Protein AF-0000000075202501 (afdb_homodimer)

Organism: Armillaria gallica (NCBI:txid47427)

Solvent-accessible surface area (backbone atoms only — not comparable to full-atom values): 80703 Å² total; per-residue (Å²): 135,88,76,78,75,76,76,74,78,79,81,46,55,28,55,56,32,59,73,64,72,44,88,54,74,66,40,81,49,20,62,62,33,42,73,71,70,43,30,88,68,33,40,71,48,66,76,80,70,58,78,56,78,73,47,84,62,52,65,51,44,50,59,48,47,54,54,47,49,54,49,49,51,59,52,49,64,23,31,63,62,58,28,84,81,88,90,77,94,75,71,93,78,77,83,69,52,58,50,65,65,33,54,53,60,74,51,50,72,50,56,54,48,53,50,48,52,51,31,51,23,51,23,31,55,67,60,40,51,50,52,39,51,68,70,40,72,78,67,66,65,64,62,88,41,66,57,58,66,61,55,93,73,33,40,57,53,80,56,32,63,86,84,61,60,61,64,59,54,55,60,65,68,54,71,56,70,69,50,44,54,52,40,52,50,47,25,67,74,71,49,38,67,77,69,52,50,70,51,63,67,62,49,54,53,52,47,53,52,50,54,50,29,58,74,66,67,43,61,84,64,52,45,43,50,57,50,17,34,51,27,38,49,50,14,52,28,34,60,67,54,51,70,69,57,29,61,73,63,71,50,53,70,70,57,28,46,53,50,16,53,50,24,44,27,48,20,48,42,26,42,60,50,46,36,48,49,61,50,70,52,71,46,50,46,47,27,52,54,52,46,35,59,56,27,44,25,30,72,31,35,40,30,38,49,15,50,47,25,21,44,51,40,39,39,34,60,72,44,49,37,55,61,36,57,99,49,92,81,64,56,56,53,80,90,47,58,46,55,48,58,39,48,38,43,31,29,39,46,50,47,50,48,46,57,38,43,69,46,10,66,84,32,72,45,40,58,44,83,48,61,82,60,40,50,40,31,79,59,64,43,43,41,63,88,73,56,57,78,76,83,60,78,88,73,59,48,57,75,57,52,57,41,73,28,43,55,54,54,51,52,49,56,51,40,58,54,49,36,51,54,35,50,34,44,67,58,68,88,57,72,66,54,51,57,55,50,45,52,53,49,52,54,51,50,69,49,50,65,55,29,67,47,69,65,90,79,70,80,82,65,59,64,66,55,52,51,51,44,53,52,49,50,52,36,50,46,28,45,51,48,22,61,64,21,46,74,34,33,70,49,19,77,77,35,78,90,28,34,66,33,27,53,48,22,52,49,23,26,50,48,37,49,47,63,43,59,73,38,64,71,56,27,54,58,47,42,62,36,44,67,50,42,47,51,48,47,54,23,45,50,53,51,48,52,49,39,50,53,32,41,46,66,66,43,64,72,63,39,56,56,44,51,50,52,50,51,51,50,48,55,57,40,57,71,22,39,89,73,20,55,32,32,43,37,40,43,52,51,51,50,49,50,62,66,50,51,78,73,49,77,56,63,81,72,83,72,87,79,73,83,65,72,73,62,76,74,59,65,57,73,60,42,51,52,50,52,50,47,50,51,51,50,52,59,60,66,63,56,76,76,73,79,73,82,72,82,77,76,76,84,72,82,71,80,77,77,75,73,77,81,80,75,74,77,77,76,77,75,78,78,74,82,78,81,71,78,76,74,82,80,80,76,81,72,89,68,44,64,47,62,50,59,67,62,67,75,64,69,88,72,82,79,82,82,50,76,24,72,27,84,121,127,88,72,73,75,72,77,74,76,77,76,50,55,30,56,58,31,60,73,64,71,44,88,51,74,63,40,83,48,21,61,62,35,43,72,71,69,43,30,89,69,33,41,73,59,68,78,79,73,60,77,57,79,72,49,81,64,53,65,52,44,52,60,48,48,53,53,48,50,56,51,49,52,61,53,49,65,25,34,65,50,68,36,85,83,92,87,77,92,85,75,94,80,77,84,60,52,56,52,62,63,38,52,45,63,37,70,48,71,50,60,54,47,52,50,47,52,51,29,50,24,50,23,31,53,66,61,40,51,52,52,39,52,70,70,41,71,77,65,66,64,65,60,87,42,65,56,57,66,60,54,93,74,35,39,57,53,81,56,32,61,84,83,60,62,62,64,58,55,56,60,65,68,54,71,57,69,69,49,43,53,52,41,52,50,48,26,68,73,72,49,38,69,78,70,54,49,71,50,62,68,61,49,55,53,52,48,52,51,49,54,50,30,61,73,66,67,42,62,84,64,52,46,42,48,56,51,17,34,50,26,37,50,51,15,52,30,33,59,68,54,49,71,69,55,29,61,73,64,72,51,54,69,68,58,28,46,53,50,16,53,50,25,44,26,50,19,48,40,28,41,59,49,45,36,48,48,60,50,69,52,72,46,49,47,45,29,51,55,52,47,35,60,55,27,44,26,32,69,32,34,42,29,39,48,15,50,47,24,21,44,51,41,38,39,32,59,72,42,48,38,54,62,37,57,99,47,92,80,64,57,54,48,79,89,46,59,47,57,47,59,39,48,37,44,31,31,40,46,50,49,50,48,46,57,38,43,69,45,10,66,84,32,70,45,42,57,43,83,50,62,83,61,40,50,41,32,79,60,64,42,43,42,62,89,74,55,58,79,75,84,60,78,86,74,60,48,58,75,56,50,57,40,73,28,44,54,54,53,52,54,50,57,52,40,58,54,48,36,52,54,35,51,34,47,68,56,67,88,56,71,66,56,49,57,55,49,47,51,54,50,50,55,51,51,69,49,50,65,54,30,66,47,69,65,88,80,70,78,82,68,60,64,66,53,53,52,50,45,52,52,49,51,53,36,49,45,29,46,52,47,23,60,64,21,44,82,34,33,70,49,20,78,76,36,77,91,30,34,64,34,25,52,48,23,52,51,24,25,51,46,38,50,47,62,44,59,72,39,63,70,58,27,55,58,46,41,60,35,44,69,50,43,48,51,47,47,53,21,45,49,52,49,47,53,49,38,51,52,33,42,45,66,66,44,66,72,63,39,55,54,44,52,50,52,48,52,49,51,48,55,58,40,58,72,23,37,89,73,20,55,34,32,44,37,41,45,54,51,51,51,48,50,62,66,50,50,78,73,50,77,56,62,82,75,85,73,86,80,71,84,68,73,71,62,75,73,59,67,58,72,58,40,52,52,50,52,50,47,50,51,52,51,52,59,59,67,64,55,77,75,73,79,71,78,70,82,76,75,76,86,72,83,72,81,78,80,75,75,77,79,78,77,75,78,77,77,77,74,79,78,75,81,78,79,70,79,78,74,82,80,79,75,80,71,89,70,45,66,50,63,50,58,67,60,68,74,65,68,89,72,80,77,79,79,34,73,13,74,35,84,121

pLDDT: mean 71.82, std 26.97, range [17.5, 98.56]

Radius of gyration: 37.01 Å; Cα contacts (8 Å, |Δi|>4): 1658; chains: 2; bounding box: 96×127×132 Å

Structure (mmCIF, N/CA/C/O backbone):
data_AF-0000000075202501-model_v1
#
loop_
_entity.id
_entity.type
_entity.pdbx_description
1 polymer 'Zn(2)-C6 fungal-type domain-containing protein'
#
loop_
_atom_site.group_PDB
_atom_site.id
_atom_site.type_symbol
_atom_site.label_atom_id
_atom_site.label_alt_id
_atom_site.label_comp_id
_atom_site.label_asym_id
_atom_site.label_entity_id
_atom_site.label_seq_id
_atom_site.pdbx_PDB_ins_code
_atom_site.Cartn_x
_atom_site.Cartn_y
_atom_site.Cartn_z
_atom_site.occupancy
_atom_site.B_iso_or_equiv
_atom_site.auth_seq_id
_atom_site.auth_comp_id
_atom_site.auth_asym_id
_atom_site.auth_atom_id
_atom_site.pdbx_PDB_model_num
ATOM 1 N N . MET A 1 1 ? 28.781 -72.812 29.734 1 20.53 1 MET A N 1
ATOM 2 C CA . MET A 1 1 ? 27.578 -73.312 30.359 1 20.53 1 MET A CA 1
ATOM 3 C C . MET A 1 1 ? 26.797 -72.188 31.062 1 20.53 1 MET A C 1
ATOM 5 O O . MET A 1 1 ? 25.594 -72.312 31.281 1 20.53 1 MET A O 1
ATOM 9 N N . ALA A 1 2 ? 27.5 -71.438 32 1 24.52 2 ALA A N 1
ATOM 10 C CA . ALA A 1 2 ? 26.984 -70.875 33.25 1 24.52 2 ALA A CA 1
ATOM 11 C C . ALA A 1 2 ? 25.938 -69.812 32.969 1 24.52 2 ALA A C 1
ATOM 13 O O . ALA A 1 2 ? 26.156 -68.875 32.156 1 24.52 2 ALA A O 1
ATOM 14 N N . GLU A 1 3 ? 24.594 -70.125 33.344 1 24.44 3 GLU A N 1
ATOM 15 C CA . GLU A 1 3 ? 23.234 -69.625 33.188 1 24.44 3 GLU A CA 1
ATOM 16 C C . GLU A 1 3 ? 23.047 -68.312 33.969 1 24.44 3 GLU A C 1
ATOM 18 O O . GLU A 1 3 ? 22.953 -68.375 35.188 1 24.44 3 GLU A O 1
ATOM 23 N N . LEU A 1 4 ? 23.953 -67.375 33.812 1 28.53 4 LEU A N 1
ATOM 24 C CA . LEU A 1 4 ? 24.031 -66.25 34.688 1 28.53 4 LEU A CA 1
ATOM 25 C C . LEU A 1 4 ? 22.641 -65.688 34.969 1 28.53 4 LEU A C 1
ATOM 27 O O . LEU A 1 4 ? 21.906 -65.312 34.031 1 28.53 4 LEU A O 1
ATOM 31 N N . ARG A 1 5 ? 22.062 -66.188 36.125 1 25.56 5 ARG A N 1
ATOM 32 C CA . ARG A 1 5 ? 20.797 -65.938 36.812 1 25.56 5 ARG A CA 1
ATOM 33 C C . ARG A 1 5 ? 20.469 -64.438 36.875 1 25.56 5 ARG A C 1
ATOM 35 O O . ARG A 1 5 ? 21.219 -63.688 37.469 1 25.56 5 ARG A O 1
ATOM 42 N N . THR A 1 6 ? 19.953 -63.875 35.844 1 28.94 6 THR A N 1
ATOM 43 C CA . THR A 1 6 ? 19.609 -62.469 35.656 1 28.94 6 THR A CA 1
ATOM 44 C C . THR A 1 6 ? 18.609 -62.031 36.719 1 28.94 6 THR A C 1
ATOM 46 O O . THR A 1 6 ? 17.5 -62.562 36.812 1 28.94 6 THR A O 1
ATOM 49 N N . SER A 1 7 ? 19.094 -61.875 38.062 1 26.89 7 SER A N 1
ATOM 50 C CA . SER A 1 7 ? 18.391 -61.531 39.281 1 26.89 7 SER A CA 1
ATOM 51 C C . SER A 1 7 ? 17.219 -60.594 39 1 26.89 7 SER A C 1
ATOM 53 O O . SER A 1 7 ? 17.375 -59.625 38.25 1 26.89 7 SER A O 1
ATOM 55 N N . SER A 1 8 ? 16.062 -61.094 39.25 1 30.48 8 SER A N 1
ATOM 56 C CA . SER A 1 8 ? 14.711 -60.594 39.094 1 30.48 8 SER A CA 1
ATOM 57 C C . SER A 1 8 ? 14.453 -59.344 39.938 1 30.48 8 SER A C 1
ATOM 59 O O . SER A 1 8 ? 14.703 -59.375 41.156 1 30.48 8 SER A O 1
ATOM 61 N N . ARG A 1 9 ? 14.695 -58.25 39.531 1 37.44 9 ARG A N 1
ATOM 62 C CA . ARG A 1 9 ? 14.562 -56.969 40.219 1 37.44 9 ARG A CA 1
ATOM 63 C C . ARG A 1 9 ? 13.289 -56.906 41.062 1 37.44 9 ARG A C 1
ATOM 65 O O . ARG A 1 9 ? 12.219 -57.312 40.594 1 37.44 9 ARG A O 1
ATOM 72 N N . PRO A 1 10 ? 13.297 -56.938 42.406 1 39.53 10 PRO A N 1
ATOM 73 C CA . PRO A 1 10 ? 12.297 -57 43.469 1 39.53 10 PRO A CA 1
ATOM 74 C C . PRO A 1 10 ? 11.055 -56.156 43.188 1 39.53 10 PRO A C 1
ATOM 76 O O . PRO A 1 10 ? 11.133 -55.156 42.469 1 39.53 10 PRO A O 1
ATOM 79 N N . ILE A 1 11 ? 9.93 -56.719 43.469 1 46.66 11 ILE A N 1
ATOM 80 C CA . ILE A 1 11 ? 8.539 -56.344 43.219 1 46.66 11 ILE A CA 1
ATOM 81 C C . ILE A 1 11 ? 8.18 -55.156 44.125 1 46.66 11 ILE A C 1
ATOM 83 O O . ILE A 1 11 ? 8.328 -55.219 45.344 1 46.66 11 ILE A O 1
ATOM 87 N N . GLN A 1 12 ? 8.148 -54.031 43.75 1 54.16 12 GLN A N 1
ATOM 88 C CA . GLN A 1 12 ? 7.953 -52.781 44.469 1 54.16 12 GLN A CA 1
ATOM 89 C C . GLN A 1 12 ? 6.512 -52.625 44.969 1 54.16 12 GLN A C 1
ATOM 91 O O . GLN A 1 12 ? 5.621 -53.344 44.5 1 54.16 12 GLN A O 1
ATOM 96 N N . SER A 1 13 ? 6.18 -51.906 45.906 1 66.31 13 SER A N 1
ATOM 97 C CA . SER A 1 13 ? 4.949 -51.594 46.625 1 66.31 13 SER A CA 1
ATOM 98 C C . SER A 1 13 ? 3.846 -51.188 45.656 1 66.31 13 SER A C 1
ATOM 100 O O . SER A 1 13 ? 4.121 -50.656 44.562 1 66.31 13 SER A O 1
ATOM 102 N N . CYS A 1 14 ? 2.572 -51.531 45.812 1 66.62 14 CYS A N 1
ATOM 103 C CA . CYS A 1 14 ? 1.496 -51.312 44.844 1 66.62 14 CYS A CA 1
ATOM 104 C C . CYS A 1 14 ? 1.162 -49.812 44.75 1 66.62 14 CYS A C 1
ATOM 106 O O . CYS A 1 14 ? 1.536 -49.031 45.656 1 66.62 14 CYS A O 1
ATOM 108 N N . PHE A 1 15 ? 0.563 -49.312 43.875 1 68.88 15 PHE A N 1
ATOM 109 C CA . PHE A 1 15 ? 0.346 -47.906 43.531 1 68.88 15 PHE A CA 1
ATOM 110 C C . PHE A 1 15 ? -0.532 -47.219 44.562 1 68.88 15 PHE A C 1
ATOM 112 O O . PHE A 1 15 ? -0.248 -46.094 45 1 68.88 15 PHE A O 1
ATOM 119 N N . GLN A 1 16 ? -1.484 -47.844 45.188 1 75.44 16 GLN A N 1
ATOM 120 C CA . GLN A 1 16 ? -2.443 -47.25 46.094 1 75.44 16 GLN A CA 1
ATOM 121 C C . GLN A 1 16 ? -1.852 -47.094 47.5 1 75.44 16 GLN A C 1
ATOM 123 O O . GLN A 1 16 ? -2.09 -46.094 48.156 1 75.44 16 GLN A O 1
ATOM 128 N N . CYS A 1 17 ? -1.145 -48.062 47.812 1 74.31 17 CYS A N 1
ATOM 129 C CA . CYS A 1 17 ? -0.508 -48.031 49.125 1 74.31 17 CYS A CA 1
ATOM 130 C C . CYS A 1 17 ? 0.592 -46.969 49.156 1 74.31 17 CYS A C 1
ATOM 132 O O . CYS A 1 17 ? 0.793 -46.312 50.188 1 74.31 17 CYS A O 1
ATOM 134 N N . ARG A 1 18 ? 1.206 -46.781 48 1 71.94 18 ARG A N 1
ATOM 135 C CA . ARG A 1 18 ? 2.223 -45.719 47.906 1 71.94 18 ARG A CA 1
ATOM 136 C C . ARG A 1 18 ? 1.604 -44.344 48 1 71.94 18 ARG A C 1
ATOM 138 O O . ARG A 1 18 ? 2.156 -43.469 48.688 1 71.94 18 ARG A O 1
ATOM 145 N N . LYS A 1 19 ? 0.498 -44.25 47.469 1 70.5 19 LYS A N 1
ATOM 146 C CA . LYS A 1 19 ? -0.207 -43 47.438 1 70.5 19 LYS A CA 1
ATOM 147 C C . LYS A 1 19 ? -0.673 -42.594 48.812 1 70.5 19 LYS A C 1
ATOM 149 O O . LYS A 1 19 ? -0.653 -41.406 49.188 1 70.5 19 LYS A O 1
ATOM 154 N N . ARG A 1 20 ? -0.87 -43.594 49.5 1 72.38 20 ARG A N 1
ATOM 155 C CA . ARG A 1 20 ? -1.439 -43.312 50.812 1 72.38 20 ARG A CA 1
ATOM 156 C C . ARG A 1 20 ? -0.398 -43.5 51.906 1 72.38 20 ARG A C 1
ATOM 158 O O . ARG A 1 20 ? -0.704 -43.375 53.094 1 72.38 20 ARG A O 1
ATOM 165 N N . LYS A 1 21 ? 0.76 -43.781 51.531 1 69.38 21 LYS A N 1
ATOM 166 C CA . LYS A 1 21 ? 1.938 -43.969 52.375 1 69.38 21 LYS A CA 1
ATOM 167 C C . LYS A 1 21 ? 1.665 -44.969 53.5 1 69.38 21 LYS A C 1
ATOM 169 O O . LYS A 1 21 ? 2.053 -44.75 54.656 1 69.38 21 LYS A O 1
ATOM 174 N N . ILE A 1 22 ? 0.876 -45.906 53.094 1 76.81 22 ILE A N 1
ATOM 175 C CA . ILE A 1 22 ? 0.626 -46.938 54.094 1 76.81 22 ILE A CA 1
ATOM 176 C C . ILE A 1 22 ? 1.432 -48.188 53.781 1 76.81 22 ILE A C 1
ATOM 178 O O . ILE A 1 22 ? 1.841 -48.406 52.625 1 76.81 22 ILE A O 1
ATOM 182 N N . LYS A 1 23 ? 1.67 -49.031 54.688 1 73.19 23 LYS A N 1
ATOM 183 C CA . LYS A 1 23 ? 2.498 -50.25 54.562 1 73.19 23 LYS A CA 1
ATOM 184 C C . LYS A 1 23 ? 1.788 -51.312 53.75 1 73.19 23 LYS A C 1
ATOM 186 O O . LYS A 1 23 ? 0.687 -51.75 54.094 1 73.19 23 LYS A O 1
ATOM 191 N N . CYS A 1 24 ? 2.34 -51.531 52.438 1 70.81 24 CYS A N 1
ATOM 192 C CA . CYS A 1 24 ? 1.767 -52.5 51.5 1 70.81 24 CYS A CA 1
ATOM 193 C C . CYS A 1 24 ? 2.311 -53.906 51.75 1 70.81 24 CYS A C 1
ATOM 195 O O . CYS A 1 24 ? 3.486 -54.062 52.094 1 70.81 24 CYS A O 1
ATOM 197 N N . ASN A 1 25 ? 1.59 -54.844 51.812 1 72.88 25 ASN A N 1
ATOM 198 C CA . ASN A 1 25 ? 2.1 -56.188 52.094 1 72.88 25 ASN A CA 1
ATOM 199 C C . ASN A 1 25 ? 2.666 -56.844 50.844 1 72.88 25 ASN A C 1
ATOM 201 O O . ASN A 1 25 ? 2.928 -58.062 50.844 1 72.88 25 ASN A O 1
ATOM 205 N N . ARG A 1 26 ? 2.988 -56.094 49.562 1 69.25 26 ARG A N 1
ATOM 206 C CA . ARG A 1 26 ? 3.688 -56.375 48.312 1 69.25 26 ARG A CA 1
ATOM 207 C C . ARG A 1 26 ? 3.078 -57.594 47.594 1 69.25 26 ARG A C 1
ATOM 209 O O . ARG A 1 26 ? 3.775 -58.312 46.875 1 69.25 26 ARG A O 1
ATOM 216 N N . ALA A 1 27 ? 1.729 -57.875 47.906 1 72.38 27 ALA A N 1
ATOM 217 C CA . ALA A 1 27 ? 0.961 -58.875 47.188 1 72.38 27 ALA A CA 1
ATOM 218 C C . ALA A 1 27 ? -0.196 -58.25 46.406 1 72.38 27 ALA A C 1
ATOM 220 O O . ALA A 1 27 ? -0.853 -57.344 46.906 1 72.38 27 ALA A O 1
ATOM 221 N N . TYR A 1 28 ? -0.207 -58.375 44.969 1 68.75 28 TYR A N 1
ATOM 222 C CA . TYR A 1 28 ? -1.261 -57.719 44.219 1 68.75 28 TYR A CA 1
ATOM 223 C C . TYR A 1 28 ? -2.449 -58.625 44 1 68.75 28 TYR A C 1
ATOM 225 O O . TYR A 1 28 ? -2.291 -59.75 43.469 1 68.75 28 TYR A O 1
ATOM 233 N N . PRO A 1 29 ? -3.576 -58.219 44.594 1 73.38 29 PRO A N 1
ATOM 234 C CA . PRO A 1 29 ? -3.955 -57 45.312 1 73.38 29 PRO A CA 1
ATOM 235 C C . PRO A 1 29 ? -3.521 -57.031 46.781 1 73.38 29 PRO A C 1
ATOM 237 O O . PRO A 1 29 ? -3.572 -58.094 47.438 1 73.38 29 PRO A O 1
ATOM 240 N N . CYS A 1 30 ? -3.102 -55.875 47.219 1 76 30 CYS A N 1
ATOM 241 C CA . CYS A 1 30 ? -2.461 -55.906 48.531 1 76 30 CYS A CA 1
ATOM 242 C C . CYS A 1 30 ? -3.5 -55.875 49.625 1 76 30 CYS A C 1
ATOM 244 O O . CYS A 1 30 ? -4.641 -55.469 49.406 1 76 30 CYS A O 1
ATOM 246 N N . ALA A 1 31 ? -3.236 -56.594 50.844 1 78.38 31 ALA A N 1
ATOM 247 C CA . ALA A 1 31 ? -4.148 -56.812 51.969 1 78.38 31 ALA A CA 1
ATOM 248 C C . ALA A 1 31 ? -4.801 -55.5 52.406 1 78.38 31 ALA A C 1
ATOM 250 O O . ALA A 1 31 ? -6.012 -55.438 52.594 1 78.38 31 ALA A O 1
ATOM 251 N N . PRO A 1 32 ? -3.99 -54.406 52.406 1 77.75 32 PRO A N 1
ATOM 252 C CA . PRO A 1 32 ? -4.637 -53.188 52.844 1 77.75 32 PRO A CA 1
ATOM 253 C C . PRO A 1 32 ? -5.668 -52.656 51.844 1 77.75 32 PRO A C 1
ATOM 255 O O . PRO A 1 32 ? -6.703 -52.125 52.219 1 77.75 32 PRO A O 1
ATOM 258 N N . CYS A 1 33 ? -5.422 -52.844 50.594 1 76.06 33 CYS A N 1
ATOM 259 C CA . CYS A 1 33 ? -6.363 -52.438 49.562 1 76.06 33 CYS A CA 1
ATOM 260 C C . CYS A 1 33 ? -7.621 -53.281 49.594 1 76.06 33 CYS A C 1
ATOM 262 O O . CYS A 1 33 ? -8.727 -52.781 49.375 1 76.06 33 CYS A O 1
ATOM 264 N N . MET A 1 34 ? -7.465 -54.531 49.875 1 77.94 34 MET A N 1
ATOM 265 C CA . MET A 1 34 ? -8.602 -55.438 50 1 77.94 34 MET A CA 1
ATOM 266 C C . MET A 1 34 ? -9.5 -55.031 51.156 1 77.94 34 MET A C 1
ATOM 268 O O . MET A 1 34 ? -10.727 -55.062 51.062 1 77.94 34 MET A O 1
ATOM 272 N N . LEU A 1 35 ? -8.789 -54.844 52.219 1 77.88 35 LEU A N 1
ATOM 273 C CA . LEU A 1 35 ? -9.547 -54.531 53.406 1 77.88 35 LEU A CA 1
ATOM 274 C C . LEU A 1 35 ? -10.383 -53.281 53.219 1 77.88 35 LEU A C 1
ATOM 276 O O . LEU A 1 35 ? -11.438 -53.125 53.844 1 77.88 35 LEU A O 1
ATOM 280 N N . ARG A 1 36 ? -9.812 -52.438 52.531 1 72.88 36 ARG A N 1
ATOM 281 C CA . ARG A 1 36 ? -10.492 -51.188 52.344 1 72.88 36 ARG A CA 1
ATOM 282 C C . ARG A 1 36 ? -11.461 -51.25 51.156 1 72.88 36 ARG A C 1
ATOM 284 O O . ARG A 1 36 ? -12.055 -50.25 50.781 1 72.88 36 ARG A O 1
ATOM 291 N N . GLY A 1 37 ? -11.625 -52.562 50.594 1 75.62 37 GLY A N 1
ATOM 292 C CA . GLY A 1 37 ? -12.523 -52.844 49.5 1 75.62 37 GLY A CA 1
ATOM 293 C C . GLY A 1 37 ? -11.992 -52.344 48.156 1 75.62 37 GLY A C 1
ATOM 294 O O . GLY A 1 37 ? -12.75 -52.219 47.188 1 75.62 37 GLY A O 1
ATOM 295 N N . GLU A 1 38 ? -10.844 -51.844 48.031 1 68.44 38 GLU A N 1
ATOM 296 C CA . GLU A 1 38 ? -10.227 -51.281 46.844 1 68.44 38 GLU A CA 1
ATOM 297 C C . GLU A 1 38 ? -9.328 -52.312 46.156 1 68.44 38 GLU A C 1
ATOM 299 O O . GLU A 1 38 ? -8.352 -51.938 45.5 1 68.44 38 GLU A O 1
ATOM 304 N N . GLY A 1 39 ? -9.391 -53.438 46.312 1 69.94 39 GLY A N 1
ATOM 305 C CA . GLY A 1 39 ? -8.594 -54.5 45.75 1 69.94 39 GLY A CA 1
ATOM 306 C C . GLY A 1 39 ? -8.422 -54.438 44.25 1 69.94 39 GLY A C 1
ATOM 307 O O . GLY A 1 39 ? -7.375 -54.812 43.719 1 69.94 39 GLY A O 1
ATOM 308 N N . GLY A 1 40 ? -9.352 -54.125 43.562 1 72.25 40 GLY A N 1
ATOM 309 C CA . GLY A 1 40 ? -9.336 -54.031 42.125 1 72.25 40 GLY A CA 1
ATOM 310 C C . GLY A 1 40 ? -8.391 -52.969 41.594 1 72.25 40 GLY A C 1
ATOM 311 O O . GLY A 1 40 ? -7.965 -53 40.438 1 72.25 40 GLY A O 1
ATOM 312 N N . GLN A 1 41 ? -8.164 -52.094 42.312 1 70.44 41 GLN A N 1
ATOM 313 C CA . GLN A 1 41 ? -7.305 -50.969 41.938 1 70.44 41 GLN A CA 1
ATOM 314 C C . GLN A 1 41 ? -5.883 -51.188 42.438 1 70.44 41 GLN A C 1
ATOM 316 O O . GLN A 1 41 ? -5.004 -50.344 42.219 1 70.44 41 GLN A O 1
ATOM 321 N N . CYS A 1 42 ? -5.625 -52.281 42.969 1 65.5 42 CYS A N 1
ATOM 322 C CA . CYS A 1 42 ? -4.316 -52.594 43.531 1 65.5 42 CYS A CA 1
ATOM 323 C C . CYS A 1 42 ? -3.387 -53.156 42.469 1 65.5 42 CYS A C 1
ATOM 325 O O . CYS A 1 42 ? -3.594 -54.25 41.969 1 65.5 42 CYS A O 1
ATOM 327 N N . LYS A 1 43 ? -2.533 -52.438 41.844 1 66.62 43 LYS A N 1
ATOM 328 C CA . LYS A 1 43 ? -1.664 -52.875 40.75 1 66.62 43 LYS A CA 1
ATOM 329 C C . LYS A 1 43 ? -0.193 -52.75 41.125 1 66.62 43 LYS A C 1
ATOM 331 O O . LYS A 1 43 ? 0.17 -51.906 41.938 1 66.62 43 LYS A O 1
ATOM 336 N N . GLU A 1 44 ? 0.615 -53.688 40.594 1 59.31 44 GLU A N 1
ATOM 337 C CA . GLU A 1 44 ? 2.062 -53.75 40.781 1 59.31 44 GLU A CA 1
ATOM 338 C C . GLU A 1 44 ? 2.732 -52.5 40.156 1 59.31 44 GLU A C 1
ATOM 340 O O . GLU A 1 44 ? 2.324 -52.062 39.094 1 59.31 44 GLU A O 1
ATOM 345 N N . VAL A 1 45 ? 3.793 -51.844 40.844 1 49.16 45 VAL A N 1
ATOM 346 C CA . VAL A 1 45 ? 4.59 -50.781 40.219 1 49.16 45 VAL A CA 1
ATOM 347 C C . VAL A 1 45 ? 5.688 -51.375 39.344 1 49.16 45 VAL A C 1
ATOM 349 O O . VAL A 1 45 ? 6.625 -52 39.875 1 49.16 45 VAL A O 1
ATOM 352 N N . ASP A 1 46 ? 5.672 -52.156 38.219 1 38.22 46 ASP A N 1
ATOM 353 C CA . ASP A 1 46 ? 6.746 -52.719 37.406 1 38.22 46 ASP A CA 1
ATOM 354 C C . ASP A 1 46 ? 7.785 -51.625 37.062 1 38.22 46 ASP A C 1
ATOM 356 O O . ASP A 1 46 ? 7.43 -50.531 36.656 1 38.22 46 ASP A O 1
ATOM 360 N N . ARG A 1 47 ? 9.102 -51.719 37.469 1 34.78 47 ARG A N 1
ATOM 361 C CA . ARG A 1 47 ? 10.133 -50.75 37.156 1 34.78 47 ARG A CA 1
ATOM 362 C C . ARG A 1 47 ? 10.242 -50.531 35.656 1 34.78 47 ARG A C 1
ATOM 364 O O . ARG A 1 47 ? 10.547 -49.438 35.188 1 34.78 47 ARG A O 1
ATOM 371 N N . ASN A 1 48 ? 10.82 -51.531 34.812 1 30.39 48 ASN A N 1
ATOM 372 C CA . ASN A 1 48 ? 11.266 -51.469 33.438 1 30.39 48 ASN A CA 1
ATOM 373 C C . ASN A 1 48 ? 10.18 -50.875 32.531 1 30.39 48 ASN A C 1
ATOM 375 O O . ASN A 1 48 ? 10.445 -50.531 31.391 1 30.39 48 ASN A O 1
ATOM 379 N N . ALA A 1 49 ? 9.117 -51.375 32.5 1 29.19 49 ALA A N 1
ATOM 380 C CA . ALA A 1 49 ? 7.938 -51.031 31.719 1 29.19 49 ALA A CA 1
ATOM 381 C C . ALA A 1 49 ? 7.578 -49.562 31.891 1 29.19 49 ALA A C 1
ATOM 383 O O . ALA A 1 49 ? 6.535 -49.094 31.422 1 29.19 49 ALA A O 1
ATOM 384 N N . VAL A 1 50 ? 8.047 -48.875 32.75 1 27.59 50 VAL A N 1
ATOM 385 C CA . VAL A 1 50 ? 7.699 -47.5 33.031 1 27.59 50 VAL A CA 1
ATOM 386 C C . VAL A 1 50 ? 8.133 -46.594 31.875 1 27.59 50 VAL A C 1
ATOM 388 O O . VAL A 1 50 ? 7.863 -45.406 31.859 1 27.59 50 VAL A O 1
ATOM 391 N N . ALA A 1 51 ? 9.273 -46.844 31.328 1 26.53 51 ALA A N 1
ATOM 392 C CA . ALA A 1 51 ? 9.922 -46.062 30.281 1 26.53 51 ALA A CA 1
ATOM 393 C C . ALA A 1 51 ? 9.062 -46 29.031 1 26.53 51 ALA A C 1
ATOM 395 O O . ALA A 1 51 ? 9.531 -45.594 27.969 1 26.53 51 ALA A O 1
ATOM 396 N N . SER A 1 52 ? 8.172 -46.75 28.844 1 26.42 52 SER A N 1
ATOM 397 C CA . SER A 1 52 ? 7.082 -46.938 27.906 1 26.42 52 SER A CA 1
ATOM 398 C C . SER A 1 52 ? 6.332 -45.625 27.672 1 26.42 52 SER A C 1
ATOM 400 O O . SER A 1 52 ? 6.102 -44.844 28.609 1 26.42 52 SER A O 1
ATOM 402 N N . GLY A 1 53 ? 5.965 -45.406 26.328 1 24.98 53 GLY A N 1
ATOM 403 C CA . GLY A 1 53 ? 5.945 -44.219 25.5 1 24.98 53 GLY A CA 1
ATOM 404 C C . GLY A 1 53 ? 4.871 -43.219 25.922 1 24.98 53 GLY A C 1
ATOM 405 O O . GLY A 1 53 ? 3.699 -43.375 25.562 1 24.98 53 GLY A O 1
ATOM 406 N N . LYS A 1 54 ? 4.773 -42.875 27.078 1 31.77 54 LYS A N 1
ATOM 407 C CA . LYS A 1 54 ? 3.727 -41.906 27.406 1 31.77 54 LYS A CA 1
ATOM 408 C C . LYS A 1 54 ? 3.523 -40.906 26.266 1 31.77 54 LYS A C 1
ATOM 410 O O . LYS A 1 54 ? 4.449 -40.188 25.891 1 31.77 54 LYS A O 1
ATOM 415 N N . THR A 1 55 ? 2.73 -41.219 25.406 1 28.11 55 THR A N 1
ATOM 416 C CA . THR A 1 55 ? 2.633 -40.531 24.125 1 28.11 55 THR A CA 1
ATOM 417 C C . THR A 1 55 ? 2.473 -39.031 24.312 1 28.11 55 THR A C 1
ATOM 419 O O . THR A 1 55 ? 1.912 -38.594 25.328 1 28.11 55 THR A O 1
ATOM 422 N N . ALA A 1 56 ? 3.27 -38.156 23.641 1 28.89 56 ALA A N 1
ATOM 423 C CA . ALA A 1 56 ? 3.213 -36.719 23.781 1 28.89 56 ALA A CA 1
ATOM 424 C C . ALA A 1 56 ? 1.781 -36.25 24.031 1 28.89 56 ALA A C 1
ATOM 426 O O . ALA A 1 56 ? 1.557 -35.094 24.406 1 28.89 56 ALA A O 1
ATOM 427 N N . ALA A 1 57 ? 0.819 -37.094 23.891 1 30.86 57 ALA A N 1
ATOM 428 C CA . ALA A 1 57 ? -0.595 -36.781 24.094 1 30.86 57 ALA A CA 1
ATOM 429 C C . ALA A 1 57 ? -0.934 -36.688 25.578 1 30.86 57 ALA A C 1
ATOM 431 O O . ALA A 1 57 ? -1.67 -35.781 26 1 30.86 57 ALA A O 1
ATOM 432 N N . GLU A 1 58 ? -0.512 -37.688 26.328 1 33.44 58 GLU A N 1
ATOM 433 C CA . GLU A 1 58 ? -1.075 -37.844 27.672 1 33.44 58 GLU A CA 1
ATOM 434 C C . GLU A 1 58 ? -0.438 -36.844 28.656 1 33.44 58 GLU A C 1
ATOM 436 O O . GLU A 1 58 ? -1.116 -36.312 29.531 1 33.44 58 GLU A O 1
ATOM 441 N N . THR A 1 59 ? 0.789 -36.781 28.531 1 32.34 59 THR A N 1
ATOM 442 C CA . THR A 1 59 ? 1.412 -35.812 29.438 1 32.34 59 THR A CA 1
ATOM 443 C C . THR A 1 59 ? 0.888 -34.406 29.172 1 32.34 59 THR A C 1
ATOM 445 O O . THR A 1 59 ? 0.877 -33.562 30.078 1 32.34 59 THR A O 1
ATOM 448 N N . LEU A 1 60 ? 0.56 -34.188 27.922 1 31.45 60 LEU A N 1
ATOM 449 C CA . LEU A 1 60 ? -0.076 -32.938 27.562 1 31.45 60 LEU A CA 1
ATOM 450 C C . LEU A 1 60 ? -1.467 -32.844 28.188 1 31.45 60 LEU A C 1
ATOM 452 O O . LEU A 1 60 ? -1.87 -31.766 28.641 1 31.45 60 LEU A O 1
ATOM 456 N N . ASP A 1 61 ? -2.029 -33.938 28.438 1 34.88 61 ASP A N 1
ATOM 457 C CA . ASP A 1 61 ? -3.344 -34 29.062 1 34.88 61 ASP A CA 1
ATOM 458 C C . ASP A 1 61 ? -3.268 -33.594 30.531 1 34.88 61 ASP A C 1
ATOM 460 O O . ASP A 1 61 ? -4.148 -32.906 31.031 1 34.88 61 ASP A O 1
ATOM 464 N N . ASP A 1 62 ? -2.32 -34.094 31.219 1 37.25 62 ASP A N 1
ATOM 465 C CA . ASP A 1 62 ? -2.219 -33.844 32.656 1 37.25 62 ASP A CA 1
ATOM 466 C C . ASP A 1 62 ? -1.931 -32.375 32.938 1 37.25 62 ASP A C 1
ATOM 468 O O . ASP A 1 62 ? -2.514 -31.766 33.844 1 37.25 62 ASP A O 1
ATOM 472 N N . VAL A 1 63 ? -0.991 -31.859 32.219 1 35.88 63 VAL A N 1
ATOM 473 C CA . VAL A 1 63 ? -0.738 -30.422 32.312 1 35.88 63 VAL A CA 1
ATOM 474 C C . VAL A 1 63 ? -1.987 -29.656 31.922 1 35.88 63 VAL A C 1
ATOM 476 O O . VAL A 1 63 ? -2.32 -28.641 32.531 1 35.88 63 VAL A O 1
ATOM 479 N N . LEU A 1 64 ? -2.879 -30.297 31.125 1 37.09 64 LEU A N 1
ATOM 480 C CA . LEU A 1 64 ? -4.191 -29.781 30.75 1 37.09 64 LEU A CA 1
ATOM 481 C C . LEU A 1 64 ? -5.156 -29.859 31.938 1 37.09 64 LEU A C 1
ATOM 483 O O . LEU A 1 64 ? -5.965 -28.938 32.125 1 37.09 64 LEU A O 1
ATOM 487 N N . GLY A 1 65 ? -4.977 -30.828 32.594 1 38.69 65 GLY A N 1
ATOM 488 C CA . GLY A 1 65 ? -5.863 -31.016 33.719 1 38.69 65 GLY A CA 1
ATOM 489 C C . GLY A 1 65 ? -5.602 -30.031 34.844 1 38.69 65 GLY A C 1
ATOM 490 O O . GLY A 1 65 ? -6.535 -29.438 35.406 1 38.69 65 GLY A O 1
ATOM 491 N N . ARG A 1 66 ? -4.273 -29.938 35.156 1 39.22 66 ARG A N 1
ATOM 492 C CA . ARG A 1 66 ? -3.908 -29.031 36.25 1 39.22 66 ARG A CA 1
ATOM 493 C C . ARG A 1 66 ? -4.207 -27.594 35.875 1 39.22 66 ARG A C 1
ATOM 495 O O . ARG A 1 66 ? -4.645 -26.812 36.719 1 39.22 66 ARG A O 1
ATOM 502 N N . LEU A 1 67 ? -4.031 -27.328 34.625 1 34.81 67 LEU A N 1
ATOM 503 C CA . LEU A 1 67 ? -4.352 -25.984 34.156 1 34.81 67 LEU A CA 1
ATOM 504 C C . LEU A 1 67 ? -5.852 -25.719 34.25 1 34.81 67 LEU A C 1
ATOM 506 O O . LEU A 1 67 ? -6.266 -24.609 34.625 1 34.81 67 LEU A O 1
ATOM 510 N N . ALA A 1 68 ? -6.617 -26.703 34.188 1 38.69 68 ALA A N 1
ATOM 511 C CA . ALA A 1 68 ? -8.062 -26.672 34.406 1 38.69 68 ALA A CA 1
ATOM 512 C C . ALA A 1 68 ? -8.414 -26.328 35.844 1 38.69 68 ALA A C 1
ATOM 514 O O . ALA A 1 68 ? -9.32 -25.531 36.094 1 38.69 68 ALA A O 1
ATOM 515 N N . ILE A 1 69 ? -7.707 -26.984 36.75 1 40 69 ILE A N 1
ATOM 516 C CA . ILE A 1 69 ? -7.996 -26.766 38.156 1 40 69 ILE A CA 1
ATOM 517 C C . ILE A 1 69 ? -7.613 -25.344 38.562 1 40 69 ILE A C 1
ATOM 519 O O . ILE A 1 69 ? -8.359 -24.672 39.281 1 40 69 ILE A O 1
ATOM 523 N N . LEU A 1 70 ? -6.48 -25 38.094 1 35.81 70 LEU A N 1
ATOM 524 C CA . LEU A 1 70 ? -6.043 -23.641 38.438 1 35.81 70 LEU A CA 1
ATOM 525 C C . LEU A 1 70 ? -6.988 -22.609 37.844 1 35.81 70 LEU A C 1
ATOM 527 O O . LEU A 1 70 ? -7.305 -21.594 38.469 1 35.81 70 LEU A O 1
ATOM 531 N N . GLU A 1 71 ? -7.582 -22.953 36.75 1 37.16 71 GLU A N 1
ATOM 532 C CA . GLU A 1 71 ? -8.617 -22.141 36.125 1 37.16 71 GLU A CA 1
ATOM 533 C C . GLU A 1 71 ? -9.883 -22.109 36.969 1 37.16 71 GLU A C 1
ATOM 535 O O . GLU A 1 71 ? -10.516 -21.047 37.125 1 37.16 71 GLU A O 1
ATOM 540 N N . GLN A 1 72 ? -10.07 -23.125 37.438 1 38.78 72 GLN A N 1
ATOM 541 C CA . GLN A 1 72 ? -11.258 -23.281 38.281 1 38.78 72 GLN A CA 1
ATOM 542 C C . GLN A 1 72 ? -11.117 -22.469 39.562 1 38.78 72 GLN A C 1
ATOM 544 O O . GLN A 1 72 ? -12.078 -21.844 40 1 38.78 72 GLN A O 1
ATOM 549 N N . THR A 1 73 ? -9.922 -22.594 40.156 1 34.38 73 THR A N 1
ATOM 550 C CA . THR A 1 73 ? -9.734 -21.906 41.438 1 34.38 73 THR A CA 1
ATOM 551 C C . THR A 1 73 ? -9.719 -20.391 41.25 1 34.38 73 THR A C 1
ATOM 553 O O . THR A 1 73 ? -10.312 -19.656 42.031 1 34.38 73 THR A O 1
ATOM 556 N N . VAL A 1 74 ? -9.109 -19.922 40.188 1 33.78 74 VAL A N 1
ATOM 557 C CA . VAL A 1 74 ? -9.102 -18.484 39.938 1 33.78 74 VAL A CA 1
ATOM 558 C C . VAL A 1 74 ? -10.516 -18 39.625 1 33.78 74 VAL A C 1
ATOM 560 O O . VAL A 1 74 ? -10.922 -16.906 40 1 33.78 74 VAL A O 1
ATOM 563 N N . SER A 1 75 ? -11.438 -18.797 39.094 1 33.75 75 SER A N 1
ATOM 564 C CA . SER A 1 75 ? -12.867 -18.562 38.938 1 33.75 75 SER A CA 1
ATOM 565 C C . SER A 1 75 ? -13.539 -18.312 40.281 1 33.75 75 SER A C 1
ATOM 567 O O . SER A 1 75 ? -14.43 -17.469 40.375 1 33.75 75 SER A O 1
ATOM 569 N N . LYS A 1 76 ? -13.234 -19.172 41.125 1 31.56 76 LYS A N 1
ATOM 570 C CA . LYS A 1 76 ? -13.953 -19.109 42.406 1 31.56 76 LYS A CA 1
ATOM 571 C C . LYS A 1 76 ? -13.609 -17.828 43.156 1 31.56 76 LYS A C 1
ATOM 573 O O . LYS A 1 76 ? -14.477 -17.25 43.812 1 31.56 76 LYS A O 1
ATOM 578 N N . LEU A 1 77 ? -12.375 -17.469 43.156 1 28.7 77 LEU A N 1
ATOM 579 C CA . LEU A 1 77 ? -12.023 -16.344 44.031 1 28.7 77 LEU A CA 1
ATOM 580 C C . LEU A 1 77 ? -12.594 -15.039 43.469 1 28.7 77 LEU A C 1
ATOM 582 O O . LEU A 1 77 ? -12.883 -14.125 44.25 1 28.7 77 LEU A O 1
ATOM 586 N N . VAL A 1 78 ? -12.805 -14.797 42.188 1 28.5 78 VAL A N 1
ATOM 587 C CA . VAL A 1 78 ? -13.477 -13.562 41.781 1 28.5 78 VAL A CA 1
ATOM 588 C C . VAL A 1 78 ? -14.938 -13.609 42.219 1 28.5 78 VAL A C 1
ATOM 590 O O . VAL A 1 78 ? -15.555 -12.562 42.469 1 28.5 78 VAL A O 1
ATOM 593 N N . SER A 1 79 ? -15.555 -14.773 42.312 1 26.5 79 SER A N 1
ATOM 594 C CA . SER A 1 79 ? -16.969 -14.898 42.656 1 26.5 79 SER A CA 1
ATOM 595 C C . SER A 1 79 ? -17.266 -14.328 44.031 1 26.5 79 SER A C 1
ATOM 597 O O . SER A 1 79 ? -18.375 -13.844 44.281 1 26.5 79 SER A O 1
ATOM 599 N N . SER A 1 80 ? -16.562 -14.703 45.062 1 26.05 80 SER A N 1
ATOM 600 C CA . SER A 1 80 ? -17.188 -14.633 46.375 1 26.05 80 SER A CA 1
ATOM 601 C C . SER A 1 80 ? -17.344 -13.188 46.844 1 26.05 80 SER A C 1
ATOM 603 O O . SER A 1 80 ? -17.828 -12.93 47.938 1 26.05 80 SER A O 1
ATOM 605 N N . GLY A 1 81 ? -16.594 -12.203 46.531 1 23.58 81 GLY A N 1
ATOM 606 C CA . GLY A 1 81 ? -16.875 -11.156 47.5 1 23.58 81 GLY A CA 1
ATOM 607 C C . GLY A 1 81 ? -18.266 -10.586 47.375 1 23.58 81 GLY A C 1
ATOM 608 O O . GLY A 1 81 ? -19 -10.484 48.375 1 23.58 81 GLY A O 1
ATOM 609 N N . ASN A 1 82 ? -18.734 -9.391 46.75 1 23.17 82 ASN A N 1
ATOM 610 C CA . ASN A 1 82 ? -19.922 -8.727 47.25 1 23.17 82 ASN A CA 1
ATOM 611 C C . ASN A 1 82 ? -21.203 -9.422 46.781 1 23.17 82 ASN A C 1
ATOM 613 O O . ASN A 1 82 ? -21.359 -9.727 45.594 1 23.17 82 ASN A O 1
ATOM 617 N N . GLN A 1 83 ? -21.984 -10.188 47.5 1 23.86 83 GLN A N 1
ATOM 618 C CA . GLN A 1 83 ? -23.312 -10.781 47.406 1 23.86 83 GLN A CA 1
ATOM 619 C C . GLN A 1 83 ? -24.328 -9.781 46.875 1 23.86 83 GLN A C 1
ATOM 621 O O . GLN A 1 83 ? -25.453 -10.156 46.531 1 23.86 83 GLN A O 1
ATOM 626 N N . GLY A 1 84 ? -24.531 -8.492 47.281 1 23.14 84 GLY A N 1
ATOM 627 C CA . GLY A 1 84 ? -25.891 -7.996 47.375 1 23.14 84 GLY A CA 1
ATOM 628 C C . GLY A 1 84 ? -26.625 -7.992 46.031 1 23.14 84 GLY A C 1
ATOM 629 O O . GLY A 1 84 ? -25.984 -8.094 45 1 23.14 84 GLY A O 1
ATOM 630 N N . LYS A 1 85 ? -28.156 -7.832 45.844 1 22.94 85 LYS A N 1
ATOM 631 C CA . LYS A 1 85 ? -29.438 -7.996 45.188 1 22.94 85 LYS A CA 1
ATOM 632 C C . LYS A 1 85 ? -29.562 -7.047 44 1 22.94 85 LYS A C 1
ATOM 634 O O . LYS A 1 85 ? -30.547 -7.109 43.25 1 22.94 85 LYS A O 1
ATOM 639 N N . GLU A 1 86 ? -29.281 -5.73 43.969 1 20.45 86 GLU A N 1
ATOM 640 C CA . GLU A 1 86 ? -30.172 -4.828 43.25 1 20.45 86 GLU A CA 1
ATOM 641 C C . GLU A 1 86 ? -30.219 -5.164 41.781 1 20.45 86 GLU A C 1
ATOM 643 O O . GLU A 1 86 ? -29.219 -5.633 41.219 1 20.45 86 GLU A O 1
ATOM 648 N N . LYS A 1 87 ? -31.406 -4.723 40.781 1 23.12 87 LYS A N 1
ATOM 649 C CA . LYS A 1 87 ? -32.344 -4.777 39.656 1 23.12 87 LYS A CA 1
ATOM 650 C C . LYS A 1 87 ? -31.641 -4.508 38.344 1 23.12 87 LYS A C 1
ATOM 652 O O . LYS A 1 87 ? -30.547 -3.928 38.312 1 23.12 87 LYS A O 1
ATOM 657 N N . GLU A 1 88 ? -32.562 -4.379 37.031 1 22.83 88 GLU A N 1
ATOM 658 C CA . GLU A 1 88 ? -32.844 -4.707 35.625 1 22.83 88 GLU A CA 1
ATOM 659 C C . GLU A 1 88 ? -32.125 -3.742 34.688 1 22.83 88 GLU A C 1
ATOM 661 O O . GLU A 1 88 ? -32.188 -3.906 33.469 1 22.83 88 GLU A O 1
ATOM 666 N N . LYS A 1 89 ? -31.797 -2.504 34.938 1 25.11 89 LYS A N 1
ATOM 667 C CA . LYS A 1 89 ? -31.766 -1.453 33.906 1 25.11 89 LYS A CA 1
ATOM 668 C C . LYS A 1 89 ? -30.75 -1.771 32.844 1 25.11 89 LYS A C 1
ATOM 670 O O . LYS A 1 89 ? -29.562 -1.455 32.969 1 25.11 89 LYS A O 1
ATOM 675 N N . VAL A 1 90 ? -30.734 -3.033 32.188 1 25.27 90 VAL A N 1
ATOM 676 C CA . VAL A 1 90 ? -29.891 -3.625 31.156 1 25.27 90 VAL A CA 1
ATOM 677 C C . VAL A 1 90 ? -29.859 -2.732 29.922 1 25.27 90 VAL A C 1
ATOM 679 O O . VAL A 1 90 ? -28.797 -2.461 29.375 1 25.27 90 VAL A O 1
ATOM 682 N N . LYS A 1 91 ? -31.031 -2.52 28.969 1 25 91 LYS A N 1
ATOM 683 C CA . LYS A 1 91 ? -31.281 -2.84 27.562 1 25 91 LYS A CA 1
ATOM 684 C C . LYS A 1 91 ? -30.781 -1.723 26.656 1 25 91 LYS A C 1
ATOM 686 O O . LYS A 1 91 ? -30.953 -1.785 25.438 1 25 91 LYS A O 1
ATOM 691 N N . ASP A 1 92 ? -30.75 -0.494 26.844 1 26.5 92 ASP A N 1
ATOM 692 C CA . ASP A 1 92 ? -31.047 0.37 25.703 1 26.5 92 ASP A CA 1
ATOM 693 C C . ASP A 1 92 ? -30.078 0.111 24.562 1 26.5 92 ASP A C 1
ATOM 695 O O . ASP A 1 92 ? -28.875 0.34 24.688 1 26.5 92 ASP A O 1
ATOM 699 N N . LYS A 1 93 ? -30.297 -0.789 23.453 1 29.7 93 LYS A N 1
ATOM 700 C CA . LYS A 1 93 ? -29.938 -1.333 22.141 1 29.7 93 LYS A CA 1
ATOM 701 C C . LYS A 1 93 ? -29.609 -0.219 21.156 1 29.7 93 LYS A C 1
ATOM 703 O O . LYS A 1 93 ? -30.484 0.26 20.438 1 29.7 93 LYS A O 1
ATOM 708 N N . GLU A 1 94 ? -29 0.846 21.312 1 28.78 94 GLU A N 1
ATOM 709 C CA . GLU A 1 94 ? -29 1.951 20.359 1 28.78 94 GLU A CA 1
ATOM 710 C C . GLU A 1 94 ? -28.438 1.522 19.016 1 28.78 94 GLU A C 1
ATOM 712 O O . GLU A 1 94 ? -27.578 0.637 18.953 1 28.78 94 GLU A O 1
ATOM 717 N N . LYS A 1 95 ? -28.875 2.145 17.703 1 30.48 95 LYS A N 1
ATOM 718 C CA . LYS A 1 95 ? -28.812 2.102 16.25 1 30.48 95 LYS A CA 1
ATOM 719 C C . LYS A 1 95 ? -27.375 1.958 15.758 1 30.48 95 LYS A C 1
ATOM 721 O O . LYS A 1 95 ? -26.422 2.17 16.531 1 30.48 95 LYS A O 1
ATOM 726 N N . GLY A 1 96 ? -27.219 2.086 14.219 1 31.78 96 GLY A N 1
ATOM 727 C CA . GLY A 1 96 ? -26.438 1.746 13.039 1 31.78 96 GLY A CA 1
ATOM 728 C C . GLY A 1 96 ? -25.062 2.363 13.039 1 31.78 96 GLY A C 1
ATOM 729 O O . GLY A 1 96 ? -24.766 3.236 12.227 1 31.78 96 GLY A O 1
ATOM 730 N N . ARG A 1 97 ? -24.375 2.4 14.094 1 33.72 97 ARG A N 1
ATOM 731 C CA . ARG A 1 97 ? -23.156 3.178 14.336 1 33.72 97 ARG A CA 1
ATOM 732 C C . ARG A 1 97 ? -21.984 2.637 13.523 1 33.72 97 ARG A C 1
ATOM 734 O O . ARG A 1 97 ? -21.938 1.442 13.219 1 33.72 97 ARG A O 1
ATOM 741 N N . SER A 1 98 ? -21.328 3.275 12.68 1 38.16 98 SER A N 1
ATOM 742 C CA . SER A 1 98 ? -20.141 2.871 11.938 1 38.16 98 SER A CA 1
ATOM 743 C C . SER A 1 98 ? -19.203 2.053 12.812 1 38.16 98 SER A C 1
ATOM 745 O O . SER A 1 98 ? -18.938 2.416 13.961 1 38.16 98 SER A O 1
ATOM 747 N N . ALA A 1 99 ? -19.031 0.84 12.641 1 37.91 99 ALA A N 1
ATOM 748 C CA . ALA A 1 99 ? -18.281 -0.173 13.375 1 37.91 99 ALA A CA 1
ATOM 749 C C . ALA A 1 99 ? -16.969 0.396 13.914 1 37.91 99 ALA A C 1
ATOM 751 O O . ALA A 1 99 ? -16.578 0.087 15.039 1 37.91 99 ALA A O 1
ATOM 752 N N . ILE A 1 100 ? -16.109 0.795 13.109 1 38.59 100 ILE A N 1
ATOM 753 C CA . ILE A 1 100 ? -14.781 1.21 13.562 1 38.59 100 ILE A CA 1
ATOM 754 C C . ILE A 1 100 ? -14.922 2.324 14.602 1 38.59 100 ILE A C 1
ATOM 756 O O . ILE A 1 100 ? -14.297 2.279 15.656 1 38.59 100 ILE A O 1
ATOM 760 N N . ARG A 1 101 ? -15.688 3.346 14.18 1 43.22 101 ARG A N 1
ATOM 761 C CA . ARG A 1 101 ? -16 4.5 15.023 1 43.22 101 ARG A CA 1
ATOM 762 C C . ARG A 1 101 ? -16.828 4.082 16.234 1 43.22 101 ARG A C 1
ATOM 764 O O . ARG A 1 101 ? -16.703 4.68 17.312 1 43.22 101 ARG A O 1
ATOM 771 N N . SER A 1 102 ? -17.609 3.043 16 1 40 102 SER A N 1
ATOM 772 C CA . SER A 1 102 ? -18.312 2.361 17.078 1 40 102 SER A CA 1
ATOM 773 C C . SER A 1 102 ? -17.375 1.453 17.875 1 40 102 SER A C 1
ATOM 775 O O . SER A 1 102 ? -17.625 1.172 19.047 1 40 102 SER A O 1
ATOM 777 N N . SER A 1 103 ? -16.609 0.854 17.156 1 33.69 103 SER A N 1
ATOM 778 C CA . SER A 1 103 ? -15.734 -0.103 17.828 1 33.69 103 SER A CA 1
ATOM 779 C C . SER A 1 103 ? -14.836 0.591 18.859 1 33.69 103 SER A C 1
ATOM 781 O O . SER A 1 103 ? -14.031 -0.059 19.516 1 33.69 103 SER A O 1
ATOM 783 N N . PHE A 1 104 ? -14.438 1.808 18.438 1 36.38 104 PHE A N 1
ATOM 784 C CA . PHE A 1 104 ? -13.625 2.4 19.484 1 36.38 104 PHE A CA 1
ATOM 785 C C . PHE A 1 104 ? -14.359 2.383 20.828 1 36.38 104 PHE A C 1
ATOM 787 O O . PHE A 1 104 ? -14.039 3.164 21.719 1 36.38 104 PHE A O 1
ATOM 794 N N . GLY A 1 105 ? -15.219 1.484 21 1 35.25 105 GLY A N 1
ATOM 795 C CA . GLY A 1 105 ? -15.984 1.307 22.234 1 35.25 105 GLY A CA 1
ATOM 796 C C . GLY A 1 105 ? -17.172 2.234 22.328 1 35.25 105 GLY A C 1
ATOM 797 O O . GLY A 1 105 ? -18.25 1.939 21.797 1 35.25 105 GLY A O 1
ATOM 798 N N . VAL A 1 106 ? -17.078 3.408 23.25 1 38.12 106 VAL A N 1
ATOM 799 C CA . VAL A 1 106 ? -18.094 4.285 23.797 1 38.12 106 VAL A CA 1
ATOM 800 C C . VAL A 1 106 ? -18.531 5.301 22.75 1 38.12 106 VAL A C 1
ATOM 802 O O . VAL A 1 106 ? -18.312 6.504 22.906 1 38.12 106 VAL A O 1
ATOM 805 N N . THR A 1 107 ? -18.297 5.211 21.562 1 47.28 107 THR A N 1
ATOM 806 C CA . THR A 1 107 ? -18.297 6.516 20.906 1 47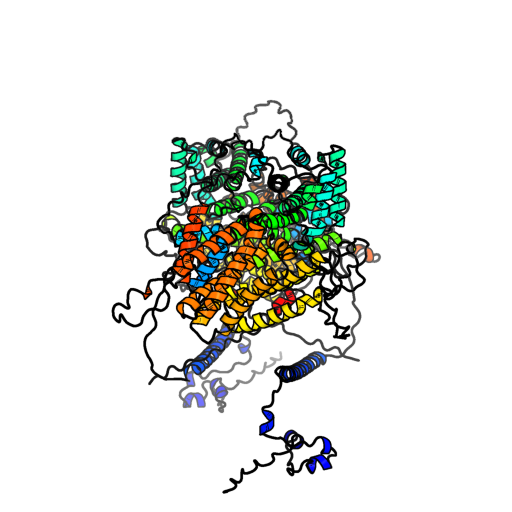.28 107 THR A CA 1
ATOM 807 C C . THR A 1 107 ? -19.719 7.09 20.875 1 47.28 107 THR A C 1
ATOM 809 O O . THR A 1 107 ? -20.656 6.402 20.469 1 47.28 107 THR A O 1
ATOM 812 N N . SER A 1 108 ? -19.922 8.062 21.531 1 59.94 108 SER A N 1
ATOM 813 C CA . SER A 1 108 ? -21.094 8.93 21.469 1 59.94 108 SER A CA 1
ATOM 814 C C . SER A 1 108 ? -21.328 9.414 20.031 1 59.94 108 SER A C 1
ATOM 816 O O . SER A 1 108 ? -20.391 9.539 19.25 1 59.94 108 SER A O 1
ATOM 818 N N . THR A 1 109 ? -22.375 9.18 19.469 1 68.12 109 THR A N 1
ATOM 819 C CA . THR A 1 109 ? -22.875 9.734 18.219 1 68.12 109 THR A CA 1
ATOM 820 C C . THR A 1 109 ? -22.297 11.117 17.969 1 68.12 109 THR A C 1
ATOM 822 O O . THR A 1 109 ? -22 11.477 16.828 1 68.12 109 THR A O 1
ATOM 825 N N . ASP A 1 110 ? -21.828 11.711 19.094 1 75.19 110 ASP A N 1
ATOM 826 C CA . ASP A 1 110 ? -21.297 13.062 18.984 1 75.19 110 ASP A CA 1
ATOM 827 C C . ASP A 1 110 ? -19.859 13.047 18.469 1 75.19 110 ASP A C 1
ATOM 829 O O . ASP A 1 110 ? -19.469 13.875 17.641 1 75.19 110 ASP A O 1
ATOM 833 N N . GLU A 1 111 ? -19.109 12.117 18.922 1 78.31 111 GLU A N 1
ATOM 834 C CA . GLU A 1 111 ? -17.734 12.016 18.469 1 78.31 111 GLU A CA 1
ATOM 835 C C . GLU A 1 111 ? -17.656 11.648 17 1 78.31 111 GLU A C 1
ATOM 837 O O . GLU A 1 111 ? -16.828 12.164 16.25 1 78.31 111 GLU A O 1
ATOM 842 N N . ASP A 1 112 ? -18.531 10.828 16.562 1 75.31 112 ASP A N 1
ATOM 843 C CA . ASP A 1 112 ? -18.578 10.422 15.156 1 75.31 112 ASP A CA 1
ATOM 844 C C . ASP A 1 112 ? -18.875 11.617 14.25 1 75.31 112 ASP A C 1
ATOM 846 O O . ASP A 1 112 ? -18.25 11.773 13.195 1 75.31 112 ASP A O 1
ATOM 850 N N . VAL A 1 113 ? -19.766 12.359 14.727 1 79.31 113 VAL A N 1
ATOM 851 C CA . VAL A 1 113 ? -20.188 13.508 13.93 1 79.31 113 VAL A CA 1
ATOM 852 C C . VAL A 1 113 ? -19.047 14.539 13.883 1 79.31 113 VAL A C 1
ATOM 854 O O . VAL A 1 113 ? -18.844 15.188 12.859 1 79.31 113 VAL A O 1
ATOM 857 N N . ALA A 1 114 ? -18.344 14.727 14.992 1 82.25 114 ALA A N 1
ATOM 858 C CA . ALA A 1 114 ? -17.188 15.617 15.016 1 82.25 114 ALA A CA 1
ATOM 859 C C . ALA A 1 114 ? -16.125 15.164 14.016 1 82.25 114 ALA A C 1
ATOM 861 O O . ALA A 1 114 ? -15.562 15.984 13.289 1 82.25 114 ALA A O 1
ATOM 862 N N . MET A 1 115 ? -15.93 13.93 13.953 1 79.94 115 MET A N 1
ATOM 863 C CA . MET A 1 115 ? -14.953 13.375 13.023 1 79.94 115 MET A CA 1
ATOM 864 C C . MET A 1 115 ? -15.406 13.555 11.578 1 79.94 115 MET A C 1
ATOM 866 O O . MET A 1 115 ? -14.586 13.789 10.688 1 79.94 115 MET A O 1
ATOM 870 N N . MET A 1 116 ? -16.688 13.484 11.438 1 80.56 116 MET A N 1
ATOM 871 C CA . MET A 1 116 ? -17.234 13.68 10.102 1 80.56 116 MET A CA 1
ATOM 872 C C . MET A 1 116 ? -17.016 15.117 9.625 1 80.56 116 MET A C 1
ATOM 874 O O . MET A 1 116 ? -16.703 15.344 8.453 1 80.56 116 MET A O 1
ATOM 878 N N . LEU A 1 117 ? -17.156 16.031 10.539 1 82.88 117 LEU A N 1
ATOM 879 C CA . LEU A 1 117 ? -16.906 17.422 10.203 1 82.88 117 LEU A CA 1
ATOM 880 C C . LEU A 1 117 ? -15.453 17.625 9.781 1 82.88 117 LEU A C 1
ATOM 882 O O . LEU A 1 117 ? -15.172 18.344 8.82 1 82.88 117 LEU A O 1
ATOM 886 N N . GLU A 1 118 ? -14.617 17.016 10.516 1 83.12 118 GLU A N 1
ATOM 887 C CA . GLU A 1 118 ? -13.195 17.109 10.195 1 83.12 118 GLU A CA 1
ATOM 888 C C . GLU A 1 118 ? -12.891 16.469 8.844 1 83.12 118 GLU A C 1
ATOM 890 O O . GLU A 1 118 ? -12.078 17 8.07 1 83.12 118 GLU A O 1
ATOM 895 N N . ASP A 1 119 ? -13.531 15.398 8.562 1 81 119 ASP A N 1
ATOM 896 C CA . ASP A 1 119 ? -13.359 14.727 7.273 1 81 119 ASP A CA 1
ATOM 897 C C . ASP A 1 119 ? -13.789 15.633 6.125 1 81 119 ASP A C 1
ATOM 899 O O . ASP A 1 119 ? -13.141 15.672 5.078 1 81 119 ASP A O 1
ATOM 903 N N . PHE A 1 120 ? -14.914 16.25 6.344 1 77.81 120 PHE A N 1
ATOM 904 C CA . PHE A 1 120 ? -15.414 17.172 5.324 1 77.81 120 PHE A CA 1
ATOM 905 C C . PHE A 1 120 ? -14.422 18.297 5.086 1 77.81 120 PHE A C 1
ATOM 907 O O . PHE A 1 120 ? -14.156 18.672 3.941 1 77.81 120 PHE A O 1
ATOM 914 N N . ALA A 1 121 ? -13.867 18.719 6.125 1 77.25 121 ALA A N 1
ATOM 915 C CA . ALA A 1 121 ? -12.906 19.828 6.02 1 77.25 121 ALA A CA 1
ATOM 916 C C . ALA A 1 121 ? -11.648 19.391 5.285 1 77.25 121 ALA A C 1
ATOM 918 O O . ALA A 1 121 ? -11.062 20.156 4.52 1 77.25 121 ALA A O 1
ATOM 919 N N . MET A 1 122 ? -11.242 18.125 5.504 1 80 122 MET A N 1
ATOM 920 C CA . MET A 1 122 ? -9.961 17.656 4.992 1 80 122 MET A CA 1
ATOM 921 C C . MET A 1 122 ? -10.117 17.062 3.594 1 80 122 MET A C 1
ATOM 923 O O . MET A 1 122 ? -9.133 16.656 2.973 1 80 122 MET A O 1
ATOM 927 N N . GLY A 1 123 ? -11.289 17 3.139 1 73.62 123 GLY A N 1
ATOM 928 C CA . GLY A 1 123 ? -11.492 16.516 1.778 1 73.62 123 GLY A CA 1
ATOM 929 C C . GLY A 1 123 ? -11.469 15.008 1.66 1 73.62 123 GLY A C 1
ATOM 930 O O . GLY A 1 123 ? -11.094 14.469 0.619 1 73.62 123 GLY A O 1
ATOM 931 N N . HIS A 1 124 ? -11.789 14.32 2.703 1 76.56 124 HIS A N 1
ATOM 932 C CA . HIS A 1 124 ? -11.938 12.867 2.635 1 76.56 124 HIS A CA 1
ATOM 933 C C . HIS A 1 124 ? -13.242 12.484 1.954 1 76.56 124 HIS A C 1
ATOM 935 O O . HIS A 1 124 ? -14.242 12.219 2.625 1 76.56 124 HIS A O 1
ATOM 941 N N . ARG A 1 125 ? -13.18 12.32 0.687 1 77.88 125 ARG A N 1
ATOM 942 C CA . ARG A 1 125 ? -14.375 12.164 -0.133 1 77.88 125 ARG A CA 1
ATOM 943 C C . ARG A 1 125 ? -15.117 10.883 0.225 1 77.88 125 ARG A C 1
ATOM 945 O O . ARG A 1 125 ? -16.344 10.867 0.291 1 77.88 125 ARG A O 1
ATOM 952 N N . VAL A 1 126 ? -14.43 9.898 0.429 1 79.5 126 VAL A N 1
ATOM 953 C CA . VAL A 1 126 ? -15.055 8.617 0.747 1 79.5 126 VAL A CA 1
ATOM 954 C C . VAL A 1 126 ? -15.828 8.734 2.061 1 79.5 126 VAL A C 1
ATOM 956 O O . VAL A 1 126 ? -16.984 8.297 2.152 1 79.5 126 VAL A O 1
ATOM 959 N N . ASN A 1 127 ? -15.219 9.344 3.014 1 75.69 127 ASN A N 1
ATOM 960 C CA . ASN A 1 127 ? -15.867 9.531 4.305 1 75.69 127 ASN A CA 1
ATOM 961 C C . ASN A 1 127 ? -17.047 10.492 4.203 1 75.69 127 ASN A C 1
ATOM 963 O O . ASN A 1 127 ? -18.078 10.297 4.855 1 75.69 127 ASN A O 1
ATOM 967 N N . ARG A 1 128 ? -16.875 11.5 3.367 1 78.38 128 ARG A N 1
ATOM 968 C CA . ARG A 1 128 ? -17.953 12.461 3.145 1 78.38 128 ARG A CA 1
ATOM 969 C C . ARG A 1 128 ? -19.172 11.781 2.529 1 78.38 128 ARG A C 1
ATOM 971 O O . ARG A 1 128 ? -20.297 12 2.973 1 78.38 128 ARG A O 1
ATOM 978 N N . ASN A 1 129 ? -18.875 11.016 1.553 1 76.56 129 ASN A N 1
ATOM 979 C CA . ASN A 1 129 ? -19.969 10.312 0.881 1 76.56 129 ASN A CA 1
ATOM 980 C C . ASN A 1 129 ? -20.672 9.352 1.828 1 76.56 129 ASN A C 1
ATOM 982 O O . ASN A 1 129 ? -21.906 9.258 1.812 1 76.56 129 ASN A O 1
ATOM 986 N N . ARG A 1 130 ? -19.984 8.711 2.566 1 77.81 130 ARG A N 1
ATOM 987 C CA . ARG A 1 130 ? -20.562 7.793 3.545 1 77.81 130 ARG A CA 1
ATOM 988 C C . ARG A 1 130 ? -21.453 8.539 4.527 1 77.81 130 ARG A C 1
ATOM 990 O O . ARG A 1 130 ? -22.562 8.086 4.828 1 77.81 130 ARG A O 1
ATOM 997 N N . ALA A 1 131 ? -20.969 9.641 5.035 1 76.56 131 ALA A N 1
ATOM 998 C CA . ALA A 1 131 ? -21.734 10.438 5.996 1 76.56 131 ALA A CA 1
ATOM 999 C C . ALA A 1 131 ? -23.016 10.977 5.367 1 76.56 131 ALA A C 1
ATOM 1001 O O . ALA A 1 131 ? -24.078 10.961 5.992 1 76.56 131 ALA A O 1
ATOM 1002 N N . THR A 1 132 ? -22.891 11.367 4.168 1 76.31 132 THR A N 1
ATOM 1003 C CA . THR A 1 132 ? -24.031 11.914 3.463 1 76.31 132 THR A CA 1
ATOM 1004 C C . THR A 1 132 ? -25.078 10.836 3.215 1 76.31 132 THR A C 1
ATOM 1006 O O . THR A 1 132 ? -26.281 11.086 3.346 1 76.31 132 THR A O 1
ATOM 1009 N N . GLN A 1 133 ? -24.625 9.719 2.896 1 74.75 133 GLN A N 1
ATOM 1010 C CA . GLN A 1 133 ? -25.547 8.609 2.656 1 74.75 133 GLN A CA 1
ATOM 1011 C C . GLN A 1 133 ? -26.234 8.164 3.951 1 74.75 133 GLN A C 1
ATOM 1013 O O . GLN A 1 133 ? -27.406 7.789 3.945 1 74.75 133 GLN A O 1
ATOM 1018 N N . ASP A 1 134 ? -25.531 8.25 4.988 1 72 134 ASP A N 1
ATOM 1019 C CA . ASP A 1 134 ? -26.078 7.832 6.277 1 72 134 ASP A CA 1
ATOM 1020 C C . ASP A 1 134 ? -27.109 8.828 6.793 1 72 134 ASP A C 1
ATOM 1022 O O . ASP A 1 134 ? -28.062 8.438 7.48 1 72 134 ASP A O 1
ATOM 1026 N N . PHE A 1 135 ? -26.922 10.109 6.492 1 72.25 135 PHE A N 1
ATOM 1027 C CA . PHE A 1 135 ? -27.781 11.133 7.055 1 72.25 135 PHE A CA 1
ATOM 1028 C C . PHE A 1 135 ? -28.938 11.453 6.102 1 72.25 135 PHE A C 1
ATOM 1030 O O . PHE A 1 135 ? -30.031 11.789 6.535 1 72.25 135 PHE A O 1
ATOM 1037 N N . ASP A 1 136 ? -28.594 11.586 4.844 1 64.5 136 ASP A N 1
ATOM 1038 C CA . ASP A 1 136 ? -29.625 11.922 3.871 1 64.5 136 ASP A CA 1
ATOM 1039 C C . ASP A 1 136 ? -30.094 10.68 3.123 1 64.5 136 ASP A C 1
ATOM 1041 O O . ASP A 1 136 ? -29.516 10.289 2.113 1 64.5 136 ASP A O 1
ATOM 1045 N N . THR A 1 137 ? -31 9.961 3.814 1 56.12 137 THR A N 1
ATOM 1046 C CA . THR A 1 137 ? -31.562 8.734 3.24 1 56.12 137 THR A CA 1
ATOM 1047 C C . THR A 1 137 ? -32.312 9.039 1.945 1 56.12 137 THR A C 1
ATOM 1049 O O . THR A 1 137 ? -32.656 8.133 1.189 1 56.12 137 THR A O 1
ATOM 1052 N N . THR A 1 138 ? -32.688 10.289 1.703 1 50.19 138 THR A N 1
ATOM 1053 C CA . THR A 1 138 ? -33.531 10.609 0.548 1 50.19 138 THR A CA 1
ATOM 1054 C C . THR A 1 138 ? -32.688 10.672 -0.724 1 50.19 138 THR A C 1
ATOM 1056 O O . THR A 1 138 ? -33.188 10.453 -1.823 1 50.19 138 THR A O 1
ATOM 1059 N N . ASN A 1 139 ? -31.625 11.258 -0.672 1 46.12 139 ASN A N 1
ATOM 1060 C CA . ASN A 1 139 ? -30.891 11.539 -1.894 1 46.12 139 ASN A CA 1
ATOM 1061 C C . ASN A 1 139 ? -30.047 10.344 -2.332 1 46.12 139 ASN A C 1
ATOM 1063 O O . ASN A 1 139 ? -28.828 10.375 -2.268 1 46.12 139 ASN A O 1
ATOM 1067 N N . ASN A 1 140 ? -30.578 9.367 -2.107 1 44.81 140 ASN A N 1
ATOM 1068 C CA . ASN A 1 140 ? -29.969 8.133 -2.594 1 44.81 140 ASN A CA 1
ATOM 1069 C C . ASN A 1 140 ? -29.562 8.25 -4.062 1 44.81 140 ASN A C 1
ATOM 1071 O O . ASN A 1 140 ? -29.281 7.238 -4.715 1 44.81 140 ASN A O 1
ATOM 1075 N N . ASN A 1 141 ? -29.953 9.383 -4.672 1 39.47 141 ASN A N 1
ATOM 1076 C CA . ASN A 1 141 ? -29.844 9.359 -6.129 1 39.47 141 ASN A CA 1
ATOM 1077 C C . ASN A 1 141 ? -28.406 9.562 -6.594 1 39.47 141 ASN A C 1
ATOM 1079 O O . ASN A 1 141 ? -28.156 10.328 -7.527 1 39.47 141 ASN A O 1
ATOM 1083 N N . GLU A 1 142 ? -27.562 9.648 -5.773 1 43.19 142 GLU A N 1
ATOM 1084 C CA . GLU A 1 142 ? -26.375 9.789 -6.594 1 43.19 142 GLU A CA 1
ATOM 1085 C C . GLU A 1 142 ? -26.281 8.688 -7.648 1 43.19 142 GLU A C 1
ATOM 1087 O O . GLU A 1 142 ? -26.375 7.5 -7.32 1 43.19 142 GLU A O 1
ATOM 1092 N N . ASP A 1 143 ? -26.609 9.023 -8.789 1 37.97 143 ASP A N 1
ATOM 1093 C CA . ASP A 1 143 ? -26.453 8.188 -9.977 1 37.97 143 ASP A CA 1
ATOM 1094 C C . ASP A 1 143 ? -25.156 7.387 -9.922 1 37.97 143 ASP A C 1
ATOM 1096 O O . ASP A 1 143 ? -24.062 7.961 -9.938 1 37.97 143 ASP A O 1
ATOM 1100 N N . PRO A 1 144 ? -25.297 6.293 -9.312 1 41.31 144 PRO A N 1
ATOM 1101 C CA . PRO A 1 144 ? -24.156 5.387 -9.188 1 41.31 144 PRO A CA 1
ATOM 1102 C C . PRO A 1 144 ? -23.219 5.449 -10.391 1 41.31 144 PRO A C 1
ATOM 1104 O O . PRO A 1 144 ? -22.109 4.898 -10.344 1 41.31 144 PRO A O 1
ATOM 1107 N N . TYR A 1 145 ? -23.906 5.938 -11.484 1 38.53 145 TYR A N 1
ATOM 1108 C CA . TYR A 1 145 ? -23.266 5.781 -12.781 1 38.53 145 TYR A CA 1
ATOM 1109 C C . TYR A 1 145 ? -22.406 6.996 -13.117 1 38.53 145 TYR A C 1
ATOM 1111 O O . TYR A 1 145 ? -21.922 7.125 -14.234 1 38.53 145 TYR A O 1
ATOM 1119 N N . THR A 1 146 ? -22.469 8.016 -12.367 1 38.94 146 THR A N 1
ATOM 1120 C CA . THR A 1 146 ? -21.719 9.125 -12.945 1 38.94 146 THR A CA 1
ATOM 1121 C C . THR A 1 146 ? -20.219 8.875 -12.844 1 38.94 146 THR A C 1
ATOM 1123 O O . THR A 1 146 ? -19.672 8.758 -11.734 1 38.94 146 THR A O 1
ATOM 1126 N N . SER A 1 147 ? -19.828 8.148 -13.812 1 44.44 147 SER A N 1
ATOM 1127 C CA . SER A 1 147 ? -18.391 8.07 -14.039 1 44.44 147 SER A CA 1
ATOM 1128 C C . SER A 1 147 ? -17.75 9.445 -13.898 1 44.44 147 SER A C 1
ATOM 1130 O O . SER A 1 147 ? -18.203 10.422 -14.5 1 44.44 147 SER A O 1
ATOM 1132 N N . ALA A 1 148 ? -17.188 9.781 -12.852 1 45.78 148 ALA A N 1
ATOM 1133 C CA . ALA A 1 148 ? -16.469 11.055 -12.695 1 45.78 148 ALA A CA 1
ATOM 1134 C C . ALA A 1 148 ? -15.57 11.328 -13.891 1 45.78 148 ALA A C 1
ATOM 1136 O O . ALA A 1 148 ? -14.719 10.508 -14.242 1 45.78 148 ALA A O 1
ATOM 1137 N N . SER A 1 149 ? -16.125 11.992 -14.945 1 48.34 149 SER A N 1
ATOM 1138 C CA . SER A 1 149 ? -15.203 12.516 -15.961 1 48.34 149 SER A CA 1
ATOM 1139 C C . SER A 1 149 ? -13.914 13.016 -15.32 1 48.34 149 SER A C 1
ATOM 1141 O O . SER A 1 149 ? -13.922 13.508 -14.195 1 48.34 149 SER A O 1
ATOM 1143 N N . PRO A 1 150 ? -12.844 12.477 -15.836 1 50.47 150 PRO A N 1
ATOM 1144 C CA . PRO A 1 150 ? -11.609 13.031 -15.281 1 50.47 150 PRO A CA 1
ATOM 1145 C C . PRO A 1 150 ? -11.664 14.547 -15.109 1 50.47 150 PRO A C 1
ATOM 1147 O O . PRO A 1 150 ? -12.156 15.25 -15.992 1 50.47 150 PRO A O 1
ATOM 1150 N N . SER A 1 151 ? -11.789 14.891 -14.055 1 48.53 151 SER A N 1
ATOM 1151 C CA . SER A 1 151 ? -11.758 16.328 -13.789 1 48.53 151 SER A CA 1
ATOM 1152 C C . SER A 1 151 ? -10.664 17.016 -14.594 1 48.53 151 SER A C 1
ATOM 1154 O O . SER A 1 151 ? -9.75 16.359 -15.102 1 48.53 151 SER A O 1
ATOM 1156 N N . GLY A 1 152 ? -10.875 18.109 -15.234 1 45.72 152 GLY A N 1
ATOM 1157 C CA . GLY A 1 152 ? -9.953 18.938 -15.992 1 45.72 152 GLY A CA 1
ATOM 1158 C C . GLY A 1 152 ? -8.5 18.75 -15.586 1 45.72 152 GLY A C 1
ATOM 1159 O O . GLY A 1 152 ? -7.594 18.953 -16.391 1 45.72 152 GLY A O 1
ATOM 1160 N N . GLY A 1 153 ? -8.227 18.297 -14.43 1 47.44 153 GLY A N 1
ATOM 1161 C CA . GLY A 1 153 ? -6.848 18.203 -13.977 1 47.44 153 GLY A CA 1
ATOM 1162 C C . GLY A 1 153 ? -6.289 16.797 -14.023 1 47.44 153 GLY A C 1
ATOM 1163 O O . GLY A 1 153 ? -5.234 16.531 -13.453 1 47.44 153 GLY A O 1
ATOM 1164 N N . HIS A 1 154 ? -6.977 16 -14.844 1 54.28 154 HIS A N 1
ATOM 1165 C CA . HIS A 1 154 ? -6.492 14.625 -14.875 1 54.28 154 HIS A CA 1
ATOM 1166 C C . HIS A 1 154 ? -5.238 14.5 -15.742 1 54.28 154 HIS A C 1
ATOM 1168 O O . HIS A 1 154 ? -5.195 15.023 -16.859 1 54.28 154 HIS A O 1
ATOM 1174 N N . PRO A 1 155 ? -4.164 13.961 -15.172 1 55.5 155 PRO A N 1
ATOM 1175 C CA . PRO A 1 155 ? -2.881 13.898 -15.875 1 55.5 155 PRO A CA 1
ATOM 1176 C C . PRO A 1 155 ? -3.012 13.328 -17.281 1 55.5 155 PRO A C 1
ATOM 1178 O O . PRO A 1 155 ? -2.256 13.711 -18.188 1 55.5 155 PRO A O 1
ATOM 1181 N N . LEU A 1 156 ? -4.004 12.539 -17.469 1 60.16 156 LEU A N 1
ATOM 1182 C CA . LEU A 1 156 ? -4.172 11.906 -18.781 1 60.16 156 LEU A CA 1
ATOM 1183 C C . LEU A 1 156 ? -4.605 12.93 -19.828 1 60.16 156 LEU A C 1
ATOM 1185 O O . LEU A 1 156 ? -4.367 12.742 -21.016 1 60.16 156 LEU A O 1
ATOM 1189 N N . LEU A 1 157 ? -5.18 13.898 -19.234 1 58.12 157 LEU A N 1
ATOM 1190 C CA . LEU A 1 157 ? -5.684 14.891 -20.172 1 58.12 157 LEU A CA 1
ATOM 1191 C C . LEU A 1 157 ? -4.531 15.617 -20.859 1 58.12 157 LEU A C 1
ATOM 1193 O O . LEU A 1 157 ? -4.707 16.156 -21.953 1 58.12 157 LEU A O 1
ATOM 1197 N N . LEU A 1 158 ? -3.488 15.703 -20.141 1 55.06 158 LEU A N 1
ATOM 1198 C CA . LEU A 1 158 ? -2.312 16.281 -20.766 1 55.06 158 LEU A CA 1
ATOM 1199 C C . LEU A 1 158 ? -1.812 15.406 -21.906 1 55.06 158 LEU A C 1
ATOM 1201 O O . LEU A 1 158 ? -1.143 15.883 -22.828 1 55.06 158 LEU A O 1
ATOM 1205 N N . LEU A 1 159 ? -2.289 14.195 -21.766 1 61.72 159 LEU A N 1
ATOM 1206 C CA . LEU A 1 159 ? -1.765 13.227 -22.719 1 61.72 159 LEU A CA 1
ATOM 1207 C C . LEU A 1 159 ? -2.809 12.883 -23.781 1 61.72 159 LEU A C 1
ATOM 1209 O O . LEU A 1 159 ? -2.463 12.438 -24.875 1 61.72 159 LEU A O 1
ATOM 1213 N N . LEU A 1 160 ? -4.07 13.203 -23.328 1 62.03 160 LEU A N 1
ATOM 1214 C CA . LEU A 1 160 ? -5.16 12.781 -24.203 1 62.03 160 LEU A CA 1
ATOM 1215 C C . LEU A 1 160 ? -5.66 13.938 -25.047 1 62.03 160 LEU A C 1
ATOM 1217 O O . LEU A 1 160 ? -5.633 15.094 -24.609 1 62.03 160 LEU A O 1
ATOM 1221 N N . ASP A 1 161 ? -5.938 13.547 -26.234 1 60.53 161 ASP A N 1
ATOM 1222 C CA . ASP A 1 161 ? -6.605 14.523 -27.094 1 60.53 161 ASP A CA 1
ATOM 1223 C C . ASP A 1 161 ? -8.008 14.836 -26.578 1 60.53 161 ASP A C 1
ATOM 1225 O O . ASP A 1 161 ? -8.812 13.922 -26.359 1 60.53 161 ASP A O 1
ATOM 1229 N N . PRO A 1 162 ? -8.273 16.016 -26.219 1 60.12 162 PRO A N 1
ATOM 1230 C CA . PRO A 1 162 ? -9.562 16.391 -25.641 1 60.12 162 PRO A CA 1
ATOM 1231 C C . PRO A 1 162 ? -10.742 15.984 -26.531 1 60.12 162 PRO A C 1
ATOM 1233 O O . PRO A 1 162 ? -11.859 15.797 -26.016 1 60.12 162 PRO A O 1
ATOM 1236 N N . GLY A 1 163 ? -10.633 15.758 -27.719 1 61.72 163 GLY A N 1
ATOM 1237 C CA . GLY A 1 163 ? -11.742 15.438 -28.594 1 61.72 163 GLY A CA 1
ATOM 1238 C C . GLY A 1 163 ? -12.086 13.961 -28.609 1 61.72 163 GLY A C 1
ATOM 1239 O O . GLY A 1 163 ? -13.125 13.562 -29.125 1 61.72 163 GLY A O 1
ATOM 1240 N N . VAL A 1 164 ? -11.398 13.211 -28 1 65.81 164 VAL A N 1
ATOM 1241 C CA . VAL A 1 164 ? -11.602 11.773 -28.094 1 65.81 164 VAL A CA 1
ATOM 1242 C C . VAL A 1 164 ? -12.516 11.297 -26.969 1 65.81 164 VAL A C 1
ATOM 1244 O O . VAL A 1 164 ? -12.312 11.648 -25.812 1 65.81 164 VAL A O 1
ATOM 1247 N N . ASN A 1 165 ? -13.68 10.664 -27.406 1 75.38 165 ASN A N 1
ATOM 1248 C CA . ASN A 1 165 ? -14.539 9.984 -26.438 1 75.38 165 ASN A CA 1
ATOM 1249 C C . ASN A 1 165 ? -13.969 8.633 -26.031 1 75.38 165 ASN A C 1
ATOM 1251 O O . ASN A 1 165 ? -14.172 7.633 -26.734 1 75.38 165 ASN A O 1
ATOM 1255 N N . ILE A 1 166 ? -13.383 8.578 -24.969 1 75.38 166 ILE A N 1
ATOM 1256 C CA . ILE A 1 166 ? -12.633 7.414 -24.516 1 75.38 166 ILE A CA 1
ATOM 1257 C C . ILE A 1 166 ? -13.586 6.262 -24.219 1 75.38 166 ILE A C 1
ATOM 1259 O O . ILE A 1 166 ? -13.281 5.102 -24.5 1 75.38 166 ILE A O 1
ATOM 1263 N N . ILE A 1 167 ? -14.75 6.516 -23.703 1 81.5 167 ILE A N 1
ATOM 1264 C CA . ILE A 1 167 ? -15.695 5.461 -23.344 1 81.5 167 ILE A CA 1
ATOM 1265 C C . ILE A 1 167 ? -16.219 4.781 -24.609 1 81.5 167 ILE A C 1
ATOM 1267 O O . ILE A 1 167 ? -16.328 3.557 -24.672 1 81.5 167 ILE A O 1
ATOM 1271 N N . ALA A 1 168 ? -16.531 5.598 -25.547 1 81.31 168 ALA A N 1
ATOM 1272 C CA . ALA A 1 168 ? -16.984 5.047 -26.812 1 81.31 168 ALA A CA 1
ATOM 1273 C C . ALA A 1 168 ? -15.93 4.16 -27.453 1 81.31 168 ALA A C 1
ATOM 1275 O O . ALA A 1 168 ? -16.25 3.113 -28.016 1 81.31 168 ALA A O 1
ATOM 1276 N N . ARG A 1 169 ? -14.719 4.574 -27.328 1 81.94 169 ARG A N 1
ATOM 1277 C CA . ARG A 1 169 ? -13.609 3.799 -27.875 1 81.94 169 ARG A CA 1
ATOM 1278 C C . ARG A 1 169 ? -13.461 2.471 -27.141 1 81.94 169 ARG A C 1
ATOM 1280 O O . ARG A 1 169 ? -13.188 1.441 -27.766 1 81.94 169 ARG A O 1
ATOM 1287 N N . LEU A 1 170 ? -13.633 2.488 -25.875 1 86.62 170 LEU A N 1
ATOM 1288 C CA . LEU A 1 170 ? -13.492 1.275 -25.062 1 86.62 170 LEU A CA 1
ATOM 1289 C C . LEU A 1 170 ? -14.633 0.301 -25.359 1 86.62 170 LEU A C 1
ATOM 1291 O O . LEU A 1 170 ? -14.398 -0.902 -25.5 1 86.62 170 LEU A O 1
ATOM 1295 N N . VAL A 1 171 ? -15.781 0.826 -25.484 1 88.38 171 VAL A N 1
ATOM 1296 C CA . VAL A 1 171 ? -16.938 -0.018 -25.734 1 88.38 171 VAL A CA 1
ATOM 1297 C C . VAL A 1 171 ? -16.844 -0.632 -27.141 1 88.38 171 VAL A C 1
ATOM 1299 O O . VAL A 1 171 ? -17.266 -1.771 -27.344 1 88.38 171 VAL A O 1
ATOM 1302 N N . ALA A 1 172 ? -16.219 0.063 -28.016 1 85.06 172 ALA A N 1
ATOM 1303 C CA . ALA A 1 172 ? -16.078 -0.421 -29.375 1 85.06 172 ALA A CA 1
ATOM 1304 C C . ALA A 1 172 ? -15.109 -1.602 -29.438 1 85.06 172 ALA A C 1
ATOM 1306 O O . ALA A 1 172 ? -15.156 -2.4 -30.375 1 85.06 172 ALA A O 1
ATOM 1307 N N . MET A 1 173 ? -14.289 -1.775 -28.484 1 87.25 173 MET A N 1
ATOM 1308 C CA . MET A 1 173 ? -13.297 -2.848 -28.453 1 87.25 173 MET A CA 1
ATOM 1309 C C . MET A 1 173 ? -13.922 -4.156 -27.969 1 87.25 173 MET A C 1
ATOM 1311 O O . MET A 1 173 ? -13.336 -5.227 -28.141 1 87.25 173 MET A O 1
ATOM 1315 N N . LEU A 1 174 ? -15.117 -4.078 -27.484 1 91.5 174 LEU A N 1
ATOM 1316 C CA . LEU A 1 174 ? -15.758 -5.27 -26.938 1 91.5 174 LEU A CA 1
ATOM 1317 C C . LEU A 1 174 ? -16.141 -6.238 -28.062 1 91.5 174 LEU A C 1
ATOM 1319 O O . LEU A 1 174 ? -16.547 -5.812 -29.141 1 91.5 174 LEU A O 1
ATOM 1323 N N . PRO A 1 175 ? -15.938 -7.473 -27.812 1 92.19 175 PRO A N 1
ATOM 1324 C CA . PRO A 1 175 ? -16.375 -8.453 -28.812 1 92.19 175 PRO A CA 1
ATOM 1325 C C . PRO A 1 175 ? -17.891 -8.5 -28.984 1 92.19 175 PRO A C 1
ATOM 1327 O O . PRO A 1 175 ? -18.609 -7.855 -28.219 1 92.19 175 PRO A O 1
ATOM 1330 N N . ASP A 1 176 ? -18.297 -9.227 -30.016 1 90.38 176 ASP A N 1
ATOM 1331 C CA . ASP A 1 176 ? -19.734 -9.398 -30.234 1 90.38 176 ASP A CA 1
ATOM 1332 C C . ASP A 1 176 ? -20.359 -10.242 -29.125 1 90.38 176 ASP A C 1
ATOM 1334 O O . ASP A 1 176 ? -19.641 -10.836 -28.312 1 90.38 176 ASP A O 1
ATOM 1338 N N . GLU A 1 177 ? -21.656 -10.289 -29.078 1 91.12 177 GLU A N 1
ATOM 1339 C CA . GLU A 1 177 ? -22.391 -10.906 -27.969 1 91.12 177 GLU A CA 1
ATOM 1340 C C . GLU A 1 177 ? -22.094 -12.398 -27.891 1 91.12 177 GLU A C 1
ATOM 1342 O O . GLU A 1 177 ? -21.969 -12.953 -26.797 1 91.12 177 GLU A O 1
ATOM 1347 N N . MET A 1 178 ? -22.047 -13.062 -29.031 1 91.56 178 MET A N 1
ATOM 1348 C CA . MET A 1 178 ? -21.797 -14.508 -29.047 1 91.56 178 MET A CA 1
ATOM 1349 C C . MET A 1 178 ? -20.438 -14.828 -28.438 1 91.56 178 MET A C 1
ATOM 1351 O O . MET A 1 178 ? -20.312 -15.734 -27.609 1 91.56 178 MET A O 1
ATOM 1355 N N . ARG A 1 179 ? -19.438 -14.164 -28.906 1 94.5 179 ARG A N 1
ATOM 1356 C CA . ARG A 1 179 ? -18.094 -14.359 -28.375 1 94.5 179 ARG A CA 1
ATOM 1357 C C . ARG A 1 179 ? -18.031 -14 -26.891 1 94.5 179 ARG A C 1
ATOM 1359 O O . ARG A 1 179 ? -17.375 -14.68 -26.109 1 94.5 179 ARG A O 1
ATOM 1366 N N . THR A 1 180 ? -18.734 -12.953 -26.531 1 94.38 180 THR A N 1
ATOM 1367 C CA . THR A 1 180 ? -18.812 -12.523 -25.141 1 94.38 180 THR A CA 1
ATOM 1368 C C . THR A 1 180 ? -19.359 -13.641 -24.25 1 94.38 180 THR A C 1
ATOM 1370 O O . THR A 1 180 ? -18.766 -13.984 -23.234 1 94.38 180 THR A O 1
ATOM 1373 N N . ARG A 1 181 ? -20.422 -14.156 -24.594 1 94.62 181 ARG A N 1
ATOM 1374 C CA . ARG A 1 181 ? -21.078 -15.188 -23.797 1 94.62 181 ARG A CA 1
ATOM 1375 C C . ARG A 1 181 ? -20.219 -16.438 -23.703 1 94.62 181 ARG A C 1
ATOM 1377 O O . ARG A 1 181 ? -20.156 -17.094 -22.656 1 94.62 181 ARG A O 1
ATOM 1384 N N . ALA A 1 182 ? -19.547 -16.734 -24.812 1 96.44 182 ALA A N 1
ATOM 1385 C CA . ALA A 1 182 ? -18.672 -17.906 -24.812 1 96.44 182 ALA A CA 1
ATOM 1386 C C . ALA A 1 182 ? -17.5 -17.719 -23.859 1 96.44 182 ALA A C 1
ATOM 1388 O O . ALA A 1 182 ? -17.156 -18.625 -23.109 1 96.44 182 ALA A O 1
ATOM 1389 N N . LEU A 1 183 ? -16.875 -16.594 -23.922 1 97.62 183 LEU A N 1
ATOM 1390 C CA . LEU A 1 183 ? -15.703 -16.328 -23.094 1 97.62 183 LEU A CA 1
ATOM 1391 C C . LEU A 1 183 ? -16.094 -16.188 -21.625 1 97.62 183 LEU A C 1
ATOM 1393 O O . LEU A 1 183 ? -15.367 -16.672 -20.75 1 97.62 183 LEU A O 1
ATOM 1397 N N . VAL A 1 184 ? -17.203 -15.562 -21.359 1 97.44 184 VAL A N 1
ATOM 1398 C CA . VAL A 1 184 ? -17.656 -15.383 -19.984 1 97.44 184 VAL A CA 1
ATOM 1399 C C . VAL A 1 184 ? -18.047 -16.734 -19.391 1 97.44 184 VAL A C 1
ATOM 1401 O O . VAL A 1 184 ? -17.734 -17.016 -18.234 1 97.44 184 VAL A O 1
ATOM 1404 N N . GLN A 1 185 ? -18.688 -17.5 -20.172 1 95.69 185 GLN A N 1
ATOM 1405 C CA . GLN A 1 185 ? -19.031 -18.859 -19.719 1 95.69 185 GLN A CA 1
ATOM 1406 C C . GLN A 1 185 ? -17.766 -19.656 -19.406 1 95.69 185 GLN A C 1
ATOM 1408 O O . GLN A 1 185 ? -17.703 -20.328 -18.375 1 95.69 185 GLN A O 1
ATOM 1413 N N . PHE A 1 186 ? -16.828 -19.594 -20.297 1 95.81 186 PHE A N 1
ATOM 1414 C CA . PHE A 1 186 ? -15.555 -20.281 -20.078 1 95.81 186 PHE A CA 1
ATOM 1415 C C . PHE A 1 186 ? -14.898 -19.812 -18.781 1 95.81 186 PHE A C 1
ATOM 1417 O O . PHE A 1 186 ? -14.398 -20.641 -18 1 95.81 186 PHE A O 1
ATOM 1424 N N . TYR A 1 187 ? -14.914 -18.531 -18.516 1 96.62 187 TYR A N 1
ATOM 1425 C CA . TYR A 1 187 ? -14.289 -17.984 -17.328 1 96.62 187 TYR A CA 1
ATOM 1426 C C . TYR A 1 187 ? -14.914 -18.562 -16.062 1 96.62 187 TYR A C 1
ATOM 1428 O O . TYR A 1 187 ? -14.203 -19.047 -15.18 1 96.62 187 TYR A O 1
ATOM 1436 N N . PHE A 1 188 ? -16.203 -18.531 -15.945 1 95.31 188 PHE A N 1
ATOM 1437 C CA . PHE A 1 188 ? -16.891 -18.906 -14.711 1 95.31 188 PHE A CA 1
ATOM 1438 C C . PHE A 1 188 ? -16.891 -20.406 -14.531 1 95.31 188 PHE A C 1
ATOM 1440 O O . PHE A 1 188 ? -16.953 -20.906 -13.406 1 95.31 188 PHE A O 1
ATOM 1447 N N . GLU A 1 189 ? -16.672 -21.094 -15.594 1 91.69 189 GLU A N 1
ATOM 1448 C CA . GLU A 1 189 ? -16.719 -22.547 -15.492 1 91.69 189 GLU A CA 1
ATOM 1449 C C . GLU A 1 189 ? -15.32 -23.125 -15.242 1 91.69 189 GLU A C 1
ATOM 1451 O O . GLU A 1 189 ? -15.172 -24.141 -14.57 1 91.69 189 GLU A O 1
ATOM 1456 N N . ARG A 1 190 ? -14.359 -22.391 -15.789 1 90.81 190 ARG A N 1
ATOM 1457 C CA . ARG A 1 190 ? -13.062 -23.047 -15.836 1 90.81 190 ARG A CA 1
ATOM 1458 C C . ARG A 1 190 ? -12 -22.25 -15.094 1 90.81 190 ARG A C 1
ATOM 1460 O O . ARG A 1 190 ? -10.969 -22.781 -14.695 1 90.81 190 ARG A O 1
ATOM 1467 N N . LEU A 1 191 ? -12.234 -20.969 -14.898 1 93.12 191 LEU A N 1
ATOM 1468 C CA . LEU A 1 191 ? -11.133 -20.141 -14.414 1 93.12 191 LEU A CA 1
ATOM 1469 C C . LEU A 1 191 ? -11.484 -19.484 -13.086 1 93.12 191 LEU A C 1
ATOM 1471 O O . LEU A 1 191 ? -10.609 -19.25 -12.25 1 93.12 191 LEU A O 1
ATOM 1475 N N . GLU A 1 192 ? -12.695 -19.203 -12.828 1 94.12 192 GLU A N 1
ATOM 1476 C CA . GLU A 1 192 ? -13.141 -18.344 -11.734 1 94.12 192 GLU A CA 1
ATOM 1477 C C . GLU A 1 192 ? -12.75 -18.922 -10.383 1 94.12 192 GLU A C 1
ATOM 1479 O O . GLU A 1 192 ? -12.516 -18.172 -9.422 1 94.12 192 GLU A O 1
ATOM 1484 N N . TRP A 1 193 ? -12.594 -20.203 -10.32 1 91.75 193 TRP A N 1
ATOM 1485 C CA . TRP A 1 193 ? -12.32 -20.891 -9.055 1 91.75 193 TRP A CA 1
ATOM 1486 C C . TRP A 1 193 ? -11.008 -20.406 -8.445 1 91.75 193 TRP A C 1
ATOM 1488 O O . TRP A 1 193 ? -10.836 -20.438 -7.223 1 91.75 193 TRP A O 1
ATOM 1498 N N . TYR A 1 194 ? -10.164 -19.875 -9.195 1 92.44 194 TYR A N 1
ATOM 1499 C CA . TYR A 1 194 ? -8.836 -19.484 -8.719 1 92.44 194 TYR A CA 1
ATOM 1500 C C . TYR A 1 194 ? -8.898 -18.203 -7.918 1 92.44 194 TYR A C 1
ATOM 1502 O O . TYR A 1 194 ? -8.211 -18.062 -6.902 1 92.44 194 TYR A O 1
ATOM 1510 N N . SER A 1 195 ? -9.68 -17.234 -8.289 1 91.12 195 SER A N 1
ATOM 1511 C CA . SER A 1 195 ? -9.68 -15.938 -7.613 1 91.12 195 SER A CA 1
ATOM 1512 C C . SER A 1 195 ? -10.93 -15.758 -6.758 1 91.12 195 SER A C 1
ATOM 1514 O O . SER A 1 195 ? -10.852 -15.25 -5.641 1 91.12 195 SER A O 1
ATOM 1516 N N . LYS A 1 196 ? -12.047 -16.156 -7.125 1 94.88 196 LYS A N 1
ATOM 1517 C CA . LYS A 1 196 ? -13.352 -16.078 -6.477 1 94.88 196 LYS A CA 1
ATOM 1518 C C . LYS A 1 196 ? -13.594 -14.695 -5.879 1 94.88 196 LYS A C 1
ATOM 1520 O O . LYS A 1 196 ? -13.961 -14.578 -4.707 1 94.88 196 LYS A O 1
ATOM 1525 N N . VAL A 1 197 ? -13.383 -13.648 -6.676 1 97.94 197 VAL A N 1
ATOM 1526 C CA . VAL A 1 197 ? -13.57 -12.281 -6.215 1 97.94 197 VAL A CA 1
ATOM 1527 C C . VAL A 1 197 ? -14.875 -11.719 -6.777 1 97.94 197 VAL A C 1
ATOM 1529 O O . VAL A 1 197 ? -15.25 -10.586 -6.469 1 97.94 197 VAL A O 1
ATOM 1532 N N . LEU A 1 198 ? -15.539 -12.484 -7.605 1 98.06 198 LEU A N 1
ATOM 1533 C CA . LEU A 1 198 ? -16.797 -12.062 -8.227 1 98.06 198 LEU A CA 1
ATOM 1534 C C . LEU A 1 198 ? -17.953 -12.922 -7.746 1 98.06 198 LEU A C 1
ATOM 1536 O O . LEU A 1 198 ? -17.75 -14.055 -7.293 1 98.06 198 LEU A O 1
ATOM 1540 N N . HIS A 1 199 ? -19.078 -12.359 -7.691 1 97.5 199 HIS A N 1
ATOM 1541 C CA . HIS A 1 199 ? -20.344 -13.07 -7.594 1 97.5 199 HIS A CA 1
ATOM 1542 C C . HIS A 1 199 ? -20.969 -13.281 -8.969 1 97.5 199 HIS A C 1
ATOM 1544 O O . HIS A 1 199 ? -21.453 -12.336 -9.586 1 97.5 199 HIS A O 1
ATOM 1550 N N . ALA A 1 200 ? -21.047 -14.523 -9.375 1 96.75 200 ALA A N 1
ATOM 1551 C CA . ALA A 1 200 ? -21.359 -14.859 -10.758 1 96.75 200 ALA A CA 1
ATOM 1552 C C . ALA A 1 200 ? -22.734 -14.328 -11.156 1 96.75 200 ALA A C 1
ATOM 1554 O O . ALA A 1 200 ? -22.875 -13.672 -12.188 1 96.75 200 ALA A O 1
ATOM 1555 N N . PRO A 1 201 ? -23.75 -14.516 -10.352 1 96.19 201 PRO A N 1
ATOM 1556 C CA . PRO A 1 201 ? -25.078 -14.016 -10.766 1 96.19 201 PRO A CA 1
ATOM 1557 C C . PRO A 1 201 ? -25.109 -12.5 -10.914 1 96.19 201 PRO A C 1
ATOM 1559 O O . PRO A 1 201 ? -25.719 -11.977 -11.852 1 96.19 201 PRO A O 1
ATOM 1562 N N . THR A 1 202 ? -24.469 -11.773 -9.992 1 95.69 202 THR A N 1
ATOM 1563 C CA . THR A 1 202 ? -24.453 -10.32 -10.07 1 95.69 202 THR A CA 1
ATOM 1564 C C . THR A 1 202 ? -23.703 -9.852 -11.32 1 95.69 202 THR A C 1
ATOM 1566 O O . THR A 1 202 ? -24.125 -8.914 -11.992 1 95.69 202 THR A O 1
ATOM 1569 N N . PHE A 1 203 ? -22.625 -10.477 -11.641 1 97.12 203 PHE A N 1
ATOM 1570 C CA . PHE A 1 203 ? -21.844 -10.125 -12.812 1 97.12 203 PHE A CA 1
ATOM 1571 C C . PHE A 1 203 ? -22.641 -10.312 -14.094 1 97.12 203 PHE A C 1
ATOM 1573 O O . PHE A 1 203 ? -22.641 -9.445 -14.969 1 97.12 203 PHE A O 1
ATOM 1580 N N . ILE A 1 204 ? -23.281 -11.492 -14.172 1 96.5 204 ILE A N 1
ATOM 1581 C CA . ILE A 1 204 ? -24.031 -11.82 -15.367 1 96.5 204 ILE A CA 1
ATOM 1582 C C . ILE A 1 204 ? -25.172 -10.82 -15.539 1 96.5 204 ILE A C 1
ATOM 1584 O O . ILE A 1 204 ? -25.469 -10.391 -16.656 1 96.5 204 ILE A O 1
ATOM 1588 N N . SER A 1 205 ? -25.781 -10.43 -14.422 1 95.5 205 SER A N 1
ATOM 1589 C CA . SER A 1 205 ? -26.844 -9.43 -14.477 1 95.5 205 SER A CA 1
ATOM 1590 C C . SER A 1 205 ? -26.312 -8.094 -14.992 1 95.5 205 SER A C 1
ATOM 1592 O O . SER A 1 205 ? -26.938 -7.469 -15.859 1 95.5 205 SER A O 1
ATOM 1594 N N . GLU A 1 206 ? -25.172 -7.676 -14.484 1 94.94 206 GLU A N 1
ATOM 1595 C CA . GLU A 1 206 ? -24.562 -6.414 -14.906 1 94.94 206 GLU A CA 1
ATOM 1596 C C . GLU A 1 206 ? -24.109 -6.48 -16.359 1 94.94 206 GLU A C 1
ATOM 1598 O O . GLU A 1 206 ? -24.156 -5.48 -17.078 1 94.94 206 GLU A O 1
ATOM 1603 N N . LEU A 1 207 ? -23.609 -7.617 -16.75 1 96.19 207 LEU A N 1
ATOM 1604 C CA . LEU A 1 207 ? -23.188 -7.809 -18.141 1 96.19 207 LEU A CA 1
ATOM 1605 C C . LEU A 1 207 ? -24.375 -7.641 -19.094 1 96.19 207 LEU A C 1
ATOM 1607 O O . LEU A 1 207 ? -24.25 -7.023 -20.141 1 96.19 207 LEU A O 1
ATOM 1611 N N . ASN A 1 208 ? -25.531 -8.188 -18.719 1 95 208 ASN A N 1
ATOM 1612 C CA . ASN A 1 208 ? -26.719 -8.047 -19.547 1 95 208 ASN A CA 1
ATOM 1613 C C . ASN A 1 208 ? -27.125 -6.59 -19.703 1 95 208 ASN A C 1
ATOM 1615 O O . ASN A 1 208 ? -27.547 -6.168 -20.781 1 95 208 ASN A O 1
ATOM 1619 N N . VAL A 1 209 ? -26.969 -5.852 -18.672 1 92.88 209 VAL A N 1
ATOM 1620 C CA . VAL A 1 209 ? -27.266 -4.426 -18.719 1 92.88 209 VAL A CA 1
ATOM 1621 C C . VAL A 1 209 ? -26.312 -3.729 -19.688 1 92.88 209 VAL A C 1
ATOM 1623 O O . VAL A 1 209 ? -26.719 -2.896 -20.5 1 92.88 209 VAL A O 1
ATOM 1626 N N . LEU A 1 210 ? -25.062 -4.059 -19.594 1 92.56 210 LEU A N 1
ATOM 1627 C CA . LEU A 1 210 ? -24.031 -3.465 -20.453 1 92.56 210 LEU A CA 1
ATOM 1628 C C . LEU A 1 210 ? -24.312 -3.789 -21.922 1 92.56 210 LEU A C 1
ATOM 1630 O O . LEU A 1 210 ? -24.172 -2.924 -22.781 1 92.56 210 LEU A O 1
ATOM 1634 N N . LEU A 1 211 ? -24.672 -5.035 -22.203 1 91.5 211 LEU A N 1
ATOM 1635 C CA . LEU A 1 211 ? -24.938 -5.457 -23.578 1 91.5 211 LEU A CA 1
ATOM 1636 C C . LEU A 1 211 ? -26.156 -4.738 -24.141 1 91.5 211 LEU A C 1
ATOM 1638 O O . LEU A 1 211 ? -26.188 -4.387 -25.312 1 91.5 211 LEU A O 1
ATOM 1642 N N . MET A 1 212 ? -27.094 -4.484 -23.266 1 90.5 212 MET A N 1
ATOM 1643 C CA . MET A 1 212 ? -28.266 -3.729 -23.672 1 90.5 212 MET A CA 1
ATOM 1644 C C . MET A 1 212 ? -27.906 -2.279 -23.984 1 90.5 212 MET A C 1
ATOM 1646 O O . MET A 1 212 ? -28.391 -1.701 -24.953 1 90.5 212 MET A O 1
ATOM 1650 N N . GLN A 1 213 ? -27.047 -1.76 -23.172 1 87.06 213 GLN A N 1
ATOM 1651 C CA . GLN A 1 213 ? -26.594 -0.382 -23.359 1 87.06 213 GLN A CA 1
ATOM 1652 C C . GLN A 1 213 ? -25.781 -0.24 -24.641 1 87.06 213 GLN A C 1
ATOM 1654 O O . GLN A 1 213 ? -25.891 0.771 -25.344 1 87.06 213 GLN A O 1
ATOM 1659 N N . LYS A 1 214 ? -24.969 -1.138 -24.859 1 85.81 214 LYS A N 1
ATOM 1660 C CA . LYS A 1 214 ? -24.172 -1.143 -26.078 1 85.81 214 LYS A CA 1
ATOM 1661 C C . LYS A 1 214 ? -25.062 -1.221 -27.328 1 85.81 214 LYS A C 1
ATOM 1663 O O . LYS A 1 214 ? -24.844 -0.508 -28.297 1 85.81 214 LYS A O 1
ATOM 1668 N N . SER A 1 215 ? -26.031 -2.012 -27.266 1 84.94 215 SER A N 1
ATOM 1669 C CA . SER A 1 215 ? -26.938 -2.203 -28.391 1 84.94 215 SER A CA 1
ATOM 1670 C C . SER A 1 215 ? -27.781 -0.962 -28.641 1 84.94 215 SER A C 1
ATOM 1672 O O . SER A 1 215 ? -28.109 -0.637 -29.781 1 84.94 215 SER A O 1
ATOM 1674 N N . SER A 1 216 ? -28.078 -0.276 -27.516 1 83 216 SER A N 1
ATOM 1675 C CA . SER A 1 216 ? -28.922 0.911 -27.641 1 83 216 SER A CA 1
ATOM 1676 C C . SER A 1 216 ? -28.078 2.162 -27.875 1 83 216 SER A C 1
ATOM 1678 O O . SER A 1 216 ? -28.609 3.275 -27.906 1 83 216 SER A O 1
ATOM 1680 N N . GLU A 1 217 ? -26.828 2.029 -27.984 1 77.44 217 GLU A N 1
ATOM 1681 C CA . GLU A 1 217 ? -25.875 3.117 -28.219 1 77.44 217 GLU A CA 1
ATOM 1682 C C . GLU A 1 217 ? -25.969 4.156 -27.094 1 77.44 217 GLU A C 1
ATOM 1684 O O . GLU A 1 217 ? -25.781 5.352 -27.344 1 77.44 217 GLU A O 1
ATOM 1689 N N . SER A 1 218 ? -26.328 3.729 -25.953 1 79.19 218 SER A N 1
ATOM 1690 C CA . SER A 1 218 ? -26.344 4.574 -24.766 1 79.19 218 SER A CA 1
ATOM 1691 C C . SER A 1 218 ? -25.016 4.48 -24.016 1 79.19 218 SER A C 1
ATOM 1693 O O . SER A 1 218 ? -25 4.145 -22.828 1 79.19 218 SER A O 1
ATOM 1695 N N . VAL A 1 219 ? -24.016 4.902 -24.656 1 76.44 219 VAL A N 1
ATOM 1696 C CA . VAL A 1 219 ? -22.641 4.734 -24.172 1 76.44 219 VAL A CA 1
ATOM 1697 C C . VAL A 1 219 ? -22.422 5.609 -22.938 1 76.44 219 VAL A C 1
ATOM 1699 O O . VAL A 1 219 ? -21.625 5.262 -22.062 1 76.44 219 VAL A O 1
ATOM 1702 N N . GLY A 1 220 ? -23.125 6.57 -22.828 1 75 220 GLY A N 1
ATOM 1703 C CA . GLY A 1 220 ? -22.969 7.5 -21.719 1 75 220 GLY A CA 1
ATOM 1704 C C . GLY A 1 220 ? -23.422 6.926 -20.391 1 75 220 GLY A C 1
ATOM 1705 O O . GLY A 1 220 ? -23.047 7.434 -19.328 1 75 220 GLY A O 1
ATOM 1706 N N . MET A 1 221 ? -24.031 5.836 -20.391 1 77.56 221 MET A N 1
ATOM 1707 C CA . MET A 1 221 ? -24.594 5.27 -19.156 1 77.56 221 MET A CA 1
ATOM 1708 C C . MET A 1 221 ? -23.75 4.09 -18.688 1 77.56 221 MET A C 1
ATOM 1710 O O . MET A 1 221 ? -24.047 3.504 -17.641 1 77.56 221 MET A O 1
ATOM 1714 N N . VAL A 1 222 ? -22.734 3.895 -19.344 1 86.12 222 VAL A N 1
ATOM 1715 C CA . VAL A 1 222 ? -21.922 2.727 -19.016 1 86.12 222 VAL A CA 1
ATOM 1716 C C . VAL A 1 222 ? -21.125 2.996 -17.75 1 86.12 222 VAL A C 1
ATOM 1718 O O . VAL A 1 222 ? -20.516 4.062 -17.594 1 86.12 222 VAL A O 1
ATOM 1721 N N . ARG A 1 223 ? -21.188 2.111 -16.828 1 90.88 223 ARG A N 1
ATOM 1722 C CA . ARG A 1 223 ? -20.344 2.174 -15.648 1 90.88 223 ARG A CA 1
ATOM 1723 C C . ARG A 1 223 ? -18.922 1.71 -15.961 1 90.88 223 ARG A C 1
ATOM 1725 O O . ARG A 1 223 ? -18.688 0.515 -16.141 1 90.88 223 ARG A O 1
ATOM 1732 N N . VAL A 1 224 ? -18.016 2.576 -15.938 1 90.81 224 VAL A N 1
ATOM 1733 C CA . VAL A 1 224 ? -16.656 2.334 -16.391 1 90.81 224 VAL A CA 1
ATOM 1734 C C . VAL A 1 224 ? -15.945 1.374 -15.438 1 90.81 224 VAL A C 1
ATOM 1736 O O . VAL A 1 224 ? -15.109 0.574 -15.859 1 90.81 224 VAL A O 1
ATOM 1739 N N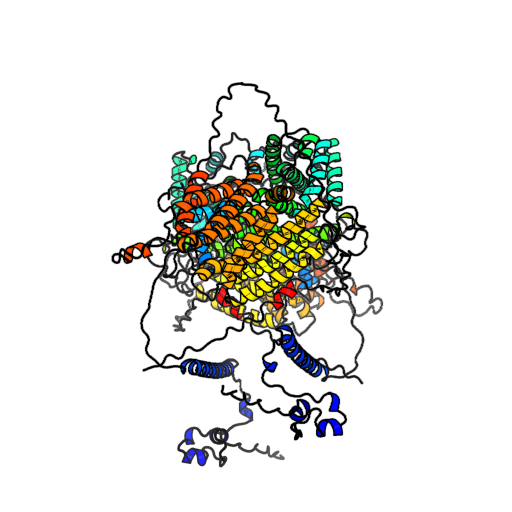 . SER A 1 225 ? -16.297 1.474 -14.125 1 93.69 225 SER A N 1
ATOM 1740 C CA . SER A 1 225 ? -15.695 0.562 -13.156 1 93.69 225 SER A CA 1
ATOM 1741 C C . SER A 1 225 ? -16.016 -0.891 -13.492 1 93.69 225 SER A C 1
ATOM 1743 O O . SER A 1 225 ? -15.133 -1.75 -13.461 1 93.69 225 SER A O 1
ATOM 1745 N N . PHE A 1 226 ? -17.281 -1.138 -13.875 1 95.62 226 PHE A N 1
ATOM 1746 C CA . PHE A 1 226 ? -17.672 -2.488 -14.258 1 95.62 226 PHE A CA 1
ATOM 1747 C C . PHE A 1 226 ? -17.031 -2.883 -15.578 1 95.62 226 PHE A C 1
ATOM 1749 O O . PHE A 1 226 ? -16.625 -4.031 -15.766 1 95.62 226 PHE A O 1
ATOM 1756 N N . LEU A 1 227 ? -16.969 -1.95 -16.5 1 95.38 227 LEU A N 1
ATOM 1757 C CA . LEU A 1 227 ? -16.328 -2.201 -17.781 1 95.38 227 LEU A CA 1
ATOM 1758 C C . LEU A 1 227 ? -14.906 -2.699 -17.609 1 95.38 227 LEU A C 1
ATOM 1760 O O . LEU A 1 227 ? -14.453 -3.586 -18.328 1 95.38 227 LEU A O 1
ATOM 1764 N N . GLY A 1 228 ? -14.141 -2.117 -16.656 1 95.69 228 GLY A N 1
ATOM 1765 C CA . GLY A 1 228 ? -12.797 -2.582 -16.359 1 95.69 228 GLY A CA 1
ATOM 1766 C C . GLY A 1 228 ? -12.75 -4.031 -15.906 1 95.69 228 GLY A C 1
ATOM 1767 O O . GLY A 1 228 ? -11.898 -4.797 -16.359 1 95.69 228 GLY A O 1
ATOM 1768 N N . VAL A 1 229 ? -13.672 -4.422 -15.047 1 98.06 229 VAL A N 1
ATOM 1769 C CA . VAL A 1 229 ? -13.758 -5.801 -14.578 1 98.06 229 VAL A CA 1
ATOM 1770 C C . VAL A 1 229 ? -14.062 -6.73 -15.75 1 98.06 229 VAL A C 1
ATOM 1772 O O . VAL A 1 229 ? -13.453 -7.797 -15.875 1 98.06 229 VAL A O 1
ATOM 1775 N N . TYR A 1 230 ? -15.016 -6.32 -16.562 1 97.81 230 TYR A N 1
ATOM 1776 C CA . TYR A 1 230 ? -15.398 -7.117 -17.719 1 97.81 230 TYR A CA 1
ATOM 1777 C C . TYR A 1 230 ? -14.219 -7.316 -18.672 1 97.81 230 TYR A C 1
ATOM 1779 O O . TYR A 1 230 ? -13.984 -8.43 -19.141 1 97.81 230 TYR A O 1
ATOM 1787 N N . PHE A 1 231 ? -13.469 -6.301 -18.953 1 96.38 231 PHE A N 1
ATOM 1788 C CA . PHE A 1 231 ? -12.289 -6.414 -19.797 1 96.38 231 PHE A CA 1
ATOM 1789 C C . PHE A 1 231 ? -11.297 -7.418 -19.203 1 96.38 231 PHE A C 1
ATOM 1791 O O . PHE A 1 231 ? -10.648 -8.156 -19.953 1 96.38 231 PHE A O 1
ATOM 1798 N N . MET A 1 232 ? -11.172 -7.469 -17.922 1 97.56 232 MET A N 1
ATOM 1799 C CA . MET A 1 232 ? -10.219 -8.398 -17.312 1 97.56 232 MET A CA 1
ATOM 1800 C C . MET A 1 232 ? -10.711 -9.836 -17.438 1 97.56 232 MET A C 1
ATOM 1802 O O . MET A 1 232 ? -9.906 -10.758 -17.594 1 97.56 232 MET A O 1
ATOM 1806 N N . ILE A 1 233 ? -12.031 -10.016 -17.328 1 98.19 233 ILE A N 1
ATOM 1807 C CA . ILE A 1 233 ? -12.586 -11.344 -17.547 1 98.19 233 ILE A CA 1
ATOM 1808 C C . ILE A 1 233 ? -12.273 -11.812 -18.969 1 98.19 233 ILE A C 1
ATOM 1810 O O . ILE A 1 233 ? -11.867 -12.953 -19.172 1 98.19 233 ILE A O 1
ATOM 1814 N N . LEU A 1 234 ? -12.453 -10.922 -19.891 1 97.75 234 LEU A N 1
ATOM 1815 C CA . LEU A 1 234 ? -12.109 -11.234 -21.266 1 97.75 234 LEU A CA 1
ATOM 1816 C C . LEU A 1 234 ? -10.617 -11.516 -21.406 1 97.75 234 LEU A C 1
ATOM 1818 O O . LEU A 1 234 ? -10.219 -12.477 -22.078 1 97.75 234 LEU A O 1
ATOM 1822 N N . CYS A 1 235 ? -9.812 -10.719 -20.75 1 96.31 235 CYS A N 1
ATOM 1823 C CA . CYS A 1 235 ? -8.359 -10.852 -20.812 1 96.31 235 CYS A CA 1
ATOM 1824 C C . CYS A 1 235 ? -7.914 -12.219 -20.297 1 96.31 235 CYS A C 1
ATOM 1826 O O . CYS A 1 235 ? -7.18 -12.93 -20.984 1 96.31 235 CYS A O 1
ATOM 1828 N N . LEU A 1 236 ? -8.383 -12.586 -19.172 1 96.88 236 LEU A N 1
ATOM 1829 C CA . LEU A 1 236 ? -7.965 -13.844 -18.562 1 96.88 236 LEU A CA 1
ATOM 1830 C C . LEU A 1 236 ? -8.5 -15.031 -19.359 1 96.88 236 LEU A C 1
ATOM 1832 O O . LEU A 1 236 ? -7.809 -16.047 -19.5 1 96.88 236 LEU A O 1
ATOM 1836 N N . SER A 1 237 ? -9.727 -14.922 -19.859 1 97.25 237 SER A N 1
ATOM 1837 C CA . SER A 1 237 ? -10.305 -16 -20.656 1 97.25 237 SER A CA 1
ATOM 1838 C C . SER A 1 237 ? -9.492 -16.219 -21.938 1 97.25 237 SER A C 1
ATOM 1840 O O . SER A 1 237 ? -9.258 -17.359 -22.328 1 97.25 237 SER A O 1
ATOM 1842 N N . LEU A 1 238 ? -9.07 -15.164 -22.516 1 95.69 238 LEU A N 1
ATOM 1843 C CA . LEU A 1 238 ? -8.297 -15.25 -23.75 1 95.69 238 LEU A CA 1
ATOM 1844 C C . LEU A 1 238 ? -6.883 -15.758 -23.469 1 95.69 238 LEU A C 1
ATOM 1846 O O . LEU A 1 238 ? -6.332 -16.547 -24.234 1 95.69 238 LEU A O 1
ATOM 1850 N N . HIS A 1 239 ? -6.336 -15.312 -22.375 1 93.69 239 HIS A N 1
ATOM 1851 C CA . HIS A 1 239 ? -4.973 -15.68 -22.016 1 93.69 239 HIS A CA 1
ATOM 1852 C C . HIS A 1 239 ? -4.867 -17.172 -21.703 1 93.69 239 HIS A C 1
ATOM 1854 O O . HIS A 1 239 ? -3.883 -17.812 -22.062 1 93.69 239 HIS A O 1
ATOM 1860 N N . LEU A 1 240 ? -5.891 -17.656 -21.031 1 92.12 240 LEU A N 1
ATOM 1861 C CA . LEU A 1 240 ? -5.859 -19.047 -20.594 1 92.12 240 LEU A CA 1
ATOM 1862 C C . LEU A 1 240 ? -6.809 -19.906 -21.438 1 92.12 240 LEU A C 1
ATOM 1864 O O . LEU A 1 240 ? -7.277 -20.953 -20.984 1 92.12 240 LEU A O 1
ATOM 1868 N N . ILE A 1 241 ? -7.047 -19.469 -22.625 1 92.5 241 ILE A N 1
ATOM 1869 C CA . ILE A 1 241 ? -8.07 -20.062 -23.469 1 92.5 241 ILE A CA 1
ATOM 1870 C C . ILE A 1 241 ? -7.688 -21.5 -23.812 1 92.5 241 ILE A C 1
ATOM 1872 O O . ILE A 1 241 ? -6.5 -21.844 -23.859 1 92.5 241 ILE A O 1
ATOM 1876 N N . GLU A 1 242 ? -8.664 -22.328 -23.969 1 88.94 242 GLU A N 1
ATOM 1877 C CA . GLU A 1 242 ? -8.484 -23.719 -24.359 1 88.94 242 GLU A CA 1
ATOM 1878 C C . GLU A 1 242 ? -8.867 -23.938 -25.828 1 88.94 242 GLU A C 1
ATOM 1880 O O . GLU A 1 242 ? -9.602 -23.125 -26.406 1 88.94 242 GLU A O 1
ATOM 1885 N N . PRO A 1 243 ? -8.391 -24.969 -26.422 1 89.31 243 PRO A N 1
ATOM 1886 C CA . PRO A 1 243 ? -8.594 -25.188 -27.844 1 89.31 243 PRO A CA 1
ATOM 1887 C C . PRO A 1 243 ? -10.07 -25.234 -28.234 1 89.31 243 PRO A C 1
ATOM 1889 O O . PRO A 1 243 ? -10.453 -24.703 -29.281 1 89.31 243 PRO A O 1
ATOM 1892 N N . TYR A 1 244 ? -10.906 -25.844 -27.438 1 91.25 244 TYR A N 1
ATOM 1893 C CA . TYR A 1 244 ? -12.305 -25.969 -27.828 1 91.25 244 TYR A CA 1
ATOM 1894 C C . TYR A 1 244 ? -12.992 -24.609 -27.859 1 91.25 244 TYR A C 1
ATOM 1896 O O . TYR A 1 244 ? -13.898 -24.375 -28.672 1 91.25 244 TYR A O 1
ATOM 1904 N N . VAL A 1 245 ? -12.594 -23.703 -26.984 1 93.62 245 VAL A N 1
ATOM 1905 C CA . VAL A 1 245 ? -13.172 -22.359 -26.969 1 93.62 245 VAL A CA 1
ATOM 1906 C C . VAL A 1 245 ? -12.695 -21.578 -28.188 1 93.62 245 VAL A C 1
ATOM 1908 O O . VAL A 1 245 ? -13.461 -20.812 -28.781 1 93.62 245 VAL A O 1
ATOM 1911 N N . CYS A 1 246 ? -11.469 -21.75 -28.562 1 93.5 246 CYS A N 1
ATOM 1912 C CA . CYS A 1 246 ? -10.938 -21.141 -29.781 1 93.5 246 CYS A CA 1
ATOM 1913 C C . CYS A 1 246 ? -11.773 -21.516 -31 1 93.5 246 CYS A C 1
ATOM 1915 O O . CYS A 1 246 ? -12.102 -20.656 -31.812 1 93.5 246 CYS A O 1
ATOM 1917 N N . GLU A 1 247 ? -12.094 -22.766 -31.047 1 94.19 247 GLU A N 1
ATOM 1918 C CA . GLU A 1 247 ? -12.906 -23.25 -32.156 1 94.19 247 GLU A CA 1
ATOM 1919 C C . GLU A 1 247 ? -14.297 -22.641 -32.125 1 94.19 247 GLU A C 1
ATOM 1921 O O . GLU A 1 247 ? -14.836 -22.266 -33.188 1 94.19 247 GLU A O 1
ATOM 1926 N N . ARG A 1 248 ? -14.781 -22.562 -31.016 1 94 248 ARG A N 1
ATOM 1927 C CA . ARG A 1 248 ? -16.141 -22.047 -30.844 1 94 248 ARG A CA 1
ATOM 1928 C C . ARG A 1 248 ? -16.219 -20.594 -31.266 1 94 248 ARG A C 1
ATOM 1930 O O . ARG A 1 248 ? -17.219 -20.172 -31.859 1 94 248 ARG A O 1
ATOM 1937 N N . ILE A 1 249 ? -15.195 -19.812 -30.953 1 95.12 249 ILE A N 1
ATOM 1938 C CA . ILE A 1 249 ? -15.281 -18.375 -31.219 1 95.12 249 ILE A CA 1
ATOM 1939 C C . ILE A 1 249 ? -14.539 -18.047 -32.5 1 95.12 249 ILE A C 1
ATOM 1941 O O . ILE A 1 249 ? -14.508 -16.891 -32.938 1 95.12 249 ILE A O 1
ATOM 1945 N N . GLY A 1 250 ? -13.875 -18.984 -33.156 1 93.19 250 GLY A N 1
ATOM 1946 C CA . GLY A 1 250 ? -13.289 -18.859 -34.5 1 93.19 250 GLY A CA 1
ATOM 1947 C C . GLY A 1 250 ? -11.984 -18.078 -34.5 1 93.19 250 GLY A C 1
ATOM 1948 O O . GLY A 1 250 ? -11.742 -17.25 -35.375 1 93.19 250 GLY A O 1
ATOM 1949 N N . ILE A 1 251 ? -11.156 -18.266 -33.438 1 93.56 251 ILE A N 1
ATOM 1950 C CA . ILE A 1 251 ? -9.867 -17.594 -33.406 1 93.56 251 ILE A CA 1
ATOM 1951 C C . ILE A 1 251 ? -8.766 -18.594 -33.062 1 93.56 251 ILE A C 1
ATOM 1953 O O . ILE A 1 251 ? -9.039 -19.672 -32.562 1 93.56 251 ILE A O 1
ATOM 1957 N N . ASP A 1 252 ? -7.531 -18.203 -33.375 1 91.31 252 ASP A N 1
ATOM 1958 C CA . ASP A 1 252 ? -6.379 -19.031 -33.031 1 91.31 252 ASP A CA 1
ATOM 1959 C C . ASP A 1 252 ? -5.695 -18.516 -31.766 1 91.31 252 ASP A C 1
ATOM 1961 O O . ASP A 1 252 ? -6.078 -17.484 -31.234 1 91.31 252 ASP A O 1
ATOM 1965 N N . PHE A 1 253 ? -4.754 -19.219 -31.312 1 88.88 253 PHE A N 1
ATOM 1966 C CA . PHE A 1 253 ? -4.082 -18.922 -30.047 1 88.88 253 PHE A CA 1
ATOM 1967 C C . PHE A 1 253 ? -3.303 -17.609 -30.156 1 88.88 253 PHE A C 1
ATOM 1969 O O . PHE A 1 253 ? -3.229 -16.844 -29.188 1 88.88 253 PHE A O 1
ATOM 1976 N N . SER A 1 254 ? -2.68 -17.391 -31.281 1 87.19 254 SER A N 1
ATOM 1977 C CA . SER A 1 254 ? -1.911 -16.156 -31.469 1 87.19 254 SER A CA 1
ATOM 1978 C C . SER A 1 254 ? -2.809 -14.93 -31.391 1 87.19 254 SER A C 1
ATOM 1980 O O . SER A 1 254 ? -2.467 -13.945 -30.734 1 87.19 254 SER A O 1
ATOM 1982 N N . THR A 1 255 ? -3.896 -15.094 -32.094 1 91 255 THR A N 1
ATOM 1983 C CA . THR A 1 255 ? -4.867 -14 -32.031 1 91 255 THR A CA 1
ATOM 1984 C C . THR A 1 255 ? -5.414 -13.812 -30.625 1 91 255 THR A C 1
ATOM 1986 O O . THR A 1 255 ? -5.613 -12.688 -30.188 1 91 255 THR A O 1
ATOM 1989 N N . ALA A 1 256 ? -5.641 -14.883 -29.969 1 93.25 256 ALA A N 1
ATOM 1990 C CA . ALA A 1 256 ? -6.137 -14.828 -28.594 1 93.25 256 ALA A CA 1
ATOM 1991 C C . ALA A 1 256 ? -5.152 -14.102 -27.688 1 93.25 256 ALA A C 1
ATOM 1993 O O . ALA A 1 256 ? -5.559 -13.305 -26.828 1 93.25 256 ALA A O 1
ATOM 1994 N N . SER A 1 257 ? -3.945 -14.359 -27.859 1 88.25 257 SER A N 1
ATOM 1995 C CA . SER A 1 257 ? -2.906 -13.719 -27.062 1 88.25 257 SER A CA 1
ATOM 1996 C C . SER A 1 257 ? -2.865 -12.211 -27.312 1 88.25 257 SER A C 1
ATOM 1998 O O . SER A 1 257 ? -2.717 -11.43 -26.375 1 88.25 257 SER A O 1
ATOM 2000 N N . GLU A 1 258 ? -3.006 -11.844 -28.531 1 85.62 258 GLU A N 1
ATOM 2001 C CA . GLU A 1 258 ? -3.002 -10.43 -28.875 1 85.62 258 GLU A CA 1
ATOM 2002 C C . GLU A 1 258 ? -4.234 -9.719 -28.312 1 85.62 258 GLU A C 1
ATOM 2004 O O . GLU A 1 258 ? -4.137 -8.594 -27.812 1 85.62 258 GLU A O 1
ATOM 2009 N N . LEU A 1 259 ? -5.305 -10.414 -28.484 1 89.94 259 LEU A N 1
ATOM 2010 C CA . LEU A 1 259 ? -6.539 -9.836 -27.953 1 89.94 259 LEU A CA 1
ATOM 2011 C C . LEU A 1 259 ? -6.477 -9.711 -26.438 1 89.94 259 LEU A C 1
ATOM 2013 O O . LEU A 1 259 ? -7.008 -8.758 -25.859 1 89.94 259 LEU A O 1
ATOM 2017 N N . SER A 1 260 ? -5.875 -10.672 -25.812 1 92.5 260 SER A N 1
ATOM 2018 C CA . SER A 1 260 ? -5.719 -10.625 -24.359 1 92.5 260 SER A CA 1
ATOM 2019 C C . SER A 1 260 ? -4.941 -9.391 -23.922 1 92.5 260 SER A C 1
ATOM 2021 O O . SER A 1 260 ? -5.332 -8.711 -22.969 1 92.5 260 SER A O 1
ATOM 2023 N N . LYS A 1 261 ? -3.895 -9.055 -24.641 1 87.25 261 LYS A N 1
ATOM 2024 C CA . LYS A 1 261 ? -3.096 -7.871 -24.344 1 87.25 261 LYS A CA 1
ATOM 2025 C C . LYS A 1 261 ? -3.918 -6.598 -24.516 1 87.25 261 LYS A C 1
ATOM 2027 O O . LYS A 1 261 ? -3.799 -5.664 -23.734 1 87.25 261 LYS A O 1
ATOM 2032 N N . ARG A 1 262 ? -4.711 -6.621 -25.484 1 86.06 262 ARG A N 1
ATOM 2033 C CA . ARG A 1 262 ? -5.555 -5.461 -25.766 1 86.06 262 ARG A CA 1
ATOM 2034 C C . ARG A 1 262 ? -6.602 -5.277 -24.656 1 86.06 262 ARG A C 1
ATOM 2036 O O . ARG A 1 262 ? -6.891 -4.152 -24.25 1 86.06 262 ARG A O 1
ATOM 2043 N N . MET A 1 263 ? -7.168 -6.375 -24.281 1 91.88 263 MET A N 1
ATOM 2044 C CA . MET A 1 263 ? -8.148 -6.309 -23.219 1 91.88 263 MET A CA 1
ATOM 2045 C C . MET A 1 263 ? -7.508 -5.832 -21.906 1 91.88 263 MET A C 1
ATOM 2047 O O . MET A 1 263 ? -8.125 -5.09 -21.141 1 91.88 263 MET A O 1
ATOM 2051 N N . TYR A 1 264 ? -6.27 -6.234 -21.719 1 91.38 264 TYR A N 1
ATOM 2052 C CA . TYR A 1 264 ? -5.531 -5.801 -20.531 1 91.38 264 TYR A CA 1
ATOM 2053 C C . TYR A 1 264 ? -5.301 -4.293 -20.547 1 91.38 264 TYR A C 1
ATOM 2055 O O . TYR A 1 264 ? -5.535 -3.609 -19.547 1 91.38 264 TYR A O 1
ATOM 2063 N N . SER A 1 265 ? -4.91 -3.803 -21.641 1 85.81 265 SER A N 1
ATOM 2064 C CA . SER A 1 265 ? -4.68 -2.373 -21.812 1 85.81 265 SER A CA 1
ATOM 2065 C C . SER A 1 265 ? -5.969 -1.58 -21.625 1 85.81 265 SER A C 1
ATOM 2067 O O . SER A 1 265 ? -5.961 -0.486 -21.062 1 85.81 265 SER A O 1
ATOM 2069 N N . ALA A 1 266 ? -7.02 -2.158 -22.109 1 87.25 266 ALA A N 1
ATOM 2070 C CA . ALA A 1 266 ? -8.32 -1.505 -21.969 1 87.25 266 ALA A CA 1
ATOM 2071 C C . ALA A 1 266 ? -8.75 -1.439 -20.516 1 87.25 266 ALA A C 1
ATOM 2073 O O . ALA A 1 266 ? -9.32 -0.442 -20.078 1 87.25 266 ALA A O 1
ATOM 2074 N N . ALA A 1 267 ? -8.516 -2.492 -19.812 1 92 267 ALA A N 1
ATOM 2075 C CA . ALA A 1 267 ? -8.836 -2.51 -18.391 1 92 267 ALA A CA 1
ATOM 2076 C C . ALA A 1 267 ? -8.055 -1.44 -17.641 1 92 267 ALA A C 1
ATOM 2078 O O . ALA A 1 267 ? -8.602 -0.76 -16.766 1 92 267 ALA A O 1
ATOM 2079 N N . GLN A 1 268 ? -6.809 -1.29 -17.969 1 88.06 268 GLN A N 1
ATOM 2080 C CA . GLN A 1 268 ? -5.984 -0.252 -17.359 1 88.06 268 GLN A CA 1
ATOM 2081 C C . GLN A 1 268 ? -6.527 1.139 -17.672 1 88.06 268 GLN A C 1
ATOM 2083 O O . GLN A 1 268 ? -6.551 2.014 -16.812 1 88.06 268 GLN A O 1
ATOM 2088 N N . ALA A 1 269 ? -6.902 1.291 -18.891 1 83.75 269 ALA A N 1
ATOM 2089 C CA . ALA A 1 269 ? -7.477 2.568 -19.297 1 83.75 269 ALA A CA 1
ATOM 2090 C C . ALA A 1 269 ? -8.734 2.885 -18.5 1 83.75 269 ALA A C 1
ATOM 2092 O O . ALA A 1 269 ? -8.961 4.035 -18.109 1 83.75 269 ALA A O 1
ATOM 2093 N N . CYS A 1 270 ? -9.547 1.895 -18.234 1 87.62 270 CYS A N 1
ATOM 2094 C CA . CYS A 1 270 ? -10.758 2.084 -17.453 1 87.62 270 CYS A CA 1
ATOM 2095 C C . CYS A 1 270 ? -10.43 2.525 -16.031 1 87.62 270 CYS A C 1
ATOM 2097 O O . CYS A 1 270 ? -11.078 3.426 -15.492 1 87.62 270 CYS A O 1
ATOM 2099 N N . LEU A 1 271 ? -9.43 1.926 -15.453 1 89 271 LEU A N 1
ATOM 2100 C CA . LEU A 1 271 ? -9.031 2.258 -14.094 1 89 271 LEU A CA 1
ATOM 2101 C C . LEU A 1 271 ? -8.594 3.715 -13.992 1 89 271 LEU A C 1
ATOM 2103 O O . LEU A 1 271 ? -9 4.43 -13.078 1 89 271 LEU A O 1
ATOM 2107 N N . HIS A 1 272 ? -7.828 4.109 -14.922 1 81.69 272 HIS A N 1
ATOM 2108 C CA . HIS A 1 272 ? -7.297 5.469 -14.891 1 81.69 272 HIS A CA 1
ATOM 2109 C C . HIS A 1 272 ? -8.375 6.492 -15.227 1 81.69 272 HIS A C 1
ATOM 2111 O O . HIS A 1 272 ? -8.445 7.555 -14.609 1 81.69 272 HIS A O 1
ATOM 2117 N N . TYR A 1 273 ? -9.164 6.117 -16.188 1 80.38 273 TYR A N 1
ATOM 2118 C CA . TYR A 1 273 ? -10.242 7.02 -16.578 1 80.38 273 TYR A CA 1
ATOM 2119 C C . TYR A 1 273 ? -11.227 7.23 -15.438 1 80.38 273 TYR A C 1
ATOM 2121 O O . TYR A 1 273 ? -11.734 8.336 -15.25 1 80.38 273 TYR A O 1
ATOM 2129 N N . ASP A 1 274 ? -11.445 6.164 -14.734 1 84.81 274 ASP A N 1
ATOM 2130 C CA . ASP A 1 274 ? -12.414 6.211 -13.641 1 84.81 274 ASP A CA 1
ATOM 2131 C C . ASP A 1 274 ? -11.781 6.738 -12.359 1 84.81 274 ASP A C 1
ATOM 2133 O O . ASP A 1 274 ? -12.391 6.688 -11.289 1 84.81 274 ASP A O 1
ATOM 2137 N N . ASP A 1 275 ? -10.539 7.203 -12.359 1 83.94 275 ASP A N 1
ATOM 2138 C CA . ASP A 1 275 ? -9.828 7.785 -11.227 1 83.94 275 ASP A CA 1
ATOM 2139 C C . ASP A 1 275 ? -9.883 6.859 -10.008 1 83.94 275 ASP A C 1
ATOM 2141 O O . ASP A 1 275 ? -10.312 7.266 -8.93 1 83.94 275 ASP A O 1
ATOM 2145 N N . PHE A 1 276 ? -9.398 5.648 -10.195 1 90.12 276 PHE A N 1
ATOM 2146 C CA . PHE A 1 276 ? -9.508 4.629 -9.156 1 90.12 276 PHE A CA 1
ATOM 2147 C C . PHE A 1 276 ? -8.766 5.062 -7.895 1 90.12 276 PHE A C 1
ATOM 2149 O O . PHE A 1 276 ? -9.055 4.578 -6.801 1 90.12 276 PHE A O 1
ATOM 2156 N N . LEU A 1 277 ? -7.895 6.004 -7.984 1 89.38 277 LEU A N 1
ATOM 2157 C CA . LEU A 1 277 ? -7.129 6.465 -6.832 1 89.38 277 LEU A CA 1
ATOM 2158 C C . LEU A 1 277 ? -7.961 7.414 -5.973 1 89.38 277 LEU A C 1
ATOM 2160 O O . LEU A 1 277 ? -7.816 7.434 -4.746 1 89.38 277 LEU A O 1
ATOM 2164 N N . GLY A 1 278 ? -8.781 8.211 -6.637 1 85.19 278 GLY A N 1
ATOM 2165 C CA . GLY A 1 278 ? -9.562 9.195 -5.898 1 85.19 278 GLY A CA 1
ATOM 2166 C C . GLY A 1 278 ? -10.984 8.75 -5.621 1 85.19 278 GLY A C 1
ATOM 2167 O O . GLY A 1 278 ? -11.602 9.203 -4.66 1 85.19 278 GLY A O 1
ATOM 2168 N N . ALA A 1 279 ? -11.461 7.926 -6.496 1 87.69 279 ALA A N 1
ATOM 2169 C CA . ALA A 1 279 ? -12.812 7.395 -6.355 1 87.69 279 ALA A CA 1
ATOM 2170 C C . ALA A 1 279 ? -12.789 5.898 -6.051 1 87.69 279 ALA A C 1
ATOM 2172 O O . ALA A 1 279 ? -12.859 5.07 -6.961 1 87.69 279 ALA A O 1
ATOM 2173 N N . HIS A 1 280 ? -12.805 5.59 -4.816 1 91.75 280 HIS A N 1
ATOM 2174 C CA . HIS A 1 280 ? -12.617 4.215 -4.355 1 91.75 280 HIS A CA 1
ATOM 2175 C C . HIS A 1 280 ? -13.891 3.396 -4.539 1 91.75 280 HIS A C 1
ATOM 2177 O O . HIS A 1 280 ? -14.984 3.859 -4.215 1 91.75 280 HIS A O 1
ATOM 2183 N N . SER A 1 281 ? -13.789 2.205 -5.109 1 93.12 281 SER A N 1
ATOM 2184 C CA . SER A 1 281 ? -14.938 1.331 -5.281 1 93.12 281 SER A CA 1
ATOM 2185 C C . SER A 1 281 ? -14.539 -0.138 -5.203 1 93.12 281 SER A C 1
ATOM 2187 O O . SER A 1 281 ? -13.367 -0.479 -5.406 1 93.12 281 SER A O 1
ATOM 2189 N N . LEU A 1 282 ? -15.484 -0.97 -4.918 1 96.25 282 LEU A N 1
ATOM 2190 C CA . LEU A 1 282 ? -15.289 -2.414 -4.867 1 96.25 282 LEU A CA 1
ATOM 2191 C C . LEU A 1 282 ? -14.883 -2.955 -6.234 1 96.25 282 LEU A C 1
ATOM 2193 O O . LEU A 1 282 ? -14.031 -3.838 -6.332 1 96.25 282 LEU A O 1
ATOM 2197 N N . GLU A 1 283 ? -15.398 -2.465 -7.301 1 96.62 283 GLU A N 1
ATOM 2198 C CA . GLU A 1 283 ? -15.117 -2.928 -8.656 1 96.62 283 GLU A CA 1
ATOM 2199 C C . GLU A 1 283 ? -13.672 -2.641 -9.055 1 96.62 283 GLU A C 1
ATOM 2201 O O . GLU A 1 283 ? -13.047 -3.441 -9.75 1 96.62 283 GLU A O 1
ATOM 2206 N N . HIS A 1 284 ? -13.172 -1.489 -8.625 1 96.69 284 HIS A N 1
ATOM 2207 C CA . HIS A 1 284 ? -11.766 -1.204 -8.875 1 96.69 284 HIS A CA 1
ATOM 2208 C C . HIS A 1 284 ? -10.867 -2.27 -8.258 1 96.69 284 HIS A C 1
ATOM 2210 O O . HIS A 1 284 ? -9.891 -2.701 -8.875 1 96.69 284 HIS A O 1
ATOM 2216 N N . LEU A 1 285 ? -11.211 -2.654 -7.07 1 98.5 285 LEU A N 1
ATOM 2217 C CA . LEU A 1 285 ? -10.422 -3.658 -6.367 1 98.5 285 LEU A CA 1
ATOM 2218 C C . LEU A 1 285 ? -10.508 -5.008 -7.074 1 98.5 285 LEU A C 1
ATOM 2220 O O . LEU A 1 285 ? -9.5 -5.707 -7.211 1 98.5 285 LEU A O 1
ATOM 2224 N N . GLN A 1 286 ? -11.695 -5.367 -7.504 1 98.5 286 GLN A N 1
ATOM 2225 C CA . GLN A 1 286 ? -11.859 -6.598 -8.273 1 98.5 286 GLN A CA 1
ATOM 2226 C C . GLN A 1 286 ? -11.023 -6.566 -9.547 1 98.5 286 GLN A C 1
ATOM 2228 O O . GLN A 1 286 ? -10.367 -7.551 -9.891 1 98.5 286 GLN A O 1
ATOM 2233 N N . CYS A 1 287 ? -11.055 -5.465 -10.172 1 97.94 287 CYS A N 1
ATOM 2234 C CA . CYS A 1 287 ? -10.289 -5.297 -11.398 1 97.94 287 CYS A CA 1
ATOM 2235 C C . CYS A 1 287 ? -8.797 -5.461 -11.133 1 97.94 287 CYS A C 1
ATOM 2237 O O . CYS A 1 287 ? -8.109 -6.18 -11.859 1 97.94 287 CYS A O 1
ATOM 2239 N N . ILE A 1 288 ? -8.289 -4.867 -10.109 1 97.94 288 ILE A N 1
ATOM 2240 C CA . ILE A 1 288 ? -6.867 -4.898 -9.773 1 97.94 288 ILE A CA 1
ATOM 2241 C C . ILE A 1 288 ? -6.453 -6.328 -9.43 1 97.94 288 ILE A C 1
ATOM 2243 O O . ILE A 1 288 ? -5.383 -6.785 -9.828 1 97.94 288 ILE A O 1
ATOM 2247 N N . LEU A 1 289 ? -7.262 -7.02 -8.711 1 98 289 LEU A N 1
ATOM 2248 C CA . LEU A 1 289 ? -6.949 -8.391 -8.328 1 98 289 LEU A CA 1
ATOM 2249 C C . LEU A 1 289 ? -6.898 -9.297 -9.555 1 98 289 LEU A C 1
ATOM 2251 O O . LEU A 1 289 ? -6.016 -10.156 -9.664 1 98 289 LEU A O 1
ATOM 2255 N N . LEU A 1 290 ? -7.832 -9.102 -10.414 1 97.81 290 LEU A N 1
ATOM 2256 C CA . LEU A 1 290 ? -7.82 -9.883 -11.648 1 97.81 290 LEU A CA 1
ATOM 2257 C C . LEU A 1 290 ? -6.613 -9.531 -12.508 1 97.81 290 LEU A C 1
ATOM 2259 O O . LEU A 1 290 ? -6.02 -10.398 -13.141 1 97.81 290 LEU A O 1
ATOM 2263 N N . MET A 1 291 ? -6.27 -8.273 -12.539 1 95.88 291 MET A N 1
ATOM 2264 C CA . MET A 1 291 ? -5.051 -7.852 -13.234 1 95.88 291 MET A CA 1
ATOM 2265 C C . MET A 1 291 ? -3.826 -8.547 -12.648 1 95.88 291 MET A C 1
ATOM 2267 O O . MET A 1 291 ? -2.9 -8.898 -13.383 1 95.88 291 MET A O 1
ATOM 2271 N N . GLY A 1 292 ? -3.871 -8.719 -11.352 1 94.44 292 GLY A N 1
ATOM 2272 C CA . GLY A 1 292 ? -2.764 -9.398 -10.695 1 94.44 292 GLY A CA 1
ATOM 2273 C C . GLY A 1 292 ? -2.537 -10.805 -11.203 1 94.44 292 GLY A C 1
ATOM 2274 O O . GLY A 1 292 ? -1.395 -11.234 -11.375 1 94.44 292 GLY A O 1
ATOM 2275 N N . VAL A 1 293 ? -3.57 -11.492 -11.484 1 92.81 293 VAL A N 1
ATOM 2276 C CA . VAL A 1 293 ? -3.469 -12.852 -12.008 1 92.81 293 VAL A CA 1
ATOM 2277 C C . VAL A 1 293 ? -2.76 -12.836 -13.359 1 92.81 293 VAL A C 1
ATOM 2279 O O . VAL A 1 293 ? -1.888 -13.664 -13.625 1 92.81 293 VAL A O 1
ATOM 2282 N N . TYR A 1 294 ? -3.145 -11.914 -14.195 1 92.69 294 TYR A N 1
ATOM 2283 C CA . TYR A 1 294 ? -2.547 -11.781 -15.516 1 92.69 294 TYR A CA 1
ATOM 2284 C C . TYR A 1 294 ? -1.098 -11.32 -15.414 1 92.69 294 TYR A C 1
ATOM 2286 O O . TYR A 1 294 ? -0.219 -11.867 -16.094 1 92.69 294 TYR A O 1
ATOM 2294 N N . GLN A 1 295 ? -0.799 -10.336 -14.578 1 89.75 295 GLN A N 1
ATOM 2295 C CA . GLN A 1 295 ? 0.525 -9.742 -14.414 1 89.75 295 GLN A CA 1
ATOM 2296 C C . GLN A 1 295 ? 1.533 -10.773 -13.914 1 89.75 295 GLN A C 1
ATOM 2298 O O . GLN A 1 295 ? 2.684 -10.789 -14.359 1 89.75 295 GLN A O 1
ATOM 2303 N N . GLN A 1 296 ? 1.11 -11.57 -13.031 1 87.44 296 GLN A N 1
ATOM 2304 C CA . GLN A 1 296 ? 2.002 -12.586 -12.477 1 87.44 296 GLN A CA 1
ATOM 2305 C C . GLN A 1 296 ? 2.385 -13.617 -13.523 1 87.44 296 GLN A C 1
ATOM 2307 O O . GLN A 1 296 ? 3.455 -14.227 -13.445 1 87.44 296 GLN A O 1
ATOM 2312 N N . ASN A 1 297 ? 1.495 -13.75 -14.43 1 86.19 297 ASN A N 1
ATOM 2313 C CA . ASN A 1 297 ? 1.809 -14.664 -15.523 1 86.19 297 ASN A CA 1
ATOM 2314 C C . ASN A 1 297 ? 2.773 -14.031 -16.516 1 86.19 297 ASN A C 1
ATOM 2316 O O . ASN A 1 297 ? 3.371 -14.734 -17.344 1 86.19 297 ASN A O 1
ATOM 2320 N N . LEU A 1 298 ? 2.777 -12.773 -16.297 1 82.38 298 LEU A N 1
ATOM 2321 C CA . LEU A 1 298 ? 3.713 -12.039 -17.141 1 82.38 298 LEU A CA 1
ATOM 2322 C C . LEU A 1 298 ? 4.945 -11.617 -16.344 1 82.38 298 LEU A C 1
ATOM 2324 O O . LEU A 1 298 ? 5.051 -11.906 -15.156 1 82.38 298 LEU A O 1
ATOM 2328 N N . ASP A 1 299 ? 5.949 -11.141 -16.781 1 76.44 299 ASP A N 1
ATOM 2329 C CA . ASP A 1 299 ? 7.141 -10.648 -16.094 1 76.44 299 ASP A CA 1
ATOM 2330 C C . ASP A 1 299 ? 6.875 -9.305 -15.422 1 76.44 299 ASP A C 1
ATOM 2332 O O . ASP A 1 299 ? 7.688 -8.383 -15.516 1 76.44 299 ASP A O 1
ATOM 2336 N N . GLU A 1 300 ? 5.594 -9.227 -14.742 1 85.69 300 GLU A N 1
ATOM 2337 C CA . GLU A 1 300 ? 5.223 -7.938 -14.172 1 85.69 300 GLU A CA 1
ATOM 2338 C C . GLU A 1 300 ? 4.883 -8.07 -12.688 1 85.69 300 GLU A C 1
ATOM 2340 O O . GLU A 1 300 ? 3.916 -7.473 -12.211 1 85.69 300 GLU A O 1
ATOM 2345 N N . ALA A 1 301 ? 5.66 -8.82 -12.023 1 86.56 301 ALA A N 1
ATOM 2346 C CA . ALA A 1 301 ? 5.41 -9.086 -10.609 1 86.56 301 ALA A CA 1
ATOM 2347 C C . ALA A 1 301 ? 5.574 -7.816 -9.773 1 86.56 301 ALA A C 1
ATOM 2349 O O . ALA A 1 301 ? 4.832 -7.598 -8.812 1 86.56 301 ALA A O 1
ATOM 2350 N N . ASP A 1 302 ? 6.5 -6.957 -10.141 1 90 302 ASP A N 1
ATOM 2351 C CA . ASP A 1 302 ? 6.734 -5.73 -9.391 1 90 302 ASP A CA 1
ATOM 2352 C C . ASP A 1 302 ? 5.566 -4.758 -9.539 1 90 302 ASP A C 1
ATOM 2354 O O . ASP A 1 302 ? 5.199 -4.07 -8.586 1 90 302 ASP A O 1
ATOM 2358 N N . THR A 1 303 ? 5.047 -4.719 -10.719 1 90.06 303 THR A N 1
ATOM 2359 C CA . THR A 1 303 ? 3.877 -3.883 -10.961 1 90.06 303 THR A CA 1
ATOM 2360 C C . THR A 1 303 ? 2.703 -4.328 -10.094 1 90.06 303 THR A C 1
ATOM 2362 O O . THR A 1 303 ? 2.006 -3.498 -9.508 1 90.06 303 THR A O 1
ATOM 2365 N N . HIS A 1 304 ? 2.557 -5.602 -10.094 1 92.44 304 HIS A N 1
ATOM 2366 C CA . HIS A 1 304 ? 1.493 -6.16 -9.266 1 92.44 304 HIS A CA 1
ATOM 2367 C C . HIS A 1 304 ? 1.68 -5.781 -7.805 1 92.44 304 HIS A C 1
ATOM 2369 O O . HIS A 1 304 ? 0.725 -5.375 -7.137 1 92.44 304 HIS A O 1
ATOM 2375 N N . TRP A 1 305 ? 2.867 -5.898 -7.324 1 94.88 305 TRP A N 1
ATOM 2376 C CA . TRP A 1 305 ? 3.188 -5.605 -5.93 1 94.88 305 TRP A CA 1
ATOM 2377 C C . TRP A 1 305 ? 2.875 -4.152 -5.594 1 94.88 305 TRP A C 1
ATOM 2379 O O . TRP A 1 305 ? 2.252 -3.863 -4.57 1 94.88 305 TRP A O 1
ATOM 2389 N N . ALA A 1 306 ? 3.264 -3.254 -6.449 1 95.62 306 ALA A N 1
ATOM 2390 C CA . ALA A 1 306 ? 3.027 -1.829 -6.23 1 95.62 306 ALA A CA 1
ATOM 2391 C C . ALA A 1 306 ? 1.534 -1.511 -6.25 1 95.62 306 ALA A C 1
ATOM 2393 O O . ALA A 1 306 ? 1.034 -0.787 -5.387 1 95.62 306 ALA A O 1
ATOM 2394 N N . LEU A 1 307 ? 0.863 -2.061 -7.168 1 95.88 307 LEU A N 1
ATOM 2395 C CA . LEU A 1 307 ? -0.569 -1.819 -7.301 1 95.88 307 LEU A CA 1
ATOM 2396 C C . LEU A 1 307 ? -1.333 -2.404 -6.121 1 95.88 307 LEU A C 1
ATOM 2398 O O . LEU A 1 307 ? -2.346 -1.846 -5.691 1 95.88 307 LEU A O 1
ATOM 2402 N N . LEU A 1 308 ? -0.867 -3.473 -5.641 1 97.69 308 LEU A N 1
ATOM 2403 C CA . LEU A 1 308 ? -1.476 -4.102 -4.473 1 97.69 308 LEU A CA 1
ATOM 2404 C C . LEU A 1 308 ? -1.489 -3.143 -3.287 1 97.69 308 LEU A C 1
ATOM 2406 O O . LEU A 1 308 ? -2.445 -3.125 -2.508 1 97.69 308 LEU A O 1
ATOM 2410 N N . GLY A 1 309 ? -0.459 -2.383 -3.162 1 98.12 309 GLY A N 1
ATOM 2411 C CA . GLY A 1 309 ? -0.421 -1.394 -2.098 1 98.12 309 GLY A CA 1
ATOM 2412 C C . GLY A 1 309 ? -1.57 -0.405 -2.16 1 98.12 309 GLY A C 1
ATOM 2413 O O . GLY A 1 309 ? -2.234 -0.151 -1.153 1 98.12 309 GLY A O 1
ATOM 2414 N N . SER A 1 310 ? -1.806 0.119 -3.299 1 97.75 310 SER A N 1
ATOM 2415 C CA . SER A 1 310 ? -2.926 1.036 -3.486 1 97.75 310 SER A CA 1
ATOM 2416 C C . SER A 1 310 ? -4.258 0.35 -3.195 1 97.75 310 SER A C 1
ATOM 2418 O O . SER A 1 310 ? -5.133 0.932 -2.553 1 97.75 310 SER A O 1
ATOM 2420 N N . ALA A 1 311 ? -4.355 -0.84 -3.68 1 98.5 311 ALA A N 1
ATOM 2421 C CA . ALA A 1 311 ? -5.605 -1.577 -3.512 1 98.5 311 ALA A CA 1
ATOM 2422 C C . ALA A 1 311 ? -5.918 -1.793 -2.035 1 98.5 311 ALA A C 1
ATOM 2424 O O . ALA A 1 311 ? -7.07 -1.66 -1.613 1 98.5 311 ALA A O 1
ATOM 2425 N N . ILE A 1 312 ? -4.938 -2.107 -1.302 1 98.56 312 ILE A N 1
ATOM 2426 C CA . ILE A 1 312 ? -5.133 -2.354 0.123 1 98.56 312 ILE A CA 1
ATOM 2427 C C . ILE A 1 312 ? -5.602 -1.073 0.809 1 98.56 312 ILE A C 1
ATOM 2429 O O . ILE A 1 312 ? -6.555 -1.094 1.593 1 98.56 312 ILE A O 1
ATOM 2433 N N . LYS A 1 313 ? -5.004 0.044 0.522 1 98.12 313 LYS A N 1
ATOM 2434 C CA . LYS A 1 313 ? -5.391 1.31 1.14 1 98.12 313 LYS A CA 1
ATOM 2435 C C . LYS A 1 313 ? -6.801 1.718 0.725 1 98.12 313 LYS A C 1
ATOM 2437 O O . LYS A 1 313 ? -7.566 2.238 1.539 1 98.12 313 LYS A O 1
ATOM 2442 N N . ILE A 1 314 ? -7.125 1.485 -0.485 1 97.25 314 ILE A N 1
ATOM 2443 C CA . ILE A 1 314 ? -8.469 1.77 -0.977 1 97.25 314 ILE A CA 1
ATOM 2444 C C . ILE A 1 314 ? -9.484 0.92 -0.219 1 97.25 314 ILE A C 1
ATOM 2446 O O . ILE A 1 314 ? -10.516 1.429 0.234 1 97.25 314 ILE A O 1
ATOM 2450 N N . ALA A 1 315 ? -9.188 -0.357 -0.103 1 98.06 315 ALA A N 1
ATOM 2451 C CA . ALA A 1 315 ? -10.094 -1.266 0.594 1 98.06 315 ALA A CA 1
ATOM 2452 C C . ALA A 1 315 ? -10.289 -0.838 2.045 1 98.06 315 ALA A C 1
ATOM 2454 O O . ALA A 1 315 ? -11.406 -0.873 2.564 1 98.06 315 ALA A O 1
ATOM 2455 N N . GLN A 1 316 ? -9.289 -0.449 2.668 1 95.44 316 GLN A N 1
ATOM 2456 C CA . GLN A 1 316 ? -9.367 0.017 4.047 1 95.44 316 GLN A CA 1
ATOM 2457 C C . GLN A 1 316 ? -10.211 1.286 4.148 1 95.44 316 GLN A C 1
ATOM 2459 O O . GLN A 1 316 ? -11 1.441 5.086 1 95.44 316 GLN A O 1
ATOM 2464 N N . ASN A 1 317 ? -9.938 2.133 3.242 1 93.12 317 ASN A N 1
ATOM 2465 C CA . ASN A 1 317 ? -10.711 3.375 3.232 1 93.12 317 ASN A CA 1
ATOM 2466 C C . ASN A 1 317 ? -12.195 3.109 3.039 1 93.12 317 ASN A C 1
ATOM 2468 O O . ASN A 1 317 ? -13.039 3.857 3.543 1 93.12 317 ASN A O 1
ATOM 2472 N N . LEU A 1 318 ? -12.531 2.061 2.324 1 93.12 318 LEU A N 1
ATOM 2473 C CA . LEU A 1 318 ? -13.922 1.682 2.088 1 93.12 318 LEU A CA 1
ATOM 2474 C C . LEU A 1 318 ? -14.508 0.963 3.301 1 93.12 318 LEU A C 1
ATOM 2476 O O . LEU A 1 318 ? -15.695 0.641 3.322 1 93.12 318 LEU A O 1
ATOM 2480 N N . GLY A 1 319 ? -13.695 0.665 4.273 1 91.75 319 GLY A N 1
ATOM 2481 C CA . GLY A 1 319 ? -14.148 0.013 5.492 1 91.75 319 GLY A CA 1
ATOM 2482 C C . GLY A 1 319 ? -14.148 -1.501 5.391 1 91.75 319 GLY A C 1
ATOM 2483 O O . GLY A 1 319 ? -14.758 -2.182 6.223 1 91.75 319 GLY A O 1
ATOM 2484 N N . MET A 1 320 ? -13.461 -2.066 4.438 1 95.25 320 MET A N 1
ATOM 2485 C CA . MET A 1 320 ? -13.516 -3.502 4.18 1 95.25 320 MET A CA 1
ATOM 2486 C C . MET A 1 320 ? -12.695 -4.273 5.207 1 95.25 320 MET A C 1
ATOM 2488 O O . MET A 1 320 ? -12.844 -5.492 5.336 1 95.25 320 MET A O 1
ATOM 2492 N N . SER A 1 321 ? -11.891 -3.637 5.914 1 94.06 321 SER A N 1
ATOM 2493 C CA . SER A 1 321 ? -11.102 -4.285 6.957 1 94.06 321 SER A CA 1
ATOM 2494 C C . SER A 1 321 ? -11.906 -4.422 8.25 1 94.06 321 SER A C 1
ATOM 2496 O O . SER A 1 321 ? -11.422 -4.988 9.227 1 94.06 321 SER A O 1
ATOM 2498 N N . ARG A 1 322 ? -13.18 -3.912 8.172 1 91.31 322 ARG A N 1
ATOM 2499 C CA . ARG A 1 322 ? -13.969 -3.893 9.406 1 91.31 322 ARG A CA 1
ATOM 2500 C C . ARG A 1 322 ? -15.375 -4.434 9.164 1 91.31 322 ARG A C 1
ATOM 2502 O O . ARG A 1 322 ? -16.328 -3.988 9.797 1 91.31 322 ARG A O 1
ATOM 2509 N N . LEU A 1 323 ? -15.539 -5.316 8.352 1 90.44 323 LEU A N 1
ATOM 2510 C CA . LEU A 1 323 ? -16.859 -5.836 8.008 1 90.44 323 LEU A CA 1
ATOM 2511 C C . LEU A 1 323 ? -17.328 -6.859 9.039 1 90.44 323 LEU A C 1
ATOM 2513 O O . LEU A 1 323 ? -18.516 -7.176 9.117 1 90.44 323 LEU A O 1
ATOM 2517 N N . GLY A 1 324 ? -16.438 -7.34 9.852 1 87.62 324 GLY A N 1
ATOM 2518 C CA . GLY A 1 324 ? -16.812 -8.344 10.828 1 87.62 324 GLY A CA 1
ATOM 2519 C C . GLY A 1 324 ? -17.359 -9.617 10.203 1 87.62 324 GLY A C 1
ATOM 2520 O O . GLY A 1 324 ? -17.141 -9.875 9.023 1 87.62 324 GLY A O 1
ATOM 2521 N N . SER A 1 325 ? -17.906 -10.516 11.078 1 83.25 325 SER A N 1
ATOM 2522 C CA . SER A 1 325 ? -18.609 -11.711 10.617 1 83.25 325 SER A CA 1
ATOM 2523 C C . SER A 1 325 ? -20.094 -11.453 10.461 1 83.25 325 SER A C 1
ATOM 2525 O O . SER A 1 325 ? -20.641 -10.508 11.047 1 83.25 325 SER A O 1
ATOM 2527 N N . GLU A 1 326 ? -20.656 -12.25 9.57 1 77.88 326 GLU A N 1
ATOM 2528 C CA . GLU A 1 326 ? -22.109 -12.078 9.398 1 77.88 326 GLU A CA 1
ATOM 2529 C C . GLU A 1 326 ? -22.859 -12.484 10.656 1 77.88 326 GLU A C 1
ATOM 2531 O O . GLU A 1 326 ? -22.688 -13.602 11.164 1 77.88 326 GLU A O 1
ATOM 2536 N N . SER A 1 327 ? -23.031 -11.5 11.594 1 64.19 327 SER A N 1
ATOM 2537 C CA . SER A 1 327 ? -23.859 -11.789 12.773 1 64.19 327 SER A CA 1
ATOM 2538 C C . SER A 1 327 ? -25.109 -10.938 12.797 1 64.19 327 SER A C 1
ATOM 2540 O O . SER A 1 327 ? -25.156 -9.852 12.211 1 64.19 327 SER A O 1
ATOM 2542 N N . ASP A 1 328 ? -26.078 -11.5 13.25 1 54.53 328 ASP A N 1
ATOM 2543 C CA . ASP A 1 328 ? -27.406 -10.906 13.297 1 54.53 328 ASP A CA 1
ATOM 2544 C C . ASP A 1 328 ? -27.406 -9.594 14.078 1 54.53 328 ASP A C 1
ATOM 2546 O O . ASP A 1 328 ? -28.266 -8.742 13.875 1 54.53 328 ASP A O 1
ATOM 2550 N N . GLU A 1 329 ? -26.359 -9.367 14.695 1 60 329 GLU A N 1
ATOM 2551 C CA . GLU A 1 329 ? -26.469 -8.219 15.602 1 60 329 GLU A CA 1
ATOM 2552 C C . GLU A 1 329 ? -25.703 -7.016 15.062 1 60 329 GLU A C 1
ATOM 2554 O O . GLU A 1 329 ? -25.844 -5.906 15.57 1 60 329 GLU A O 1
ATOM 2559 N N . ARG A 1 330 ? -25.234 -7.148 13.859 1 68.88 330 ARG A N 1
ATOM 2560 C CA . ARG A 1 330 ? -24.422 -6.027 13.422 1 68.88 330 ARG A CA 1
ATOM 2561 C C . ARG A 1 330 ? -25.188 -5.125 12.461 1 68.88 330 ARG A C 1
ATOM 2563 O O . ARG A 1 330 ? -25.938 -5.613 11.617 1 68.88 330 ARG A O 1
ATOM 2570 N N . THR A 1 331 ? -25 -3.838 12.766 1 74.38 331 THR A N 1
ATOM 2571 C CA . THR A 1 331 ? -25.562 -2.854 11.836 1 74.38 331 THR A CA 1
ATOM 2572 C C . THR A 1 331 ? -24.5 -2.4 10.836 1 74.38 331 THR A C 1
ATOM 2574 O O . THR A 1 331 ? -23.344 -2.197 11.195 1 74.38 331 THR A O 1
ATOM 2577 N N . TYR A 1 332 ? -24.953 -2.498 9.562 1 78.12 332 TYR A N 1
ATOM 2578 C CA . TYR A 1 332 ? -24.031 -2.119 8.492 1 78.12 332 TYR A CA 1
ATOM 2579 C C . TYR A 1 332 ? -24.422 -0.775 7.891 1 78.12 332 TYR A C 1
ATOM 2581 O O . TYR A 1 332 ? -25.594 -0.397 7.906 1 78.12 332 TYR A O 1
ATOM 2589 N N . SER A 1 333 ? -23.438 -0.046 7.484 1 75.62 333 SER A N 1
ATOM 2590 C CA . SER A 1 333 ? -23.688 1.209 6.781 1 75.62 333 SER A CA 1
ATOM 2591 C C . SER A 1 333 ? -24.5 0.981 5.508 1 75.62 333 SER A C 1
ATOM 2593 O O . SER A 1 333 ? -24.641 -0.157 5.059 1 75.62 333 SER A O 1
ATOM 2595 N N . VAL A 1 334 ? -24.953 2.02 4.91 1 76.5 334 VAL A N 1
ATOM 2596 C CA . VAL A 1 334 ? -25.781 1.959 3.705 1 76.5 334 VAL A CA 1
ATOM 2597 C C . VAL A 1 334 ? -24.984 1.321 2.568 1 76.5 334 VAL A C 1
ATOM 2599 O O . VAL A 1 334 ? -25.547 0.58 1.755 1 76.5 334 VAL A O 1
ATOM 2602 N N . THR A 1 335 ? -23.734 1.514 2.566 1 79.19 335 THR A N 1
ATOM 2603 C CA . THR A 1 335 ? -22.875 0.984 1.514 1 79.19 335 THR A CA 1
ATOM 2604 C C . THR A 1 335 ? -22.828 -0.54 1.58 1 79.19 335 THR A C 1
ATOM 2606 O O . THR A 1 335 ? -22.719 -1.207 0.549 1 79.19 335 THR A O 1
ATOM 2609 N N . TRP A 1 336 ? -22.922 -1.091 2.801 1 86.44 336 TRP A N 1
ATOM 2610 C CA . TRP A 1 336 ? -22.734 -2.527 2.977 1 86.44 336 TRP A CA 1
ATOM 2611 C C . TRP A 1 336 ? -24.016 -3.189 3.465 1 86.44 336 TRP A C 1
ATOM 2613 O O . TRP A 1 336 ? -23.969 -4.207 4.16 1 86.44 336 TRP A O 1
ATOM 2623 N N . LYS A 1 337 ? -25.125 -2.594 3.08 1 84.75 337 LYS A N 1
ATOM 2624 C CA . LYS A 1 337 ? -26.422 -3.121 3.5 1 84.75 337 LYS A CA 1
ATOM 2625 C C . LYS A 1 337 ? -26.734 -4.441 2.801 1 84.75 337 LYS A C 1
ATOM 2627 O O . LYS A 1 337 ? -27.312 -5.352 3.402 1 84.75 337 LYS A O 1
ATOM 2632 N N . SER A 1 338 ? -26.312 -4.551 1.546 1 90.62 338 SER A N 1
ATOM 2633 C CA . SER A 1 338 ? -26.547 -5.762 0.767 1 90.62 338 SER A CA 1
ATOM 2634 C C . SER A 1 338 ? -25.672 -6.91 1.251 1 90.62 338 SER A C 1
ATOM 2636 O O . SER A 1 338 ? -24.453 -6.762 1.371 1 90.62 338 SER A O 1
ATOM 2638 N N . LEU A 1 339 ? -26.328 -8.031 1.443 1 92.19 339 LEU A N 1
ATOM 2639 C CA . LEU A 1 339 ? -25.594 -9.211 1.887 1 92.19 339 LEU A CA 1
ATOM 2640 C C . LEU A 1 339 ? -24.641 -9.695 0.807 1 92.19 339 LEU A C 1
ATOM 2642 O O . LEU A 1 339 ? -23.5 -10.07 1.104 1 92.19 339 LEU A O 1
ATOM 2646 N N . VAL A 1 340 ? -25.031 -9.75 -0.405 1 94.81 340 VAL A N 1
ATOM 2647 C CA . VAL A 1 340 ? -24.219 -10.203 -1.53 1 94.81 340 VAL A CA 1
ATOM 2648 C C . VAL A 1 340 ? -23 -9.312 -1.679 1 94.81 340 VAL A C 1
ATOM 2650 O O . VAL A 1 340 ? -21.875 -9.805 -1.854 1 94.81 340 VAL A O 1
ATOM 2653 N N . LYS A 1 341 ? -23.25 -8.031 -1.572 1 94.38 341 LYS A N 1
ATOM 2654 C CA . LYS A 1 341 ? -22.156 -7.082 -1.705 1 94.38 341 LYS A CA 1
ATOM 2655 C C . LYS A 1 341 ? -21.156 -7.227 -0.554 1 94.38 341 LYS A C 1
ATOM 2657 O O . LYS A 1 341 ? -19.938 -7.164 -0.761 1 94.38 341 LYS A O 1
ATOM 2662 N N . ARG A 1 342 ? -21.625 -7.438 0.633 1 93.94 342 ARG A N 1
ATOM 2663 C CA . ARG A 1 342 ? -20.781 -7.586 1.807 1 93.94 342 ARG A CA 1
ATOM 2664 C C . ARG A 1 342 ? -19.938 -8.852 1.714 1 93.94 342 ARG A C 1
ATOM 2666 O O . ARG A 1 342 ? -18.734 -8.828 1.996 1 93.94 342 ARG A O 1
ATOM 2673 N N . GLU A 1 343 ? -20.578 -9.898 1.308 1 95.62 343 GLU A N 1
ATOM 2674 C CA . GLU A 1 343 ? -19.828 -11.148 1.174 1 95.62 343 GLU A CA 1
ATOM 2675 C C . GLU A 1 343 ? -18.797 -11.062 0.058 1 95.62 343 GLU A C 1
ATOM 2677 O O . GLU A 1 343 ? -17.672 -11.562 0.199 1 95.62 343 GLU A O 1
ATOM 2682 N N . THR A 1 344 ? -19.188 -10.477 -1.012 1 97.12 344 THR A N 1
ATOM 2683 C CA . THR A 1 344 ? -18.234 -10.273 -2.092 1 97.12 344 THR A CA 1
ATOM 2684 C C . THR A 1 344 ? -17.062 -9.414 -1.622 1 97.12 344 THR A C 1
ATOM 2686 O O . THR A 1 344 ? -15.906 -9.672 -1.984 1 97.12 344 THR A O 1
ATOM 2689 N N . ALA A 1 345 ? -17.422 -8.398 -0.802 1 97.12 345 ALA A N 1
ATOM 2690 C CA . ALA A 1 345 ? -16.375 -7.535 -0.245 1 97.12 345 ALA A CA 1
ATOM 2691 C C . ALA A 1 345 ? -15.445 -8.32 0.667 1 97.12 345 ALA A C 1
ATOM 2693 O O . ALA A 1 345 ? -14.234 -8.086 0.683 1 97.12 345 ALA A O 1
ATOM 2694 N N . ARG A 1 346 ? -15.953 -9.234 1.427 1 96.88 346 ARG A N 1
ATOM 2695 C CA . ARG A 1 346 ? -15.117 -10.086 2.275 1 96.88 346 ARG A CA 1
ATOM 2696 C C . ARG A 1 346 ? -14.18 -10.938 1.438 1 96.88 346 ARG A C 1
ATOM 2698 O O . ARG A 1 346 ? -13 -11.086 1.774 1 96.88 346 ARG A O 1
ATOM 2705 N N . ARG A 1 347 ? -14.664 -11.5 0.363 1 98.06 347 ARG A N 1
ATOM 2706 C CA . ARG A 1 347 ? -13.844 -12.305 -0.537 1 98.06 347 ARG A CA 1
ATOM 2707 C C . ARG A 1 347 ? -12.703 -11.484 -1.127 1 98.06 347 ARG A C 1
ATOM 2709 O O . ARG A 1 347 ? -11.562 -11.938 -1.171 1 98.06 347 ARG A O 1
ATOM 2716 N N . VAL A 1 348 ? -13.062 -10.297 -1.544 1 98.56 348 VAL A N 1
ATOM 2717 C CA . VAL A 1 348 ? -12.078 -9.406 -2.146 1 98.56 348 VAL A CA 1
ATOM 2718 C C . VAL A 1 348 ? -11.016 -9.031 -1.112 1 98.56 348 VAL A C 1
ATOM 2720 O O . VAL A 1 348 ? -9.82 -9.07 -1.397 1 98.56 348 VAL A O 1
ATOM 2723 N N . TRP A 1 349 ? -11.43 -8.664 0.073 1 98.25 349 TRP A N 1
ATOM 2724 C CA . TRP A 1 349 ? -10.516 -8.273 1.138 1 98.25 349 TRP A CA 1
ATOM 2725 C C . TRP A 1 349 ? -9.539 -9.406 1.452 1 98.25 349 TRP A C 1
ATOM 2727 O O . TRP A 1 349 ? -8.328 -9.188 1.52 1 98.25 349 TRP A O 1
ATOM 2737 N N . TRP A 1 350 ? -10.047 -10.57 1.525 1 98.25 350 TRP A N 1
ATOM 2738 C CA . TRP A 1 350 ? -9.195 -11.703 1.878 1 98.25 350 TRP A CA 1
ATOM 2739 C C . TRP A 1 350 ? -8.312 -12.109 0.704 1 98.25 350 TRP A C 1
ATOM 2741 O O . TRP A 1 350 ? -7.238 -12.68 0.896 1 98.25 350 TRP A O 1
ATOM 2751 N N . SER A 1 351 ? -8.766 -11.852 -0.472 1 98.38 351 SER A N 1
ATOM 2752 C CA . SER A 1 351 ? -7.879 -12.039 -1.617 1 98.38 351 SER A CA 1
ATOM 2753 C C . SER A 1 351 ? -6.703 -11.062 -1.572 1 98.38 351 SER A C 1
ATOM 2755 O O . SER A 1 351 ? -5.59 -11.414 -1.961 1 98.38 351 SER A O 1
ATOM 2757 N N . LEU A 1 352 ? -6.984 -9.875 -1.117 1 98.44 352 LEU A N 1
ATOM 2758 C CA . LEU A 1 352 ? -5.906 -8.914 -0.926 1 98.44 352 LEU A CA 1
ATOM 2759 C C . LEU A 1 352 ? -4.926 -9.398 0.133 1 98.44 352 LEU A C 1
ATOM 2761 O O . LEU A 1 352 ? -3.709 -9.312 -0.054 1 98.44 352 LEU A O 1
ATOM 2765 N N . ILE A 1 353 ? -5.445 -9.914 1.162 1 98.25 353 ILE A N 1
ATOM 2766 C CA . ILE A 1 353 ? -4.613 -10.453 2.232 1 98.25 353 ILE A CA 1
ATOM 2767 C C . ILE A 1 353 ? -3.756 -11.594 1.693 1 98.25 353 ILE A C 1
ATOM 2769 O O . ILE A 1 353 ? -2.547 -11.641 1.939 1 98.25 353 ILE A O 1
ATOM 2773 N N . PHE A 1 354 ? -4.387 -12.445 0.931 1 97.31 354 PHE A N 1
ATOM 2774 C CA . PHE A 1 354 ? -3.662 -13.57 0.36 1 97.31 354 PHE A CA 1
ATOM 2775 C C . PHE A 1 354 ? -2.475 -13.094 -0.467 1 97.31 354 PHE A C 1
ATOM 2777 O O . PHE A 1 354 ? -1.359 -13.594 -0.312 1 97.31 354 PHE A O 1
ATOM 2784 N N . ASN A 1 355 ? -2.701 -12.203 -1.35 1 97.06 355 ASN A N 1
ATOM 2785 C CA . ASN A 1 355 ? -1.64 -11.703 -2.215 1 97.06 355 ASN A CA 1
ATOM 2786 C C . ASN A 1 355 ? -0.569 -10.961 -1.417 1 97.06 355 ASN A C 1
ATOM 2788 O O . ASN A 1 355 ? 0.618 -11.047 -1.735 1 97.06 355 ASN A O 1
ATOM 2792 N N . ASP A 1 356 ? -0.977 -10.266 -0.42 1 97.44 356 ASP A N 1
ATOM 2793 C CA . ASP A 1 356 ? -0.053 -9.5 0.411 1 97.44 356 ASP A CA 1
ATOM 2794 C C . ASP A 1 356 ? 0.87 -10.43 1.202 1 97.44 356 ASP A C 1
ATOM 2796 O O . ASP A 1 356 ? 2.092 -10.273 1.167 1 97.44 356 ASP A O 1
ATOM 2800 N N . TRP A 1 357 ? 0.309 -11.375 1.808 1 97 357 TRP A N 1
ATOM 2801 C CA . TRP A 1 357 ? 1.054 -12.273 2.686 1 97 357 TRP A CA 1
ATOM 2802 C C . TRP A 1 357 ? 1.86 -13.281 1.877 1 97 357 TRP A C 1
ATOM 2804 O O . TRP A 1 357 ? 2.994 -13.609 2.234 1 97 357 TRP A O 1
ATOM 2814 N N . SER A 1 358 ? 1.323 -13.758 0.795 1 94.12 358 SER A N 1
ATOM 2815 C CA . SER A 1 358 ? 1.971 -14.812 0.021 1 94.12 358 SER A CA 1
ATOM 2816 C C . SER A 1 358 ? 3.24 -14.305 -0.652 1 94.12 358 SER A C 1
ATOM 2818 O O . SER A 1 358 ? 4.184 -15.07 -0.873 1 94.12 358 SER A O 1
ATOM 2820 N N . HIS A 1 359 ? 3.277 -13.055 -0.908 1 92.5 359 HIS A N 1
ATOM 2821 C CA . HIS A 1 359 ? 4.414 -12.523 -1.653 1 92.5 359 HIS A CA 1
ATOM 2822 C C . HIS A 1 359 ? 5.391 -11.805 -0.728 1 92.5 359 HIS A C 1
ATOM 2824 O O . HIS A 1 359 ? 6.414 -11.289 -1.181 1 92.5 359 HIS A O 1
ATOM 2830 N N . ALA A 1 360 ? 5.121 -11.797 0.498 1 92.38 360 ALA A N 1
ATOM 2831 C CA . ALA A 1 360 ? 5.887 -11.008 1.46 1 92.38 360 ALA A CA 1
ATOM 2832 C C . ALA A 1 360 ? 7.352 -11.438 1.484 1 92.38 360 ALA A C 1
ATOM 2834 O O . ALA A 1 360 ? 8.25 -10.602 1.52 1 92.38 360 ALA A O 1
ATOM 2835 N N . ALA A 1 361 ? 7.605 -12.695 1.36 1 86.88 361 ALA A N 1
ATOM 2836 C CA . ALA A 1 361 ? 8.969 -13.203 1.464 1 86.88 361 ALA A CA 1
ATOM 2837 C C . ALA A 1 361 ? 9.836 -12.688 0.319 1 86.88 361 ALA A C 1
ATOM 2839 O O . ALA A 1 361 ? 11.031 -12.445 0.5 1 86.88 361 ALA A O 1
ATOM 2840 N N . ALA A 1 362 ? 9.203 -12.586 -0.796 1 85.38 362 ALA A N 1
ATOM 2841 C CA . ALA A 1 362 ? 9.945 -12.148 -1.978 1 85.38 362 ALA A CA 1
ATOM 2842 C C . ALA A 1 362 ? 10.211 -10.648 -1.927 1 85.38 362 ALA A C 1
ATOM 2844 O O . ALA A 1 362 ? 11.047 -10.133 -2.676 1 85.38 362 ALA A O 1
ATOM 2845 N N . HIS A 1 363 ? 9.516 -10.016 -1.039 1 89.12 363 HIS A N 1
ATOM 2846 C CA . HIS A 1 363 ? 9.648 -8.562 -0.943 1 89.12 363 HIS A CA 1
ATOM 2847 C C . HIS A 1 363 ? 10.156 -8.148 0.434 1 89.12 363 HIS A C 1
ATOM 2849 O O . HIS A 1 363 ? 9.562 -7.281 1.08 1 89.12 363 HIS A O 1
ATOM 2855 N N . ASN A 1 364 ? 11.188 -8.758 0.805 1 86 364 ASN A N 1
ATOM 2856 C CA . ASN A 1 364 ? 11.953 -8.438 2.006 1 86 364 ASN A CA 1
ATOM 2857 C C . ASN A 1 364 ? 11.172 -8.766 3.273 1 86 364 ASN A C 1
ATOM 2859 O O . ASN A 1 364 ? 11.312 -8.086 4.293 1 86 364 ASN A O 1
ATOM 2863 N N . GLY A 1 365 ? 10.25 -9.688 3.152 1 88.94 365 GLY A N 1
ATOM 2864 C CA . GLY A 1 365 ? 9.531 -10.18 4.316 1 88.94 365 GLY A CA 1
ATOM 2865 C C . GLY A 1 365 ? 8.531 -9.18 4.867 1 88.94 365 GLY A C 1
ATOM 2866 O O . GLY A 1 365 ? 8.211 -9.203 6.059 1 88.94 365 GLY A O 1
ATOM 2867 N N . THR A 1 366 ? 8.102 -8.297 4.055 1 93.31 366 THR A N 1
ATOM 2868 C CA . THR A 1 366 ? 7.191 -7.262 4.527 1 93.31 366 THR A CA 1
ATOM 2869 C C . THR A 1 366 ? 5.805 -7.441 3.916 1 93.31 366 THR A C 1
ATOM 2871 O O . THR A 1 366 ? 5.676 -7.902 2.779 1 93.31 366 THR A O 1
ATOM 2874 N N . TYR A 1 367 ? 4.793 -7.215 4.711 1 95.94 367 TYR A N 1
ATOM 2875 C CA . TYR A 1 367 ? 3.41 -7.18 4.25 1 95.94 367 TYR A CA 1
ATOM 2876 C C . TYR A 1 367 ? 2.664 -5.996 4.859 1 95.94 367 TYR A C 1
ATOM 2878 O O . TYR A 1 367 ? 3.102 -5.426 5.863 1 95.94 367 TYR A O 1
ATOM 2886 N N . ALA A 1 368 ? 1.599 -5.582 4.27 1 97.38 368 ALA A N 1
ATOM 2887 C CA . ALA A 1 368 ? 0.94 -4.328 4.625 1 97.38 368 ALA A CA 1
ATOM 2888 C C . ALA A 1 368 ? -0.204 -4.566 5.605 1 97.38 368 ALA A C 1
ATOM 2890 O O . ALA A 1 368 ? -0.471 -3.732 6.477 1 97.38 368 ALA A O 1
ATOM 2891 N N . ILE A 1 369 ? -0.909 -5.641 5.457 1 97.56 369 ILE A N 1
ATOM 2892 C CA . ILE A 1 369 ? -2.09 -5.871 6.281 1 97.56 369 ILE A CA 1
ATOM 2893 C C . ILE A 1 369 ? -1.708 -6.676 7.52 1 97.56 369 ILE A C 1
ATOM 2895 O O . ILE A 1 369 ? -1.652 -7.91 7.473 1 97.56 369 ILE A O 1
ATOM 2899 N N . HIS A 1 370 ? -1.558 -5.988 8.539 1 94.81 370 HIS A N 1
ATOM 2900 C CA . HIS A 1 370 ? -1.228 -6.684 9.773 1 94.81 370 HIS A CA 1
ATOM 2901 C C . HIS A 1 370 ? -2.469 -7.305 10.406 1 94.81 370 HIS A C 1
ATOM 2903 O O . HIS A 1 370 ? -3.545 -6.703 10.391 1 94.81 370 HIS A O 1
ATOM 2909 N N . PRO A 1 371 ? -2.305 -8.461 10.969 1 93.12 371 PRO A N 1
ATOM 2910 C CA . PRO A 1 371 ? -3.467 -9.148 11.531 1 93.12 371 PRO A CA 1
ATOM 2911 C C . PRO A 1 371 ? -4.164 -8.336 12.617 1 93.12 371 PRO A C 1
ATOM 2913 O O . PRO A 1 371 ? -5.383 -8.414 12.773 1 93.12 371 PRO A O 1
ATOM 2916 N N . SER A 1 372 ? -3.502 -7.465 13.359 1 89.25 372 SER A N 1
ATOM 2917 C CA . SER A 1 372 ? -4.082 -6.664 14.43 1 89.25 372 SER A CA 1
ATOM 2918 C C . SER A 1 372 ? -5.031 -5.605 13.883 1 89.25 372 SER A C 1
ATOM 2920 O O . SER A 1 372 ? -5.84 -5.047 14.617 1 89.25 372 SER A O 1
ATOM 2922 N N . GLN A 1 373 ? -4.938 -5.387 12.648 1 92.56 373 GLN A N 1
ATOM 2923 C CA . GLN A 1 373 ? -5.762 -4.344 12.047 1 92.56 373 GLN A CA 1
ATOM 2924 C C . GLN A 1 373 ? -6.836 -4.945 11.148 1 92.56 373 GLN A C 1
ATOM 2926 O O . GLN A 1 373 ? -7.48 -4.23 10.375 1 92.56 373 GLN A O 1
ATOM 2931 N N . ASN A 1 374 ? -6.922 -6.27 11.109 1 93.62 374 ASN A N 1
ATOM 2932 C CA . ASN A 1 374 ? -7.934 -6.961 10.328 1 93.62 374 ASN A CA 1
ATOM 2933 C C . ASN A 1 374 ? -9.102 -7.422 11.195 1 93.62 374 ASN A C 1
ATOM 2935 O O . ASN A 1 374 ? -8.977 -8.391 11.945 1 93.62 374 ASN A O 1
ATOM 2939 N N . HIS A 1 375 ? -10.266 -6.797 11.039 1 91.88 375 HIS A N 1
ATOM 2940 C CA . HIS A 1 375 ? -11.453 -7.117 11.828 1 91.88 375 HIS A CA 1
ATOM 2941 C C . HIS A 1 375 ? -12.562 -7.676 10.953 1 91.88 375 HIS A C 1
ATOM 2943 O O . HIS A 1 375 ? -13.727 -7.707 11.367 1 91.88 375 HIS A O 1
ATOM 2949 N N . THR A 1 376 ? -12.211 -8.047 9.82 1 94.25 376 THR A N 1
ATOM 2950 C CA . THR A 1 376 ? -13.172 -8.641 8.898 1 94.25 376 THR A CA 1
ATOM 2951 C C . THR A 1 376 ? -13.164 -10.164 9.016 1 94.25 376 THR A C 1
ATOM 2953 O O . THR A 1 376 ? -12.102 -10.781 9.055 1 94.25 376 THR A O 1
ATOM 2956 N N . GLY A 1 377 ? -14.344 -10.75 9.109 1 92.94 377 GLY A N 1
ATOM 2957 C CA . GLY A 1 377 ? -14.469 -12.195 9.219 1 92.94 377 GLY A CA 1
ATOM 2958 C C . GLY A 1 377 ? -14.109 -12.922 7.934 1 92.94 377 GLY A C 1
ATOM 2959 O O . GLY A 1 377 ? -13.969 -12.297 6.879 1 92.94 377 GLY A O 1
ATOM 2960 N N . TRP A 1 378 ? -14.031 -14.266 8 1 94.5 378 TRP A N 1
ATOM 2961 C CA . TRP A 1 378 ? -13.758 -15.109 6.844 1 94.5 378 TRP A CA 1
ATOM 2962 C C . TRP A 1 378 ? -14.93 -15.086 5.867 1 94.5 378 TRP A C 1
ATOM 2964 O O . TRP A 1 378 ? -16.078 -14.906 6.277 1 94.5 378 TRP A O 1
ATOM 2974 N N . PRO A 1 379 ? -14.562 -15.227 4.57 1 95.62 379 PRO A N 1
ATOM 2975 C CA . PRO A 1 379 ? -15.688 -15.453 3.654 1 95.62 379 PRO A CA 1
ATOM 2976 C C . PRO A 1 379 ? -16.469 -16.719 3.99 1 95.62 379 PRO A C 1
ATOM 2978 O O 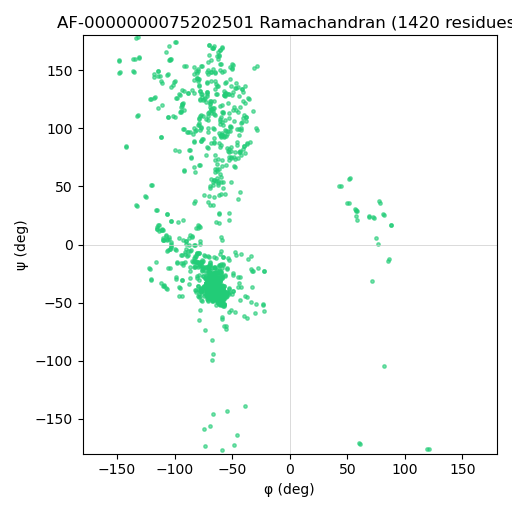. PRO A 1 379 ? -15.922 -17.656 4.555 1 95.62 379 PRO A O 1
ATOM 2981 N N . ALA A 1 380 ? -17.656 -16.734 3.613 1 94.88 380 ALA A N 1
ATOM 2982 C CA . ALA A 1 380 ? -18.547 -17.859 3.9 1 94.88 380 ALA A CA 1
ATOM 2983 C C . ALA A 1 380 ? -18.312 -19 2.918 1 94.88 380 ALA A C 1
ATOM 2985 O O . ALA A 1 380 ? -17.984 -18.766 1.75 1 94.88 380 ALA A O 1
ATOM 2986 N N . ASN A 1 381 ? -18.406 -20.25 3.434 1 94.62 381 ASN A N 1
ATOM 2987 C CA . ASN A 1 381 ? -18.422 -21.422 2.559 1 94.62 381 ASN A CA 1
ATOM 2988 C C . ASN A 1 381 ? -19.797 -21.594 1.892 1 94.62 381 ASN A C 1
ATOM 2990 O O . ASN A 1 381 ? -20.625 -22.359 2.381 1 94.62 381 ASN A O 1
ATOM 2994 N N . VAL A 1 382 ? -19.953 -20.969 0.736 1 94.62 382 VAL A N 1
ATOM 2995 C CA . VAL A 1 382 ? -21.266 -20.922 0.094 1 94.62 382 VAL A CA 1
ATOM 2996 C C . VAL A 1 382 ? -21.094 -20.891 -1.424 1 94.62 382 VAL A C 1
ATOM 2998 O O . VAL A 1 382 ? -20.047 -20.453 -1.93 1 94.62 382 VAL A O 1
ATOM 3001 N N . ASN A 1 383 ? -22.047 -21.484 -2.057 1 93.06 383 ASN A N 1
ATOM 3002 C CA . ASN A 1 383 ? -22.094 -21.344 -3.51 1 93.06 383 ASN A CA 1
ATOM 3003 C C . ASN A 1 383 ? -22.703 -20.016 -3.924 1 93.06 383 ASN A C 1
ATOM 3005 O O . ASN A 1 383 ? -23.594 -19.5 -3.242 1 93.06 383 ASN A O 1
ATOM 3009 N N . ASP A 1 384 ? -22.344 -19.5 -4.996 1 94.19 384 ASP A N 1
ATOM 3010 C CA . ASP A 1 384 ? -22.812 -18.188 -5.457 1 94.19 384 ASP A CA 1
ATOM 3011 C C . ASP A 1 384 ? -24.328 -18.203 -5.648 1 94.19 384 ASP A C 1
ATOM 3013 O O . ASP A 1 384 ? -25 -17.188 -5.422 1 94.19 384 ASP A O 1
ATOM 3017 N N . ARG A 1 385 ? -24.859 -19.281 -6.066 1 91.06 385 ARG A N 1
ATOM 3018 C CA . ARG A 1 385 ? -26.297 -19.391 -6.324 1 91.06 385 ARG A CA 1
ATOM 3019 C C . ARG A 1 385 ? -27.094 -19.25 -5.035 1 91.06 385 ARG A C 1
ATOM 3021 O O . ARG A 1 385 ? -28.234 -18.797 -5.055 1 91.06 385 ARG A O 1
ATOM 3028 N N . ASP A 1 386 ? -26.453 -19.547 -3.957 1 92.12 386 ASP A N 1
ATOM 3029 C CA . ASP A 1 386 ? -27.141 -19.516 -2.67 1 92.12 386 ASP A CA 1
ATOM 3030 C C . ASP A 1 386 ? -26.938 -18.172 -1.98 1 92.12 386 ASP A C 1
ATOM 3032 O O . ASP A 1 386 ? -27.594 -17.891 -0.969 1 92.12 386 ASP A O 1
ATOM 3036 N N . LEU A 1 387 ? -26.125 -17.391 -2.473 1 93.38 387 LEU A N 1
ATOM 3037 C CA . LEU A 1 387 ? -25.891 -16.062 -1.939 1 93.38 387 LEU A CA 1
ATOM 3038 C C . LEU A 1 387 ? -26.828 -15.047 -2.578 1 93.38 387 LEU A C 1
ATOM 3040 O O . LEU A 1 387 ? -26.531 -14.5 -3.643 1 93.38 387 LEU A O 1
ATOM 3044 N N . VAL A 1 388 ? -27.953 -14.75 -1.865 1 91.56 388 VAL A N 1
ATOM 3045 C CA . VAL A 1 388 ? -29 -13.883 -2.4 1 91.56 388 VAL A CA 1
ATOM 3046 C C . VAL A 1 388 ? -29.453 -12.891 -1.329 1 91.56 388 VAL A C 1
ATOM 3048 O O . VAL A 1 388 ? -29.375 -13.18 -0.133 1 91.56 388 VAL A O 1
ATOM 3051 N N . ASP A 1 389 ? -29.859 -11.75 -1.81 1 90.12 389 ASP A N 1
ATOM 3052 C CA . ASP A 1 389 ? -30.406 -10.742 -0.903 1 90.12 389 ASP A CA 1
ATOM 3053 C C . ASP A 1 389 ? -31.891 -10.961 -0.666 1 90.12 389 ASP A C 1
ATOM 3055 O O . ASP A 1 389 ? -32.719 -10.211 -1.177 1 90.12 389 ASP A O 1
ATOM 3059 N N . ASP A 1 390 ? -32.25 -11.883 0.064 1 84.12 390 ASP A N 1
ATOM 3060 C CA . ASP A 1 390 ? -33.656 -12.18 0.285 1 84.12 390 ASP A CA 1
ATOM 3061 C C . ASP A 1 390 ? -34.062 -11.914 1.734 1 84.12 390 ASP A C 1
ATOM 3063 O O . ASP A 1 390 ? -35.156 -12.328 2.176 1 84.12 390 ASP A O 1
ATOM 3067 N N . GLY A 1 391 ? -33.156 -11.227 2.473 1 79.12 391 GLY A N 1
ATOM 3068 C CA . GLY A 1 391 ? -33.469 -10.883 3.85 1 79.12 391 GLY A CA 1
ATOM 3069 C C . GLY A 1 391 ? -33.125 -11.977 4.836 1 79.12 391 GLY A C 1
ATOM 3070 O O . GLY A 1 391 ? -33.094 -11.75 6.047 1 79.12 391 GLY A O 1
ATOM 3071 N N . ARG A 1 392 ? -32.844 -13.125 4.32 1 81.19 392 ARG A N 1
ATOM 3072 C CA . ARG A 1 392 ? -32.469 -14.219 5.203 1 81.19 392 ARG A CA 1
ATOM 3073 C C . ARG A 1 392 ? -30.984 -14.125 5.555 1 81.19 392 ARG A C 1
ATOM 3075 O O . ARG A 1 392 ? -30.172 -13.633 4.758 1 81.19 392 ARG A O 1
ATOM 3082 N N . PRO A 1 393 ? -30.719 -14.664 6.719 1 82.25 393 PRO A N 1
ATOM 3083 C CA . PRO A 1 393 ? -29.297 -14.641 7.098 1 82.25 393 PRO A CA 1
ATOM 3084 C C . PRO A 1 393 ? -28.453 -15.602 6.273 1 82.25 393 PRO A C 1
ATOM 3086 O O . PRO A 1 393 ? -28.953 -16.625 5.801 1 82.25 393 PRO A O 1
ATOM 3089 N N . LEU A 1 394 ? -27.281 -15.258 6.113 1 86.94 394 LEU A N 1
ATOM 3090 C CA . LEU A 1 394 ? -26.344 -16.094 5.371 1 86.94 394 LEU A CA 1
ATOM 3091 C C . LEU A 1 394 ? -26.031 -17.359 6.145 1 86.94 394 LEU A C 1
ATOM 3093 O O . LEU A 1 394 ? -25.688 -17.312 7.328 1 86.94 394 LEU A O 1
ATOM 3097 N N . ARG A 1 395 ? -26.281 -18.453 5.504 1 83.62 395 ARG A N 1
ATOM 3098 C CA . ARG A 1 395 ? -25.938 -19.734 6.117 1 83.62 395 ARG A CA 1
ATOM 3099 C C . ARG A 1 395 ? -24.703 -20.328 5.453 1 83.62 395 ARG A C 1
ATOM 3101 O O . ARG A 1 395 ? -24.766 -20.781 4.309 1 83.62 395 ARG A O 1
ATOM 3108 N N . SER A 1 396 ? -23.641 -20.344 6.137 1 89.94 396 SER A N 1
ATOM 3109 C CA . SER A 1 396 ? -22.406 -20.969 5.66 1 89.94 396 SER A CA 1
ATOM 3110 C C . SER A 1 396 ? -22.453 -22.484 5.82 1 89.94 396 SER A C 1
ATOM 3112 O O . SER A 1 396 ? -22.891 -22.984 6.852 1 89.94 396 SER A O 1
ATOM 3114 N N . ARG A 1 397 ? -22 -23.172 4.816 1 89.81 397 ARG A N 1
ATOM 3115 C CA . ARG A 1 397 ? -21.922 -24.625 4.91 1 89.81 397 ARG A CA 1
ATOM 3116 C C . ARG A 1 397 ? -20.719 -25.047 5.746 1 89.81 397 ARG A C 1
ATOM 3118 O O . ARG A 1 397 ? -19.734 -24.312 5.863 1 89.81 397 ARG A O 1
ATOM 3125 N N . PRO A 1 398 ? -20.875 -26.172 6.289 1 87 398 PRO A N 1
ATOM 3126 C CA . PRO A 1 398 ? -19.719 -26.672 7.047 1 87 398 PRO A CA 1
ATOM 3127 C C . PRO A 1 398 ? -18.484 -26.859 6.176 1 87 398 PRO A C 1
ATOM 3129 O O . PRO A 1 398 ? -18.594 -26.984 4.953 1 87 398 PRO A O 1
ATOM 3132 N N . THR A 1 399 ? -17.375 -26.953 6.773 1 84.31 399 THR A N 1
ATOM 3133 C CA . THR A 1 399 ? -16.094 -27.016 6.074 1 84.31 399 THR A CA 1
ATOM 3134 C C . THR A 1 399 ? -15.953 -28.344 5.328 1 84.31 399 THR A C 1
ATOM 3136 O O . THR A 1 399 ? -15.219 -28.422 4.34 1 84.31 399 THR A O 1
ATOM 3139 N N . GLU A 1 400 ? -16.688 -29.328 5.75 1 83.12 400 GLU A N 1
ATOM 3140 C CA . GLU A 1 400 ? -16.594 -30.656 5.168 1 83.12 400 GLU A CA 1
ATOM 3141 C C . GLU A 1 400 ? -17.422 -30.766 3.895 1 83.12 400 GLU A C 1
ATOM 3143 O O . GLU A 1 400 ? -17.281 -31.734 3.139 1 83.12 400 GLU A O 1
ATOM 3148 N N . GLU A 1 401 ? -18.203 -29.766 3.729 1 88.19 401 GLU A N 1
ATOM 3149 C CA . GLU A 1 401 ? -19 -29.75 2.51 1 88.19 401 GLU A CA 1
ATOM 3150 C C . GLU A 1 401 ? -18.359 -28.875 1.435 1 88.19 401 GLU A C 1
ATOM 3152 O O . GLU A 1 401 ? -18.094 -27.703 1.664 1 88.19 401 GLU A O 1
ATOM 3157 N N . TYR A 1 402 ? -18.203 -29.516 0.325 1 91.38 402 TYR A N 1
ATOM 3158 C CA . TYR A 1 402 ? -17.547 -28.828 -0.778 1 91.38 402 TYR A CA 1
ATOM 3159 C C . TYR A 1 402 ? -18.453 -27.766 -1.375 1 91.38 402 TYR A C 1
ATOM 3161 O O . TYR A 1 402 ? -19.641 -28 -1.588 1 91.38 402 TYR A O 1
ATOM 3169 N N . THR A 1 403 ? -17.984 -26.547 -1.537 1 92.25 403 THR A N 1
ATOM 3170 C CA . THR A 1 403 ? -18.609 -25.469 -2.285 1 92.25 403 THR A CA 1
ATOM 3171 C C . THR A 1 403 ? -17.594 -24.781 -3.205 1 92.25 403 THR A C 1
ATOM 3173 O O . THR A 1 403 ? -16.422 -25.141 -3.209 1 92.25 403 THR A O 1
ATOM 3176 N N . GLU A 1 404 ? -18.047 -23.875 -3.92 1 91.94 404 GLU A N 1
ATOM 3177 C CA . GLU A 1 404 ? -17.188 -23.109 -4.824 1 91.94 404 GLU A CA 1
ATOM 3178 C C . GLU A 1 404 ? -16.141 -22.312 -4.047 1 91.94 404 GLU A C 1
ATOM 3180 O O . GLU A 1 404 ? -15.148 -21.859 -4.621 1 91.94 404 GLU A O 1
ATOM 3185 N N . MET A 1 405 ? -16.312 -22.234 -2.719 1 94.81 405 MET A N 1
ATOM 3186 C CA . MET A 1 405 ? -15.422 -21.438 -1.888 1 94.81 405 MET A CA 1
ATOM 3187 C C . MET A 1 405 ? -14.422 -22.328 -1.147 1 94.81 405 MET A C 1
ATOM 3189 O O . MET A 1 405 ? -13.516 -21.828 -0.485 1 94.81 405 MET A O 1
ATOM 3193 N N . THR A 1 406 ? -14.484 -23.562 -1.302 1 93.31 406 THR A N 1
ATOM 3194 C CA . THR A 1 406 ? -13.672 -24.5 -0.522 1 93.31 406 THR A CA 1
ATOM 3195 C C . THR A 1 406 ? -12.188 -24.281 -0.795 1 93.31 406 THR A C 1
ATOM 3197 O O . THR A 1 406 ? -11.383 -24.203 0.137 1 93.31 406 THR A O 1
ATOM 3200 N N . PHE A 1 407 ? -11.852 -24.156 -2.043 1 94.94 407 PHE A N 1
ATOM 3201 C CA . PHE A 1 407 ? -10.461 -23.938 -2.398 1 94.94 407 PHE A CA 1
ATOM 3202 C C . PHE A 1 407 ? -9.953 -22.625 -1.806 1 94.94 407 PHE A C 1
ATOM 3204 O O . PHE A 1 407 ? -8.875 -22.578 -1.202 1 94.94 407 PHE A O 1
ATOM 3211 N N . SER A 1 408 ? -10.734 -21.594 -2.016 1 96 408 SER A N 1
ATOM 3212 C CA . SER A 1 408 ? -10.344 -20.281 -1.524 1 96 408 SER A CA 1
ATOM 3213 C C . SER A 1 408 ? -10.133 -20.297 -0.014 1 96 408 SER A C 1
ATOM 3215 O O . SER A 1 408 ? -9.172 -19.719 0.49 1 96 408 SER A O 1
ATOM 3217 N N . LEU A 1 409 ? -10.969 -20.906 0.642 1 96.12 409 LEU A N 1
ATOM 3218 C CA . LEU A 1 409 ? -10.875 -20.953 2.098 1 96.12 409 LEU A CA 1
ATOM 3219 C C . LEU A 1 409 ? -9.664 -21.766 2.539 1 96.12 409 LEU A C 1
ATOM 3221 O O . LEU A 1 409 ? -8.984 -21.406 3.502 1 96.12 409 LEU A O 1
ATOM 3225 N N . THR A 1 410 ? -9.391 -22.844 1.865 1 95.19 410 THR A N 1
ATOM 3226 C CA . THR A 1 410 ? -8.227 -23.672 2.191 1 95.19 410 THR A CA 1
ATOM 3227 C C . THR A 1 410 ? -6.938 -22.891 1.945 1 95.19 410 THR A C 1
ATOM 3229 O O . THR A 1 410 ? -6.016 -22.938 2.762 1 95.19 410 THR A O 1
ATOM 3232 N N . ARG A 1 411 ? -6.938 -22.281 0.831 1 95.38 411 ARG A N 1
ATOM 3233 C CA . ARG A 1 411 ? -5.77 -21.484 0.487 1 95.38 411 ARG A CA 1
ATOM 3234 C C . ARG A 1 411 ? -5.52 -20.406 1.535 1 95.38 411 ARG A C 1
ATOM 3236 O O . ARG A 1 411 ? -4.371 -20.109 1.87 1 95.38 411 ARG A O 1
ATOM 3243 N N . LEU A 1 412 ? -6.559 -19.844 2.018 1 95.88 412 LEU A N 1
ATOM 3244 C CA . LEU A 1 412 ? -6.445 -18.797 3.039 1 95.88 412 LEU A CA 1
ATOM 3245 C C . LEU A 1 412 ? -5.895 -19.375 4.34 1 95.88 412 LEU A C 1
ATOM 3247 O O . LEU A 1 412 ? -5.102 -18.719 5.027 1 95.88 412 LEU A O 1
ATOM 3251 N N . ARG A 1 413 ? -6.234 -20.531 4.648 1 94.38 413 ARG A N 1
ATOM 3252 C CA . ARG A 1 413 ? -5.707 -21.172 5.848 1 94.38 413 ARG A CA 1
ATOM 3253 C C . ARG A 1 413 ? -4.203 -21.391 5.734 1 94.38 413 ARG A C 1
ATOM 3255 O O . ARG A 1 413 ? -3.465 -21.203 6.703 1 94.38 413 ARG A O 1
ATOM 3262 N N . PHE A 1 414 ? -3.787 -21.766 4.602 1 95.44 414 PHE A N 1
ATOM 3263 C CA . PHE A 1 414 ? -2.363 -21.984 4.379 1 95.44 414 PHE A CA 1
ATOM 3264 C C . PHE A 1 414 ? -1.593 -20.672 4.48 1 95.44 414 PHE A C 1
ATOM 3266 O O . PHE A 1 414 ? -0.485 -20.625 5.02 1 95.44 414 PHE A O 1
ATOM 3273 N N . VAL A 1 415 ? -2.184 -19.625 3.988 1 96 415 VAL A N 1
ATOM 3274 C CA . VAL A 1 415 ? -1.436 -18.359 3.918 1 96 415 VAL A CA 1
ATOM 3275 C C . VAL A 1 415 ? -1.306 -17.766 5.312 1 96 415 VAL A C 1
ATOM 3277 O O . VAL A 1 415 ? -0.326 -17.078 5.613 1 96 415 VAL A O 1
ATOM 3280 N N . VAL A 1 416 ? -2.229 -18.031 6.152 1 95.62 416 VAL A N 1
ATOM 3281 C CA . VAL A 1 416 ? -2.137 -17.562 7.535 1 95.62 416 VAL A CA 1
ATOM 3282 C C . VAL A 1 416 ? -0.898 -18.172 8.195 1 95.62 416 VAL A C 1
ATOM 3284 O O . VAL A 1 416 ? -0.148 -17.469 8.875 1 95.62 416 VAL A O 1
ATOM 3287 N N . LEU A 1 417 ? -0.667 -19.406 7.926 1 95.06 417 LEU A N 1
ATOM 3288 C CA . LEU A 1 417 ? 0.52 -20.062 8.469 1 95.06 417 LEU A CA 1
ATOM 3289 C C . LEU A 1 417 ? 1.785 -19.516 7.812 1 95.06 417 LEU A C 1
ATOM 3291 O O . LEU A 1 417 ? 2.803 -19.328 8.484 1 95.06 417 LEU A O 1
ATOM 3295 N N . TYR A 1 418 ? 1.685 -19.312 6.602 1 94.75 418 TYR A N 1
ATOM 3296 C CA . TYR A 1 418 ? 2.84 -18.797 5.879 1 94.75 418 TYR A CA 1
ATOM 3297 C C . TYR A 1 418 ? 3.24 -17.422 6.406 1 94.75 418 TYR A C 1
ATOM 3299 O O . TYR A 1 418 ? 4.43 -17.109 6.477 1 94.75 418 TYR A O 1
ATOM 3307 N N . ARG A 1 419 ? 2.299 -16.641 6.672 1 95.56 419 ARG A N 1
ATOM 3308 C CA . ARG A 1 419 ? 2.578 -15.328 7.238 1 95.56 419 ARG A CA 1
ATOM 3309 C C . ARG A 1 419 ? 3.379 -15.453 8.531 1 95.56 419 ARG A C 1
ATOM 3311 O O . ARG A 1 419 ? 4.309 -14.672 8.766 1 95.56 419 ARG A O 1
ATOM 3318 N N . GLU A 1 420 ? 3.086 -16.359 9.312 1 94.25 420 GLU A N 1
ATOM 3319 C CA . GLU A 1 420 ? 3.832 -16.578 10.547 1 94.25 420 GLU A CA 1
ATOM 3320 C C . GLU A 1 420 ? 5.285 -16.953 10.25 1 94.25 420 GLU A C 1
ATOM 3322 O O . GLU A 1 420 ? 6.188 -16.578 11 1 94.25 420 GLU A O 1
ATOM 3327 N N . ILE A 1 421 ? 5.402 -17.703 9.227 1 92.75 421 ILE A N 1
ATOM 3328 C CA . ILE A 1 421 ? 6.754 -18.047 8.805 1 92.75 421 ILE A CA 1
ATOM 3329 C C . ILE A 1 421 ? 7.504 -16.766 8.414 1 92.75 421 ILE A C 1
ATOM 3331 O O . ILE A 1 421 ? 8.68 -16.594 8.758 1 92.75 421 ILE A O 1
ATOM 3335 N N . VAL A 1 422 ? 6.828 -15.898 7.781 1 92.44 422 VAL A N 1
ATOM 3336 C CA . VAL A 1 422 ? 7.43 -14.633 7.383 1 92.44 422 VAL A CA 1
ATOM 3337 C C . VAL A 1 422 ? 7.777 -13.812 8.625 1 92.44 422 VAL A C 1
ATOM 3339 O O . VAL A 1 422 ? 8.828 -13.164 8.672 1 92.44 422 VAL A O 1
ATOM 3342 N N . ASP A 1 423 ? 6.891 -13.828 9.555 1 91.19 423 ASP A N 1
ATOM 3343 C CA . ASP A 1 423 ? 7.152 -13.117 10.805 1 91.19 423 ASP A CA 1
ATOM 3344 C C . ASP A 1 423 ? 8.406 -13.648 11.484 1 91.19 423 ASP A C 1
ATOM 3346 O O . ASP A 1 423 ? 9.156 -12.891 12.102 1 91.19 423 ASP A O 1
ATOM 3350 N N . GLU A 1 424 ? 8.57 -14.906 11.336 1 87.44 424 GLU A N 1
ATOM 3351 C CA . GLU A 1 424 ? 9.742 -15.539 11.922 1 87.44 424 GLU A CA 1
ATOM 3352 C C . GLU A 1 424 ? 11.023 -15.07 11.242 1 87.44 424 GLU A C 1
ATOM 3354 O O . GLU A 1 424 ? 12.094 -15.047 11.852 1 87.44 424 GLU A O 1
ATOM 3359 N N . MET A 1 425 ? 10.898 -14.688 10.031 1 82.25 425 MET A N 1
ATOM 3360 C CA . MET A 1 425 ? 12.047 -14.164 9.289 1 82.25 425 MET A CA 1
ATOM 3361 C C . MET A 1 425 ? 12.469 -12.797 9.836 1 82.25 425 MET A C 1
ATOM 3363 O O . MET A 1 425 ? 13.641 -12.43 9.75 1 82.25 425 MET A O 1
ATOM 3367 N N . GLN A 1 426 ? 11.492 -12.117 10.383 1 81.69 426 GLN A N 1
ATOM 3368 C CA . GLN A 1 426 ? 11.766 -10.781 10.898 1 81.69 426 GLN A CA 1
ATOM 3369 C C . GLN A 1 426 ? 12.477 -10.852 12.25 1 81.69 426 GLN A C 1
ATOM 3371 O O . GLN A 1 426 ? 13.367 -10.039 12.523 1 81.69 426 GLN A O 1
ATOM 3376 N N . ALA A 1 427 ? 12.047 -11.734 12.992 1 81.06 427 ALA A N 1
ATOM 3377 C CA . ALA A 1 427 ? 12.617 -11.961 14.32 1 81.06 427 ALA A CA 1
ATOM 3378 C C . ALA A 1 427 ? 12.672 -13.453 14.633 1 81.06 427 ALA A C 1
ATOM 3380 O O . ALA A 1 427 ? 11.789 -13.984 15.312 1 81.06 427 ALA A O 1
ATOM 3381 N N . PRO A 1 428 ? 13.742 -14.086 14.164 1 82.06 428 PRO A N 1
ATOM 3382 C CA . PRO A 1 428 ? 13.812 -15.539 14.312 1 82.06 428 PRO A CA 1
ATOM 3383 C C . PRO A 1 428 ? 13.844 -15.984 15.773 1 82.06 428 PRO A C 1
ATOM 3385 O O . PRO A 1 428 ? 14.523 -15.367 16.594 1 82.06 428 PRO A O 1
ATOM 3388 N N . THR A 1 429 ? 13.164 -16.938 16.188 1 81.62 429 THR A N 1
ATOM 3389 C CA . THR A 1 429 ? 13.055 -17.453 17.547 1 81.62 429 THR A CA 1
ATOM 3390 C C . THR A 1 429 ? 13.805 -18.766 17.688 1 81.62 429 THR A C 1
ATOM 3392 O O . THR A 1 429 ? 13.891 -19.328 18.781 1 81.62 429 THR A O 1
ATOM 3395 N N . GLY A 1 430 ? 14.336 -19.297 16.609 1 82.06 430 GLY A N 1
ATOM 3396 C CA . GLY A 1 430 ? 15.156 -20.5 16.688 1 82.06 430 GLY A CA 1
ATOM 3397 C C . GLY A 1 430 ? 14.586 -21.672 15.891 1 82.06 430 GLY A C 1
ATOM 3398 O O . GLY A 1 430 ? 13.516 -21.547 15.281 1 82.06 430 GLY A O 1
ATOM 3399 N N . TYR A 1 431 ? 15.211 -22.859 15.961 1 89.44 431 TYR A N 1
ATOM 3400 C CA . TYR A 1 431 ? 14.883 -24.016 15.148 1 89.44 431 TYR A CA 1
ATOM 3401 C C . TYR A 1 431 ? 13.648 -24.719 15.688 1 89.44 431 TYR A C 1
ATOM 3403 O O . TYR A 1 431 ? 12.992 -25.484 14.969 1 89.44 431 TYR A O 1
ATOM 3411 N N . SER A 1 432 ? 13.25 -24.438 16.938 1 89.75 432 SER A N 1
ATOM 3412 C CA . SER A 1 432 ? 12.055 -25.047 17.516 1 89.75 432 SER A CA 1
ATOM 3413 C C . SER A 1 432 ? 10.797 -24.609 16.781 1 89.75 432 SER A C 1
ATOM 3415 O O . SER A 1 432 ? 9.828 -25.359 16.688 1 89.75 432 SER A O 1
ATOM 3417 N N . PHE A 1 433 ? 10.844 -23.453 16.281 1 92.31 433 PHE A N 1
ATOM 3418 C CA . PHE A 1 433 ? 9.719 -22.938 15.5 1 92.31 433 PHE A CA 1
ATOM 3419 C C . PHE A 1 433 ? 9.453 -23.812 14.281 1 92.31 433 PHE A C 1
ATOM 3421 O O . PHE A 1 433 ? 8.305 -24.062 13.938 1 92.31 433 PHE A O 1
ATOM 3428 N N . VAL A 1 434 ? 10.5 -24.328 13.672 1 94.56 434 VAL A N 1
ATOM 3429 C CA . VAL A 1 434 ? 10.398 -25.109 12.453 1 94.56 434 VAL A CA 1
ATOM 3430 C C . VAL A 1 434 ? 9.664 -26.422 12.734 1 94.56 434 VAL A C 1
ATOM 3432 O O . VAL A 1 434 ? 8.797 -26.828 11.961 1 94.56 434 VAL A O 1
ATOM 3435 N N . GLY A 1 435 ? 10.016 -27.016 13.805 1 93.75 435 GLY A N 1
ATOM 3436 C CA . GLY A 1 435 ? 9.359 -28.266 14.164 1 93.75 435 GLY A CA 1
ATOM 3437 C C . GLY A 1 435 ? 7.879 -28.109 14.445 1 93.75 435 GLY A C 1
ATOM 3438 O O . GLY A 1 435 ? 7.059 -28.906 13.984 1 93.75 435 GLY A O 1
ATOM 3439 N N . GLU A 1 436 ? 7.57 -27.062 15.188 1 95 436 GLU A N 1
ATOM 3440 C CA . GLU A 1 436 ? 6.176 -26.812 15.531 1 95 436 GLU A CA 1
ATOM 3441 C C . GLU A 1 436 ? 5.355 -26.469 14.297 1 95 436 GLU A C 1
ATOM 3443 O O . GLU A 1 436 ? 4.25 -26.984 14.117 1 95 436 GLU A O 1
ATOM 3448 N N . MET A 1 437 ? 5.91 -25.625 13.508 1 96.19 437 MET A N 1
ATOM 3449 C CA . MET A 1 437 ? 5.215 -25.188 12.297 1 96.19 437 MET A CA 1
ATOM 3450 C C . MET A 1 437 ? 5.047 -26.359 11.328 1 96.19 437 MET A C 1
ATOM 3452 O O . MET A 1 437 ? 4.016 -26.469 10.656 1 96.19 437 MET A O 1
ATOM 3456 N N . ASP A 1 438 ? 6.004 -27.188 11.195 1 96.94 438 ASP A N 1
ATOM 3457 C CA . ASP A 1 438 ? 5.914 -28.344 10.312 1 96.94 438 ASP A CA 1
ATOM 3458 C C . ASP A 1 438 ? 4.777 -29.266 10.734 1 96.94 438 ASP A C 1
ATOM 3460 O O . ASP A 1 438 ? 4.059 -29.797 9.883 1 96.94 438 ASP A O 1
ATOM 3464 N N . LYS A 1 439 ? 4.656 -29.453 12.016 1 96.06 439 LYS A N 1
ATOM 3465 C CA . LYS A 1 439 ? 3.576 -30.297 12.516 1 96.06 439 LYS A CA 1
ATOM 3466 C C . LYS A 1 439 ? 2.211 -29.719 12.164 1 96.06 439 LYS A C 1
ATOM 3468 O O . LYS A 1 439 ? 1.309 -30.438 11.75 1 96.06 439 LYS A O 1
ATOM 3473 N N . ARG A 1 440 ? 2.107 -28.453 12.312 1 96.25 440 ARG A N 1
ATOM 3474 C CA . ARG A 1 440 ? 0.849 -27.797 12 1 96.25 440 ARG A CA 1
ATOM 3475 C C . ARG A 1 440 ? 0.531 -27.891 10.508 1 96.25 440 ARG A C 1
ATOM 3477 O O . ARG A 1 440 ? -0.615 -28.141 10.133 1 96.25 440 ARG A O 1
ATOM 3484 N N . LEU A 1 441 ? 1.509 -27.719 9.688 1 97.25 441 LEU A N 1
ATOM 3485 C CA . LEU A 1 441 ? 1.328 -27.812 8.242 1 97.25 441 LEU A CA 1
ATOM 3486 C C . LEU A 1 441 ? 0.978 -29.234 7.828 1 97.25 441 LEU A C 1
ATOM 3488 O O . LEU A 1 441 ? 0.14 -29.438 6.945 1 97.25 441 LEU A O 1
ATOM 3492 N N . GLU A 1 442 ? 1.631 -30.172 8.453 1 96.25 442 GLU A N 1
ATOM 3493 C CA . GLU A 1 442 ? 1.351 -31.578 8.156 1 96.25 442 GLU A CA 1
ATOM 3494 C C . GLU A 1 442 ? -0.092 -31.938 8.5 1 96.25 442 GLU A C 1
ATOM 3496 O O . GLU A 1 442 ? -0.77 -32.625 7.73 1 96.25 442 GLU A O 1
ATOM 3501 N N . GLU A 1 443 ? -0.48 -31.453 9.617 1 94.56 443 GLU A N 1
ATOM 3502 C CA . GLU A 1 443 ? -1.852 -31.719 10.047 1 94.56 443 GLU A CA 1
ATOM 3503 C C . GLU A 1 443 ? -2.857 -31.078 9.086 1 94.56 443 GLU A C 1
ATOM 3505 O O . GLU A 1 443 ? -3.873 -31.703 8.75 1 94.56 443 GLU A O 1
ATOM 3510 N N . MET A 1 444 ? -2.568 -29.953 8.703 1 94.31 444 MET A N 1
ATOM 3511 C CA . MET A 1 444 ? -3.453 -29.266 7.766 1 94.31 444 MET A CA 1
ATOM 3512 C C . MET A 1 444 ? -3.494 -29.984 6.426 1 94.31 444 MET A C 1
ATOM 3514 O O . MET A 1 444 ? -4.559 -30.125 5.824 1 94.31 444 MET A O 1
ATOM 3518 N N . LEU A 1 445 ? -2.381 -30.391 5.98 1 94.88 445 LEU A N 1
ATOM 3519 C CA . LEU A 1 445 ? -2.266 -31.078 4.699 1 94.88 445 LEU A CA 1
ATOM 3520 C C . LEU A 1 445 ? -3.025 -32.406 4.723 1 94.88 445 LEU A C 1
ATOM 3522 O O . LEU A 1 445 ? -3.678 -32.781 3.742 1 94.88 445 LEU A O 1
ATOM 3526 N N . LYS A 1 446 ? -2.986 -33.062 5.785 1 91.44 446 LYS A N 1
ATOM 3527 C CA . LYS A 1 446 ? -3.674 -34.344 5.926 1 91.44 446 LYS A CA 1
ATOM 3528 C C . LYS A 1 446 ? -5.188 -34.156 5.887 1 91.44 446 LYS A C 1
ATOM 3530 O O . LYS A 1 446 ? -5.914 -35.031 5.426 1 91.44 446 LYS A O 1
ATOM 3535 N N . GLY A 1 447 ? -5.602 -33.031 6.27 1 89.62 447 GLY A N 1
ATOM 3536 C CA . GLY A 1 447 ? -7.031 -32.75 6.34 1 89.62 447 GLY A CA 1
ATOM 3537 C C . GLY A 1 447 ? -7.602 -32.219 5.047 1 89.62 447 GLY A C 1
ATOM 3538 O O . GLY A 1 447 ? -8.82 -32.219 4.855 1 89.62 447 GLY A O 1
ATOM 3539 N N . VAL A 1 448 ? -6.836 -31.875 4.055 1 91.19 448 VAL A N 1
ATOM 3540 C CA . VAL A 1 448 ? -7.262 -31.156 2.859 1 91.19 448 VAL A CA 1
ATOM 3541 C C . VAL A 1 448 ? -8.211 -32.031 2.041 1 91.19 448 VAL A C 1
ATOM 3543 O O . VAL A 1 448 ? -9.289 -31.578 1.637 1 91.19 448 VAL A O 1
ATOM 3546 N N . PRO A 1 449 ? -7.918 -33.281 1.812 1 85.31 449 PRO A N 1
ATOM 3547 C CA . PRO A 1 449 ? -8.781 -34.094 0.948 1 85.31 449 PRO A CA 1
ATOM 3548 C C . PRO A 1 449 ? -10.195 -34.25 1.508 1 85.31 449 PRO A C 1
ATOM 3550 O O . PRO A 1 449 ? -11.148 -34.406 0.745 1 85.31 449 PRO A O 1
ATOM 3553 N N . GLU A 1 450 ? -10.312 -34.094 2.77 1 83.25 450 GLU A N 1
ATOM 3554 C CA . GLU A 1 450 ? -11.617 -34.25 3.408 1 83.25 450 GLU A CA 1
ATOM 3555 C C . GLU A 1 450 ? -12.555 -33.125 3.002 1 83.25 450 GLU A C 1
ATOM 3557 O O . GLU A 1 450 ? -13.773 -33.281 2.992 1 83.25 450 GLU A O 1
ATOM 3562 N N . HIS A 1 451 ? -11.992 -32.094 2.658 1 83.38 451 HIS A N 1
ATOM 3563 C CA . HIS A 1 451 ? -12.812 -30.938 2.291 1 83.38 451 HIS A CA 1
ATOM 3564 C C . HIS A 1 451 ? -13.344 -31.062 0.87 1 83.38 451 HIS A C 1
ATOM 3566 O O . HIS A 1 451 ? -14.25 -30.328 0.472 1 83.38 451 HIS A O 1
ATOM 3572 N N . PHE A 1 452 ? -12.773 -31.984 0.092 1 83.75 452 PHE A N 1
ATOM 3573 C CA . PHE A 1 452 ? -13.117 -32.062 -1.323 1 83.75 452 PHE A CA 1
ATOM 3574 C C . PHE A 1 452 ? -13.898 -33.344 -1.616 1 83.75 452 PHE A C 1
ATOM 3576 O O . PHE A 1 452 ? -14 -33.75 -2.771 1 83.75 452 PHE A O 1
ATOM 3583 N N . ILE A 1 453 ? -14.352 -34.031 -0.534 1 69.88 453 ILE A N 1
ATOM 3584 C CA . ILE A 1 453 ? -15.188 -35.219 -0.699 1 69.88 453 ILE A CA 1
ATOM 3585 C C . ILE A 1 453 ? -16.625 -34.781 -1.001 1 69.88 453 ILE A C 1
ATOM 3587 O O . ILE A 1 453 ? -17.203 -33.969 -0.281 1 69.88 453 ILE A O 1
ATOM 3591 N N . THR A 1 454 ? -17.062 -34.875 -2.371 1 61.47 454 THR A N 1
ATOM 3592 C CA . THR A 1 454 ? -18.438 -34.531 -2.742 1 61.47 454 THR A CA 1
ATOM 3593 C C . THR A 1 454 ? -19.406 -35.625 -2.332 1 61.47 454 THR A C 1
ATOM 3595 O O . THR A 1 454 ? -19.078 -36.812 -2.418 1 61.47 454 THR A O 1
ATOM 3598 N N . ASP A 1 455 ? -20.406 -35.375 -1.586 1 52.66 455 ASP A N 1
ATOM 3599 C CA . ASP A 1 455 ? -21.531 -36.312 -1.48 1 52.66 455 ASP A CA 1
ATOM 3600 C C . ASP A 1 455 ? -22.125 -36.625 -2.854 1 52.66 455 ASP A C 1
ATOM 3602 O O . ASP A 1 455 ? -22.047 -35.781 -3.764 1 52.66 455 ASP A O 1
ATOM 3606 N N . ASP A 1 456 ? -22.344 -37.906 -3.262 1 46.22 456 ASP A N 1
ATOM 3607 C CA . ASP A 1 456 ? -22.984 -38.469 -4.453 1 46.22 456 ASP A CA 1
ATOM 3608 C C . ASP A 1 456 ? -23.953 -37.469 -5.066 1 46.22 456 ASP A C 1
ATOM 3610 O O . ASP A 1 456 ? -24.281 -37.562 -6.25 1 46.22 456 ASP A O 1
ATOM 3614 N N . ASN A 1 457 ? -24.875 -36.875 -4.363 1 40.41 457 ASN A N 1
ATOM 3615 C CA . ASN A 1 457 ? -26.062 -36.219 -4.922 1 40.41 457 ASN A CA 1
ATOM 3616 C C . ASN A 1 457 ? -25.734 -34.875 -5.527 1 40.41 457 ASN A C 1
ATOM 3618 O O . ASN A 1 457 ? -26.609 -34.188 -6.066 1 40.41 457 ASN A O 1
ATOM 3622 N N . SER A 1 458 ? -24.672 -34.188 -5.184 1 44.5 458 SER A N 1
ATOM 3623 C CA . SER A 1 458 ? -24.609 -32.812 -5.613 1 44.5 458 SER A CA 1
ATOM 3624 C C . SER A 1 458 ? -24 -32.688 -7 1 44.5 458 SER A C 1
ATOM 3626 O O . SER A 1 458 ? -22.828 -33 -7.191 1 44.5 458 SER A O 1
ATOM 3628 N N . LEU A 1 459 ? -24.656 -32.875 -8.039 1 42.91 459 LEU A N 1
ATOM 3629 C CA . LEU A 1 459 ? -24.594 -32.906 -9.5 1 42.91 459 LEU A CA 1
ATOM 3630 C C . LEU A 1 459 ? -23.594 -31.875 -10.016 1 42.91 459 LEU A C 1
ATOM 3632 O O . LEU A 1 459 ? -23.094 -31.984 -11.133 1 42.91 459 LEU A O 1
ATOM 3636 N N . ALA A 1 460 ? -23.516 -30.469 -9.641 1 47.53 460 ALA A N 1
ATOM 3637 C CA . ALA A 1 460 ? -23.281 -29.312 -10.508 1 47.53 460 ALA A CA 1
ATOM 3638 C C . ALA A 1 460 ? -21.797 -28.984 -10.57 1 47.53 460 ALA A C 1
ATOM 3640 O O . ALA A 1 460 ? -21.359 -28.172 -11.398 1 47.53 460 ALA A O 1
ATOM 3641 N N . VAL A 1 461 ? -20.938 -29.5 -9.641 1 53.84 461 VAL A N 1
ATOM 3642 C CA . VAL A 1 461 ? -19.625 -28.891 -9.75 1 53.84 461 VAL A CA 1
ATOM 3643 C C . VAL A 1 461 ? -18.734 -29.734 -10.672 1 53.84 461 VAL A C 1
ATOM 3645 O O . VAL A 1 461 ? -18.734 -30.969 -10.578 1 53.84 461 VAL A O 1
ATOM 3648 N N . ASP A 1 462 ? -18.203 -29.203 -11.75 1 63.41 462 ASP A N 1
ATOM 3649 C CA . ASP A 1 462 ? -17.266 -29.828 -12.688 1 63.41 462 ASP A CA 1
ATOM 3650 C C . ASP A 1 462 ? -16.141 -30.547 -11.945 1 63.41 462 ASP A C 1
ATOM 3652 O O . ASP A 1 462 ? -15.305 -29.906 -11.312 1 63.41 462 ASP A O 1
ATOM 3656 N N . GLU A 1 463 ? -16.344 -31.859 -11.852 1 70.38 463 GLU A N 1
ATOM 3657 C CA . GLU A 1 463 ? -15.391 -32.75 -11.195 1 70.38 463 GLU A CA 1
ATOM 3658 C C . GLU A 1 463 ? -13.961 -32.406 -11.602 1 70.38 463 GLU A C 1
ATOM 3660 O O . GLU A 1 463 ? -13.023 -32.594 -10.82 1 70.38 463 GLU A O 1
ATOM 3665 N N . ARG A 1 464 ? -13.906 -31.891 -12.734 1 77.56 464 ARG A N 1
ATOM 3666 C CA . ARG A 1 464 ? -12.57 -31.531 -13.211 1 77.56 464 ARG A CA 1
ATOM 3667 C C . ARG A 1 464 ? -11.984 -30.391 -12.406 1 77.56 464 ARG A C 1
ATOM 3669 O O . ARG A 1 464 ? -10.805 -30.422 -12.039 1 77.56 464 ARG A O 1
ATOM 3676 N N . VAL A 1 465 ? -12.75 -29.547 -12.047 1 86.5 465 VAL A N 1
ATOM 3677 C CA . VAL A 1 465 ? -12.289 -28.375 -11.305 1 86.5 465 VAL A CA 1
ATOM 3678 C C . VAL A 1 465 ? -11.953 -28.766 -9.867 1 86.5 465 VAL A C 1
ATOM 3680 O O . VAL A 1 465 ? -10.953 -28.312 -9.305 1 86.5 465 VAL A O 1
ATOM 3683 N N . LYS A 1 466 ? -12.68 -29.609 -9.375 1 87.94 466 LYS A N 1
ATOM 3684 C CA . LYS A 1 466 ? -12.438 -30.094 -8.023 1 87.94 466 LYS A CA 1
ATOM 3685 C C . LYS A 1 466 ? -11.078 -30.781 -7.918 1 87.94 466 LYS A C 1
ATOM 3687 O O . LYS A 1 466 ? -10.367 -30.609 -6.926 1 87.94 466 LYS A O 1
ATOM 3692 N N . GLY A 1 467 ? -10.789 -31.562 -8.898 1 88.25 467 GLY A N 1
ATOM 3693 C CA . GLY A 1 467 ? -9.484 -32.219 -8.938 1 88.25 467 GLY A CA 1
ATOM 3694 C C . GLY A 1 467 ? -8.328 -31.234 -9 1 88.25 467 GLY A C 1
ATOM 3695 O O . GLY A 1 467 ? -7.309 -31.422 -8.336 1 88.25 467 GLY A O 1
ATOM 3696 N N . LEU A 1 468 ? -8.508 -30.219 -9.82 1 91.44 468 LEU A N 1
ATOM 3697 C CA . LEU A 1 468 ? -7.492 -29.172 -9.93 1 91.44 468 LEU A CA 1
ATOM 3698 C C . LEU A 1 468 ? -7.293 -28.484 -8.586 1 91.44 468 LEU A C 1
ATOM 3700 O O . LEU A 1 468 ? -6.156 -28.234 -8.18 1 91.44 468 LEU A O 1
ATOM 3704 N N . GLU A 1 469 ? -8.383 -28.172 -7.926 1 92.88 469 GLU A N 1
ATOM 3705 C CA . GLU A 1 469 ? -8.352 -27.5 -6.637 1 92.88 469 GLU A CA 1
ATOM 3706 C C . GLU A 1 469 ? -7.609 -28.328 -5.594 1 92.88 469 GLU A C 1
ATOM 3708 O O . GLU A 1 469 ? -6.758 -27.797 -4.871 1 92.88 469 GLU A O 1
ATOM 3713 N N . LEU A 1 470 ? -7.973 -29.562 -5.555 1 92.12 470 LEU A N 1
ATOM 3714 C CA . LEU A 1 470 ? -7.348 -30.453 -4.582 1 92.12 470 LEU A CA 1
ATOM 3715 C C . LEU A 1 470 ? -5.844 -30.547 -4.812 1 92.12 470 LEU A C 1
ATOM 3717 O O . LEU A 1 470 ? -5.059 -30.406 -3.871 1 92.12 470 LEU A O 1
ATOM 3721 N N . THR A 1 471 ? -5.48 -30.797 -6.039 1 93.19 471 THR A N 1
ATOM 3722 C CA . THR A 1 471 ? -4.066 -30.922 -6.367 1 93.19 471 THR A CA 1
ATOM 3723 C C . THR A 1 471 ? -3.311 -29.641 -6.012 1 93.19 471 THR A C 1
ATOM 3725 O O . THR A 1 471 ? -2.211 -29.703 -5.453 1 93.19 471 THR A O 1
ATOM 3728 N N . LEU A 1 472 ? -3.887 -28.562 -6.32 1 94.69 472 LEU A N 1
ATOM 3729 C CA . LEU A 1 472 ? -3.227 -27.297 -6.031 1 94.69 472 LEU A CA 1
ATOM 3730 C C . LEU A 1 472 ? -3.088 -27.078 -4.527 1 94.69 472 LEU A C 1
ATOM 3732 O O . LEU A 1 472 ? -2.078 -26.547 -4.062 1 94.69 472 LEU A O 1
ATOM 3736 N N . CYS A 1 473 ? -4.047 -27.469 -3.768 1 95.06 473 CYS A N 1
ATOM 3737 C CA . CYS A 1 473 ? -3.965 -27.359 -2.314 1 95.06 473 CYS A CA 1
ATOM 3738 C C . CYS A 1 473 ? -2.824 -28.203 -1.763 1 95.06 473 CYS A C 1
ATOM 3740 O O . CYS A 1 473 ? -2.082 -27.75 -0.887 1 95.06 473 CYS A O 1
ATOM 3742 N N . LEU A 1 474 ? -2.738 -29.344 -2.318 1 94.81 474 LEU A N 1
ATOM 3743 C CA . LEU A 1 474 ? -1.681 -30.25 -1.859 1 94.81 474 LEU A CA 1
ATOM 3744 C C . LEU A 1 474 ? -0.306 -29.672 -2.195 1 94.81 474 LEU A C 1
ATOM 3746 O O . LEU A 1 474 ? 0.6 -29.688 -1.36 1 94.81 474 LEU A O 1
ATOM 3750 N N . ILE A 1 475 ? -0.231 -29.172 -3.357 1 95.75 475 ILE A N 1
ATOM 3751 C CA . ILE A 1 475 ? 1.021 -28.562 -3.787 1 95.75 475 ILE A CA 1
ATOM 3752 C C . ILE A 1 475 ? 1.334 -27.359 -2.906 1 95.75 475 ILE A C 1
ATOM 3754 O O . ILE A 1 475 ? 2.48 -27.156 -2.498 1 95.75 475 ILE A O 1
ATOM 3758 N N . MET A 1 476 ? 0.383 -26.641 -2.594 1 95.69 476 MET A N 1
ATOM 3759 C CA . MET A 1 476 ? 0.56 -25.453 -1.761 1 95.69 476 MET A CA 1
ATOM 3760 C C . MET A 1 476 ? 1.047 -25.828 -0.367 1 95.69 476 MET A C 1
ATOM 3762 O O . MET A 1 476 ? 1.954 -25.188 0.174 1 95.69 476 MET A O 1
ATOM 3766 N N . GLY A 1 477 ? 0.434 -26.828 0.182 1 95.69 477 GLY A N 1
ATOM 3767 C CA . GLY A 1 477 ? 0.865 -27.297 1.488 1 95.69 477 GLY A CA 1
ATOM 3768 C C . GLY A 1 477 ? 2.311 -27.766 1.509 1 95.69 477 GLY A C 1
ATOM 3769 O O . GLY A 1 477 ? 3.078 -27.375 2.393 1 95.69 477 GLY A O 1
ATOM 3770 N N . GLU A 1 478 ? 2.662 -28.469 0.495 1 96.94 478 GLU A N 1
ATOM 3771 C CA . GLU A 1 478 ? 4.027 -28.984 0.412 1 96.94 478 GLU A CA 1
ATOM 3772 C C . GLU A 1 478 ? 5.023 -27.859 0.181 1 96.94 478 GLU A C 1
ATOM 3774 O O . GLU A 1 478 ? 6.16 -27.922 0.659 1 96.94 478 GLU A O 1
ATOM 3779 N N . THR A 1 479 ? 4.598 -26.938 -0.542 1 96 479 THR A N 1
ATOM 3780 C CA . THR A 1 479 ? 5.48 -25.812 -0.804 1 96 479 THR A CA 1
ATOM 3781 C C . THR A 1 479 ? 5.758 -25.031 0.479 1 96 479 THR A C 1
ATOM 3783 O O . THR A 1 479 ? 6.867 -24.531 0.683 1 96 479 THR A O 1
ATOM 3786 N N . ARG A 1 480 ? 4.793 -24.891 1.275 1 95.88 480 ARG A N 1
ATOM 3787 C CA . ARG A 1 480 ? 4.996 -24.188 2.541 1 95.88 480 ARG A CA 1
ATOM 3788 C C . ARG A 1 480 ? 5.961 -24.953 3.441 1 95.88 480 ARG A C 1
ATOM 3790 O O . ARG A 1 480 ? 6.781 -24.359 4.137 1 95.88 480 ARG A O 1
ATOM 3797 N N . ARG A 1 481 ? 5.824 -26.219 3.363 1 96.44 481 ARG A N 1
ATOM 3798 C CA . ARG A 1 481 ? 6.762 -27.047 4.117 1 96.44 481 ARG A CA 1
ATOM 3799 C C . ARG A 1 481 ? 8.172 -26.922 3.561 1 96.44 481 ARG A C 1
ATOM 3801 O O . ARG A 1 481 ? 9.141 -26.828 4.32 1 96.44 481 ARG A O 1
ATOM 3808 N N . LEU A 1 482 ? 8.242 -26.922 2.311 1 96.25 482 LEU A N 1
ATOM 3809 C CA . LEU A 1 482 ? 9.531 -26.75 1.646 1 96.25 482 LEU A CA 1
ATOM 3810 C C . LEU A 1 482 ? 10.18 -25.438 2.068 1 96.25 482 LEU A C 1
ATOM 3812 O O . LEU A 1 482 ? 11.359 -25.406 2.443 1 96.25 482 LEU A O 1
ATOM 3816 N N . ARG A 1 483 ? 9.414 -24.406 2.086 1 92.06 483 ARG A N 1
ATOM 3817 C CA . ARG A 1 483 ? 9.922 -23.078 2.418 1 92.06 483 ARG A CA 1
ATOM 3818 C C . ARG A 1 483 ? 10.312 -22.984 3.889 1 92.06 483 ARG A C 1
ATOM 3820 O O . ARG A 1 483 ? 11.258 -22.281 4.246 1 92.06 483 ARG A O 1
ATOM 3827 N N . LEU A 1 484 ? 9.602 -23.641 4.68 1 94.31 484 LEU A N 1
ATOM 3828 C CA . LEU A 1 484 ? 9.875 -23.672 6.113 1 94.31 484 LEU A CA 1
ATOM 3829 C C . LEU A 1 484 ? 11.242 -24.281 6.391 1 94.31 484 LEU A C 1
ATOM 3831 O O . LEU A 1 484 ? 11.992 -23.781 7.234 1 94.31 484 LEU A O 1
ATOM 3835 N N . HIS A 1 485 ? 11.617 -25.297 5.656 1 94.31 485 HIS A N 1
ATOM 3836 C CA . HIS A 1 485 ? 12.812 -26.078 5.949 1 94.31 485 HIS A CA 1
ATOM 3837 C C . HIS A 1 485 ? 13.992 -25.625 5.098 1 94.31 485 HIS A C 1
ATOM 3839 O O . HIS A 1 485 ? 15.148 -25.938 5.406 1 94.31 485 HIS A O 1
ATOM 3845 N N . ARG A 1 486 ? 13.758 -24.922 4.141 1 90.94 486 ARG A N 1
ATOM 3846 C CA . ARG A 1 486 ? 14.766 -24.578 3.146 1 90.94 486 ARG A CA 1
ATOM 3847 C C . ARG A 1 486 ? 15.93 -23.828 3.789 1 90.94 486 ARG A C 1
ATOM 3849 O O . ARG A 1 486 ? 17.094 -24.094 3.473 1 90.94 486 ARG A O 1
ATOM 3856 N N . PRO A 1 487 ? 15.672 -22.922 4.676 1 85.94 487 PRO A N 1
ATOM 3857 C CA . PRO A 1 487 ? 16.797 -22.203 5.285 1 85.94 487 PRO A CA 1
ATOM 3858 C C . PRO A 1 487 ? 17.781 -23.141 5.977 1 85.94 487 PRO A C 1
ATOM 3860 O O . PRO A 1 487 ? 18.953 -22.781 6.164 1 85.94 487 PRO A O 1
ATOM 3863 N N . TYR A 1 488 ? 17.422 -24.344 6.262 1 89.88 488 TYR A N 1
ATOM 3864 C CA . TYR A 1 488 ? 18.266 -25.266 6.988 1 89.88 488 TYR A CA 1
ATOM 3865 C C . TYR A 1 488 ? 18.75 -26.391 6.078 1 89.88 488 TYR A C 1
ATOM 3867 O O . TYR A 1 488 ? 19.375 -27.359 6.539 1 89.88 488 TYR A O 1
ATOM 3875 N N . LEU A 1 489 ? 18.422 -26.312 4.836 1 91.31 489 LEU A N 1
ATOM 3876 C CA . LEU A 1 489 ? 18.797 -27.344 3.875 1 91.31 489 LEU A CA 1
ATOM 3877 C C . LEU A 1 489 ? 20.312 -27.5 3.791 1 91.31 489 LEU A C 1
ATOM 3879 O O . LEU A 1 489 ? 20.828 -28.609 3.941 1 91.31 489 LEU A O 1
ATOM 3883 N N . PHE A 1 490 ? 21 -26.406 3.637 1 85.25 490 PHE A N 1
ATOM 3884 C CA . PHE A 1 490 ? 22.438 -26.438 3.473 1 85.25 490 PHE A CA 1
ATOM 3885 C C . PHE A 1 490 ? 23.125 -26.859 4.77 1 85.25 490 PHE A C 1
ATOM 3887 O O . PHE A 1 490 ? 24.109 -27.594 4.75 1 85.25 490 PHE A O 1
ATOM 3894 N N . ARG A 1 491 ? 22.594 -26.359 5.824 1 86.25 491 ARG A N 1
ATOM 3895 C CA . ARG A 1 491 ? 23.141 -26.734 7.129 1 86.25 491 ARG A CA 1
ATOM 3896 C C . ARG A 1 491 ? 22.953 -28.219 7.387 1 86.25 491 ARG A C 1
ATOM 3898 O O . ARG A 1 491 ? 23.766 -28.844 8.07 1 86.25 491 ARG A O 1
ATOM 3905 N N . GLY A 1 492 ? 21.953 -28.703 6.82 1 90.94 492 GLY A N 1
ATOM 3906 C CA . GLY A 1 492 ? 21.641 -30.109 7.016 1 90.94 492 GLY A CA 1
ATOM 3907 C C . GLY A 1 492 ? 22.641 -31.047 6.363 1 90.94 492 GLY A C 1
ATOM 3908 O O . GLY A 1 492 ? 22.734 -32.219 6.73 1 90.94 492 GLY A O 1
ATOM 3909 N N . TYR A 1 493 ? 23.422 -30.578 5.461 1 87.19 493 TYR A N 1
ATOM 3910 C CA . TYR A 1 493 ? 24.438 -31.391 4.832 1 87.19 493 TYR A CA 1
ATOM 3911 C C . TYR A 1 493 ? 25.703 -31.453 5.691 1 87.19 493 TYR A C 1
ATOM 3913 O O . TYR A 1 493 ? 26.516 -32.375 5.547 1 87.19 493 TYR A O 1
ATOM 3921 N N . LYS A 1 494 ? 25.812 -30.453 6.629 1 84.94 494 LYS A N 1
ATOM 3922 C CA . LYS A 1 494 ? 27.031 -30.344 7.418 1 84.94 494 LYS A CA 1
ATOM 3923 C C . LYS A 1 494 ? 26.781 -30.688 8.883 1 84.94 494 LYS A C 1
ATOM 3925 O O . LYS A 1 494 ? 27.656 -31.219 9.562 1 84.94 494 LYS A O 1
ATOM 3930 N N . ASP A 1 495 ? 25.625 -30.359 9.328 1 90.12 495 ASP A N 1
ATOM 3931 C CA . ASP A 1 495 ? 25.281 -30.516 10.742 1 90.12 495 ASP A CA 1
ATOM 3932 C C . ASP A 1 495 ? 24.125 -31.5 10.914 1 90.12 495 ASP A C 1
ATOM 3934 O O . ASP A 1 495 ? 23.047 -31.312 10.352 1 90.12 495 ASP A O 1
ATOM 3938 N N . ARG A 1 496 ? 24.312 -32.5 11.734 1 91.25 496 ARG A N 1
ATOM 3939 C CA . ARG A 1 496 ? 23.344 -33.562 11.969 1 91.25 496 ARG A CA 1
ATOM 3940 C C . ARG A 1 496 ? 22.078 -33 12.625 1 91.25 496 ARG A C 1
ATOM 3942 O O . ARG A 1 496 ? 21 -33.562 12.484 1 91.25 496 ARG A O 1
ATOM 3949 N N . LYS A 1 497 ? 22.188 -31.891 13.312 1 91.38 497 LYS A N 1
ATOM 3950 C CA . LYS A 1 497 ? 21.062 -31.25 13.977 1 91.38 497 LYS A CA 1
ATOM 3951 C C . LYS A 1 497 ? 19.953 -30.891 12.977 1 91.38 497 LYS A C 1
ATOM 3953 O O . LYS A 1 497 ? 18.766 -30.906 13.32 1 91.38 497 LYS A O 1
ATOM 3958 N N . TYR A 1 498 ? 20.359 -30.688 11.742 1 93.75 498 TYR A N 1
ATOM 3959 C CA . TYR A 1 498 ? 19.406 -30.141 10.773 1 93.75 498 TYR A CA 1
ATOM 3960 C C . TYR A 1 498 ? 19.109 -31.156 9.68 1 93.75 498 TYR A C 1
ATOM 3962 O O . TYR A 1 498 ? 18.562 -30.797 8.633 1 93.75 498 TYR A O 1
ATOM 3970 N N . VAL A 1 499 ? 19.422 -32.438 9.906 1 94.56 499 VAL A N 1
ATOM 3971 C CA . VAL A 1 499 ? 19.234 -33.469 8.898 1 94.56 499 VAL A CA 1
ATOM 3972 C C . VAL A 1 499 ? 17.734 -33.656 8.625 1 94.56 499 VAL A C 1
ATOM 3974 O O . VAL A 1 499 ? 17.344 -33.875 7.48 1 94.56 499 VAL A O 1
ATOM 3977 N N . LYS A 1 500 ? 16.938 -33.562 9.641 1 94.69 500 LYS A N 1
ATOM 3978 C CA . LYS A 1 500 ? 15.5 -33.719 9.469 1 94.69 500 LYS A CA 1
ATOM 3979 C C . LYS A 1 500 ? 14.938 -32.656 8.531 1 94.69 500 LYS A C 1
ATOM 3981 O O . LYS A 1 500 ? 14.055 -32.938 7.715 1 94.69 500 LYS A O 1
ATOM 3986 N N . SER A 1 501 ? 15.414 -31.469 8.688 1 95.31 501 SER A N 1
ATOM 3987 C CA . SER A 1 501 ? 14.969 -30.375 7.82 1 95.31 501 SER A CA 1
ATOM 3988 C C . SER A 1 501 ? 15.406 -30.609 6.379 1 95.31 501 SER A C 1
ATOM 3990 O O . SER A 1 501 ? 14.672 -30.297 5.441 1 95.31 501 SER A O 1
ATOM 3992 N N . ARG A 1 502 ? 16.625 -31.078 6.215 1 95.38 502 ARG A N 1
ATOM 3993 C CA . ARG A 1 502 ? 17.109 -31.375 4.871 1 95.38 502 ARG A CA 1
ATOM 3994 C C . ARG A 1 502 ? 16.234 -32.438 4.207 1 95.38 502 ARG A C 1
ATOM 3996 O O . ARG A 1 502 ? 15.773 -32.25 3.08 1 95.38 502 ARG A O 1
ATOM 4003 N N . GLU A 1 503 ? 15.961 -33.469 4.934 1 96.38 503 GLU A N 1
ATOM 4004 C CA . GLU A 1 503 ? 15.188 -34.594 4.395 1 96.38 503 GLU A CA 1
ATOM 4005 C C . GLU A 1 503 ? 13.766 -34.156 4.062 1 96.38 503 GLU A C 1
ATOM 4007 O O . GLU A 1 503 ? 13.219 -34.531 3.025 1 96.38 503 GLU A O 1
ATOM 4012 N N . GLN A 1 504 ? 13.219 -33.375 4.977 1 97.06 504 GLN A N 1
ATOM 4013 C CA . GLN A 1 504 ? 11.852 -32.938 4.754 1 97.06 504 GLN A CA 1
ATOM 4014 C C . GLN A 1 504 ? 11.781 -31.969 3.561 1 97.06 504 GLN A C 1
ATOM 4016 O O . GLN A 1 504 ? 10.812 -32 2.795 1 97.06 504 GLN A O 1
ATOM 4021 N N . CYS A 1 505 ? 12.719 -31.094 3.473 1 96.69 505 CYS A N 1
ATOM 4022 C CA . CYS A 1 505 ? 12.766 -30.156 2.357 1 96.69 505 CYS A CA 1
ATOM 4023 C C . CYS A 1 505 ? 12.812 -30.891 1.025 1 96.69 505 CYS A C 1
ATOM 4025 O O . CYS A 1 505 ? 12.07 -30.562 0.098 1 96.69 505 CYS A O 1
ATOM 4027 N N . ILE A 1 506 ? 13.625 -31.922 0.917 1 96.56 506 ILE A N 1
ATOM 4028 C CA . ILE A 1 506 ? 13.773 -32.719 -0.297 1 96.56 506 ILE A CA 1
ATOM 4029 C C . ILE A 1 506 ? 12.5 -33.531 -0.547 1 96.56 506 ILE A C 1
ATOM 4031 O O . ILE A 1 506 ? 12.023 -33.594 -1.68 1 96.56 506 ILE A O 1
ATOM 4035 N N . ALA A 1 507 ? 11.977 -34.062 0.482 1 97.44 507 ALA A N 1
ATOM 4036 C CA . ALA A 1 507 ? 10.75 -34.844 0.353 1 97.44 507 ALA A CA 1
ATOM 4037 C C . ALA A 1 507 ? 9.602 -33.969 -0.163 1 97.44 507 ALA A C 1
ATOM 4039 O O . ALA A 1 507 ? 8.797 -34.438 -0.977 1 97.44 507 ALA A O 1
ATOM 4040 N N . SER A 1 508 ? 9.523 -32.781 0.371 1 97.81 508 SER A N 1
ATOM 4041 C CA . SER A 1 508 ? 8.477 -31.875 -0.077 1 97.81 508 SER A CA 1
ATOM 4042 C C . SER A 1 508 ? 8.664 -31.5 -1.544 1 97.81 508 SER A C 1
ATOM 4044 O O . SER A 1 508 ? 7.688 -31.406 -2.291 1 97.81 508 SER A O 1
ATOM 4046 N N . ALA A 1 509 ? 9.898 -31.25 -1.934 1 97.56 509 ALA A N 1
ATOM 4047 C CA . ALA A 1 509 ? 10.188 -30.938 -3.33 1 97.56 509 ALA A CA 1
ATOM 4048 C C . ALA A 1 509 ? 9.742 -32.062 -4.25 1 97.56 509 ALA A C 1
ATOM 4050 O O . ALA A 1 509 ? 9.109 -31.844 -5.281 1 97.56 509 ALA A O 1
ATOM 4051 N N . GLN A 1 510 ? 10.016 -33.25 -3.844 1 97 510 GLN A N 1
ATOM 4052 C CA . GLN A 1 510 ? 9.625 -34.438 -4.621 1 97 510 GLN A CA 1
ATOM 4053 C C . GLN A 1 510 ? 8.109 -34.594 -4.668 1 97 510 GLN A C 1
ATOM 4055 O O . GLN A 1 510 ? 7.543 -34.906 -5.711 1 97 510 GLN A O 1
ATOM 4060 N N . ALA A 1 511 ? 7.508 -34.344 -3.537 1 96.5 511 ALA A N 1
ATOM 4061 C CA . ALA A 1 511 ? 6.051 -34.438 -3.465 1 96.5 511 ALA A CA 1
ATOM 4062 C C . ALA A 1 511 ? 5.375 -33.469 -4.41 1 96.5 511 ALA A C 1
ATOM 4064 O O . ALA A 1 511 ? 4.379 -33.812 -5.059 1 96.5 511 ALA A O 1
ATOM 4065 N N . ILE A 1 512 ? 5.836 -32.25 -4.484 1 96.56 512 ILE A N 1
ATOM 4066 C CA . ILE A 1 512 ? 5.293 -31.219 -5.359 1 96.56 512 ILE A CA 1
ATOM 4067 C C . ILE A 1 512 ? 5.344 -31.688 -6.809 1 96.56 512 ILE A C 1
ATOM 4069 O O . ILE A 1 512 ? 4.34 -31.641 -7.523 1 96.56 512 ILE A O 1
ATOM 4073 N N . LEU A 1 513 ? 6.48 -32.219 -7.195 1 95.56 513 LEU A N 1
ATOM 4074 C CA . LEU A 1 513 ? 6.652 -32.656 -8.578 1 95.56 513 LEU A CA 1
ATOM 4075 C C . LEU A 1 513 ? 5.84 -33.938 -8.844 1 95.56 513 LEU A C 1
ATOM 4077 O O . LEU A 1 513 ? 5.324 -34.125 -9.945 1 95.56 513 LEU A O 1
ATOM 4081 N N . ASP A 1 514 ? 5.73 -34.75 -7.852 1 94.88 514 ASP A N 1
ATOM 4082 C CA . ASP A 1 514 ? 4.934 -35.938 -7.996 1 94.88 514 ASP A CA 1
ATOM 4083 C C . ASP A 1 514 ? 3.459 -35.625 -8.203 1 94.88 514 ASP A C 1
ATOM 4085 O O . ASP A 1 514 ? 2.779 -36.25 -9.008 1 94.88 514 ASP A O 1
ATOM 4089 N N . HIS A 1 515 ? 2.979 -34.656 -7.453 1 93.62 515 HIS A N 1
ATOM 4090 C CA . HIS A 1 515 ? 1.598 -34.219 -7.637 1 93.62 515 HIS A CA 1
ATOM 4091 C C . HIS A 1 515 ? 1.379 -33.656 -9.039 1 93.62 515 HIS A C 1
ATOM 4093 O O . HIS A 1 515 ? 0.314 -33.844 -9.633 1 93.62 515 HIS A O 1
ATOM 4099 N N . LEU A 1 516 ? 2.311 -33 -9.555 1 92.38 516 LEU A N 1
ATOM 4100 C CA . LEU A 1 516 ? 2.195 -32.406 -10.883 1 92.38 516 LEU A CA 1
ATOM 4101 C C . LEU A 1 516 ? 2.266 -33.5 -11.969 1 92.38 516 LEU A C 1
ATOM 4103 O O . LEU A 1 516 ? 1.643 -33.375 -13.023 1 92.38 516 LEU A O 1
ATOM 4107 N N . LYS A 1 517 ? 2.93 -34.562 -11.703 1 88.75 517 LYS A N 1
ATOM 4108 C CA . LYS A 1 517 ? 3.117 -35.625 -12.672 1 88.75 517 LYS A CA 1
ATOM 4109 C C . LYS A 1 517 ? 1.939 -36.625 -12.648 1 88.75 517 LYS A C 1
ATOM 4111 O O . LYS A 1 517 ? 1.716 -37.344 -13.609 1 88.75 517 LYS A O 1
ATOM 4116 N N . SER A 1 518 ? 1.234 -36.625 -11.617 1 85.25 518 SER A N 1
ATOM 4117 C CA . SER A 1 518 ? 0.229 -37.688 -11.391 1 85.25 518 SER A CA 1
ATOM 4118 C C . SER A 1 518 ? -0.829 -37.656 -12.492 1 85.25 518 SER A C 1
ATOM 4120 O O . SER A 1 518 ? -1.343 -38.719 -12.875 1 85.25 518 SER A O 1
ATOM 4122 N N . ASP A 1 519 ? -1.23 -36.5 -12.914 1 83.5 519 ASP A N 1
ATOM 4123 C CA . ASP A 1 519 ? -2.221 -36.344 -13.977 1 83.5 519 ASP A CA 1
ATOM 4124 C C . ASP A 1 519 ? -1.754 -35.312 -15.023 1 83.5 519 ASP A C 1
ATOM 4126 O O . ASP A 1 519 ? -1.853 -34.125 -14.805 1 83.5 519 ASP A O 1
ATOM 4130 N N . ASP A 1 520 ? -1.465 -35.844 -16.172 1 79.38 520 ASP A N 1
ATOM 4131 C CA . ASP A 1 520 ? -0.861 -35.031 -17.219 1 79.38 520 ASP A CA 1
ATOM 4132 C C . ASP A 1 520 ? -1.823 -33.938 -17.672 1 79.38 520 ASP A C 1
ATOM 4134 O O . ASP A 1 520 ? -1.407 -32.812 -17.938 1 79.38 520 ASP A O 1
ATOM 4138 N N . GLU A 1 521 ? -3.002 -34.375 -17.781 1 79.88 521 GLU A N 1
ATOM 4139 C CA . GLU A 1 521 ? -3.98 -33.375 -18.25 1 79.88 521 GLU A CA 1
ATOM 4140 C C . GLU A 1 521 ? -4.172 -32.25 -17.234 1 79.88 521 GLU A C 1
ATOM 4142 O O . GLU A 1 521 ? -4.18 -31.078 -17.609 1 79.88 521 GLU A O 1
ATOM 4147 N N . GLN A 1 522 ? -4.27 -32.656 -16.016 1 83.75 522 GLN A N 1
ATOM 4148 C CA . GLN A 1 522 ? -4.449 -31.656 -14.953 1 83.75 522 GLN A CA 1
ATOM 4149 C C . GLN A 1 522 ? -3.197 -30.797 -14.789 1 83.75 522 GLN A C 1
ATOM 4151 O O . GLN A 1 522 ? -3.293 -29.594 -14.547 1 83.75 522 GLN A O 1
ATOM 4156 N N . SER A 1 523 ? -2.176 -31.438 -14.984 1 86.81 523 SER A N 1
ATOM 4157 C CA . SER A 1 523 ? -0.904 -30.734 -14.82 1 86.81 523 SER A CA 1
ATOM 4158 C C . SER A 1 523 ? -0.735 -29.641 -15.875 1 86.81 523 SER A C 1
ATOM 4160 O O . SER A 1 523 ? -0.258 -28.547 -15.578 1 86.81 523 SER A O 1
ATOM 4162 N N . ALA A 1 524 ? -1.115 -30.031 -17.031 1 82.88 524 ALA A N 1
ATOM 4163 C CA . ALA A 1 524 ? -0.986 -29.062 -18.125 1 82.88 524 ALA A CA 1
ATOM 4164 C C . ALA A 1 524 ? -1.839 -27.828 -17.875 1 82.88 524 ALA A C 1
ATOM 4166 O O . ALA A 1 524 ? -1.441 -26.719 -18.219 1 82.88 524 ALA A O 1
ATOM 4167 N N . ILE A 1 525 ? -2.916 -28.047 -17.281 1 85.75 525 ILE A N 1
ATOM 4168 C CA . ILE A 1 525 ? -3.82 -26.938 -16.969 1 85.75 525 ILE A CA 1
ATOM 4169 C C . ILE A 1 525 ? -3.264 -26.125 -15.812 1 85.75 525 ILE A C 1
ATOM 4171 O O . ILE A 1 525 ? -3.238 -24.891 -15.875 1 85.75 525 ILE A O 1
ATOM 4175 N N . LEU A 1 526 ? -2.787 -26.781 -14.805 1 90.12 526 LEU A N 1
ATOM 4176 C CA . LEU A 1 526 ? -2.305 -26.125 -13.602 1 90.12 526 LEU A CA 1
ATOM 4177 C C . LEU A 1 526 ? -1.041 -25.312 -13.898 1 90.12 526 LEU A C 1
ATOM 4179 O O . LEU A 1 526 ? -0.84 -24.234 -13.328 1 90.12 526 LEU A O 1
ATOM 4183 N N . LEU A 1 527 ? -0.257 -25.797 -14.781 1 90.06 527 LEU A N 1
ATOM 4184 C CA . LEU A 1 527 ? 1.03 -25.172 -15.062 1 90.06 527 LEU A CA 1
ATOM 4185 C C . LEU A 1 527 ? 0.844 -23.875 -15.844 1 90.06 527 LEU A C 1
ATOM 4187 O O . LEU A 1 527 ? 1.774 -23.078 -15.953 1 90.06 527 LEU A O 1
ATOM 4191 N N . LYS A 1 528 ? -0.359 -23.672 -16.281 1 86.56 528 LYS A N 1
ATOM 4192 C CA . LYS A 1 528 ? -0.647 -22.391 -16.922 1 86.56 528 LYS A CA 1
ATOM 4193 C C . LYS A 1 528 ? -0.697 -21.266 -15.898 1 86.56 528 LYS A C 1
ATOM 4195 O O . LYS A 1 528 ? -0.532 -20.094 -16.25 1 86.56 528 LYS A O 1
ATOM 4200 N N . TRP A 1 529 ? -0.869 -21.703 -14.727 1 87.81 529 TRP A N 1
ATOM 4201 C CA . TRP A 1 529 ? -0.907 -20.734 -13.633 1 87.81 529 TRP A CA 1
ATOM 4202 C C . TRP A 1 529 ? 0.494 -20.469 -13.094 1 87.81 529 TRP A C 1
ATOM 4204 O O . TRP A 1 529 ? 1.213 -21.406 -12.727 1 87.81 529 TRP A O 1
ATOM 4214 N N . TRP A 1 530 ? 0.813 -19.25 -12.984 1 85.62 530 TRP A N 1
ATOM 4215 C CA . TRP A 1 530 ? 2.156 -18.828 -12.602 1 85.62 530 TRP A CA 1
ATOM 4216 C C . TRP A 1 530 ? 2.566 -19.453 -11.273 1 85.62 530 TRP A C 1
ATOM 4218 O O . TRP A 1 530 ? 3.721 -19.859 -11.102 1 85.62 530 TRP A O 1
ATOM 4228 N N . ILE A 1 531 ? 1.703 -19.5 -10.375 1 87.5 531 ILE A N 1
ATOM 4229 C CA . ILE A 1 531 ? 2.018 -19.891 -9.008 1 87.5 531 ILE A CA 1
ATOM 4230 C C . ILE A 1 531 ? 2.439 -21.359 -8.977 1 87.5 531 ILE A C 1
ATOM 4232 O O . ILE A 1 531 ? 3.301 -21.75 -8.18 1 87.5 531 ILE A O 1
ATOM 4236 N N . VAL A 1 532 ? 1.816 -22.141 -9.797 1 91.31 532 VAL A N 1
ATOM 4237 C CA . VAL A 1 532 ? 2.154 -23.562 -9.852 1 91.31 532 VAL A CA 1
ATOM 4238 C C . VAL A 1 532 ? 3.539 -23.734 -10.469 1 91.31 532 VAL A C 1
ATOM 4240 O O . VAL A 1 532 ? 4.328 -24.578 -10.023 1 91.31 532 VAL A O 1
ATOM 4243 N N . LEU A 1 533 ? 3.727 -23 -11.461 1 88.88 533 LEU A N 1
ATOM 4244 C CA . LEU A 1 533 ? 5.047 -23.016 -12.078 1 88.88 533 LEU A CA 1
ATOM 4245 C C . LEU A 1 533 ? 6.121 -22.609 -11.078 1 88.88 533 LEU A C 1
ATOM 4247 O O . LEU A 1 533 ? 7.203 -23.203 -11.047 1 88.88 533 LEU A O 1
ATOM 4251 N N . PHE A 1 534 ? 5.82 -21.719 -10.305 1 88.12 534 PHE A N 1
ATOM 4252 C CA . PHE A 1 534 ? 6.738 -21.25 -9.266 1 88.12 534 PHE A CA 1
ATOM 4253 C C . PHE A 1 534 ? 7.02 -22.359 -8.258 1 88.12 534 PHE A C 1
ATOM 4255 O O . PHE A 1 534 ? 8.172 -22.594 -7.883 1 88.12 534 PHE A O 1
ATOM 4262 N N . TYR A 1 535 ? 6.008 -22.953 -7.867 1 92.62 535 TYR A N 1
ATOM 4263 C CA . TYR A 1 535 ? 6.172 -24.047 -6.91 1 92.62 535 TYR A CA 1
ATOM 4264 C C . TYR A 1 535 ? 7.023 -25.172 -7.496 1 92.62 535 TYR A C 1
ATOM 4266 O O . TYR A 1 535 ? 7.918 -25.688 -6.828 1 92.62 535 TYR A O 1
ATOM 4274 N N . GLY A 1 536 ? 6.707 -25.516 -8.719 1 93.88 536 GLY A N 1
ATOM 4275 C CA . GLY A 1 536 ? 7.492 -26.531 -9.391 1 93.88 536 GLY A CA 1
ATOM 4276 C C . GLY A 1 536 ? 8.953 -26.156 -9.547 1 93.88 536 GLY A C 1
ATOM 4277 O O . GLY A 1 536 ? 9.844 -26.984 -9.328 1 93.88 536 GLY A O 1
ATOM 4278 N N . PHE A 1 537 ? 9.172 -24.984 -9.875 1 93.12 537 PHE A N 1
ATOM 4279 C CA . PHE A 1 537 ? 10.547 -24.531 -10.07 1 93.12 537 PHE A CA 1
ATOM 4280 C C . PHE A 1 537 ? 11.305 -24.516 -8.75 1 93.12 537 PHE A C 1
ATOM 4282 O O . PHE A 1 537 ? 12.469 -24.906 -8.695 1 93.12 537 PHE A O 1
ATOM 4289 N N . ALA A 1 538 ? 10.664 -23.938 -7.766 1 92.5 538 ALA A N 1
ATOM 4290 C CA . ALA A 1 538 ? 11.289 -23.953 -6.445 1 92.5 538 ALA A CA 1
ATOM 4291 C C . ALA A 1 538 ? 11.68 -25.375 -6.039 1 92.5 538 ALA A C 1
ATOM 4293 O O . ALA A 1 538 ? 12.75 -25.578 -5.465 1 92.5 538 ALA A O 1
ATOM 4294 N N . ALA A 1 539 ? 10.812 -26.266 -6.309 1 96.12 539 ALA A N 1
ATOM 4295 C CA . ALA A 1 539 ? 11.094 -27.672 -6.023 1 96.12 539 ALA A CA 1
ATOM 4296 C C . ALA A 1 539 ? 12.289 -28.172 -6.836 1 96.12 539 ALA A C 1
ATOM 4298 O O . ALA A 1 539 ? 13.156 -28.875 -6.309 1 96.12 539 ALA A O 1
ATOM 4299 N N . ALA A 1 540 ? 12.32 -27.797 -8.062 1 95 540 ALA A N 1
ATOM 4300 C CA . ALA A 1 540 ? 13.414 -28.203 -8.93 1 95 540 ALA A CA 1
ATOM 4301 C C . ALA A 1 540 ? 14.75 -27.656 -8.43 1 95 540 ALA A C 1
ATOM 4303 O O . ALA A 1 540 ? 15.773 -28.328 -8.508 1 95 540 ALA A O 1
ATOM 4304 N N . VAL A 1 541 ? 14.719 -26.469 -7.973 1 92.62 541 VAL A N 1
ATOM 4305 C CA . VAL A 1 541 ? 15.93 -25.844 -7.457 1 92.62 541 VAL A CA 1
ATOM 4306 C C . VAL A 1 541 ? 16.453 -26.625 -6.254 1 92.62 541 VAL A C 1
ATOM 4308 O O . VAL A 1 541 ? 17.656 -26.875 -6.137 1 92.62 541 VAL A O 1
ATOM 4311 N N . VAL A 1 542 ? 15.57 -26.969 -5.387 1 94.25 542 VAL A N 1
ATOM 4312 C CA . VAL A 1 542 ? 15.945 -27.75 -4.211 1 94.25 542 VAL A CA 1
ATOM 4313 C C . VAL A 1 542 ? 16.578 -29.078 -4.641 1 94.25 542 VAL A C 1
ATOM 4315 O O . VAL A 1 542 ? 17.594 -29.484 -4.098 1 94.25 542 VAL A O 1
ATOM 4318 N N . LEU A 1 543 ? 15.992 -29.766 -5.582 1 95.12 543 LEU A N 1
ATOM 4319 C CA . LEU A 1 543 ? 16.5 -31.047 -6.062 1 95.12 543 LEU A CA 1
ATOM 4320 C C . LEU A 1 543 ? 17.859 -30.859 -6.742 1 95.12 543 LEU A C 1
ATOM 4322 O O . LEU A 1 543 ? 18.719 -31.734 -6.664 1 95.12 543 LEU A O 1
ATOM 4326 N N . PHE A 1 544 ? 18 -29.781 -7.41 1 93.38 544 PHE A N 1
ATOM 4327 C CA . PHE A 1 544 ? 19.281 -29.516 -8.039 1 93.38 544 PHE A CA 1
ATOM 4328 C C . PHE A 1 544 ? 20.359 -29.281 -6.988 1 93.38 544 PHE A C 1
ATOM 4330 O O . PHE A 1 544 ? 21.5 -29.703 -7.16 1 93.38 544 PHE A O 1
ATOM 4337 N N . ILE A 1 545 ? 20.031 -28.516 -5.93 1 90.12 545 ILE A N 1
ATOM 4338 C CA . ILE A 1 545 ? 20.969 -28.312 -4.816 1 90.12 545 ILE A CA 1
ATOM 4339 C C . ILE A 1 545 ? 21.391 -29.672 -4.262 1 90.12 545 ILE A C 1
ATOM 4341 O O . ILE A 1 545 ? 22.578 -29.906 -4.008 1 90.12 545 ILE A O 1
ATOM 4345 N N . ASP A 1 546 ? 20.438 -30.531 -4.09 1 91.31 546 ASP A N 1
ATOM 4346 C CA . ASP A 1 546 ? 20.719 -31.859 -3.586 1 91.31 546 ASP A CA 1
ATOM 4347 C C . ASP A 1 546 ? 21.609 -32.625 -4.562 1 91.31 546 ASP A C 1
ATOM 4349 O O . ASP A 1 546 ? 22.469 -33.406 -4.145 1 91.31 546 ASP A O 1
ATOM 4353 N N . LEU A 1 547 ? 21.328 -32.469 -5.832 1 91.25 547 LEU A N 1
ATOM 4354 C CA . LEU A 1 547 ? 22.141 -33.125 -6.867 1 91.25 547 LEU A CA 1
ATOM 4355 C C . LEU A 1 547 ? 23.594 -32.688 -6.758 1 91.25 547 LEU A C 1
ATOM 4357 O O . LEU A 1 547 ? 24.516 -33.5 -6.859 1 91.25 547 LEU A O 1
ATOM 4361 N N . CYS A 1 548 ? 23.844 -31.391 -6.543 1 86.44 548 CYS A N 1
ATOM 4362 C CA . CYS A 1 548 ? 25.188 -30.859 -6.402 1 86.44 548 CYS A CA 1
ATOM 4363 C C . CYS A 1 548 ? 25.891 -31.469 -5.203 1 86.44 548 CYS A C 1
ATOM 4365 O O . CYS A 1 548 ? 27.094 -31.781 -5.273 1 86.44 548 CYS A O 1
ATOM 4367 N N . HIS A 1 549 ? 25.203 -31.672 -4.16 1 85.5 549 HIS A N 1
ATOM 4368 C CA . HIS A 1 549 ? 25.797 -32.25 -2.955 1 85.5 549 HIS A CA 1
ATOM 4369 C C . HIS A 1 549 ? 26.047 -33.75 -3.111 1 85.5 549 HIS A C 1
ATOM 4371 O O . HIS A 1 549 ? 27.031 -34.25 -2.588 1 85.5 549 HIS A O 1
ATOM 4377 N N . GLN A 1 550 ? 25.172 -34.406 -3.797 1 84.38 550 GLN A N 1
ATOM 4378 C CA . GLN A 1 550 ? 25.359 -35.812 -4.055 1 84.38 550 GLN A CA 1
ATOM 4379 C C . GLN A 1 550 ? 26.547 -36.062 -4.988 1 84.38 550 GLN A C 1
ATOM 4381 O O . GLN A 1 550 ? 27.25 -37.062 -4.844 1 84.38 550 GLN A O 1
ATOM 4386 N N . LYS A 1 551 ? 26.625 -35.219 -5.863 1 83.31 551 LYS A N 1
ATOM 4387 C CA . LYS A 1 551 ? 27.766 -35.344 -6.777 1 83.31 551 LYS A CA 1
ATOM 4388 C C . LYS A 1 551 ? 29.094 -35.156 -6.035 1 83.31 551 LYS A C 1
ATOM 4390 O O . LYS A 1 551 ? 30.047 -35.875 -6.297 1 83.31 551 LYS A O 1
ATOM 4395 N N . ALA A 1 552 ? 29.078 -34.188 -5.188 1 78 552 ALA A N 1
ATOM 4396 C CA . ALA A 1 552 ? 30.266 -33.938 -4.375 1 78 552 ALA A CA 1
ATOM 4397 C C . ALA A 1 552 ? 30.547 -35.125 -3.467 1 78 552 ALA A C 1
ATOM 4399 O O . ALA A 1 552 ? 31.719 -35.438 -3.176 1 78 552 ALA A O 1
ATOM 4400 N N . ALA A 1 553 ? 29.516 -35.844 -3.066 1 75.62 553 ALA A N 1
ATOM 4401 C CA . ALA A 1 553 ? 29.656 -36.969 -2.174 1 75.62 553 ALA A CA 1
ATOM 4402 C C . ALA A 1 553 ? 29.875 -38.281 -2.963 1 75.62 553 ALA A C 1
ATOM 4404 O O . ALA A 1 553 ? 30.172 -39.312 -2.385 1 75.62 553 ALA A O 1
ATOM 4405 N N . ASP A 1 554 ? 29.938 -38.312 -4.301 1 69.5 554 ASP A N 1
ATOM 4406 C CA . ASP A 1 554 ? 30.203 -39.406 -5.234 1 69.5 554 ASP A CA 1
ATOM 4407 C C . ASP A 1 554 ? 29.219 -40.562 -5.035 1 69.5 554 ASP A C 1
ATOM 4409 O O . ASP A 1 554 ? 29.609 -41.719 -4.992 1 69.5 554 ASP A O 1
ATOM 4413 N N . ASP A 1 555 ? 28.078 -40.219 -4.633 1 69.31 555 ASP A N 1
ATOM 4414 C CA . ASP A 1 555 ? 27.016 -41.219 -4.555 1 69.31 555 ASP A CA 1
ATOM 4415 C C . ASP A 1 555 ? 26.344 -41.406 -5.91 1 69.31 555 ASP A C 1
ATOM 4417 O O . ASP A 1 555 ? 25.344 -40.75 -6.199 1 69.31 555 ASP A O 1
ATOM 4421 N N . GLY A 1 556 ? 26.797 -42.281 -6.758 1 66.62 556 GLY A N 1
ATOM 4422 C CA . GLY A 1 556 ? 26.438 -42.438 -8.156 1 66.62 556 GLY A CA 1
ATOM 4423 C C . GLY A 1 556 ? 24.953 -42.719 -8.352 1 66.62 556 GLY A C 1
ATOM 4424 O O . GLY A 1 556 ? 24.312 -42.125 -9.219 1 66.62 556 GLY A O 1
ATOM 4425 N N . ARG A 1 557 ? 24.328 -43.656 -7.711 1 69.69 557 ARG A N 1
ATOM 4426 C CA . ARG A 1 557 ? 22.938 -44.062 -7.91 1 69.69 557 ARG A CA 1
ATOM 4427 C C . ARG A 1 557 ? 21.984 -42.906 -7.625 1 69.69 557 ARG A C 1
ATOM 4429 O O . ARG A 1 557 ? 21.047 -42.688 -8.391 1 69.69 557 ARG A O 1
ATOM 4436 N N . CYS A 1 558 ? 22.156 -42.219 -6.695 1 80.38 558 CYS A N 1
ATOM 4437 C CA . CYS A 1 558 ? 21.281 -41.125 -6.293 1 80.38 558 CYS A CA 1
ATOM 4438 C C . CYS A 1 558 ? 21.375 -39.969 -7.277 1 80.38 558 CYS A C 1
ATOM 4440 O O . CYS A 1 558 ? 20.406 -39.25 -7.508 1 80.38 558 CYS A O 1
ATOM 4442 N N . LEU A 1 559 ? 22.453 -39.938 -7.949 1 87 559 LEU A N 1
ATOM 4443 C CA . LEU A 1 559 ? 22.688 -38.875 -8.906 1 87 559 LEU A CA 1
ATOM 4444 C C . LEU A 1 559 ? 21.812 -39.031 -10.141 1 87 559 LEU A C 1
ATOM 4446 O O . LEU A 1 559 ? 21.203 -38.062 -10.609 1 87 559 LEU A O 1
ATOM 4450 N N . ASP A 1 560 ? 21.719 -40.281 -10.617 1 88.44 560 ASP A N 1
ATOM 4451 C CA . ASP A 1 560 ? 20.938 -40.562 -11.828 1 88.44 560 ASP A CA 1
ATOM 4452 C C . ASP A 1 560 ? 19.453 -40.344 -11.57 1 88.44 560 ASP A C 1
ATOM 4454 O O . ASP A 1 560 ? 18.719 -39.875 -12.438 1 88.44 560 ASP A O 1
ATOM 4458 N N . GLN A 1 561 ? 19.031 -40.75 -10.461 1 90.62 561 GLN A N 1
ATOM 4459 C CA . GLN A 1 561 ? 17.641 -40.562 -10.102 1 90.62 561 GLN A CA 1
ATOM 4460 C C . GLN A 1 561 ? 17.281 -39.094 -10.039 1 90.62 561 GLN A C 1
ATOM 4462 O O . GLN A 1 561 ? 16.234 -38.656 -10.539 1 90.62 561 GLN A O 1
ATOM 4467 N N . ARG A 1 562 ? 18.188 -38.344 -9.445 1 91.88 562 ARG A N 1
ATOM 4468 C CA . ARG A 1 562 ? 17.938 -36.906 -9.312 1 91.88 562 ARG A CA 1
ATOM 4469 C C . ARG A 1 562 ? 17.953 -36.219 -10.672 1 91.88 562 ARG A C 1
ATOM 4471 O O . ARG A 1 562 ? 17.141 -35.344 -10.93 1 91.88 562 ARG A O 1
ATOM 4478 N N . ARG A 1 563 ? 18.812 -36.625 -11.516 1 92.19 563 ARG A N 1
ATOM 4479 C CA . ARG A 1 563 ? 18.859 -36.094 -12.875 1 92.19 563 ARG A CA 1
ATOM 4480 C C . ARG A 1 563 ? 17.562 -36.375 -13.625 1 92.19 563 ARG A C 1
ATOM 4482 O O . ARG A 1 563 ? 17.062 -35.5 -14.344 1 92.19 563 ARG A O 1
ATOM 4489 N N . ALA A 1 564 ? 17.094 -37.531 -13.422 1 93.38 564 ALA A N 1
ATOM 4490 C CA . ALA A 1 564 ? 15.859 -37.906 -14.094 1 93.38 564 ALA A CA 1
ATOM 4491 C C . ALA A 1 564 ? 14.68 -37.094 -13.594 1 93.38 564 ALA A C 1
ATOM 4493 O O . ALA A 1 564 ? 13.82 -36.688 -14.383 1 93.38 564 ALA A O 1
ATOM 4494 N N . GLU A 1 565 ? 14.633 -36.844 -12.32 1 93.62 565 GLU A N 1
ATOM 4495 C CA . GLU A 1 565 ? 13.57 -36.062 -11.727 1 93.62 565 GLU A CA 1
ATOM 4496 C C . GLU A 1 565 ? 13.602 -34.625 -12.258 1 93.62 565 GLU A C 1
ATOM 4498 O O . GLU A 1 565 ? 12.555 -34.031 -12.555 1 93.62 565 GLU A O 1
ATOM 4503 N N . LEU A 1 566 ? 14.766 -34.062 -12.383 1 95.25 566 LEU A N 1
ATOM 4504 C CA . LEU A 1 566 ? 14.93 -32.688 -12.867 1 95.25 566 LEU A CA 1
ATOM 4505 C C . LEU A 1 566 ? 14.57 -32.594 -14.344 1 95.25 566 LEU A C 1
ATOM 4507 O O . LEU A 1 566 ? 13.984 -31.609 -14.789 1 95.25 566 LEU A O 1
ATOM 4511 N N . ARG A 1 567 ? 14.875 -33.594 -15.086 1 94.56 567 ARG A N 1
ATOM 4512 C CA . ARG A 1 567 ? 14.516 -33.625 -16.5 1 94.56 567 ARG A CA 1
ATOM 4513 C C . ARG A 1 567 ? 13 -33.719 -16.672 1 94.56 567 ARG A C 1
ATOM 4515 O O . ARG A 1 567 ? 12.438 -33.125 -17.578 1 94.56 567 ARG A O 1
ATOM 4522 N N . GLN A 1 568 ? 12.453 -34.469 -15.828 1 92.75 568 GLN A N 1
ATOM 4523 C CA . GLN A 1 568 ? 11 -34.594 -15.867 1 92.75 568 GLN A CA 1
ATOM 4524 C C . GLN A 1 568 ? 10.344 -33.25 -15.531 1 92.75 568 GLN A C 1
ATOM 4526 O O . GLN A 1 568 ? 9.336 -32.875 -16.141 1 92.75 568 GLN A O 1
ATOM 4531 N N . ALA A 1 569 ? 10.875 -32.594 -14.562 1 93.44 569 ALA A N 1
ATOM 4532 C CA . ALA A 1 569 ? 10.367 -31.281 -14.203 1 93.44 569 ALA A CA 1
ATOM 4533 C C . ALA A 1 569 ? 10.484 -30.312 -15.383 1 93.44 569 ALA A C 1
ATOM 4535 O O . ALA A 1 569 ? 9.562 -29.531 -15.656 1 93.44 569 ALA A O 1
ATOM 4536 N N . LEU A 1 570 ? 11.594 -30.344 -16.047 1 93.62 570 LEU A N 1
ATOM 4537 C CA . LEU A 1 570 ? 11.82 -29.5 -17.219 1 93.62 570 LEU A CA 1
ATOM 4538 C C . LEU A 1 570 ? 10.773 -29.766 -18.297 1 93.62 570 LEU A C 1
ATOM 4540 O O . LEU A 1 570 ? 10.242 -28.828 -18.891 1 93.62 570 LEU A O 1
ATOM 4544 N N . ASP A 1 571 ? 10.477 -30.984 -18.5 1 92 571 ASP A N 1
ATOM 4545 C CA . ASP A 1 571 ? 9.484 -31.359 -19.5 1 92 571 ASP A CA 1
ATOM 4546 C C . ASP A 1 571 ? 8.102 -30.844 -19.109 1 92 571 ASP A C 1
ATOM 4548 O O . ASP A 1 571 ? 7.32 -30.422 -19.984 1 92 571 ASP A O 1
ATOM 4552 N N . LEU A 1 572 ? 7.82 -30.922 -17.859 1 91.56 572 LEU A N 1
ATOM 4553 C CA . LEU A 1 572 ? 6.551 -30.406 -17.375 1 91.56 572 LEU A CA 1
ATOM 4554 C C . LEU A 1 572 ? 6.445 -28.906 -17.641 1 91.56 572 LEU A C 1
ATOM 4556 O O . LEU A 1 572 ? 5.398 -28.422 -18.094 1 91.56 572 LEU A O 1
ATOM 4560 N N . PHE A 1 573 ? 7.523 -28.156 -17.391 1 91.06 573 PHE A N 1
ATOM 4561 C CA . PHE A 1 573 ? 7.512 -26.719 -17.578 1 91.06 573 PHE A CA 1
ATOM 4562 C C . PHE A 1 573 ? 7.328 -26.359 -19.047 1 91.06 573 PHE A C 1
ATOM 4564 O O . PHE A 1 573 ? 6.691 -25.359 -19.375 1 91.06 573 PHE A O 1
ATOM 4571 N N . LYS A 1 574 ? 7.848 -27.125 -19.922 1 89.69 574 LYS A N 1
ATOM 4572 C CA . LYS A 1 574 ? 7.793 -26.875 -21.359 1 89.69 574 LYS A CA 1
ATOM 4573 C C . LYS A 1 574 ? 6.359 -26.969 -21.891 1 89.69 574 LYS A C 1
ATOM 4575 O O . LYS A 1 574 ? 6.031 -26.375 -22.922 1 89.69 574 LYS A O 1
ATOM 4580 N N . THR A 1 575 ? 5.527 -27.625 -21.125 1 86.56 575 THR A N 1
ATOM 4581 C CA . THR A 1 575 ? 4.137 -27.75 -21.547 1 86.56 575 THR A CA 1
ATOM 4582 C C . THR A 1 575 ? 3.436 -26.391 -21.5 1 86.56 575 THR A C 1
ATOM 4584 O O . THR A 1 575 ? 2.453 -26.172 -22.203 1 86.56 575 THR A O 1
ATOM 4587 N N . ALA A 1 576 ? 3.928 -25.5 -20.688 1 85.88 576 ALA A N 1
ATOM 4588 C CA . ALA A 1 576 ? 3.295 -24.203 -20.531 1 85.88 576 ALA A CA 1
ATOM 4589 C C . ALA A 1 576 ? 4.164 -23.094 -21.125 1 85.88 576 ALA A C 1
ATOM 4591 O O . ALA A 1 576 ? 3.898 -21.906 -20.922 1 85.88 576 ALA A O 1
ATOM 4592 N N . GLU A 1 577 ? 5.188 -23.391 -21.891 1 85.25 577 GLU A N 1
ATOM 4593 C CA . GLU A 1 577 ? 6.176 -22.438 -22.406 1 85.25 577 GLU A CA 1
ATOM 4594 C C . GLU A 1 577 ? 5.52 -21.391 -23.297 1 85.25 577 GLU A C 1
ATOM 4596 O O . GLU A 1 577 ? 5.914 -20.219 -23.281 1 85.25 577 GLU A O 1
ATOM 4601 N N . HIS A 1 578 ? 4.465 -21.719 -23.938 1 78.5 578 HIS A N 1
ATOM 4602 C CA . HIS A 1 578 ? 3.865 -20.844 -24.938 1 78.5 578 HIS A CA 1
ATOM 4603 C C . HIS A 1 578 ? 2.971 -19.781 -24.281 1 78.5 578 HIS A C 1
ATOM 4605 O O . HIS A 1 578 ? 2.656 -18.766 -24.906 1 78.5 578 HIS A O 1
ATOM 4611 N N . ILE A 1 579 ? 2.625 -19.938 -23.078 1 78.56 579 ILE A N 1
ATOM 4612 C CA . ILE A 1 579 ? 1.629 -19.062 -22.469 1 78.56 579 ILE A CA 1
ATOM 4613 C C . ILE A 1 579 ? 2.301 -18.141 -21.453 1 78.56 579 ILE A C 1
ATOM 4615 O O . ILE A 1 579 ? 1.893 -17 -21.281 1 78.56 579 ILE A O 1
ATOM 4619 N N . SER A 1 580 ? 3.225 -18.594 -20.812 1 81.69 580 SER A N 1
ATOM 4620 C CA . SER A 1 580 ? 3.725 -17.906 -19.625 1 81.69 580 SER A CA 1
ATOM 4621 C C . SER A 1 580 ? 5.195 -17.531 -19.781 1 81.69 580 SER A C 1
ATOM 4623 O O . SER A 1 580 ? 6.023 -18.391 -20.109 1 81.69 580 SER A O 1
ATOM 4625 N N . VAL A 1 581 ? 5.535 -16.281 -19.609 1 80.44 581 VAL A N 1
ATOM 4626 C CA . VAL A 1 581 ? 6.922 -15.82 -19.594 1 80.44 581 VAL A CA 1
ATOM 4627 C C . VAL A 1 581 ? 7.656 -16.453 -18.406 1 80.44 581 VAL A C 1
ATOM 4629 O O . VAL A 1 581 ? 8.844 -16.781 -18.5 1 80.44 581 VAL A O 1
ATOM 4632 N N . VAL A 1 582 ? 6.965 -16.672 -17.391 1 80.94 582 VAL A N 1
ATOM 4633 C CA . VAL A 1 582 ? 7.539 -17.297 -16.203 1 80.94 582 VAL A CA 1
ATOM 4634 C C . VAL A 1 582 ? 8.016 -18.703 -16.531 1 80.94 582 VAL A C 1
ATOM 4636 O O . VAL A 1 582 ? 9.07 -19.141 -16.062 1 80.94 582 VAL A O 1
ATOM 4639 N N . SER A 1 583 ? 7.246 -19.344 -17.297 1 85.94 583 SER A N 1
ATOM 4640 C CA . SER A 1 583 ? 7.645 -20.688 -17.703 1 85.94 583 SER A CA 1
ATOM 4641 C C . SER A 1 583 ? 8.914 -20.656 -18.562 1 85.94 583 SER A C 1
ATOM 4643 O O . SER A 1 583 ? 9.797 -21.484 -18.391 1 85.94 583 SER A O 1
ATOM 4645 N N . ARG A 1 584 ? 8.992 -19.703 -19.391 1 87.06 584 ARG A N 1
ATOM 4646 C CA . ARG A 1 584 ? 10.18 -19.578 -20.234 1 87.06 584 ARG A CA 1
ATOM 4647 C C . ARG A 1 584 ? 11.414 -19.266 -19.391 1 87.06 584 ARG A C 1
ATOM 4649 O O . ARG A 1 584 ? 12.492 -19.812 -19.641 1 87.06 584 ARG A O 1
ATOM 4656 N N . ASN A 1 585 ? 11.25 -18.453 -18.438 1 85 585 ASN A N 1
ATOM 4657 C CA . ASN A 1 585 ? 12.344 -18.156 -17.531 1 85 585 ASN A CA 1
ATOM 4658 C C . ASN A 1 585 ? 12.781 -19.391 -16.75 1 85 585 ASN A C 1
ATOM 4660 O O . ASN A 1 585 ? 13.977 -19.656 -16.625 1 85 585 ASN A O 1
ATOM 4664 N N . ALA A 1 586 ? 11.812 -20.094 -16.25 1 87.62 586 ALA A N 1
ATOM 4665 C CA . ALA A 1 586 ? 12.094 -21.297 -15.469 1 87.62 586 ALA A CA 1
ATOM 4666 C C . ALA A 1 586 ? 12.82 -22.344 -16.312 1 87.62 586 ALA A C 1
ATOM 4668 O O . ALA A 1 586 ? 13.75 -23 -15.836 1 87.62 586 ALA A O 1
ATOM 4669 N N . ILE A 1 587 ? 12.352 -22.469 -17.547 1 90.06 587 ILE A N 1
ATOM 4670 C CA . ILE A 1 587 ? 12.961 -23.438 -18.469 1 90.06 587 ILE A CA 1
ATOM 4671 C C . ILE A 1 587 ? 14.406 -23.031 -18.75 1 90.06 587 ILE A C 1
ATOM 4673 O O . ILE A 1 587 ? 15.312 -23.859 -18.641 1 90.06 587 ILE A O 1
ATOM 4677 N N . ALA A 1 588 ? 14.594 -21.797 -19.047 1 87 588 ALA A N 1
ATOM 4678 C CA . ALA A 1 588 ? 15.93 -21.312 -19.359 1 87 588 ALA A CA 1
ATOM 4679 C C . ALA A 1 588 ? 16.891 -21.516 -18.203 1 87 588 ALA A C 1
ATOM 4681 O O . ALA A 1 588 ? 18.031 -21.938 -18.391 1 87 588 ALA A O 1
ATOM 4682 N N . LEU A 1 589 ? 16.453 -21.25 -17.047 1 88.06 589 LEU A N 1
ATOM 4683 C CA . LEU A 1 589 ? 17.297 -21.375 -15.867 1 88.06 589 LEU A CA 1
ATOM 4684 C C . LEU A 1 589 ? 17.594 -22.828 -15.555 1 88.06 589 LEU A C 1
ATOM 4686 O O . LEU A 1 589 ? 18.75 -23.188 -15.289 1 88.06 589 LEU A O 1
ATOM 4690 N N . LEU A 1 590 ? 16.562 -23.625 -15.602 1 90.5 590 LEU A N 1
ATOM 4691 C CA . LEU A 1 590 ? 16.75 -25.031 -15.258 1 90.5 590 LEU A CA 1
ATOM 4692 C C . LEU A 1 590 ? 17.609 -25.719 -16.297 1 90.5 590 LEU A C 1
ATOM 4694 O O . LEU A 1 590 ? 18.453 -26.562 -15.953 1 90.5 590 LEU A O 1
ATOM 4698 N N . GLU A 1 591 ? 17.406 -25.391 -17.516 1 91 591 GLU A N 1
ATOM 4699 C CA . GLU A 1 591 ? 18.266 -25.922 -18.562 1 91 591 GLU A CA 1
ATOM 4700 C C . GLU A 1 591 ? 19.703 -25.484 -18.391 1 91 591 GLU A C 1
ATOM 4702 O O . GLU A 1 591 ? 20.641 -26.266 -18.594 1 91 591 GLU A O 1
ATOM 4707 N N . GLY A 1 592 ? 19.891 -24.25 -18.062 1 87.69 592 GLY A N 1
ATOM 4708 C CA . GLY A 1 592 ? 21.219 -23.75 -17.797 1 87.69 592 GLY A CA 1
ATOM 4709 C C . GLY A 1 592 ? 21.906 -24.484 -16.656 1 87.69 592 GLY A C 1
ATOM 4710 O O . GLY A 1 592 ? 23.094 -24.812 -16.75 1 87.69 592 GLY A O 1
ATOM 4711 N N . LEU A 1 593 ? 21.156 -24.766 -15.625 1 88.88 593 LEU A N 1
ATOM 4712 C CA . LEU A 1 593 ? 21.703 -25.469 -14.469 1 88.88 593 LEU A CA 1
ATOM 4713 C C . LEU A 1 593 ? 22.094 -26.891 -14.828 1 88.88 593 LEU A C 1
ATOM 4715 O O . LEU A 1 593 ? 23.172 -27.359 -14.453 1 88.88 593 LEU A O 1
ATOM 4719 N N . LEU A 1 594 ? 21.25 -27.547 -15.578 1 90.38 594 LEU A N 1
ATOM 4720 C CA . LEU A 1 594 ? 21.484 -28.938 -15.953 1 90.38 594 LEU A CA 1
ATOM 4721 C C . LEU A 1 594 ? 22.656 -29.047 -16.922 1 90.38 594 LEU A C 1
ATOM 4723 O O . LEU A 1 594 ? 23.406 -30.031 -16.891 1 90.38 594 LEU A O 1
ATOM 4727 N N . THR A 1 595 ? 22.812 -28.062 -17.703 1 89.19 595 THR A N 1
ATOM 4728 C CA . THR A 1 595 ? 23.922 -28.047 -18.641 1 89.19 595 THR A CA 1
ATOM 4729 C C . THR A 1 595 ? 25.25 -27.812 -17.922 1 89.19 595 THR A C 1
ATOM 4731 O O . THR A 1 595 ? 26.281 -28.328 -18.344 1 89.19 595 THR A O 1
ATOM 4734 N N . ALA A 1 596 ? 25.219 -27.047 -16.875 1 84.5 596 ALA A N 1
ATOM 4735 C CA . ALA A 1 596 ? 26.438 -26.688 -16.156 1 84.5 596 ALA A CA 1
ATOM 4736 C C . ALA A 1 596 ? 26.812 -27.766 -15.148 1 84.5 596 ALA A C 1
ATOM 4738 O O . ALA A 1 596 ? 27.953 -27.828 -14.68 1 84.5 596 ALA A O 1
ATOM 4739 N N . GLU A 1 597 ? 25.953 -28.688 -14.828 1 85.5 597 GLU A N 1
ATOM 4740 C CA . GLU A 1 597 ? 26.125 -29.688 -13.773 1 85.5 597 GLU A CA 1
ATOM 4741 C C . GLU A 1 597 ? 27.328 -30.578 -14.062 1 85.5 597 GLU A C 1
ATOM 4743 O O . GLU A 1 597 ? 28.109 -30.891 -13.156 1 85.5 597 GLU A O 1
ATOM 4748 N N . PRO A 1 598 ? 27.531 -31.031 -15.25 1 81.06 598 PRO A N 1
ATOM 4749 C CA . PRO A 1 598 ? 28.656 -31.938 -15.516 1 81.06 598 PRO A CA 1
ATOM 4750 C C . PRO A 1 598 ? 30.016 -31.266 -15.281 1 81.06 598 PRO A C 1
ATOM 4752 O O . PRO A 1 598 ? 31 -31.953 -14.984 1 81.06 598 PRO A O 1
ATOM 4755 N N . ASP A 1 599 ? 30.047 -29.984 -15.367 1 77.44 599 ASP A N 1
ATOM 4756 C CA . ASP A 1 599 ? 31.297 -29.25 -15.211 1 77.44 599 ASP A CA 1
ATOM 4757 C C . ASP A 1 599 ? 31.656 -29.078 -13.734 1 77.44 599 ASP A C 1
ATOM 4759 O O . ASP A 1 599 ? 32.75 -28.641 -13.398 1 77.44 599 ASP A O 1
ATOM 4763 N N . LEU A 1 600 ? 30.797 -29.438 -12.914 1 75.94 600 LEU A N 1
ATOM 4764 C CA . LEU A 1 600 ? 31.094 -29.344 -11.484 1 75.94 600 LEU A CA 1
ATOM 4765 C C . LEU A 1 600 ? 32.062 -30.438 -11.055 1 75.94 600 LEU A C 1
ATOM 4767 O O . LEU A 1 600 ? 31.953 -31.578 -11.5 1 75.94 600 LEU A O 1
ATOM 4771 N N . PRO A 1 601 ? 33.219 -29.906 -10.398 1 63.94 601 PRO A N 1
ATOM 4772 C CA . PRO A 1 601 ? 34.219 -30.906 -9.992 1 63.94 601 PRO A CA 1
ATOM 4773 C C . PRO A 1 601 ? 33.594 -31.984 -9.094 1 63.94 601 PRO A C 1
ATOM 4775 O O . PRO A 1 601 ? 32.719 -31.703 -8.281 1 63.94 601 PRO A O 1
ATOM 4778 N N . SER A 1 602 ? 33.844 -33.281 -9.422 1 59.91 602 SER A N 1
ATOM 4779 C CA . SER A 1 602 ? 33.5 -34.375 -8.516 1 59.91 602 SER A CA 1
ATOM 4780 C C . SER A 1 602 ? 34.344 -34.344 -7.25 1 59.91 602 SER A C 1
ATOM 4782 O O . SER A 1 602 ? 35.188 -33.469 -7.082 1 59.91 602 SER A O 1
ATOM 4784 N N . LYS A 1 603 ? 34.875 -35.469 -6.402 1 54.19 603 LYS A N 1
ATOM 4785 C CA . LYS A 1 603 ? 35.625 -35.562 -5.16 1 54.19 603 LYS A CA 1
ATOM 4786 C C . LYS A 1 603 ? 36.938 -34.812 -5.266 1 54.19 603 LYS A C 1
ATOM 4788 O O . LYS A 1 603 ? 37.625 -34.875 -6.289 1 54.19 603 LYS A O 1
ATOM 4793 N N . PRO A 1 604 ? 37.219 -33.906 -4.281 1 47.84 604 PRO A N 1
ATOM 4794 C CA . PRO A 1 604 ? 38.594 -33.438 -4.258 1 47.84 604 PRO A CA 1
ATOM 4795 C C . PRO A 1 604 ? 39.594 -34.562 -4.238 1 47.84 604 PRO A C 1
ATOM 4797 O O . PRO A 1 604 ? 39.438 -35.531 -3.506 1 47.84 604 PRO A O 1
ATOM 4800 N N . SER A 1 605 ? 40.281 -35.125 -5.184 1 36.25 605 SER A N 1
ATOM 4801 C CA . SER A 1 605 ? 41.375 -36.062 -5.023 1 36.25 605 SER A CA 1
ATOM 4802 C C . SER A 1 605 ? 42.281 -35.656 -3.877 1 36.25 605 SER A C 1
ATOM 4804 O O . SER A 1 605 ? 42.562 -34.469 -3.701 1 36.25 605 SER A O 1
ATOM 4806 N N . ARG A 1 606 ? 42.531 -36.531 -2.826 1 40.69 606 ARG A N 1
ATOM 4807 C CA . ARG A 1 606 ? 43.438 -36.375 -1.674 1 40.69 606 ARG A CA 1
ATOM 4808 C C . ARG A 1 606 ? 44.781 -35.844 -2.098 1 40.69 606 ARG A C 1
ATOM 4810 O O . ARG A 1 606 ? 45.688 -35.719 -1.274 1 40.69 606 ARG A O 1
ATOM 4817 N N . LYS A 1 607 ? 45.375 -36.188 -3.262 1 36.25 607 LYS A N 1
ATOM 4818 C CA . LYS A 1 607 ? 46.812 -36.094 -3.289 1 36.25 607 LYS A CA 1
ATOM 4819 C C . LYS A 1 607 ? 47.281 -34.688 -2.996 1 36.25 607 LYS A C 1
ATOM 4821 O O . LYS A 1 607 ? 48.438 -34.438 -2.676 1 36.25 607 LYS A O 1
ATOM 4826 N N . ARG A 1 608 ? 47 -33.594 -3.828 1 37.84 608 ARG A N 1
ATOM 4827 C CA . ARG A 1 608 ? 48 -32.562 -3.758 1 37.84 608 ARG A CA 1
ATOM 4828 C C . ARG A 1 608 ? 47.844 -31.703 -2.506 1 37.84 608 ARG A C 1
ATOM 4830 O O . ARG A 1 608 ? 46.781 -31.109 -2.297 1 37.84 608 ARG A O 1
ATOM 4837 N N . GLY A 1 609 ? 48.594 -31.859 -1.309 1 35.84 609 GLY A N 1
ATOM 4838 C CA . GLY A 1 609 ? 48.875 -31.281 0.003 1 35.84 609 GLY A CA 1
ATOM 4839 C C . GLY A 1 609 ? 48.75 -29.781 0.022 1 35.84 609 GLY A C 1
ATOM 4840 O O . GLY A 1 609 ? 48.562 -29.172 1.081 1 35.84 609 GLY A O 1
ATOM 4841 N N . ARG A 1 610 ? 49.625 -29.156 -0.892 1 35.66 610 ARG A N 1
ATOM 4842 C CA . ARG A 1 610 ? 50.156 -27.859 -0.467 1 35.66 610 ARG A CA 1
ATOM 4843 C C . ARG A 1 610 ? 49.062 -26.812 -0.416 1 35.66 610 ARG A C 1
ATOM 4845 O O . ARG A 1 610 ? 49 -26 0.514 1 35.66 610 ARG A O 1
ATOM 4852 N N . ASP A 1 611 ? 48.625 -26.125 -1.589 1 34.59 611 ASP A N 1
ATOM 4853 C CA . ASP A 1 611 ? 48.188 -24.75 -1.479 1 34.59 611 ASP A CA 1
ATOM 4854 C C . ASP A 1 611 ? 46.719 -24.672 -1.027 1 34.59 611 ASP A C 1
ATOM 4856 O O . ASP A 1 611 ? 45.812 -24.844 -1.835 1 34.59 611 ASP A O 1
ATOM 4860 N N . LYS A 1 612 ? 46.344 -25.031 0.076 1 34.16 612 LYS A N 1
ATOM 4861 C CA . LYS A 1 612 ? 45.094 -24.938 0.859 1 34.16 612 LYS A CA 1
ATOM 4862 C C . LYS A 1 612 ? 44.5 -23.547 0.746 1 34.16 612 LYS A C 1
ATOM 4864 O O . LYS A 1 612 ? 43.312 -23.359 1.071 1 34.16 612 LYS A O 1
ATOM 4869 N N . LYS A 1 613 ? 45.312 -22.531 0.639 1 37.16 613 LYS A N 1
ATOM 4870 C CA . LYS A 1 613 ? 44.781 -21.203 0.912 1 37.16 613 LYS A CA 1
ATOM 4871 C C . LYS A 1 613 ? 43.781 -20.781 -0.15 1 37.16 613 LYS A C 1
ATOM 4873 O O . LYS A 1 613 ? 42.844 -20.016 0.13 1 37.16 613 LYS A O 1
ATOM 4878 N N . ASP A 1 614 ? 44.094 -20.984 -1.391 1 35.34 614 ASP A N 1
ATOM 4879 C CA . ASP A 1 614 ? 43.344 -20.328 -2.451 1 35.34 614 ASP A CA 1
ATOM 4880 C C . ASP A 1 614 ? 42 -20.984 -2.66 1 35.34 614 ASP A C 1
ATOM 4882 O O . ASP A 1 614 ? 41.188 -20.531 -3.48 1 35.34 614 ASP A O 1
ATOM 4886 N N . HIS A 1 615 ? 41.719 -22.172 -2.279 1 37.25 615 HIS A N 1
ATOM 4887 C CA . HIS A 1 615 ? 40.469 -22.844 -2.611 1 37.25 615 HIS A CA 1
ATOM 4888 C C . HIS A 1 615 ? 39.312 -22.359 -1.717 1 37.25 615 HIS A C 1
ATOM 4890 O O . HIS A 1 615 ? 38.156 -22.75 -1.897 1 37.25 615 HIS A O 1
ATOM 4896 N N . GLU A 1 616 ? 39.594 -21.906 -0.552 1 40.06 616 GLU A N 1
ATOM 4897 C CA . GLU A 1 616 ? 38.562 -21.391 0.366 1 40.06 616 GLU A CA 1
ATOM 4898 C C . GLU A 1 616 ? 37.75 -20.266 -0.281 1 40.06 616 GLU A C 1
ATOM 4900 O O . GLU A 1 616 ? 36.656 -19.953 0.176 1 40.06 616 GLU A O 1
ATOM 4905 N N . SER A 1 617 ? 38.312 -19.516 -1.23 1 42.12 617 SER A N 1
ATOM 4906 C CA . SER A 1 617 ? 37.625 -18.375 -1.824 1 42.12 617 SER A CA 1
ATOM 4907 C C . SER A 1 617 ? 36.625 -18.812 -2.885 1 42.12 617 SER A C 1
ATOM 4909 O O . SER A 1 617 ? 35.906 -17.984 -3.457 1 42.12 617 SER A O 1
ATOM 4911 N N . GLU A 1 618 ? 36.688 -20.016 -3.467 1 46.81 618 GLU A N 1
ATOM 4912 C CA . GLU A 1 618 ? 35.781 -20.359 -4.559 1 46.81 618 GLU A CA 1
ATOM 4913 C C . GLU A 1 618 ? 34.406 -20.828 -4.031 1 46.81 618 GLU A C 1
ATOM 4915 O O . GLU A 1 618 ? 34.375 -21.75 -3.213 1 46.81 618 GLU A O 1
ATOM 4920 N N . GLY A 1 619 ? 33.312 -20.141 -3.902 1 56.81 619 GLY A N 1
ATOM 4921 C CA . GLY A 1 619 ? 31.969 -20.406 -3.449 1 56.81 619 GLY A CA 1
ATOM 4922 C C . GLY A 1 619 ? 31.531 -21.844 -3.662 1 56.81 619 GLY A C 1
ATOM 4923 O O . GLY A 1 619 ? 32.219 -22.594 -4.371 1 56.81 619 GLY A O 1
ATOM 4924 N N . GLU A 1 620 ? 30.562 -22.484 -2.877 1 68.69 620 GLU A N 1
ATOM 4925 C CA . GLU A 1 620 ? 29.969 -23.812 -3.016 1 68.69 620 GLU A CA 1
ATOM 4926 C C . GLU A 1 620 ? 29.531 -24.078 -4.453 1 68.69 620 GLU A C 1
ATOM 4928 O O . GLU A 1 620 ? 29.219 -23.141 -5.188 1 68.69 620 GLU A O 1
ATOM 4933 N N . PRO A 1 621 ? 29.844 -25.266 -4.961 1 75.81 621 PRO A N 1
ATOM 4934 C CA . PRO A 1 621 ? 29.531 -25.609 -6.359 1 75.81 621 PRO A CA 1
ATOM 4935 C C . PRO A 1 621 ? 28.188 -25.031 -6.82 1 75.81 621 PRO A C 1
ATOM 4937 O O . PRO A 1 621 ? 28.109 -24.469 -7.914 1 75.81 621 PRO A O 1
ATOM 4940 N N . PHE A 1 622 ? 27.219 -25.141 -6.074 1 81.12 622 PHE A N 1
ATOM 4941 C CA . PHE A 1 622 ? 25.906 -24.641 -6.457 1 81.12 622 PHE A CA 1
ATOM 4942 C C . PHE A 1 622 ? 25.938 -23.125 -6.633 1 81.12 622 PHE A C 1
ATOM 4944 O O . PHE A 1 622 ? 25.375 -22.594 -7.594 1 81.12 622 PHE A O 1
ATOM 4951 N N . GLU A 1 623 ? 26.594 -22.5 -5.68 1 79.56 623 GLU A N 1
ATOM 4952 C CA . GLU A 1 623 ? 26.672 -21.031 -5.719 1 79.56 623 GLU A CA 1
ATOM 4953 C C . GLU A 1 623 ? 27.328 -20.547 -7.004 1 79.56 623 GLU A C 1
ATOM 4955 O O . GLU A 1 623 ? 26.875 -19.578 -7.613 1 79.56 623 GLU A O 1
ATOM 4960 N N . ARG A 1 624 ? 28.328 -21.234 -7.41 1 78.69 624 ARG A N 1
ATOM 4961 C CA . ARG A 1 624 ? 29.078 -20.844 -8.602 1 78.69 624 ARG A CA 1
ATOM 4962 C C . ARG A 1 624 ? 28.219 -20.984 -9.859 1 78.69 624 ARG A C 1
ATOM 4964 O O . ARG A 1 624 ? 28.203 -20.078 -10.703 1 78.69 624 ARG A O 1
ATOM 4971 N N . ILE A 1 625 ? 27.547 -22.047 -9.906 1 81.94 625 ILE A N 1
ATOM 4972 C CA . ILE A 1 625 ? 26.734 -22.297 -11.094 1 81.94 625 ILE A CA 1
ATOM 4973 C C . ILE A 1 625 ? 25.562 -21.328 -11.133 1 81.94 625 ILE A C 1
ATOM 4975 O O . ILE A 1 625 ? 25.234 -20.797 -12.188 1 81.94 625 ILE A O 1
ATOM 4979 N N . ALA A 1 626 ? 24.938 -21.203 -9.992 1 81.69 626 ALA A N 1
ATOM 4980 C CA . ALA A 1 626 ? 23.766 -20.344 -9.922 1 81.69 626 ALA A CA 1
ATOM 4981 C C . ALA A 1 626 ? 24.141 -18.906 -10.281 1 81.69 626 ALA A C 1
ATOM 4983 O O . ALA A 1 626 ? 23.375 -18.219 -10.977 1 81.69 626 ALA A O 1
ATOM 4984 N N . LYS A 1 627 ? 25.266 -18.453 -9.789 1 78.19 627 LYS A N 1
ATOM 4985 C CA . LYS A 1 627 ? 25.734 -17.109 -10.102 1 78.19 627 LYS A CA 1
ATOM 4986 C C . LYS A 1 627 ? 25.969 -16.938 -11.602 1 78.19 627 LYS A C 1
ATOM 4988 O O . LYS A 1 627 ? 25.594 -15.914 -12.18 1 78.19 627 LYS A O 1
ATOM 4993 N N . ARG A 1 628 ? 26.516 -17.891 -12.195 1 79.81 628 ARG A N 1
ATOM 4994 C CA . ARG A 1 628 ? 26.734 -17.859 -13.633 1 79.81 628 ARG A CA 1
ATOM 4995 C C . ARG A 1 628 ? 25.422 -17.797 -14.406 1 79.81 628 ARG A C 1
ATOM 4997 O O . ARG A 1 628 ? 25.312 -17.062 -15.391 1 79.81 628 ARG A O 1
ATOM 5004 N N . MET A 1 629 ? 24.484 -18.531 -13.914 1 80.25 629 MET A N 1
ATOM 5005 C CA . MET A 1 629 ? 23.188 -18.578 -14.586 1 80.25 629 MET A CA 1
ATOM 5006 C C . MET A 1 629 ? 22.484 -17.219 -14.477 1 80.25 629 MET A C 1
ATOM 5008 O O . MET A 1 629 ? 21.812 -16.797 -15.414 1 80.25 629 MET A O 1
ATOM 5012 N N . ILE A 1 630 ? 22.609 -16.641 -13.367 1 76.75 630 ILE A N 1
ATOM 5013 C CA . ILE A 1 630 ? 21.969 -15.344 -13.125 1 76.75 630 ILE A CA 1
ATOM 5014 C C . ILE A 1 630 ? 22.594 -14.281 -14.023 1 76.75 630 ILE A C 1
ATOM 5016 O O . ILE A 1 630 ? 21.891 -13.469 -14.617 1 76.75 630 ILE A O 1
ATOM 5020 N N . ILE A 1 631 ? 23.859 -14.336 -14.164 1 75.56 631 ILE A N 1
ATOM 5021 C CA . ILE A 1 631 ? 24.562 -13.383 -15.016 1 75.56 631 ILE A CA 1
ATOM 5022 C C . ILE A 1 631 ? 24.172 -13.602 -16.469 1 75.56 631 ILE A C 1
ATOM 5024 O O . ILE A 1 631 ? 23.875 -12.641 -17.188 1 75.56 631 ILE A O 1
ATOM 5028 N N . ASP A 1 632 ? 24.047 -14.844 -16.859 1 76.12 632 ASP A N 1
ATOM 5029 C CA . ASP A 1 632 ? 23.688 -15.172 -18.234 1 76.12 632 ASP A CA 1
ATOM 5030 C C . ASP A 1 632 ? 22.25 -14.773 -18.531 1 76.12 632 ASP A C 1
ATOM 5032 O O . ASP A 1 632 ? 21.953 -14.273 -19.625 1 76.12 632 ASP A O 1
ATOM 5036 N N . ALA A 1 633 ? 21.438 -15.055 -17.594 1 74.19 633 ALA A N 1
ATOM 5037 C CA . ALA A 1 633 ? 20.016 -14.727 -17.75 1 74.19 633 ALA A CA 1
ATOM 5038 C C . ALA A 1 633 ? 19.812 -13.211 -17.844 1 74.19 633 ALA A C 1
ATOM 5040 O O . ALA A 1 633 ? 18.906 -12.742 -18.547 1 74.19 633 ALA A O 1
ATOM 5041 N N . SER A 1 634 ? 20.594 -12.484 -17.141 1 69.81 634 SER A N 1
ATOM 5042 C CA . SER A 1 634 ? 20.469 -11.023 -17.156 1 69.81 634 SER A CA 1
ATOM 5043 C C . SER A 1 634 ? 20.906 -10.445 -18.5 1 69.81 634 SER A C 1
ATOM 5045 O O . SER A 1 634 ? 20.406 -9.414 -18.922 1 69.81 634 SER A O 1
ATOM 5047 N N . LYS A 1 635 ? 21.906 -11.008 -19.062 1 64.75 635 LYS A N 1
ATOM 5048 C CA . LYS A 1 635 ? 22.391 -10.555 -20.359 1 64.75 635 LYS A CA 1
ATOM 5049 C C . LYS A 1 635 ? 21.375 -10.828 -21.453 1 64.75 635 LYS A C 1
ATOM 5051 O O . LYS A 1 635 ? 21.234 -10.047 -22.391 1 64.75 635 LYS A O 1
ATOM 5056 N N . ASN A 1 636 ? 20.703 -11.906 -21.297 1 56.31 636 ASN A N 1
ATOM 5057 C CA . ASN A 1 636 ? 19.703 -12.266 -22.312 1 56.31 636 ASN A CA 1
ATOM 5058 C C . ASN A 1 636 ? 18.422 -11.469 -22.141 1 56.31 636 ASN A C 1
ATOM 5060 O O . ASN A 1 636 ? 17.641 -11.312 -23.078 1 56.31 636 ASN A O 1
ATOM 5064 N N . SER A 1 637 ? 18.172 -11.141 -20.953 1 53.44 637 SER A N 1
ATOM 5065 C CA . SER A 1 637 ? 16.953 -10.391 -20.703 1 53.44 637 SER A CA 1
ATOM 5066 C C . SER A 1 637 ? 17.094 -8.938 -21.172 1 53.44 637 SER A C 1
ATOM 5068 O O . SER A 1 637 ? 16.094 -8.258 -21.391 1 53.44 637 SER A O 1
ATOM 5070 N N . SER A 1 638 ? 18.391 -8.383 -21.312 1 44.12 638 SER A N 1
ATOM 5071 C CA . SER A 1 638 ? 18.562 -7 -21.75 1 44.12 638 SER A CA 1
ATOM 5072 C C . SER A 1 638 ? 18.219 -6.84 -23.234 1 44.12 638 SER A C 1
ATOM 5074 O O . SER A 1 638 ? 18.203 -5.719 -23.75 1 44.12 638 SER A O 1
ATOM 5076 N N . SER A 1 639 ? 18.594 -7.812 -24.203 1 32.44 639 SER A N 1
ATOM 5077 C CA . SER A 1 639 ? 18.375 -7.5 -25.609 1 32.44 639 SER A CA 1
ATOM 5078 C C . SER A 1 639 ? 16.891 -7.418 -25.922 1 32.44 639 SER A C 1
ATOM 5080 O O . SER A 1 639 ? 16.156 -8.391 -25.734 1 32.44 639 SER A O 1
ATOM 5082 N N . PRO A 1 640 ? 16.344 -6.332 -26 1 33.22 640 PRO A N 1
ATOM 5083 C CA . PRO A 1 640 ? 15.039 -6.32 -26.672 1 33.22 640 PRO A CA 1
ATOM 5084 C C . PRO A 1 640 ? 15.047 -7.066 -28 1 33.22 640 PRO A C 1
ATOM 5086 O O . PRO A 1 640 ? 15.805 -6.711 -28.906 1 33.22 640 PRO A O 1
ATOM 5089 N N . GLY A 1 641 ? 15.195 -8.391 -28.141 1 26.89 641 GLY A N 1
ATOM 5090 C CA . GLY A 1 641 ? 15.141 -9.07 -29.422 1 26.89 641 GLY A CA 1
ATOM 5091 C C . GLY A 1 641 ? 14.25 -8.367 -30.438 1 26.89 641 GLY A C 1
ATOM 5092 O O . GLY A 1 641 ? 13.078 -8.094 -30.141 1 26.89 641 GLY A O 1
ATOM 5093 N N . SER A 1 642 ? 14.859 -7.625 -31.344 1 26 642 SER A N 1
ATOM 5094 C CA . SER A 1 642 ? 14.352 -7.328 -32.688 1 26 642 SER A CA 1
ATOM 5095 C C . SER A 1 642 ? 13.859 -8.594 -33.375 1 26 642 SER A C 1
ATOM 5097 O O . SER A 1 642 ? 14.641 -9.508 -33.625 1 26 642 SER A O 1
ATOM 5099 N N . VAL A 1 643 ? 12.773 -9.156 -33.188 1 25.55 643 VAL A N 1
ATOM 5100 C CA . VAL A 1 643 ? 12.195 -10.086 -34.156 1 25.55 643 VAL A CA 1
ATOM 5101 C C . VAL A 1 643 ? 12.453 -9.57 -35.562 1 25.55 643 VAL A C 1
ATOM 5103 O O . VAL A 1 643 ? 11.945 -8.516 -35.969 1 25.55 643 VAL A O 1
ATOM 5106 N N . SER A 1 644 ? 13.633 -9.742 -36.094 1 22.41 644 SER A N 1
ATOM 5107 C CA . SER A 1 644 ? 13.867 -9.656 -37.531 1 22.41 644 SER A CA 1
ATOM 5108 C C . SER A 1 644 ? 12.828 -10.453 -38.312 1 22.41 644 SER A C 1
ATOM 5110 O O . SER A 1 644 ? 12.539 -11.602 -37.969 1 22.41 644 SER A O 1
ATOM 5112 N N . ALA A 1 645 ? 11.992 -9.797 -39.125 1 24.25 645 ALA A N 1
ATOM 5113 C CA . ALA A 1 645 ? 11.086 -10.188 -40.188 1 24.25 645 ALA A CA 1
ATOM 5114 C C . ALA A 1 645 ? 11.789 -11.07 -41.219 1 24.25 645 ALA A C 1
ATOM 5116 O O . ALA A 1 645 ? 12.539 -10.57 -42.062 1 24.25 645 ALA A O 1
ATOM 5117 N N . GLY A 1 646 ? 12.461 -12.195 -40.906 1 20.55 646 GLY A N 1
ATOM 5118 C CA . GLY A 1 646 ? 12.867 -13.055 -42 1 20.55 646 GLY A CA 1
ATOM 5119 C C . GLY A 1 646 ? 11.781 -13.25 -43.031 1 20.55 646 GLY A C 1
ATOM 5120 O O . GLY A 1 646 ? 10.586 -13.141 -42.719 1 20.55 646 GLY A O 1
ATOM 5121 N N . SER A 1 647 ? 12.062 -13.023 -44.312 1 21.59 647 SER A N 1
ATOM 5122 C CA . SER A 1 647 ? 11.383 -13.234 -45.594 1 21.59 647 SER A CA 1
ATOM 5123 C C . SER A 1 647 ? 10.898 -14.672 -45.719 1 21.59 647 SER A C 1
ATOM 5125 O O . SER A 1 647 ? 11.688 -15.617 -45.625 1 21.59 647 SER A O 1
ATOM 5127 N N . GLY A 1 648 ? 9.688 -15.008 -45.156 1 18.52 648 GLY A N 1
ATOM 5128 C CA . GLY A 1 648 ? 8.953 -16.234 -45.438 1 18.52 648 GLY A CA 1
ATOM 5129 C C . GLY A 1 648 ? 8.898 -16.578 -46.906 1 18.52 648 GLY A C 1
ATOM 5130 O O . GLY A 1 648 ? 8.391 -15.789 -47.719 1 18.52 648 GLY A O 1
ATOM 5131 N N . SER A 1 649 ? 9.938 -17.156 -47.5 1 21.06 649 SER A N 1
ATOM 5132 C CA . SER A 1 649 ? 9.688 -17.938 -48.688 1 21.06 649 SER A CA 1
ATOM 5133 C C . SER A 1 649 ? 8.484 -18.859 -48.531 1 21.06 649 SER A C 1
ATOM 5135 O O . SER A 1 649 ? 8.148 -19.25 -47.406 1 21.06 649 SER A O 1
ATOM 5137 N N . GLY A 1 650 ? 7.48 -19.016 -49.562 1 18.91 650 GLY A N 1
ATOM 5138 C CA . GLY A 1 650 ? 6.133 -19.484 -49.844 1 18.91 650 GLY A CA 1
ATOM 5139 C C . GLY A 1 650 ? 5.941 -20.969 -49.562 1 18.91 650 GLY A C 1
ATOM 5140 O O . GLY A 1 650 ? 4.883 -21.531 -49.844 1 18.91 650 GLY A O 1
ATOM 5141 N N . SER A 1 651 ? 6.945 -21.828 -49.25 1 19.56 651 SER A N 1
ATOM 5142 C CA . SER A 1 651 ? 6.504 -23.156 -49.656 1 19.56 651 SER A CA 1
ATOM 5143 C C . SER A 1 651 ? 5.355 -23.656 -48.781 1 19.56 651 SER A C 1
ATOM 5145 O O . SER A 1 651 ? 5.355 -23.438 -47.562 1 19.56 651 SER A O 1
ATOM 5147 N N . SER A 1 652 ? 4.078 -23.906 -49.312 1 19.33 652 SER A N 1
ATOM 5148 C CA . SER A 1 652 ? 2.703 -24.266 -49 1 19.33 652 SER A CA 1
ATOM 5149 C C . SER A 1 652 ? 2.641 -25.625 -48.281 1 19.33 652 SER A C 1
ATOM 5151 O O . SER A 1 652 ? 1.555 -26.125 -47.969 1 19.33 652 SER A O 1
ATOM 5153 N N . ALA A 1 653 ? 3.705 -26.359 -47.906 1 20.5 653 ALA A N 1
ATOM 5154 C CA . ALA A 1 653 ? 3.348 -27.766 -47.781 1 20.5 653 ALA A CA 1
ATOM 5155 C C . ALA A 1 653 ? 2.4 -27.984 -46.594 1 20.5 653 ALA A C 1
ATOM 5157 O O . ALA A 1 653 ? 2.555 -27.359 -45.531 1 20.5 653 ALA A O 1
ATOM 5158 N N . SER A 1 654 ? 1.131 -28.438 -46.812 1 19.5 654 SER A N 1
ATOM 5159 C CA . SER A 1 654 ? -0.104 -28.734 -46.094 1 19.5 654 SER A CA 1
ATOM 5160 C C . SER A 1 654 ? 0.127 -29.781 -45 1 19.5 654 SER A C 1
ATOM 5162 O O . SER A 1 654 ? -0.78 -30.547 -44.688 1 19.5 654 SER A O 1
ATOM 5164 N N . PRO A 1 655 ? 1.069 -29.656 -44.031 1 18.41 655 PRO A N 1
ATOM 5165 C CA . PRO A 1 655 ? 1.386 -30.891 -43.312 1 18.41 655 PRO A CA 1
ATOM 5166 C C . PRO A 1 655 ? 0.168 -31.5 -42.625 1 18.41 655 PRO A C 1
ATOM 5168 O O . PRO A 1 655 ? -0.615 -30.781 -42 1 18.41 655 PRO A O 1
ATOM 5171 N N . THR A 1 656 ? -0.474 -32.594 -43.062 1 19.7 656 THR A N 1
ATOM 5172 C CA . THR A 1 656 ? -1.617 -33.438 -42.688 1 19.7 656 THR A CA 1
ATOM 5173 C C . THR A 1 656 ? -1.431 -34.031 -41.312 1 19.7 656 THR A C 1
ATOM 5175 O O . THR A 1 656 ? -0.648 -34.969 -41.125 1 19.7 656 THR A O 1
ATOM 5178 N N . ALA A 1 657 ? -0.977 -33.312 -40.281 1 18.73 657 ALA A N 1
ATOM 5179 C CA . ALA A 1 657 ? -0.547 -34.031 -39.094 1 18.73 657 ALA A CA 1
ATOM 5180 C C . ALA A 1 657 ? -1.682 -34.844 -38.5 1 18.73 657 ALA A C 1
ATOM 5182 O O . ALA A 1 657 ? -2.787 -34.344 -38.281 1 18.73 657 ALA A O 1
ATOM 5183 N N . ILE A 1 658 ? -1.706 -36.125 -38.688 1 19.47 658 ILE A N 1
ATOM 5184 C CA . ILE A 1 658 ? -2.561 -37.25 -38.344 1 19.47 658 ILE A CA 1
ATOM 5185 C C . ILE A 1 658 ? -2.596 -37.406 -36.812 1 19.47 658 ILE A C 1
ATOM 5187 O O . ILE A 1 658 ? -1.575 -37.688 -36.188 1 19.47 658 ILE A O 1
ATOM 5191 N N . LEU A 1 659 ? -3.068 -36.5 -36.094 1 19.28 659 LEU A N 1
ATOM 5192 C CA . LEU A 1 659 ? -3.027 -36.688 -34.656 1 19.28 659 LEU A CA 1
ATOM 5193 C C . LEU A 1 659 ? -3.756 -37.938 -34.219 1 19.28 659 LEU A C 1
ATOM 5195 O O . LEU A 1 659 ? -4.922 -38.156 -34.562 1 19.28 659 LEU A O 1
ATOM 5199 N N . PRO A 1 660 ? -3.061 -39.062 -34.062 1 18.97 660 PRO A N 1
ATOM 5200 C CA . PRO A 1 660 ? -3.74 -40.312 -33.75 1 18.97 660 PRO A CA 1
ATOM 5201 C C . PRO A 1 660 ? -4.598 -40.219 -32.5 1 18.97 660 PRO A C 1
ATOM 5203 O O . PRO A 1 660 ? -4.359 -39.375 -31.641 1 18.97 660 PRO A O 1
ATOM 5206 N N . SER A 1 661 ? -5.824 -40.812 -32.5 1 19.25 661 SER A N 1
ATOM 5207 C CA . SER A 1 661 ? -6.973 -40.906 -31.594 1 19.25 661 SER A CA 1
ATOM 5208 C C . SER A 1 661 ? -6.629 -41.688 -30.344 1 19.25 661 SER A C 1
ATOM 5210 O O . SER A 1 661 ? -6.477 -42.906 -30.391 1 19.25 661 SER A O 1
ATOM 5212 N N . PHE A 1 662 ? -5.57 -41.375 -29.562 1 19.31 662 PHE A N 1
ATOM 5213 C CA . PHE A 1 662 ? -5.176 -42.312 -28.516 1 19.31 662 PHE A CA 1
ATOM 5214 C C . PHE A 1 662 ? -6.352 -42.656 -27.594 1 19.31 662 PHE A C 1
ATOM 5216 O O . PHE A 1 662 ? -7.004 -41.75 -27.078 1 19.31 662 PHE A O 1
ATOM 5223 N N . GLN A 1 663 ? -7.062 -43.75 -27.766 1 19.16 663 GLN A N 1
ATOM 5224 C CA . GLN A 1 663 ? -8.164 -44.406 -27.047 1 19.16 663 GLN A CA 1
ATOM 5225 C C . GLN A 1 663 ? -7.742 -44.812 -25.641 1 19.16 663 GLN A C 1
ATOM 5227 O O . GLN A 1 663 ? -6.98 -45.75 -25.484 1 19.16 663 GLN A O 1
ATOM 5232 N N . MET A 1 664 ? -7.227 -43.969 -24.859 1 19.52 664 MET A N 1
ATOM 5233 C CA . MET A 1 664 ? -6.676 -44.594 -23.641 1 19.52 664 MET A CA 1
ATOM 5234 C C . MET A 1 664 ? -7.758 -45.344 -22.875 1 19.52 664 MET A C 1
ATOM 5236 O O . MET A 1 664 ? -8.859 -44.812 -22.688 1 19.52 664 MET A O 1
ATOM 5240 N N . PRO A 1 665 ? -7.633 -46.562 -22.672 1 19.19 665 PRO A N 1
ATOM 5241 C CA . PRO A 1 665 ? -8.586 -47.469 -22 1 19.19 665 PRO A CA 1
ATOM 5242 C C . PRO A 1 665 ? -8.789 -47.094 -20.531 1 19.19 665 PRO A C 1
ATOM 5244 O O . PRO A 1 665 ? -7.891 -46.531 -19.906 1 19.19 665 PRO A O 1
ATOM 5247 N N . ARG A 1 666 ? -10 -46.969 -20.078 1 20.03 666 ARG A N 1
ATOM 5248 C CA . ARG A 1 666 ? -10.633 -46.562 -18.844 1 20.03 666 ARG A CA 1
ATOM 5249 C C . ARG A 1 666 ? -10.266 -47.5 -17.703 1 20.03 666 ARG A C 1
ATOM 5251 O O . ARG A 1 666 ? -10.758 -48.625 -17.641 1 20.03 666 ARG A O 1
ATOM 5258 N N . PRO A 1 667 ? -8.953 -47.531 -17.328 1 18.84 667 PRO A N 1
ATOM 5259 C CA . PRO A 1 667 ? -8.844 -48.625 -16.375 1 18.84 667 PRO A CA 1
ATOM 5260 C C . PRO A 1 667 ? -9.805 -48.469 -15.188 1 18.84 667 PRO A C 1
ATOM 5262 O O . PRO A 1 667 ? -10.172 -47.375 -14.828 1 18.84 667 PRO A O 1
ATOM 5265 N N . SER A 1 668 ? -10.562 -49.469 -14.914 1 18.72 668 SER A N 1
ATOM 5266 C CA . SER A 1 668 ? -11.656 -49.75 -13.984 1 18.72 668 SER A CA 1
ATOM 5267 C C . SER A 1 668 ? -11.172 -49.719 -12.539 1 18.72 668 SER A C 1
ATOM 5269 O O . SER A 1 668 ? -10.453 -50.625 -12.102 1 18.72 668 SER A O 1
ATOM 5271 N N . TYR A 1 669 ? -10.586 -48.656 -12.148 1 18.02 669 TYR A N 1
ATOM 5272 C CA . TYR A 1 669 ? -10.039 -48.781 -10.805 1 18.02 669 TYR A CA 1
ATOM 5273 C C . TYR A 1 669 ? -11.125 -49.125 -9.797 1 18.02 669 TYR A C 1
ATOM 5275 O O . TYR A 1 669 ? -12.258 -48.656 -9.898 1 18.02 669 TYR A O 1
ATOM 5283 N N . LYS A 1 670 ? -11.047 -50.281 -9.25 1 18.88 670 LYS A N 1
ATOM 5284 C CA . LYS A 1 670 ? -11.875 -50.938 -8.25 1 18.88 670 LYS A CA 1
ATOM 5285 C C . LYS A 1 670 ? -11.984 -50.094 -6.977 1 18.88 670 LYS A C 1
ATOM 5287 O O . LYS A 1 670 ? -10.969 -49.656 -6.434 1 18.88 670 LYS A O 1
ATOM 5292 N N . LEU A 1 671 ? -13.156 -49.5 -6.773 1 17.86 671 LEU A N 1
ATOM 5293 C CA . LEU A 1 671 ? -13.758 -48.688 -5.734 1 17.86 671 LEU A CA 1
ATOM 5294 C C . LEU A 1 671 ? -13.617 -49.344 -4.367 1 17.86 671 LEU A C 1
ATOM 5296 O O . LEU A 1 671 ? -14.117 -50.469 -4.152 1 17.86 671 LEU A O 1
ATOM 5300 N N . TYR A 1 672 ? -12.406 -49.312 -3.787 1 18.36 672 TYR A N 1
ATOM 5301 C CA . TYR A 1 672 ? -12.367 -50 -2.5 1 18.36 672 TYR A CA 1
ATOM 5302 C C . TYR A 1 672 ? -13.508 -49.531 -1.6 1 18.36 672 TYR A C 1
ATOM 5304 O O . TYR A 1 672 ? -14.023 -48.438 -1.757 1 18.36 672 TYR A O 1
ATOM 5312 N N . PRO A 1 673 ? -13.969 -50.406 -0.683 1 18.12 673 PRO A N 1
ATOM 5313 C CA . PRO A 1 673 ? -15.188 -50.438 0.131 1 18.12 673 PRO A CA 1
ATOM 5314 C C . PRO A 1 673 ? -15.297 -49.219 1.058 1 18.12 673 PRO A C 1
ATOM 5316 O O . PRO A 1 673 ? -14.297 -48.531 1.312 1 18.12 673 PRO A O 1
ATOM 5319 N N . ASP A 1 674 ? -16.484 -49 1.671 1 19.02 674 ASP A N 1
ATOM 5320 C CA . ASP A 1 674 ? -17.391 -48.094 2.373 1 19.02 674 ASP A CA 1
ATOM 5321 C C . ASP A 1 674 ? -16.875 -47.781 3.77 1 19.02 674 ASP A C 1
ATOM 5323 O O . ASP A 1 674 ? -17.625 -47.312 4.633 1 19.02 674 ASP A O 1
ATOM 5327 N N . VAL A 1 675 ? -15.594 -47.625 4.059 1 19.02 675 VAL A N 1
ATOM 5328 C CA . VAL A 1 675 ? -15.445 -47.656 5.508 1 19.02 675 VAL A CA 1
ATOM 5329 C C . VAL A 1 675 ? -16.109 -46.406 6.109 1 19.02 675 VAL A C 1
ATOM 5331 O O . VAL A 1 675 ? -15.914 -45.281 5.613 1 19.02 675 VAL A O 1
ATOM 5334 N N . THR A 1 676 ? -17.156 -46.562 6.898 1 18.66 676 THR A N 1
ATOM 5335 C CA . THR A 1 676 ? -18.094 -45.75 7.664 1 18.66 676 THR A CA 1
ATOM 5336 C C . THR A 1 676 ? -17.359 -44.875 8.672 1 18.66 676 THR A C 1
ATOM 5338 O O . THR A 1 676 ? -17.984 -44.188 9.5 1 18.66 676 THR A O 1
ATOM 5341 N N . LEU A 1 677 ? -16.297 -44.156 8.258 1 17.5 677 LEU A N 1
ATOM 5342 C CA . LEU A 1 677 ? -15.664 -43.625 9.453 1 17.5 677 LEU A CA 1
ATOM 5343 C C . LEU A 1 677 ? -16.516 -42.531 10.078 1 17.5 677 LEU A C 1
ATOM 5345 O O . LEU A 1 677 ? -16.969 -41.625 9.383 1 17.5 677 LEU A O 1
ATOM 5349 N N . ASP A 1 678 ? -17.094 -42.656 11.227 1 18.75 678 ASP A N 1
ATOM 5350 C CA . ASP A 1 678 ? -17.938 -41.938 12.18 1 18.75 678 ASP A CA 1
ATOM 5351 C C . ASP A 1 678 ? -17.219 -40.719 12.734 1 18.75 678 ASP A C 1
ATOM 5353 O O . ASP A 1 678 ? -17.672 -40.094 13.703 1 18.75 678 ASP A O 1
ATOM 5357 N N . GLY A 1 679 ? -16.188 -40.219 12.094 1 18.53 679 GLY A N 1
ATOM 5358 C CA . GLY A 1 679 ? -15.422 -39.406 13.039 1 18.53 679 GLY A CA 1
ATOM 5359 C C . GLY A 1 679 ? -16.109 -38.125 13.422 1 18.53 679 GLY A C 1
ATOM 5360 O O . GLY A 1 679 ? -17.031 -37.656 12.719 1 18.53 679 GLY A O 1
ATOM 5361 N N . PRO A 1 680 ? -15.953 -37.625 14.672 1 21.12 680 PRO A N 1
ATOM 5362 C CA . PRO A 1 680 ? -16.609 -36.562 15.414 1 21.12 680 PRO A CA 1
ATOM 5363 C C . PRO A 1 680 ? -16.359 -35.156 14.812 1 21.12 680 PRO A C 1
ATOM 5365 O O . PRO A 1 680 ? -15.336 -34.969 14.141 1 21.12 680 PRO A O 1
ATOM 5368 N N . GLY A 1 681 ? -17.281 -34.438 14.477 1 18.97 681 GLY A N 1
ATOM 5369 C CA . GLY A 1 681 ? -17.578 -33.156 13.875 1 18.97 681 GLY A CA 1
ATOM 5370 C C . GLY A 1 681 ? -16.875 -31.984 14.562 1 18.97 681 GLY A C 1
ATOM 5371 O O . GLY A 1 681 ? -17.125 -31.703 15.734 1 18.97 681 GLY A O 1
ATOM 5372 N N . PHE A 1 682 ? -15.562 -31.797 14.406 1 19.78 682 PHE A N 1
ATOM 5373 C CA . PHE A 1 682 ? -14.859 -30.688 15.047 1 19.78 682 PHE A CA 1
ATOM 5374 C C . PHE A 1 682 ? -15.461 -29.359 14.609 1 19.78 682 PHE A C 1
ATOM 5376 O O . PHE A 1 682 ? -15.57 -29.078 13.414 1 19.78 682 PHE A O 1
ATOM 5383 N N . THR A 1 683 ? -16.344 -28.797 15.336 1 19.98 683 THR A N 1
ATOM 5384 C CA . THR A 1 683 ? -17.016 -27.5 15.211 1 19.98 683 THR A CA 1
ATOM 5385 C C . THR A 1 683 ? -16 -26.359 15.25 1 19.98 683 THR A C 1
ATOM 5387 O O . THR A 1 683 ? -15.242 -26.234 16.203 1 19.98 683 THR A O 1
ATOM 5390 N N . PHE A 1 684 ? -15.445 -26.062 14.195 1 23.58 684 PHE A N 1
ATOM 5391 C CA . PHE A 1 684 ? -14.547 -24.922 14.039 1 23.58 684 PHE A CA 1
ATOM 5392 C C . PHE A 1 684 ? -15.219 -23.641 14.5 1 23.58 684 PHE A C 1
ATOM 5394 O O . PHE A 1 684 ? -16.188 -23.188 13.875 1 23.58 684 PHE A O 1
ATOM 5401 N N . GLY A 1 685 ? -15.203 -23.375 15.75 1 22.98 685 GLY A N 1
ATOM 5402 C CA . GLY A 1 685 ? -15.695 -22.156 16.359 1 22.98 685 GLY A CA 1
ATOM 5403 C C . GLY A 1 685 ? -15.172 -20.906 15.695 1 22.98 685 GLY A C 1
ATOM 5404 O O . GLY A 1 685 ? -14.195 -20.953 14.93 1 22.98 685 GLY A O 1
ATOM 5405 N N . GLU A 1 686 ? -15.922 -19.812 15.812 1 26.92 686 GLU A N 1
ATOM 5406 C CA . GLU A 1 686 ? -16.047 -18.453 15.289 1 26.92 686 GLU A CA 1
ATOM 5407 C C . GLU A 1 686 ? -14.805 -17.625 15.609 1 26.92 686 GLU A C 1
ATOM 5409 O O . GLU A 1 686 ? -14.898 -16.594 16.281 1 26.92 686 GLU A O 1
ATOM 5414 N N . THR A 1 687 ? -13.633 -18.109 15.797 1 24.88 687 THR A N 1
ATOM 5415 C CA . THR A 1 687 ? -12.57 -17.25 16.297 1 24.88 687 THR A CA 1
ATOM 5416 C C . THR A 1 687 ? -12 -16.391 15.172 1 24.88 687 THR A C 1
ATOM 5418 O O . THR A 1 687 ? -11.711 -16.891 14.086 1 24.88 687 THR A O 1
ATOM 5421 N N . THR A 1 688 ? -12.297 -15.172 15.234 1 30.78 688 THR A N 1
ATOM 5422 C CA . THR A 1 688 ? -11.75 -14.211 14.281 1 30.78 688 THR A CA 1
ATOM 5423 C C . THR A 1 688 ? -10.227 -14.227 14.312 1 30.78 688 THR A C 1
ATOM 5425 O O . THR A 1 688 ? -9.625 -14.688 15.281 1 30.78 688 THR A O 1
ATOM 5428 N N . MET A 1 689 ? -9.719 -13.969 13.266 1 30.3 689 MET A N 1
ATOM 5429 C CA . MET A 1 689 ? -8.266 -13.938 13.133 1 30.3 689 MET A CA 1
ATOM 5430 C C . MET A 1 689 ? -7.641 -13.031 14.188 1 30.3 689 MET A C 1
ATOM 5432 O O . MET A 1 689 ? -6.527 -13.281 14.656 1 30.3 689 MET A O 1
ATOM 5436 N N . ALA A 1 690 ? -8.203 -11.961 14.523 1 30.88 690 ALA A N 1
ATOM 5437 C CA . ALA A 1 690 ? -7.676 -11.094 15.57 1 30.88 690 ALA A CA 1
ATOM 5438 C C . ALA A 1 690 ? -7.535 -11.852 16.891 1 30.88 690 ALA A C 1
ATOM 5440 O O . ALA A 1 690 ? -6.555 -11.664 17.609 1 30.88 690 ALA A O 1
ATOM 5441 N N . GLU A 1 691 ? -8.477 -12.734 17.094 1 30.31 691 GLU A N 1
ATOM 5442 C CA . GLU A 1 691 ? -8.469 -13.594 18.281 1 30.31 691 GLU A CA 1
ATOM 5443 C C . GLU A 1 691 ? -7.383 -14.664 18.172 1 30.31 691 GLU A C 1
ATOM 5445 O O . GLU A 1 691 ? -6.773 -15.023 19.188 1 30.31 691 GLU A O 1
ATOM 5450 N N . LEU A 1 692 ? -7.121 -15.016 16.984 1 28.19 692 LEU A N 1
ATOM 5451 C CA . LEU A 1 692 ? -6.086 -16.016 16.734 1 28.19 692 LEU A CA 1
ATOM 5452 C C . LEU A 1 692 ? -4.699 -15.414 16.938 1 28.19 692 LEU A C 1
ATOM 5454 O O . LEU A 1 692 ? -3.803 -16.062 17.484 1 28.19 692 LEU A O 1
ATOM 5458 N N . ALA A 1 693 ? -4.48 -14.367 16.547 1 27.28 693 ALA A N 1
ATOM 5459 C CA . ALA A 1 693 ? -3.182 -13.711 16.641 1 27.28 693 ALA A CA 1
ATOM 5460 C C . ALA A 1 693 ? -2.783 -13.492 18.109 1 27.28 693 ALA A C 1
ATOM 5462 O O . ALA A 1 693 ? -1.605 -13.594 18.453 1 27.28 693 ALA A O 1
ATOM 5463 N N . GLY A 1 694 ? -3.645 -13.273 19 1 27 694 GLY A N 1
ATOM 5464 C CA . GLY A 1 694 ? -3.338 -13.203 20.422 1 27 694 GLY A CA 1
ATOM 5465 C C . GLY A 1 694 ? -2.717 -14.477 20.953 1 27 694 GLY A C 1
ATOM 5466 O O . GLY A 1 694 ? -2.045 -14.461 21.984 1 27 694 GLY A O 1
ATOM 5467 N N . LEU A 1 695 ? -3.021 -15.633 20.344 1 26 695 LEU A N 1
ATOM 5468 C CA . LEU A 1 695 ? -2.584 -16.906 20.906 1 26 695 LEU A CA 1
ATOM 5469 C C . LEU A 1 695 ? -1.104 -17.141 20.625 1 26 695 LEU A C 1
ATOM 5471 O O . LEU A 1 695 ? -0.435 -17.859 21.375 1 26 695 LEU A O 1
ATOM 5475 N N . LEU A 1 696 ? -0.649 -16.797 19.5 1 24.02 696 LEU A N 1
ATOM 5476 C CA . LEU A 1 696 ? 0.68 -17.203 19.078 1 24.02 696 LEU A CA 1
ATOM 5477 C C . LEU A 1 696 ? 1.763 -16.5 19.875 1 24.02 696 LEU A C 1
ATOM 5479 O O . LEU A 1 696 ? 2.887 -16.984 19.984 1 24.02 696 LEU A O 1
ATOM 5483 N N . TYR A 1 697 ? 1.629 -15.352 20.219 1 24.16 697 TYR A N 1
ATOM 5484 C CA . TYR A 1 697 ? 2.781 -14.633 20.766 1 24.16 697 TYR A CA 1
ATOM 5485 C C . TYR A 1 697 ? 3.018 -14.992 22.219 1 24.16 697 TYR A C 1
ATOM 5487 O O . TYR A 1 697 ? 3.803 -14.336 22.906 1 24.16 697 TYR A O 1
ATOM 5495 N N . SER A 1 698 ? 2.443 -16.094 22.688 1 22.73 698 SER A N 1
ATOM 5496 C CA . SER A 1 698 ? 2.697 -16.297 24.109 1 22.73 698 SER A CA 1
ATOM 5497 C C . SER A 1 698 ? 4.094 -16.859 24.359 1 22.73 698 SER A C 1
ATOM 5499 O O . SER A 1 698 ? 4.758 -16.5 25.328 1 22.73 698 SER A O 1
ATOM 5501 N N . ASP A 1 699 ? 4.562 -18.031 23.797 1 21.58 699 ASP A N 1
ATOM 5502 C CA . ASP A 1 699 ? 5.352 -18.984 24.578 1 21.58 699 ASP A CA 1
ATOM 5503 C C . ASP A 1 699 ? 6.844 -18.719 24.422 1 21.58 699 ASP A C 1
ATOM 5505 O O . ASP A 1 699 ? 7.672 -19.531 24.828 1 21.58 699 ASP A O 1
ATOM 5509 N N . TYR A 1 700 ? 7.457 -18.062 23.547 1 19.28 700 TYR A N 1
ATOM 5510 C CA . TYR A 1 700 ? 8.859 -18.438 23.391 1 19.28 700 TYR A CA 1
ATOM 5511 C C . TYR A 1 700 ? 9.672 -18.047 24.609 1 19.28 700 TYR A C 1
ATOM 5513 O O . TYR A 1 700 ? 9.797 -16.859 24.922 1 19.28 700 TYR A O 1
ATOM 5521 N N . GLY A 1 701 ? 9.75 -18.875 25.625 1 19.72 701 GLY A N 1
ATOM 5522 C CA . GLY A 1 701 ? 10.57 -18.875 26.828 1 19.72 701 GLY A CA 1
ATOM 5523 C C . GLY A 1 701 ? 12.055 -19 26.531 1 19.72 701 GLY A C 1
ATOM 5524 O O . GLY A 1 701 ? 12.508 -20.047 26.047 1 19.72 701 GLY A O 1
ATOM 5525 N N . TRP A 1 702 ? 12.781 -18.109 25.984 1 18.61 702 TRP A N 1
ATOM 5526 C CA . TRP A 1 702 ? 14.219 -18.266 25.812 1 18.61 702 TRP A CA 1
ATOM 5527 C C . TRP A 1 702 ? 14.891 -18.625 27.141 1 18.61 702 TRP A C 1
ATOM 5529 O O . TRP A 1 702 ? 14.617 -18.016 28.172 1 18.61 702 TRP A O 1
ATOM 5539 N N . ALA A 1 703 ? 15.32 -19.859 27.188 1 18.03 703 ALA A N 1
ATOM 5540 C CA . ALA A 1 703 ? 16.219 -20.547 28.109 1 18.03 703 ALA A CA 1
ATOM 5541 C C . ALA A 1 703 ? 17.594 -19.891 28.125 1 18.03 703 ALA A C 1
ATOM 5543 O O . ALA A 1 703 ? 18.234 -19.75 27.078 1 18.03 703 ALA A O 1
ATOM 5544 N N . MET A 1 704 ? 17.984 -18.969 28.953 1 18.64 704 MET A N 1
ATOM 5545 C CA . MET A 1 704 ? 19.25 -18.281 29.266 1 18.64 704 MET A CA 1
ATOM 5546 C C . MET A 1 704 ? 20.266 -19.266 29.828 1 18.64 704 MET A C 1
ATOM 5548 O O . MET A 1 704 ? 20.141 -19.703 30.969 1 18.64 704 MET A O 1
ATOM 5552 N N . ASP A 1 705 ? 20.719 -20.297 29.125 1 18.33 705 ASP A N 1
ATOM 5553 C CA . ASP A 1 705 ? 21.781 -21.156 29.609 1 18.33 705 ASP A CA 1
ATOM 5554 C C . ASP A 1 705 ? 23.094 -20.391 29.75 1 18.33 705 ASP A C 1
ATOM 5556 O O . ASP A 1 705 ? 23.484 -19.641 28.844 1 18.33 705 ASP A O 1
ATOM 5560 N N . GLY A 1 706 ? 23.703 -20.109 31.047 1 18.97 706 GLY A N 1
ATOM 5561 C CA . GLY A 1 706 ? 24.828 -19.531 31.75 1 18.97 706 GLY A CA 1
ATOM 5562 C C . GLY A 1 706 ? 26.141 -20.219 31.438 1 18.97 706 GLY A C 1
ATOM 5563 O O . GLY A 1 706 ? 26.328 -21.391 31.734 1 18.97 706 GLY A O 1
ATOM 5564 N N . PHE A 1 707 ? 26.844 -20.141 30.344 1 18.02 707 PHE A N 1
ATOM 5565 C CA . PHE A 1 707 ? 28.156 -20.734 30.141 1 18.02 707 PHE A CA 1
ATOM 5566 C C . PHE A 1 707 ? 29.156 -20.219 31.156 1 18.02 707 PHE A C 1
ATOM 5568 O O . PHE A 1 707 ? 29.172 -19.031 31.484 1 18.02 707 PHE A O 1
ATOM 5575 N N . GLY A 1 708 ? 29.734 -21.031 32.125 1 19.08 708 GLY A N 1
ATOM 5576 C CA . GLY A 1 708 ? 30.734 -21.219 33.188 1 19.08 708 GLY A CA 1
ATOM 5577 C C . GLY A 1 708 ? 32.125 -20.859 32.75 1 19.08 708 GLY A C 1
ATOM 5578 O O . GLY A 1 708 ? 32.719 -21.531 31.875 1 19.08 708 GLY A O 1
ATOM 5579 N N . VAL A 1 709 ? 32.594 -19.594 32.594 1 19.53 709 VAL A N 1
ATOM 5580 C CA . VAL A 1 709 ? 33.969 -19.234 32.312 1 19.53 709 VAL A CA 1
ATOM 5581 C C . VAL A 1 709 ? 34.844 -19.484 33.562 1 19.53 709 VAL A C 1
ATOM 5583 O O . VAL A 1 709 ? 34.5 -19 34.656 1 19.53 709 VAL A O 1
ATOM 5586 N N . HIS A 1 710 ? 35.562 -20.672 33.656 1 18.58 710 HIS A N 1
ATOM 5587 C CA . HIS A 1 710 ? 36.625 -21.156 34.5 1 18.58 710 HIS A CA 1
ATOM 5588 C C . HIS A 1 710 ? 37.844 -20.25 34.438 1 18.58 710 HIS A C 1
ATOM 5590 O O . HIS A 1 710 ? 38.312 -19.922 33.375 1 18.58 710 HIS A O 1
ATOM 5596 N N . TYR A 1 711 ? 37.969 -19.266 35.344 1 20.56 711 TYR A N 1
ATOM 5597 C CA . TYR A 1 711 ? 39.188 -18.484 35.656 1 20.56 711 TYR A CA 1
ATOM 5598 C C . TYR A 1 711 ? 40.25 -19.375 36.25 1 20.56 711 TYR A C 1
ATOM 5600 O O . TYR A 1 711 ? 40.062 -20.016 37.281 1 20.56 711 TYR A O 1
ATOM 5608 N N . GLN A 1 712 ? 40.969 -20.297 35.531 1 18.12 712 GLN A N 1
ATOM 5609 C CA . GLN A 1 712 ? 42.312 -20.609 35.969 1 18.12 712 GLN A CA 1
ATOM 5610 C C . GLN A 1 712 ? 43.281 -19.438 35.719 1 18.12 712 GLN A C 1
ATOM 5612 O O . GLN A 1 712 ? 43.188 -18.766 34.688 1 18.12 712 GLN A O 1
ATOM 5617 N N . MET B 1 1 ? -10.844 23.297 81.875 1 17.77 1 MET B N 1
ATOM 5618 C CA . MET B 1 1 ? -9.391 23.297 81.688 1 17.77 1 MET B CA 1
ATOM 5619 C C . MET B 1 1 ? -8.891 21.906 81.312 1 17.77 1 MET B C 1
ATOM 5621 O O . MET B 1 1 ? -7.684 21.656 81.25 1 17.77 1 MET B O 1
ATOM 5625 N N . ALA B 1 2 ? -9.805 20.891 81.625 1 21.75 2 ALA B N 1
ATOM 5626 C CA . ALA B 1 2 ? -9.367 19.516 81.75 1 21.75 2 ALA B CA 1
ATOM 5627 C C . ALA B 1 2 ? -8.531 19.078 80.5 1 21.75 2 ALA B C 1
ATOM 5629 O O . ALA B 1 2 ? -8.961 19.25 79.375 1 21.75 2 ALA B O 1
ATOM 5630 N N . GLU B 1 3 ? -7.168 19.109 80.812 1 21.09 3 GLU B N 1
ATOM 5631 C CA . GLU B 1 3 ? -5.902 18.969 80.062 1 21.09 3 GLU B CA 1
ATOM 5632 C C . GLU B 1 3 ? -5.766 17.594 79.438 1 21.09 3 GLU B C 1
ATOM 5634 O O . GLU B 1 3 ? -5.66 16.578 80.125 1 21.09 3 GLU B O 1
ATOM 5639 N N . LEU B 1 4 ? -6.73 17.25 78.625 1 27.08 4 LEU B N 1
ATOM 5640 C CA . LEU B 1 4 ? -6.934 15.93 78 1 27.08 4 LEU B CA 1
ATOM 5641 C C . LEU B 1 4 ? -5.609 15.328 77.562 1 27.08 4 LEU B C 1
ATOM 5643 O O . LEU B 1 4 ? -4.906 15.922 76.75 1 27.08 4 LEU B O 1
ATOM 5647 N N . ARG B 1 5 ? -4.977 14.664 78.562 1 24.16 5 ARG B N 1
ATOM 5648 C CA . ARG B 1 5 ? -3.684 13.992 78.625 1 24.16 5 ARG B CA 1
ATOM 5649 C C . ARG B 1 5 ? -3.471 13.133 77.375 1 24.16 5 ARG B C 1
ATOM 5651 O O . ARG B 1 5 ? -4.223 12.188 77.125 1 24.16 5 ARG B O 1
ATOM 5658 N N . THR B 1 6 ? -3.18 13.758 76.25 1 27.25 6 THR B N 1
ATOM 5659 C CA . THR B 1 6 ? -2.965 13.203 74.938 1 27.25 6 THR B CA 1
ATOM 5660 C C . THR B 1 6 ? -1.864 12.148 75 1 27.25 6 THR B C 1
ATOM 5662 O O . THR B 1 6 ? -0.713 12.445 75.312 1 27.25 6 THR B O 1
ATOM 5665 N N . SER B 1 7 ? -2.189 10.992 75.688 1 27.22 7 SER B N 1
ATOM 5666 C CA . SER B 1 7 ? -1.281 9.883 76 1 27.22 7 SER B CA 1
ATOM 5667 C C . SER B 1 7 ? -0.328 9.648 74.812 1 27.22 7 SER B C 1
ATOM 5669 O O . SER B 1 7 ? -0.75 9.633 73.625 1 27.22 7 SER B O 1
ATOM 5671 N N . SER B 1 8 ? 0.847 9.992 75.062 1 29.2 8 SER B N 1
ATOM 5672 C CA . SER B 1 8 ? 2.049 10.008 74.188 1 29.2 8 SER B CA 1
ATOM 5673 C C . SER B 1 8 ? 2.379 8.609 73.688 1 29.2 8 SER B C 1
ATOM 5675 O O . SER B 1 8 ? 2.408 7.645 74.438 1 29.2 8 SER B O 1
ATOM 5677 N N . ARG B 1 9 ? 1.957 8.25 72.625 1 35.69 9 ARG B N 1
ATOM 5678 C CA . ARG B 1 9 ? 2.092 6.984 71.875 1 35.69 9 ARG B CA 1
ATOM 5679 C C . ARG B 1 9 ? 3.5 6.422 72.062 1 35.69 9 ARG B C 1
ATOM 5681 O O . ARG B 1 9 ? 4.484 7.156 71.938 1 35.69 9 ARG B O 1
ATOM 5688 N N . PRO B 1 10 ? 3.689 5.402 72.812 1 38.69 10 PRO B N 1
ATOM 5689 C CA . PRO B 1 10 ? 4.922 4.75 73.25 1 38.69 10 PRO B CA 1
ATOM 5690 C C . PRO B 1 10 ? 5.98 4.664 72.125 1 38.69 10 PRO B C 1
ATOM 5692 O O . PRO B 1 10 ? 5.641 4.633 70.938 1 38.69 10 PRO B O 1
ATOM 5695 N N . ILE B 1 11 ? 7.121 5.035 72.438 1 44.81 11 ILE B N 1
ATOM 5696 C CA . ILE B 1 11 ? 8.383 5.168 71.75 1 44.81 11 ILE B CA 1
ATOM 5697 C C . ILE B 1 11 ? 8.844 3.799 71.25 1 44.81 11 ILE B C 1
ATOM 5699 O O . ILE B 1 11 ? 9 2.865 72 1 44.81 11 ILE B O 1
ATOM 5703 N N . GLN B 1 12 ? 8.648 3.406 70.125 1 53.81 12 GLN B N 1
ATOM 5704 C CA . GLN B 1 12 ? 8.914 2.1 69.5 1 53.81 12 GLN B CA 1
ATOM 5705 C C . GLN B 1 12 ? 10.414 1.855 69.375 1 53.81 12 GLN B C 1
ATOM 5707 O O . GLN B 1 12 ? 11.211 2.789 69.5 1 53.81 12 GLN B O 1
ATOM 5712 N N . SER B 1 13 ? 10.852 0.726 69.25 1 65.75 13 SER B N 1
ATOM 5713 C CA . SER B 1 13 ? 12.188 0.157 69.125 1 65.75 13 SER B CA 1
ATOM 5714 C C . SER B 1 13 ? 12.984 0.843 68.062 1 65.75 13 SER B C 1
ATOM 5716 O O . SER B 1 13 ? 12.406 1.349 67.062 1 65.75 13 SER B O 1
ATOM 5718 N N . CYS B 1 14 ? 14.25 1.201 68.188 1 67.12 14 CYS B N 1
ATOM 5719 C CA . CYS B 1 14 ? 15.039 1.946 67.188 1 67.12 14 CYS B CA 1
ATOM 5720 C C . CYS B 1 14 ? 15.203 1.155 65.875 1 67.12 14 CYS B C 1
ATOM 5722 O O . CYS B 1 14 ? 14.984 -0.057 65.875 1 67.12 14 CYS B O 1
ATOM 5724 N N . PHE B 1 15 ? 15.508 1.632 64.875 1 70.44 15 PHE B N 1
ATOM 5725 C CA . PHE B 1 15 ? 15.539 1.051 63.531 1 70.44 15 PHE B CA 1
ATOM 5726 C C . PHE B 1 15 ? 16.578 -0.061 63.438 1 70.44 15 PHE B C 1
ATOM 5728 O O . PHE B 1 15 ? 16.312 -1.122 62.875 1 70.44 15 PHE B O 1
ATOM 5735 N N . GLN B 1 16 ? 17.688 0.005 64.062 1 75.25 16 GLN B N 1
ATOM 5736 C CA . GLN B 1 16 ? 18.766 -0.958 63.969 1 75.25 16 GLN B CA 1
ATOM 5737 C C . GLN B 1 16 ? 18.5 -2.207 64.812 1 75.25 16 GLN B C 1
ATOM 5739 O O . GLN B 1 16 ? 18.812 -3.322 64.375 1 75.25 16 GLN B O 1
ATOM 5744 N N . CYS B 1 17 ? 17.984 -1.943 65.875 1 74.25 17 CYS B N 1
ATOM 5745 C CA . CYS B 1 17 ? 17.656 -3.059 66.75 1 74.25 17 CYS B CA 1
ATOM 5746 C C . CYS B 1 17 ? 16.516 -3.895 66.125 1 74.25 17 CYS B C 1
ATOM 5748 O O . CYS B 1 17 ? 16.5 -5.117 66.312 1 74.25 17 CYS B O 1
ATOM 5750 N N . ARG B 1 18 ? 15.625 -3.232 65.5 1 72.25 18 ARG B N 1
ATOM 5751 C CA . ARG B 1 18 ? 14.539 -3.924 64.812 1 72.25 18 ARG B CA 1
ATOM 5752 C C . ARG B 1 18 ? 15.07 -4.789 63.656 1 72.25 18 ARG B C 1
ATOM 5754 O O . ARG B 1 18 ? 14.625 -5.922 63.469 1 72.25 18 ARG B O 1
ATOM 5761 N N . LYS B 1 19 ? 16 -4.262 63.031 1 70.75 19 LYS B N 1
ATOM 5762 C CA . LYS B 1 19 ? 16.594 -4.938 61.906 1 70.75 19 LYS B CA 1
ATOM 5763 C C . LYS B 1 19 ? 17.344 -6.203 62.312 1 70.75 19 LYS B C 1
ATOM 5765 O O . LYS B 1 19 ? 17.312 -7.211 61.625 1 70.75 19 LYS B O 1
ATOM 5770 N N . ARG B 1 20 ? 17.797 -6.059 63.438 1 72.06 20 ARG B N 1
ATOM 5771 C CA . ARG B 1 20 ? 18.625 -7.164 63.906 1 72.06 20 ARG B CA 1
ATOM 5772 C C . ARG B 1 20 ? 17.875 -8.023 64.938 1 72.06 20 ARG B C 1
ATOM 5774 O O . ARG B 1 20 ? 18.438 -8.984 65.438 1 72.06 20 ARG B O 1
ATOM 5781 N N . LYS B 1 21 ? 16.688 -7.746 65.125 1 69.25 21 LYS B N 1
ATOM 5782 C CA . LYS B 1 21 ? 15.758 -8.445 66 1 69.25 21 LYS B CA 1
ATOM 5783 C C . LYS B 1 21 ? 16.344 -8.641 67.375 1 69.25 21 LYS B C 1
ATOM 5785 O O . LYS B 1 21 ? 16.219 -9.719 68 1 69.25 21 LYS B O 1
ATOM 5790 N N . ILE B 1 22 ? 17.062 -7.629 67.688 1 76.56 22 ILE B N 1
ATOM 5791 C CA . ILE B 1 22 ? 17.609 -7.73 69.062 1 76.56 22 ILE B CA 1
ATOM 5792 C C . ILE B 1 22 ? 16.828 -6.805 70 1 76.56 22 ILE B C 1
ATOM 5794 O O . ILE B 1 22 ? 16.188 -5.855 69.562 1 76.56 22 ILE B O 1
ATOM 5798 N N . LYS B 1 23 ? 16.859 -7.035 71.25 1 73.81 23 LYS B N 1
ATOM 5799 C CA . LYS B 1 23 ? 16.109 -6.301 72.312 1 73.81 23 LYS B CA 1
ATOM 5800 C C . LYS B 1 23 ? 16.688 -4.902 72.5 1 73.81 23 LYS B C 1
ATOM 5802 O O . LYS B 1 23 ? 17.859 -4.75 72.812 1 73.81 23 LYS B O 1
ATOM 5807 N N . CYS B 1 24 ? 15.914 -3.832 72 1 71 24 CYS B N 1
ATOM 5808 C CA . CYS B 1 24 ? 16.312 -2.432 72.125 1 71 24 CYS B CA 1
ATOM 5809 C C . CYS B 1 24 ? 15.945 -1.821 73.438 1 71 24 CYS B C 1
ATOM 5811 O O . CYS B 1 24 ? 14.891 -2.133 74 1 71 24 CYS B O 1
ATOM 5813 N N . ASN B 1 25 ? 16.734 -1.188 74.125 1 73.44 25 ASN B N 1
ATOM 5814 C CA . ASN B 1 25 ? 16.391 -0.634 75.438 1 73.44 25 ASN B CA 1
ATOM 5815 C C . ASN B 1 25 ? 15.609 0.673 75.312 1 73.44 25 ASN B C 1
ATOM 5817 O O . ASN B 1 25 ? 15.43 1.395 76.25 1 73.44 25 ASN B O 1
ATOM 5821 N N . ARG B 1 26 ? 14.984 1.133 74.062 1 69.75 26 ARG B N 1
ATOM 5822 C CA . ARG B 1 26 ? 14.047 2.184 73.688 1 69.75 26 ARG B CA 1
ATOM 5823 C C . ARG B 1 26 ? 14.562 3.559 74.062 1 69.75 26 ARG B C 1
ATOM 5825 O O . ARG B 1 26 ? 13.781 4.473 74.312 1 69.75 26 ARG B O 1
ATOM 5832 N N . ALA B 1 27 ? 15.969 3.674 74.25 1 72.69 27 ALA B N 1
ATOM 5833 C CA . ALA B 1 27 ? 16.625 4.965 74.438 1 72.69 27 ALA B CA 1
ATOM 5834 C C . ALA B 1 27 ? 17.5 5.336 73.25 1 72.69 27 ALA B C 1
ATOM 5836 O O . ALA B 1 27 ? 18.203 4.484 72.688 1 72.69 27 ALA B O 1
ATOM 5837 N N . TYR B 1 28 ? 17.219 6.559 72.5 1 68.94 28 TYR B N 1
ATOM 5838 C CA . TYR B 1 28 ? 18 6.891 71.312 1 68.94 28 TYR B CA 1
ATOM 5839 C C . TYR B 1 28 ? 19.156 7.816 71.688 1 68.94 28 TYR B C 1
ATOM 5841 O O . TYR B 1 28 ? 18.953 8.875 72.312 1 68.94 28 TYR B O 1
ATOM 5849 N N . PRO B 1 29 ? 20.359 7.254 71.5 1 73.38 29 PRO B N 1
ATOM 5850 C CA . PRO B 1 29 ? 20.797 5.984 70.938 1 73.38 29 PRO B CA 1
ATOM 5851 C C . PRO B 1 29 ? 20.688 4.812 71.875 1 73.38 29 PRO B C 1
ATOM 5853 O O . PRO B 1 29 ? 20.938 4.977 73.062 1 73.38 29 PRO B O 1
ATOM 5856 N N . CYS B 1 30 ? 20.281 3.721 71.312 1 76.94 30 CYS B N 1
ATOM 5857 C CA . CYS B 1 30 ? 19.953 2.637 72.25 1 76.94 30 CYS B CA 1
ATOM 5858 C C . CYS B 1 30 ? 21.203 1.908 72.688 1 76.94 30 CYS B C 1
ATOM 5860 O O . CYS B 1 30 ? 22.25 1.986 72 1 76.94 30 CYS B O 1
ATOM 5862 N N . ALA B 1 31 ? 21.219 1.354 73.938 1 78.62 31 ALA B N 1
ATOM 5863 C CA . ALA B 1 31 ? 22.375 0.747 74.562 1 78.62 31 ALA B CA 1
ATOM 5864 C C . ALA B 1 31 ? 23.016 -0.308 73.688 1 78.62 31 ALA B C 1
ATOM 5866 O O . ALA B 1 31 ? 24.234 -0.336 73.5 1 78.62 31 ALA B O 1
ATOM 5867 N N . PRO B 1 32 ? 22.188 -1.075 73.062 1 78 32 PRO B N 1
ATOM 5868 C CA . PRO B 1 32 ? 22.828 -2.082 72.25 1 78 32 PRO B CA 1
ATOM 5869 C C . PRO B 1 32 ? 23.547 -1.468 71.062 1 78 32 PRO B C 1
ATOM 5871 O O . PRO B 1 32 ? 24.609 -1.957 70.625 1 78 32 PRO B O 1
ATOM 5874 N N . CYS B 1 33 ? 23.016 -0.439 70.5 1 76.5 33 CYS B N 1
ATOM 5875 C CA . CYS B 1 33 ? 23.672 0.234 69.375 1 76.5 33 CYS B CA 1
ATOM 5876 C C . CYS B 1 33 ? 24.953 0.927 69.812 1 76.5 33 CYS B C 1
ATOM 5878 O O . CYS B 1 33 ? 25.938 0.943 69.062 1 76.5 33 CYS B O 1
ATOM 5880 N N . MET B 1 34 ? 24.953 1.466 70.938 1 77.62 34 MET B N 1
ATOM 5881 C CA . MET B 1 34 ? 26.141 2.105 71.5 1 77.62 34 MET B CA 1
ATOM 5882 C C . MET B 1 34 ? 27.25 1.087 71.75 1 77.62 34 MET B C 1
ATOM 5884 O O . MET B 1 34 ? 28.422 1.36 71.438 1 77.62 34 MET B O 1
ATOM 5888 N N . LEU B 1 35 ? 26.812 0.03 72.25 1 77.69 35 LEU B N 1
ATOM 5889 C CA . LEU B 1 35 ? 27.797 -0.984 72.562 1 77.69 35 LEU B CA 1
ATOM 5890 C C . LEU B 1 35 ? 28.484 -1.502 71.312 1 77.69 35 LEU B C 1
ATOM 5892 O O . LEU B 1 35 ? 29.641 -1.914 71.375 1 77.69 35 LEU B O 1
ATOM 5896 N N . ARG B 1 36 ? 27.719 -1.508 70.438 1 73.94 36 ARG B N 1
ATOM 5897 C CA . ARG B 1 36 ? 28.25 -2.033 69.188 1 73.94 36 ARG B CA 1
ATOM 5898 C C . ARG B 1 36 ? 28.906 -0.934 68.375 1 73.94 36 ARG B C 1
ATOM 5900 O O . ARG B 1 36 ? 29.359 -1.172 67.25 1 73.94 36 ARG B O 1
ATOM 5907 N N . GLY B 1 37 ? 29 0.301 69 1 75.69 37 GLY B N 1
ATOM 5908 C CA . GLY B 1 37 ? 29.641 1.454 68.375 1 75.69 37 GLY B CA 1
ATOM 5909 C C . GLY B 1 37 ? 28.781 2.104 67.312 1 75.69 37 GLY B C 1
ATOM 5910 O O . GLY B 1 37 ? 29.297 2.871 66.5 1 75.69 37 GLY B O 1
ATOM 5911 N N . GLU B 1 38 ? 27.625 1.711 67 1 69.44 38 GLU B N 1
ATOM 5912 C CA . GLU B 1 38 ? 26.719 2.207 66 1 69.44 38 GLU B CA 1
ATOM 5913 C C . GLU B 1 38 ? 25.75 3.248 66.562 1 69.44 38 GLU B C 1
ATOM 5915 O O . GLU B 1 38 ? 24.641 3.406 66.062 1 69.44 38 GLU B O 1
ATOM 5920 N N . GLY B 1 39 ? 25.969 3.814 67.5 1 70.12 39 GLY B N 1
ATOM 5921 C CA . GLY B 1 39 ? 25.141 4.809 68.188 1 70.12 39 GLY B CA 1
ATOM 5922 C C . GLY B 1 39 ? 24.641 5.895 67.25 1 70.12 39 GLY B C 1
ATOM 5923 O O . GLY B 1 39 ? 23.531 6.398 67.438 1 70.12 39 GLY B O 1
ATOM 5924 N N . GLY B 1 40 ? 25.375 6.379 66.438 1 72.69 40 GLY B N 1
ATOM 5925 C CA . GLY B 1 40 ? 25.031 7.434 65.5 1 72.69 40 GLY B CA 1
ATOM 5926 C C . GLY B 1 40 ? 23.906 7.047 64.562 1 72.69 40 GLY B C 1
ATOM 5927 O O . GLY B 1 40 ? 23.234 7.914 63.969 1 72.69 40 GLY B O 1
ATOM 5928 N N . GLN B 1 41 ? 23.828 5.879 64.312 1 69.75 41 GLN B N 1
ATOM 5929 C CA . GLN B 1 41 ? 22.812 5.383 63.406 1 69.75 41 GLN B CA 1
ATOM 5930 C C . GLN B 1 41 ? 21.547 4.941 64.125 1 69.75 41 GLN B C 1
ATOM 5932 O O . GLN B 1 41 ? 20.594 4.496 63.531 1 69.75 41 GLN B O 1
ATOM 5937 N N . CYS B 1 42 ? 21.531 5.141 65.375 1 64.81 42 CYS B N 1
ATOM 5938 C CA . CYS B 1 42 ? 20.406 4.75 66.188 1 64.81 42 CYS B CA 1
ATOM 5939 C C . CYS B 1 42 ? 19.297 5.801 66.188 1 64.81 42 CYS B C 1
ATOM 5941 O O . CYS B 1 42 ? 19.469 6.906 66.688 1 64.81 42 CYS B O 1
ATOM 5943 N N . LYS B 1 43 ? 18.297 5.727 65.375 1 67 43 LYS B N 1
ATOM 5944 C CA . LYS B 1 43 ? 17.25 6.734 65.188 1 67 43 LYS B CA 1
ATOM 5945 C C . LYS B 1 43 ? 15.898 6.191 65.688 1 67 43 LYS B C 1
ATOM 5947 O O . LYS B 1 43 ? 15.648 4.988 65.562 1 67 43 LYS B O 1
ATOM 5952 N N . GLU B 1 44 ? 15.078 7.047 66.25 1 58.88 44 GLU B N 1
ATOM 5953 C CA . GLU B 1 44 ? 13.711 6.777 66.688 1 58.88 44 GLU B CA 1
ATOM 5954 C C . GLU B 1 44 ? 12.805 6.453 65.5 1 58.88 44 GLU B C 1
ATOM 5956 O O . GLU B 1 44 ? 12.93 7.062 64.438 1 58.88 44 GLU B O 1
ATOM 5961 N N . VAL B 1 45 ? 11.93 5.352 65.562 1 48.84 45 VAL B N 1
ATOM 5962 C CA . VAL B 1 45 ? 10.93 5.105 64.5 1 48.84 45 VAL B CA 1
ATOM 5963 C C . VAL B 1 45 ? 9.742 6.051 64.688 1 48.84 45 VAL B C 1
ATOM 5965 O O . VAL B 1 45 ? 9.008 5.938 65.688 1 48.84 45 VAL B O 1
ATOM 5968 N N . ASP B 1 46 ? 9.586 7.414 64.562 1 38.22 46 ASP B N 1
ATOM 5969 C CA . ASP B 1 46 ? 8.438 8.297 64.688 1 38.22 46 ASP B CA 1
ATOM 5970 C C . ASP B 1 46 ? 7.254 7.789 63.875 1 38.22 46 ASP B C 1
ATOM 5972 O O . ASP B 1 46 ? 7.402 7.492 62.688 1 38.22 46 ASP B O 1
ATOM 5976 N N . ARG B 1 47 ? 6.031 7.383 64.5 1 35.69 47 ARG B N 1
ATOM 5977 C CA . ARG B 1 47 ? 4.867 6.941 63.719 1 35.69 47 ARG B CA 1
ATOM 5978 C C . ARG B 1 47 ? 4.414 8.016 62.719 1 35.69 47 ARG B C 1
ATOM 5980 O O . ARG B 1 47 ? 3.889 7.699 61.656 1 35.69 47 ARG B O 1
ATOM 5987 N N . ASN B 1 48 ? 3.816 9.172 63.188 1 30.91 48 ASN B N 1
ATOM 5988 C CA . ASN B 1 48 ? 3.055 10.18 62.469 1 30.91 48 ASN B CA 1
ATOM 5989 C C . ASN B 1 48 ? 3.822 10.703 61.25 1 30.91 48 ASN B C 1
ATOM 5991 O O . ASN B 1 48 ? 3.242 11.344 60.375 1 30.91 48 ASN B O 1
ATOM 5995 N N . ALA B 1 49 ? 4.887 11.188 61.438 1 30.58 49 ALA B N 1
ATOM 5996 C CA . ALA B 1 49 ? 5.723 11.852 60.438 1 30.58 49 ALA B CA 1
ATOM 5997 C C . ALA B 1 49 ? 5.953 10.945 59.219 1 30.58 49 ALA B C 1
ATOM 5999 O O . ALA B 1 49 ? 6.746 11.273 58.344 1 30.58 49 ALA B O 1
ATOM 6000 N N . VAL B 1 50 ? 5.629 9.773 59.312 1 28.31 50 VAL B N 1
ATOM 6001 C CA . VAL B 1 50 ? 5.969 8.883 58.188 1 28.31 50 VAL B CA 1
ATOM 6002 C C . VAL B 1 50 ? 5.168 9.281 56.938 1 28.31 50 VAL B C 1
ATOM 6004 O O . VAL B 1 50 ? 5.211 8.594 55.938 1 28.31 50 VAL B O 1
ATOM 6007 N N . ALA B 1 51 ? 4.023 9.789 57.125 1 28.3 51 ALA B N 1
ATOM 6008 C CA . ALA B 1 51 ? 3.053 10.039 56.062 1 28.3 51 ALA B CA 1
ATOM 6009 C C . ALA B 1 51 ? 3.611 11.016 55.031 1 28.3 51 ALA B C 1
ATOM 6011 O O . ALA B 1 51 ? 2.881 11.492 54.188 1 28.3 51 ALA B O 1
ATOM 6012 N N . SER B 1 52 ? 4.504 11.773 55.406 1 26.61 52 SER B N 1
ATOM 6013 C CA . SER B 1 52 ? 5.184 12.766 54.562 1 26.61 52 SER B CA 1
ATOM 6014 C C . SER B 1 52 ? 5.707 12.148 53.281 1 26.61 52 SER B C 1
ATOM 6016 O O . SER B 1 52 ? 6.102 10.984 53.25 1 26.61 52 SER B O 1
ATOM 6018 N N . GLY B 1 53 ? 5.801 13.086 52.188 1 25.22 53 GLY B N 1
ATOM 6019 C CA . GLY B 1 53 ? 5.559 12.883 50.781 1 25.22 53 GLY B CA 1
ATOM 6020 C C . GLY B 1 53 ? 6.59 11.992 50.125 1 25.22 53 GLY B C 1
ATOM 6021 O O . GLY B 1 53 ? 7.688 12.438 49.781 1 25.22 53 GLY B O 1
ATOM 6022 N N . LYS B 1 54 ? 6.797 10.906 50.531 1 32.34 54 LYS B N 1
ATOM 6023 C CA . LYS B 1 54 ? 7.746 10.039 49.844 1 32.34 54 LYS B CA 1
ATOM 6024 C C . LYS B 1 54 ? 7.617 10.188 48.344 1 32.34 54 LYS B C 1
ATOM 6026 O O . LYS B 1 54 ? 6.57 9.867 47.781 1 32.34 54 LYS B O 1
ATOM 6031 N N . THR B 1 55 ? 8.266 11.141 47.812 1 28.2 55 THR B N 1
ATOM 6032 C CA . THR B 1 55 ? 7.988 11.57 46.438 1 28.2 55 THR B CA 1
ATOM 6033 C C . THR B 1 55 ? 8.07 10.391 45.469 1 28.2 55 THR B C 1
ATOM 6035 O O . THR B 1 55 ? 8.82 9.445 45.719 1 28.2 55 THR B O 1
ATOM 6038 N N . ALA B 1 56 ? 7.023 10.148 44.562 1 28.11 56 ALA B N 1
ATOM 6039 C CA . ALA B 1 56 ? 6.93 9.031 43.625 1 28.11 56 ALA B CA 1
ATOM 6040 C C . ALA B 1 56 ? 8.305 8.68 43.062 1 28.11 56 ALA B C 1
ATOM 6042 O O . ALA B 1 56 ? 8.469 7.641 42.438 1 28.11 56 ALA B O 1
ATOM 6043 N N . ALA B 1 57 ? 9.273 9.5 43.25 1 31.03 57 ALA B N 1
ATOM 6044 C CA . ALA B 1 57 ? 10.641 9.336 42.781 1 31.03 57 ALA B CA 1
ATOM 6045 C C . ALA B 1 57 ? 11.375 8.25 43.562 1 31.03 57 ALA B C 1
ATOM 6047 O O . ALA B 1 57 ? 12.109 7.445 42.969 1 31.03 57 ALA B O 1
ATOM 6048 N N . GLU B 1 58 ? 11.242 8.312 44.875 1 33.94 58 GLU B N 1
ATOM 6049 C CA . GLU B 1 58 ? 12.141 7.527 45.719 1 33.94 58 GLU B CA 1
ATOM 6050 C C . GLU B 1 58 ? 11.711 6.066 45.781 1 33.94 58 GLU B C 1
ATOM 6052 O O . GLU B 1 58 ? 12.555 5.168 45.812 1 33.94 58 GLU B O 1
ATOM 6057 N N . THR B 1 59 ? 10.461 5.938 45.906 1 33.03 59 THR B N 1
ATOM 6058 C CA . THR B 1 59 ? 10.008 4.547 45.969 1 33.03 59 THR B CA 1
ATOM 6059 C C . THR B 1 59 ? 10.359 3.816 44.688 1 33.03 59 THR B C 1
ATOM 6061 O O . THR B 1 59 ? 10.484 2.59 44.656 1 33.03 59 THR B O 1
ATOM 6064 N N . LEU B 1 60 ? 10.398 4.605 43.594 1 31.69 60 LEU B N 1
ATOM 6065 C CA . LEU B 1 60 ? 10.805 4.043 42.312 1 31.69 60 LEU B CA 1
ATOM 6066 C C . LEU B 1 60 ? 12.273 3.656 42.344 1 31.69 60 LEU B C 1
ATOM 6068 O O . LEU B 1 60 ? 12.664 2.631 41.781 1 31.69 60 LEU B O 1
ATOM 6072 N N . ASP B 1 61 ? 12.961 4.332 43.188 1 34.88 61 ASP B N 1
ATOM 6073 C CA . ASP B 1 61 ? 14.383 4.059 43.344 1 34.88 61 ASP B CA 1
ATOM 6074 C C . ASP B 1 61 ? 14.617 2.707 44.031 1 34.88 61 ASP B C 1
ATOM 6076 O O . ASP B 1 61 ? 15.516 1.959 43.625 1 34.88 61 ASP B O 1
ATOM 6080 N N . ASP B 1 62 ? 13.875 2.467 45.062 1 37.38 62 ASP B N 1
ATOM 6081 C CA . ASP B 1 62 ? 14.086 1.259 45.844 1 37.38 62 ASP B CA 1
ATOM 6082 C C . ASP B 1 62 ? 13.742 0.008 45.031 1 37.38 62 ASP B C 1
ATOM 6084 O O . ASP B 1 62 ? 14.453 -0.996 45.125 1 37.38 62 ASP B O 1
ATOM 6088 N N . VAL B 1 63 ? 12.625 0.064 44.375 1 35.91 63 VAL B N 1
ATOM 6089 C CA . VAL B 1 63 ? 12.273 -1.027 43.469 1 35.91 63 VAL B CA 1
ATOM 6090 C C . VAL B 1 63 ? 13.336 -1.155 42.375 1 35.91 63 VAL B C 1
ATOM 6092 O O . VAL B 1 63 ? 13.695 -2.266 42 1 35.91 63 VAL B O 1
ATOM 6095 N N . LEU B 1 64 ? 14.07 -0.046 42.125 1 37.59 64 LEU B N 1
ATOM 6096 C CA . LEU B 1 64 ? 15.219 -0.012 41.219 1 37.59 64 LEU B CA 1
ATOM 6097 C C . LEU B 1 64 ? 16.422 -0.713 41.844 1 37.59 64 LEU B C 1
ATOM 6099 O O . LEU B 1 64 ? 17.172 -1.396 41.156 1 37.59 64 LEU B O 1
ATOM 6103 N N . GLY B 1 65 ? 16.484 -0.53 43.031 1 38.81 65 GLY B N 1
ATOM 6104 C CA . GLY B 1 65 ? 17.609 -1.125 43.719 1 38.81 65 GLY B CA 1
ATOM 6105 C C . GLY B 1 65 ? 17.531 -2.637 43.812 1 38.81 65 GLY B C 1
ATOM 6106 O O . GLY B 1 65 ? 18.516 -3.334 43.531 1 38.81 65 GLY B O 1
ATOM 6107 N N . ARG B 1 66 ? 16.328 -3.076 44.25 1 39.06 66 ARG B N 1
ATOM 6108 C CA . ARG B 1 66 ? 16.141 -4.516 44.406 1 39.06 66 ARG B CA 1
ATOM 6109 C C . ARG B 1 66 ? 16.219 -5.227 43.062 1 39.06 66 ARG B C 1
ATOM 6111 O O . ARG B 1 66 ? 16.75 -6.336 42.969 1 39.06 66 ARG B O 1
ATOM 6118 N N . LEU B 1 67 ? 15.75 -4.539 42.062 1 34.5 67 LEU B N 1
ATOM 6119 C CA . LEU B 1 67 ? 15.844 -5.098 40.719 1 34.5 67 LEU B CA 1
ATOM 6120 C C . LEU B 1 67 ? 17.297 -5.199 40.25 1 34.5 67 LEU B C 1
ATOM 6122 O O . LEU B 1 67 ? 17.688 -6.172 39.625 1 34.5 67 LEU B O 1
ATOM 6126 N N . ALA B 1 68 ? 18.125 -4.41 40.781 1 38.97 68 ALA B N 1
ATOM 6127 C CA . ALA B 1 68 ? 19.578 -4.422 40.562 1 38.97 68 ALA B CA 1
ATOM 6128 C C . ALA B 1 68 ? 20.203 -5.648 41.219 1 38.97 68 ALA B C 1
ATOM 6130 O O . ALA B 1 68 ? 21.078 -6.285 40.625 1 38.97 68 ALA B O 1
ATOM 6131 N N . ILE B 1 69 ? 19.781 -5.934 42.438 1 40.12 69 ILE B N 1
ATOM 6132 C CA . ILE B 1 69 ? 20.359 -7.059 43.188 1 40.12 69 ILE B CA 1
ATOM 6133 C C . ILE B 1 69 ? 19.953 -8.367 42.5 1 40.12 69 ILE B C 1
ATOM 6135 O O . ILE B 1 69 ? 20.781 -9.266 42.344 1 40.12 69 ILE B O 1
ATOM 6139 N N . LEU B 1 70 ? 18.719 -8.43 42.156 1 35.22 70 LEU B N 1
ATOM 6140 C CA . LEU B 1 70 ? 18.266 -9.656 41.531 1 35.22 70 LEU B CA 1
ATOM 6141 C C . LEU B 1 70 ? 18.969 -9.844 40.188 1 35.22 70 LEU B C 1
ATOM 6143 O O . LEU B 1 70 ? 19.344 -10.961 39.812 1 35.22 70 LEU B O 1
ATOM 6147 N N . GLU B 1 71 ? 19.359 -8.773 39.594 1 37.34 71 GLU B N 1
ATOM 6148 C CA . GLU B 1 71 ? 20.156 -8.773 38.375 1 37.34 71 GLU B CA 1
ATOM 6149 C C . GLU B 1 71 ? 21.578 -9.258 38.625 1 37.34 71 GLU B C 1
ATOM 6151 O O . GLU B 1 71 ? 22.156 -10 37.812 1 37.34 71 GLU B O 1
ATOM 6156 N N . GLN B 1 72 ? 21.938 -8.898 39.656 1 38.84 72 GLN B N 1
ATOM 6157 C CA . GLN B 1 72 ? 23.297 -9.273 40.062 1 38.84 72 GLN B CA 1
ATOM 6158 C C . GLN B 1 72 ? 23.375 -10.766 40.375 1 38.84 72 GLN B C 1
ATOM 6160 O O . GLN B 1 72 ? 24.359 -11.422 40 1 38.84 72 GLN B O 1
ATOM 6165 N N . THR B 1 73 ? 22.406 -11.258 41.125 1 34.22 73 THR B N 1
ATOM 6166 C CA . THR B 1 73 ? 22.453 -12.656 41.531 1 34.22 73 THR B CA 1
ATOM 6167 C C . THR B 1 73 ? 22.266 -13.57 40.312 1 34.22 73 THR B C 1
ATOM 6169 O O . THR B 1 73 ? 22.953 -14.578 40.188 1 34.22 73 THR B O 1
ATOM 6172 N N . VAL B 1 74 ? 21.391 -13.25 39.438 1 33.53 74 VAL B N 1
ATOM 6173 C CA . VAL B 1 74 ? 21.203 -14.086 38.281 1 33.53 74 VAL B CA 1
ATOM 6174 C C . VAL B 1 74 ? 22.438 -14.023 37.375 1 33.53 74 VAL B C 1
ATOM 6176 O O . VAL B 1 74 ? 22.797 -15 36.719 1 33.53 74 VAL B O 1
ATOM 6179 N N . SER B 1 75 ? 23.312 -13.031 37.438 1 33.97 75 SER B N 1
ATOM 6180 C CA . SER B 1 75 ? 24.656 -12.914 36.844 1 33.97 75 SER B CA 1
ATOM 6181 C C . SER B 1 75 ? 25.594 -13.984 37.406 1 33.97 75 SER B C 1
ATOM 6183 O O . SER B 1 75 ? 26.422 -14.531 36.688 1 33.97 75 SER B O 1
ATOM 6185 N N . LYS B 1 76 ? 25.531 -14.062 38.656 1 31.62 76 LYS B N 1
ATOM 6186 C CA . LYS B 1 76 ? 26.531 -14.922 39.312 1 31.62 76 LYS B CA 1
ATOM 6187 C C . LYS B 1 76 ? 26.266 -16.391 38.969 1 31.62 76 LYS B C 1
ATOM 6189 O O . LYS B 1 76 ? 27.203 -17.156 38.781 1 31.62 76 LYS B O 1
ATOM 6194 N N . LEU B 1 77 ? 25.016 -16.781 39.062 1 28.92 77 LEU B N 1
ATOM 6195 C CA . LEU B 1 77 ? 24.797 -18.219 38.938 1 28.92 77 LEU B CA 1
ATOM 6196 C C . LEU B 1 77 ? 25.125 -18.719 37.531 1 28.92 77 LEU B C 1
ATOM 6198 O O . LEU B 1 77 ? 25.562 -19.859 37.344 1 28.92 77 LEU B O 1
ATOM 6202 N N . VAL B 1 78 ? 24.922 -18 36.469 1 28.39 78 VAL B N 1
ATOM 6203 C CA . VAL B 1 78 ? 25.344 -18.547 35.188 1 28.39 78 VAL B CA 1
ATOM 6204 C C . VAL B 1 78 ? 26.859 -18.594 35.094 1 28.39 78 VAL B C 1
ATOM 6206 O O . VAL B 1 78 ? 27.438 -19.297 34.25 1 28.39 78 VAL B O 1
ATOM 6209 N N . SER B 1 79 ? 27.578 -17.844 35.938 1 26.78 79 SER B N 1
ATOM 6210 C CA . SER B 1 79 ? 29.047 -17.828 35.969 1 26.78 79 SER B CA 1
ATOM 6211 C C . SER B 1 79 ? 29.594 -19.203 36.375 1 26.78 79 SER B C 1
ATOM 6213 O O . SER B 1 79 ? 30.719 -19.547 36 1 26.78 79 SER B O 1
ATOM 6215 N N . SER B 1 80 ? 29.156 -19.766 37.438 1 26.98 80 SER B N 1
ATOM 6216 C CA . SER B 1 80 ? 30.047 -20.703 38.094 1 26.98 80 SER B CA 1
ATOM 6217 C C . SER B 1 80 ? 30.203 -21.984 37.281 1 26.98 80 SER B C 1
ATOM 6219 O O . SER B 1 80 ? 30.781 -22.969 37.781 1 26.98 80 SER B O 1
ATOM 6221 N N . GLY B 1 81 ? 29.375 -22.438 36.312 1 23.41 81 GLY B N 1
ATOM 6222 C CA . GLY B 1 81 ? 29.812 -23.797 36.062 1 23.41 81 GLY B CA 1
ATOM 6223 C C . GLY B 1 81 ? 31.297 -23.891 35.719 1 23.41 81 GLY B C 1
ATOM 6224 O O . GLY B 1 81 ? 31.969 -22.875 35.562 1 23.41 81 GLY B O 1
ATOM 6225 N N . ASN B 1 82 ? 31.812 -24.812 34.75 1 24.08 82 ASN B N 1
ATOM 6226 C CA . ASN B 1 82 ? 33.031 -25.578 34.594 1 24.08 82 ASN B CA 1
ATOM 6227 C C . ASN B 1 82 ? 34.219 -24.703 34.156 1 24.08 82 ASN B C 1
ATOM 6229 O O . ASN B 1 82 ? 34.031 -23.859 33.25 1 24.08 82 ASN B O 1
ATOM 6233 N N . GLN B 1 83 ? 35.281 -24.375 34.875 1 24.75 83 GLN B N 1
ATOM 6234 C CA . GLN B 1 83 ? 36.406 -23.469 34.906 1 24.75 83 GLN B CA 1
ATOM 6235 C C . GLN B 1 83 ? 37.125 -23.422 33.531 1 24.75 83 GLN B C 1
ATOM 6237 O O . GLN B 1 83 ? 37.812 -22.469 33.219 1 24.75 83 GLN B O 1
ATOM 6242 N N . GLY B 1 84 ? 37.688 -24.562 32.875 1 22.06 84 GLY B N 1
ATOM 6243 C CA . GLY B 1 84 ? 39 -24.891 32.344 1 22.06 84 GLY B CA 1
ATOM 6244 C C . GLY B 1 84 ? 39.312 -24.188 31.047 1 22.06 84 GLY B C 1
ATOM 6245 O O . GLY B 1 84 ? 38.438 -23.531 30.469 1 22.06 84 GLY B O 1
ATOM 6246 N N . LYS B 1 85 ? 40.438 -24.703 29.984 1 22.48 85 LYS B N 1
ATOM 6247 C CA . LYS B 1 85 ? 41.531 -24.469 29.078 1 22.48 85 LYS B CA 1
ATOM 6248 C C . LYS B 1 85 ? 41.062 -23.938 27.734 1 22.48 85 LYS B C 1
ATOM 6250 O O . LYS B 1 85 ? 41.812 -23.297 27 1 22.48 85 LYS B O 1
ATOM 6255 N N . GLU B 1 86 ? 40.281 -24.641 26.844 1 20.95 86 GLU B N 1
ATOM 6256 C CA . GLU B 1 86 ? 40.594 -24.656 25.422 1 20.95 86 GLU B CA 1
ATOM 6257 C C . GLU B 1 86 ? 40.375 -23.297 24.781 1 20.95 86 GLU B C 1
ATOM 6259 O O . GLU B 1 86 ? 39.375 -22.625 25.078 1 20.95 86 GLU B O 1
ATOM 6264 N N . LYS B 1 87 ? 41.281 -22.656 23.703 1 23.62 87 LYS B N 1
ATOM 6265 C CA . LYS B 1 87 ? 41.906 -21.688 22.812 1 23.62 87 LYS B CA 1
ATOM 6266 C C . LYS B 1 87 ? 40.875 -21.031 21.891 1 23.62 87 LYS B C 1
ATOM 6268 O O . LYS B 1 87 ? 39.812 -21.562 21.672 1 23.62 87 LYS B O 1
ATOM 6273 N N . GLU B 1 88 ? 41.438 -20 20.812 1 22.14 88 GLU B N 1
ATOM 6274 C CA . GLU B 1 88 ? 41.281 -18.75 20.062 1 22.14 88 GLU B CA 1
ATOM 6275 C C . GLU B 1 88 ? 40.344 -18.938 18.875 1 22.14 88 GLU B C 1
ATOM 6277 O O . GLU B 1 88 ? 40.594 -18.438 17.781 1 22.14 88 GLU B O 1
ATOM 6282 N N . LYS B 1 89 ? 39.812 -19.984 18.375 1 24.48 89 LYS B N 1
ATOM 6283 C CA . LYS B 1 89 ? 39.344 -19.984 17 1 24.48 89 LYS B CA 1
ATOM 6284 C C . LYS B 1 89 ? 38.375 -18.828 16.75 1 24.48 89 LYS B C 1
ATOM 6286 O O . LYS B 1 89 ? 37.25 -18.828 17.234 1 24.48 89 LYS B O 1
ATOM 6291 N N . VAL B 1 90 ? 38.812 -17.453 16.5 1 24.39 90 VAL B N 1
ATOM 6292 C CA . VAL B 1 90 ? 38.5 -16.047 16.188 1 24.39 90 VAL B CA 1
ATOM 6293 C C . VAL B 1 90 ? 37.375 -15.977 15.18 1 24.39 90 VAL B C 1
ATOM 6295 O O . VAL B 1 90 ? 36.969 -17 14.594 1 24.39 90 VAL B O 1
ATOM 6298 N N . LYS B 1 91 ? 37.469 -14.781 13.875 1 24.91 91 LYS B N 1
ATOM 6299 C CA . LYS B 1 91 ? 37.094 -13.516 13.25 1 24.91 91 LYS B CA 1
ATOM 6300 C C . LYS B 1 91 ? 36.375 -13.742 11.93 1 24.91 91 LYS B C 1
ATOM 6302 O O . LYS B 1 91 ? 36.188 -12.805 11.148 1 24.91 91 LYS B O 1
ATOM 6307 N N . ASP B 1 92 ? 36.281 -14.711 11.219 1 25.75 92 ASP B N 1
ATOM 6308 C CA . ASP B 1 92 ? 36.125 -14.547 9.781 1 25.75 92 ASP B CA 1
ATOM 6309 C C . ASP B 1 92 ? 34.906 -13.695 9.445 1 25.75 92 ASP B C 1
ATOM 6311 O O . ASP B 1 92 ? 33.781 -14.094 9.727 1 25.75 92 ASP B O 1
ATOM 6315 N N . LYS B 1 93 ? 34.969 -12.234 9.227 1 30.23 93 LYS B N 1
ATOM 6316 C CA . LYS B 1 93 ? 34.312 -11.016 8.734 1 30.23 93 LYS B CA 1
ATOM 6317 C C . LYS B 1 93 ? 33.625 -11.258 7.402 1 30.23 93 LYS B C 1
ATOM 6319 O O . LYS B 1 93 ? 34.219 -11.047 6.34 1 30.23 93 LYS B O 1
ATOM 6324 N N . GLU B 1 94 ? 32.906 -12.164 7.016 1 28.36 94 GLU B N 1
ATOM 6325 C CA . GLU B 1 94 ? 32.469 -12.391 5.645 1 28.36 94 GLU B CA 1
ATOM 6326 C C . GLU B 1 94 ? 31.578 -11.25 5.148 1 28.36 94 GLU B C 1
ATOM 6328 O O . GLU B 1 94 ? 30.797 -10.703 5.914 1 28.36 94 GLU B O 1
ATOM 6333 N N . LYS B 1 95 ? 31.656 -10.688 3.748 1 31.02 95 LYS B N 1
ATOM 6334 C CA . LYS B 1 95 ? 31.219 -9.633 2.834 1 31.02 95 LYS B CA 1
ATOM 6335 C C . LYS B 1 95 ? 29.719 -9.398 2.951 1 31.02 95 LYS B C 1
ATOM 6337 O O . LYS B 1 95 ? 29 -10.188 3.586 1 31.02 95 LYS B O 1
ATOM 6342 N N . GLY B 1 96 ? 29.172 -8.602 1.762 1 31.72 96 GLY B N 1
ATOM 6343 C CA . GLY B 1 96 ? 28.156 -7.684 1.262 1 31.72 96 GLY B CA 1
ATOM 6344 C C . GLY B 1 96 ? 26.766 -8.281 1.237 1 31.72 96 GLY B C 1
ATOM 6345 O O . GLY B 1 96 ? 26.094 -8.289 0.198 1 31.72 96 GLY B O 1
ATOM 6346 N N . ARG B 1 97 ? 26.406 -9.094 2.115 1 34.59 97 ARG B N 1
ATOM 6347 C CA . ARG B 1 97 ? 25.234 -9.961 2.041 1 34.59 97 ARG B CA 1
ATOM 6348 C C . ARG B 1 97 ? 23.953 -9.164 2.223 1 34.59 97 ARG B C 1
ATOM 6350 O O . ARG B 1 97 ? 23.938 -8.133 2.895 1 34.59 97 ARG B O 1
ATOM 6357 N N . SER B 1 98 ? 23.016 -9.133 1.379 1 38.28 98 SER B N 1
ATOM 6358 C CA . SER B 1 98 ? 21.719 -8.477 1.504 1 38.28 98 SER B CA 1
ATOM 6359 C C . SER B 1 98 ? 21.156 -8.633 2.91 1 38.28 98 SER B C 1
ATOM 6361 O O . SER B 1 98 ? 21.188 -9.727 3.477 1 38.28 98 SER B O 1
ATOM 6363 N N . ALA B 1 99 ? 21.047 -7.691 3.678 1 38 99 ALA B N 1
ATOM 6364 C CA . ALA B 1 99 ? 20.641 -7.598 5.078 1 38 99 ALA B CA 1
ATOM 6365 C C . ALA B 1 99 ? 19.469 -8.531 5.367 1 38 99 ALA B C 1
ATOM 6367 O O . ALA B 1 99 ? 19.406 -9.156 6.43 1 38 99 ALA B O 1
ATOM 6368 N N . ILE B 1 100 ? 18.375 -8.359 4.758 1 38.78 100 ILE B N 1
ATOM 6369 C CA . ILE B 1 100 ? 17.188 -9.141 5.109 1 38.78 100 ILE B CA 1
ATOM 6370 C C . ILE B 1 100 ? 17.5 -10.633 4.965 1 38.78 100 ILE B C 1
ATOM 6372 O O . ILE B 1 100 ? 17.188 -11.422 5.852 1 38.78 100 ILE B O 1
ATOM 6376 N N . ARG B 1 101 ? 18 -10.953 3.756 1 44.09 101 ARG B N 1
ATOM 6377 C CA . ARG B 1 101 ? 18.391 -12.32 3.426 1 44.09 101 ARG B CA 1
ATOM 6378 C C . ARG B 1 101 ? 19.516 -12.805 4.348 1 44.09 101 ARG B C 1
ATOM 6380 O O . ARG B 1 101 ? 19.578 -13.992 4.664 1 44.09 101 ARG B O 1
ATOM 6387 N N . SER B 1 102 ? 20.25 -11.82 4.73 1 40.5 102 SER B N 1
ATOM 6388 C CA . SER B 1 102 ? 21.25 -12.062 5.77 1 40.5 102 SER B CA 1
ATOM 6389 C C . SER B 1 102 ? 20.594 -12.141 7.148 1 40.5 102 SER B C 1
ATOM 6391 O O . SER B 1 102 ? 21.094 -12.844 8.031 1 40.5 102 SER B O 1
ATOM 6393 N N . SER B 1 103 ? 19.688 -11.32 7.262 1 34.59 103 SER B N 1
ATOM 6394 C CA . SER B 1 103 ? 19.062 -11.273 8.578 1 34.59 103 SER B CA 1
ATOM 6395 C C . SER B 1 103 ? 18.312 -12.562 8.891 1 34.59 103 SER B C 1
ATOM 6397 O O . SER B 1 103 ? 17.75 -12.719 9.977 1 34.59 103 SER B O 1
ATOM 6399 N N . PHE B 1 104 ? 17.656 -13.086 7.789 1 36.81 104 PHE B N 1
ATOM 6400 C CA . PHE B 1 104 ? 16.984 -14.32 8.141 1 36.81 104 PHE B CA 1
ATOM 6401 C C . PHE B 1 104 ? 17.938 -15.297 8.805 1 36.81 104 PHE B C 1
ATOM 6403 O O . PHE B 1 104 ? 17.688 -16.5 8.836 1 36.81 104 PHE B O 1
ATOM 6410 N N . GLY B 1 105 ? 18.859 -14.828 9.25 1 36.47 105 GLY B N 1
ATOM 6411 C CA . GLY B 1 105 ? 19.797 -15.742 9.875 1 36.47 105 GLY B CA 1
ATOM 6412 C C . GLY B 1 105 ? 20.547 -16.609 8.875 1 36.47 105 GLY B C 1
ATOM 6413 O O . GLY B 1 105 ? 21.344 -17.453 9.258 1 36.47 105 GLY B O 1
ATOM 6414 N N . VAL B 1 106 ? 19.828 -16.875 7.82 1 40.28 106 VAL B N 1
ATOM 6415 C CA . VAL B 1 106 ? 20.453 -17.891 6.961 1 40.28 106 VAL B CA 1
ATOM 6416 C C . VAL B 1 106 ? 21.656 -17.281 6.234 1 40.28 106 VAL B C 1
ATOM 6418 O O . VAL B 1 106 ? 21.484 -16.422 5.375 1 40.28 106 VAL B O 1
ATOM 6421 N N . THR B 1 107 ? 22.578 -17.156 6.84 1 46.28 107 THR B N 1
ATOM 6422 C CA . THR B 1 107 ? 23.969 -16.812 6.57 1 46.28 107 THR B CA 1
ATOM 6423 C C . THR B 1 107 ? 24.469 -17.531 5.316 1 46.28 107 THR B C 1
ATOM 6425 O O . THR B 1 107 ? 25.641 -17.359 4.926 1 46.28 107 THR B O 1
ATOM 6428 N N . SER B 1 108 ? 23.703 -18.531 4.641 1 61.09 108 SER B N 1
ATOM 6429 C CA . SER B 1 108 ? 24.578 -19.156 3.666 1 61.09 108 SER B CA 1
ATOM 6430 C C . SER B 1 108 ? 24.438 -18.516 2.293 1 61.09 108 SER B C 1
ATOM 6432 O O . SER B 1 108 ? 23.328 -18.172 1.873 1 61.09 108 SER B O 1
ATOM 6434 N N . THR B 1 109 ? 25.297 -18 1.771 1 67.88 109 THR B N 1
ATOM 6435 C CA . THR B 1 109 ? 25.453 -17.484 0.412 1 67.88 109 THR B CA 1
ATOM 6436 C C . THR B 1 109 ? 24.688 -18.359 -0.58 1 67.88 109 THR B C 1
ATOM 6438 O O . THR B 1 109 ? 24.125 -17.859 -1.55 1 67.88 109 THR B O 1
ATOM 6441 N N . ASP B 1 110 ? 24.406 -19.625 -0.149 1 75.19 110 ASP B N 1
ATOM 6442 C CA . ASP B 1 110 ? 23.75 -20.562 -1.044 1 75.19 110 ASP B CA 1
ATOM 6443 C C . ASP B 1 110 ? 22.234 -20.328 -1.056 1 75.19 110 ASP B C 1
ATOM 6445 O O . ASP B 1 110 ? 21.609 -20.375 -2.113 1 75.19 110 ASP B O 1
ATOM 6449 N N . GLU B 1 111 ? 21.688 -20.078 0.058 1 78.31 111 GLU B N 1
ATOM 6450 C CA . GLU B 1 111 ? 20.25 -19.812 0.134 1 78.31 111 GLU B CA 1
ATOM 6451 C C . GLU B 1 111 ? 19.891 -18.531 -0.598 1 78.31 111 GLU B C 1
ATOM 6453 O O . GLU B 1 111 ? 18.859 -18.453 -1.27 1 78.31 111 GLU B O 1
ATOM 6458 N N . ASP B 1 112 ? 20.734 -17.578 -0.504 1 75.25 112 ASP B N 1
ATOM 6459 C CA . ASP B 1 112 ? 20.5 -16.312 -1.182 1 75.25 112 ASP B CA 1
ATOM 6460 C C . ASP B 1 112 ? 20.469 -16.484 -2.697 1 75.25 112 ASP B C 1
ATOM 6462 O O . ASP B 1 112 ? 19.625 -15.914 -3.379 1 75.25 112 ASP B O 1
ATOM 6466 N N . VAL B 1 113 ? 21.375 -17.266 -3.098 1 79.62 113 VAL B N 1
ATOM 6467 C CA . VAL B 1 113 ? 21.469 -17.484 -4.539 1 79.62 113 VAL B CA 1
ATOM 6468 C C . VAL B 1 113 ? 20.266 -18.281 -5.031 1 79.62 113 VAL B C 1
ATOM 6470 O O . VAL B 1 113 ? 19.766 -18.047 -6.129 1 79.62 113 VAL B O 1
ATOM 6473 N N . ALA B 1 114 ? 19.812 -19.25 -4.246 1 81.94 114 ALA B N 1
ATOM 6474 C CA . ALA B 1 114 ? 18.609 -20 -4.598 1 81.94 114 ALA B CA 1
ATOM 6475 C C . ALA B 1 114 ? 17.406 -19.078 -4.719 1 81.94 114 ALA B C 1
ATOM 6477 O O . ALA B 1 114 ? 16.609 -19.203 -5.66 1 81.94 114 ALA B O 1
ATOM 6478 N N . MET B 1 115 ? 17.312 -18.188 -3.85 1 79.75 115 MET B N 1
ATOM 6479 C CA . MET B 1 115 ? 16.203 -17.234 -3.869 1 79.75 115 MET B CA 1
ATOM 6480 C C . MET B 1 115 ? 16.297 -16.312 -5.078 1 79.75 115 MET B C 1
ATOM 6482 O O . MET B 1 115 ? 15.281 -15.93 -5.66 1 79.75 115 MET B O 1
ATOM 6486 N N . MET B 1 116 ? 17.516 -16.047 -5.418 1 80.5 116 MET B N 1
ATOM 6487 C CA . MET B 1 116 ? 17.719 -15.195 -6.586 1 80.5 116 MET B CA 1
ATOM 6488 C C . MET B 1 116 ? 17.266 -15.898 -7.859 1 80.5 116 MET B C 1
ATOM 6490 O O . MET B 1 116 ? 16.688 -15.266 -8.75 1 80.5 116 MET B O 1
ATOM 6494 N N . LEU B 1 117 ? 17.531 -17.156 -7.91 1 82.69 117 LEU B N 1
ATOM 6495 C CA . LEU B 1 117 ? 17.078 -17.938 -9.055 1 82.69 117 LEU B CA 1
ATOM 6496 C C . LEU B 1 117 ? 15.562 -17.922 -9.156 1 82.69 117 LEU B C 1
ATOM 6498 O O . LEU B 1 117 ? 15 -17.781 -10.25 1 82.69 117 LEU B O 1
ATOM 6502 N N . GLU B 1 118 ? 14.969 -18.094 -8.047 1 83.25 118 GLU B N 1
ATOM 6503 C CA . GLU B 1 118 ? 13.508 -18.062 -8.008 1 83.25 118 GLU B CA 1
ATOM 6504 C C . GLU B 1 118 ? 12.969 -16.703 -8.414 1 83.25 118 GLU B C 1
ATOM 6506 O O . GLU B 1 118 ? 11.961 -16.609 -9.125 1 83.25 118 GLU B O 1
ATOM 6511 N N . ASP B 1 119 ? 13.633 -15.672 -7.992 1 80.94 119 ASP B N 1
ATOM 6512 C CA . ASP B 1 119 ? 13.234 -14.312 -8.359 1 80.94 119 ASP B CA 1
ATOM 6513 C C . ASP B 1 119 ? 13.32 -14.102 -9.867 1 80.94 119 ASP B C 1
ATOM 6515 O O . ASP B 1 119 ? 12.445 -13.461 -10.461 1 80.94 119 ASP B O 1
ATOM 6519 N N . PHE B 1 120 ? 14.398 -14.602 -10.398 1 77.62 120 PHE B N 1
ATOM 6520 C CA . PHE B 1 120 ? 14.562 -14.492 -11.844 1 77.62 120 PHE B CA 1
ATOM 6521 C C . PHE B 1 120 ? 13.438 -15.211 -12.57 1 77.62 120 PHE B C 1
ATOM 6523 O O . PHE B 1 120 ? 12.891 -14.695 -13.555 1 77.62 120 PHE B O 1
ATOM 6530 N N . ALA B 1 121 ? 13.102 -16.281 -12.055 1 76.94 121 ALA B N 1
ATOM 6531 C CA . ALA B 1 121 ? 12.047 -17.078 -12.68 1 76.94 121 ALA B CA 1
ATOM 6532 C C . ALA B 1 121 ? 10.695 -16.375 -12.594 1 76.94 121 ALA B C 1
ATOM 6534 O O . ALA B 1 121 ? 9.898 -16.422 -13.523 1 76.94 121 ALA B O 1
ATOM 6535 N N . MET B 1 122 ? 10.461 -15.688 -11.469 1 79.81 122 MET B N 1
ATOM 6536 C CA . MET B 1 122 ? 9.156 -15.102 -11.195 1 79.81 122 MET B CA 1
ATOM 6537 C C . MET B 1 122 ? 9.047 -13.695 -11.773 1 79.81 122 MET B C 1
ATOM 6539 O O . MET B 1 122 ? 7.988 -13.07 -11.703 1 79.81 122 MET B O 1
ATOM 6543 N N . GLY B 1 123 ? 10.102 -13.203 -12.289 1 73.62 123 GLY B N 1
ATOM 6544 C CA . GLY B 1 123 ? 10.039 -11.898 -12.93 1 73.62 123 GLY B CA 1
ATOM 6545 C C . GLY B 1 123 ? 10.133 -10.75 -11.945 1 73.62 123 GLY B C 1
ATOM 6546 O O . GLY B 1 123 ? 9.578 -9.672 -12.18 1 73.62 123 GLY B O 1
ATOM 6547 N N . HIS B 1 124 ? 10.742 -10.969 -10.82 1 76.94 124 HIS B N 1
ATOM 6548 C CA . HIS B 1 124 ? 11 -9.883 -9.891 1 76.94 124 HIS B CA 1
ATOM 6549 C C . HIS B 1 124 ? 12.164 -9.008 -10.359 1 76.94 124 HIS B C 1
ATOM 6551 O O . HIS B 1 124 ? 13.305 -9.211 -9.945 1 76.94 124 HIS B O 1
ATOM 6557 N N . ARG B 1 125 ? 11.836 -8.008 -11.102 1 78.12 125 ARG B N 1
ATOM 6558 C CA . ARG B 1 125 ? 12.836 -7.215 -11.812 1 78.12 125 ARG B CA 1
ATOM 6559 C C . ARG B 1 125 ? 13.75 -6.484 -10.836 1 78.12 125 ARG B C 1
ATOM 6561 O O . ARG B 1 125 ? 14.961 -6.402 -11.055 1 78.12 125 ARG B O 1
ATOM 6568 N N . VAL B 1 126 ? 13.227 -6.004 -9.852 1 79.38 126 VAL B N 1
ATOM 6569 C CA . VAL B 1 126 ? 14.023 -5.258 -8.883 1 79.38 126 VAL B CA 1
ATOM 6570 C C . VAL B 1 126 ? 15.055 -6.188 -8.234 1 79.38 126 VAL B C 1
ATOM 6572 O O . VAL B 1 126 ? 16.234 -5.836 -8.125 1 79.38 126 VAL B O 1
ATOM 6575 N N . ASN B 1 127 ? 14.617 -7.332 -7.879 1 76.25 127 ASN B N 1
ATOM 6576 C CA . ASN B 1 127 ? 15.516 -8.312 -7.277 1 76.25 127 ASN B CA 1
ATOM 6577 C C . ASN B 1 127 ? 16.547 -8.812 -8.281 1 76.25 127 ASN B C 1
ATOM 6579 O O . ASN B 1 127 ? 17.703 -9.039 -7.926 1 76.25 127 ASN B O 1
ATOM 6583 N N . ARG B 1 128 ? 16.109 -8.961 -9.516 1 78.38 128 ARG B N 1
ATOM 6584 C CA . ARG B 1 128 ? 17.016 -9.391 -10.57 1 78.38 128 ARG B CA 1
ATOM 6585 C C . ARG B 1 128 ? 18.125 -8.367 -10.789 1 78.38 128 ARG B C 1
ATOM 6587 O O . ARG B 1 128 ? 19.297 -8.727 -10.898 1 78.38 128 ARG B O 1
ATOM 6594 N N . ASN B 1 129 ? 17.688 -7.172 -10.859 1 76.62 129 ASN B N 1
ATOM 6595 C CA . ASN B 1 129 ? 18.656 -6.098 -11.062 1 76.62 129 ASN B CA 1
ATOM 6596 C C . ASN B 1 129 ? 19.656 -6.012 -9.906 1 76.62 129 ASN B C 1
ATOM 6598 O O . ASN B 1 129 ? 20.844 -5.816 -10.125 1 76.62 129 ASN B O 1
ATOM 6602 N N . ARG B 1 130 ? 19.188 -6.148 -8.805 1 77.56 130 ARG B N 1
ATOM 6603 C CA . ARG B 1 130 ? 20.062 -6.133 -7.625 1 77.56 130 ARG B CA 1
ATOM 6604 C C . ARG B 1 130 ? 21.078 -7.262 -7.68 1 77.56 130 ARG B C 1
ATOM 6606 O O . ARG B 1 130 ? 22.266 -7.051 -7.406 1 77.56 130 ARG B O 1
ATOM 6613 N N . ALA B 1 131 ? 20.609 -8.43 -8.008 1 76.25 131 ALA B N 1
ATOM 6614 C CA . ALA B 1 131 ? 21.484 -9.594 -8.078 1 76.25 131 ALA B CA 1
ATOM 6615 C C . ALA B 1 131 ? 22.547 -9.422 -9.172 1 76.25 131 ALA B C 1
ATOM 6617 O O . ALA B 1 131 ? 23.719 -9.758 -8.977 1 76.25 131 ALA B O 1
ATOM 6618 N N . THR B 1 132 ? 22.125 -8.867 -10.234 1 76.12 132 THR B N 1
ATOM 6619 C CA . THR B 1 132 ? 23.047 -8.656 -11.352 1 76.12 132 THR B CA 1
ATOM 6620 C C . THR B 1 132 ? 24.109 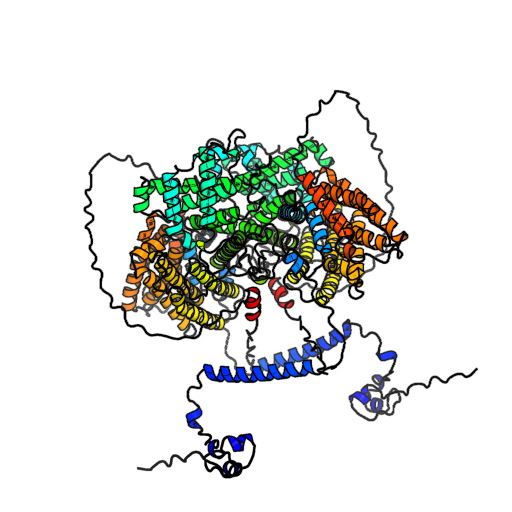-7.617 -11 1 76.12 132 THR B C 1
ATOM 6622 O O . THR B 1 132 ? 25.281 -7.77 -11.352 1 76.12 132 THR B O 1
ATOM 6625 N N . GLN B 1 133 ? 23.703 -6.656 -10.32 1 74.5 133 GLN B N 1
ATOM 6626 C CA . GLN B 1 133 ? 24.641 -5.617 -9.914 1 74.5 133 GLN B CA 1
ATOM 6627 C C . GLN B 1 133 ? 25.625 -6.148 -8.883 1 74.5 133 GLN B C 1
ATOM 6629 O O . GLN B 1 133 ? 26.797 -5.766 -8.883 1 74.5 133 GLN B O 1
ATOM 6634 N N . ASP B 1 134 ? 25.172 -6.996 -8.078 1 71.31 134 ASP B N 1
ATOM 6635 C CA . ASP B 1 134 ? 26.016 -7.551 -7.027 1 71.31 134 ASP B CA 1
ATOM 6636 C C . ASP B 1 134 ? 27.047 -8.516 -7.605 1 71.31 134 ASP B C 1
ATOM 6638 O O . ASP B 1 134 ? 28.156 -8.641 -7.078 1 71.31 134 ASP B O 1
ATOM 6642 N N . PHE B 1 135 ? 26.688 -9.227 -8.656 1 71.12 135 PHE B N 1
ATOM 6643 C CA . PHE B 1 135 ? 27.562 -10.273 -9.172 1 71.12 135 PHE B CA 1
ATOM 6644 C C . PHE B 1 135 ? 28.406 -9.75 -10.328 1 71.12 135 PHE B C 1
ATOM 6646 O O . PHE B 1 135 ? 29.531 -10.203 -10.539 1 71.12 135 PHE B O 1
ATOM 6653 N N . ASP B 1 136 ? 27.766 -9.016 -11.219 1 63.75 136 ASP B N 1
ATOM 6654 C CA . ASP B 1 136 ? 28.516 -8.492 -12.359 1 63.75 136 ASP B CA 1
ATOM 6655 C C . ASP B 1 136 ? 28.969 -7.055 -12.102 1 63.75 136 ASP B C 1
ATOM 6657 O O . ASP B 1 136 ? 28.219 -6.105 -12.367 1 63.75 136 ASP B O 1
ATOM 6661 N N . THR B 1 137 ? 30.062 -6.977 -11.336 1 55.03 137 THR B N 1
ATOM 6662 C CA . THR B 1 137 ? 30.641 -5.676 -11.016 1 55.03 137 THR B CA 1
ATOM 6663 C C . THR B 1 137 ? 31.031 -4.93 -12.281 1 55.03 137 THR B C 1
ATOM 6665 O O . THR B 1 137 ? 31.328 -3.732 -12.242 1 55.03 137 THR B O 1
ATOM 6668 N N . THR B 1 138 ? 31.203 -5.613 -13.406 1 49.31 138 THR B N 1
ATOM 6669 C CA . THR B 1 138 ? 31.719 -4.965 -14.609 1 49.31 138 THR B CA 1
ATOM 6670 C C . THR B 1 138 ? 30.625 -4.176 -15.312 1 49.31 138 THR B C 1
ATOM 6672 O O . THR B 1 138 ? 30.906 -3.215 -16.031 1 49.31 138 THR B O 1
ATOM 6675 N N . ASN B 1 139 ? 29.547 -4.699 -15.445 1 45.38 139 ASN B N 1
ATOM 6676 C CA . ASN B 1 139 ? 28.531 -4.09 -16.297 1 45.38 139 ASN B CA 1
ATOM 6677 C C . ASN B 1 139 ? 27.766 -2.984 -15.562 1 45.38 139 ASN B C 1
ATOM 6679 O O . ASN B 1 139 ? 26.625 -3.18 -15.141 1 45.38 139 ASN B O 1
ATOM 6683 N N . ASN B 1 140 ? 28.453 -2.396 -14.883 1 43.75 140 ASN B N 1
ATOM 6684 C CA . ASN B 1 140 ? 27.938 -1.207 -14.219 1 43.75 140 ASN B CA 1
ATOM 6685 C C . ASN B 1 140 ? 27.172 -0.314 -15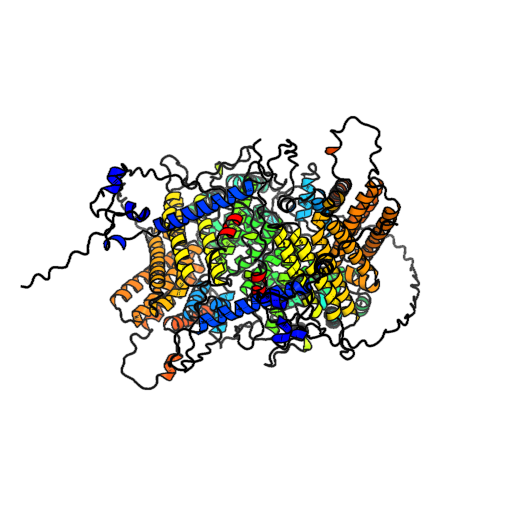.188 1 43.75 140 ASN B C 1
ATOM 6687 O O . ASN B 1 140 ? 26.875 0.84 -14.875 1 43.75 140 ASN B O 1
ATOM 6691 N N . ASN B 1 141 ? 27.266 -0.663 -16.484 1 38.66 141 ASN B N 1
ATOM 6692 C CA . ASN B 1 141 ? 26.828 0.359 -17.438 1 38.66 141 ASN B CA 1
ATOM 6693 C C . ASN B 1 141 ? 25.312 0.414 -17.531 1 38.66 141 ASN B C 1
ATOM 6695 O O . ASN B 1 141 ? 24.766 0.643 -18.609 1 38.66 141 ASN B O 1
ATOM 6699 N N . GLU B 1 142 ? 24.672 -0.321 -16.859 1 42.62 142 GLU B N 1
ATOM 6700 C CA . GLU B 1 142 ? 23.312 0.039 -17.219 1 42.62 142 GLU B CA 1
ATOM 6701 C C . GLU B 1 142 ? 23.078 1.542 -17.094 1 42.62 142 GLU B C 1
ATOM 6703 O O . GLU B 1 142 ? 23.344 2.121 -16.031 1 42.62 142 GLU B O 1
ATOM 6708 N N . ASP B 1 143 ? 23.109 2.182 -18.141 1 37.66 143 ASP B N 1
ATOM 6709 C CA . ASP B 1 143 ? 22.766 3.592 -18.297 1 37.66 143 ASP B CA 1
ATOM 6710 C C . ASP B 1 143 ? 21.594 3.973 -17.406 1 37.66 143 ASP B C 1
ATOM 6712 O O . ASP B 1 143 ? 20.484 3.479 -17.578 1 37.66 143 ASP B O 1
ATOM 6716 N N . PRO B 1 144 ? 21.969 4.293 -16.25 1 41 144 PRO B N 1
ATOM 6717 C CA . PRO B 1 144 ? 20.969 4.719 -15.273 1 41 144 PRO B CA 1
ATOM 6718 C C . PRO B 1 144 ? 19.781 5.441 -15.914 1 41 144 PRO B C 1
ATOM 6720 O O . PRO B 1 144 ? 18.766 5.695 -15.258 1 41 144 PRO B O 1
ATOM 6723 N N . TYR B 1 145 ? 20.188 5.945 -17.141 1 38.31 145 TYR B N 1
ATOM 6724 C CA . TYR B 1 145 ? 19.281 6.906 -17.781 1 38.31 145 TYR B CA 1
ATOM 6725 C C . TYR B 1 145 ? 18.266 6.195 -18.656 1 38.31 145 TYR B C 1
ATOM 6727 O O . TYR B 1 145 ? 17.516 6.844 -19.391 1 38.31 145 TYR B O 1
ATOM 6735 N N . THR B 1 146 ? 18.422 4.969 -18.891 1 38.75 146 THR B N 1
ATOM 6736 C CA . THR B 1 146 ? 17.469 4.508 -19.891 1 38.75 146 THR B CA 1
ATOM 6737 C C . THR B 1 146 ? 16.062 4.465 -19.312 1 38.75 146 THR B C 1
ATOM 6739 O O . THR B 1 146 ? 15.789 3.719 -18.359 1 38.75 146 THR B O 1
ATOM 6742 N N . SER B 1 147 ? 15.539 5.625 -19.375 1 44.16 147 SER B N 1
ATOM 6743 C CA . SER B 1 147 ? 14.094 5.715 -19.141 1 44.16 147 SER B CA 1
ATOM 6744 C C . SER B 1 147 ? 13.359 4.578 -19.844 1 44.16 147 SER B C 1
ATOM 6746 O O . SER B 1 147 ? 13.594 4.316 -21.031 1 44.16 147 SER B O 1
ATOM 6748 N N . ALA B 1 148 ? 12.977 3.584 -19.25 1 45.53 148 ALA B N 1
ATOM 6749 C CA . ALA B 1 148 ? 12.195 2.506 -19.844 1 45.53 148 ALA B CA 1
ATOM 6750 C C . ALA B 1 148 ? 11.047 3.062 -20.688 1 45.53 148 ALA B C 1
ATOM 6752 O O . ALA B 1 148 ? 10.203 3.809 -20.172 1 45.53 148 ALA B O 1
ATOM 6753 N N . SER B 1 149 ? 11.305 3.393 -21.984 1 48.03 149 SER B N 1
ATOM 6754 C CA . SER B 1 149 ? 10.164 3.645 -22.859 1 48.03 149 SER B CA 1
ATOM 6755 C C . SER B 1 149 ? 8.992 2.729 -22.5 1 48.03 149 SER B C 1
ATOM 6757 O O . SER B 1 149 ? 9.195 1.589 -22.078 1 48.03 149 SER B O 1
ATOM 6759 N N . PRO B 1 150 ? 7.891 3.375 -22.25 1 50.12 150 PRO B N 1
ATOM 6760 C CA . PRO B 1 150 ? 6.758 2.482 -21.984 1 50.12 150 PRO B CA 1
ATOM 6761 C C . PRO B 1 150 ? 6.719 1.288 -22.938 1 50.12 150 PRO B C 1
ATOM 6763 O O . PRO B 1 150 ? 6.938 1.445 -24.141 1 50.12 150 PRO B O 1
ATOM 6766 N N . SER B 1 151 ? 7.043 0.327 -22.484 1 47.91 151 SER B N 1
ATOM 6767 C CA . SER B 1 151 ? 6.938 -0.876 -23.297 1 47.91 151 SER B CA 1
ATOM 6768 C C . SER B 1 151 ? 5.633 -0.898 -24.094 1 47.91 151 SER B C 1
ATOM 6770 O O . SER B 1 151 ? 4.695 -0.164 -23.766 1 47.91 151 SER B O 1
ATOM 6772 N N . GLY B 1 152 ? 5.617 -1.199 -25.344 1 45.25 152 GLY B N 1
ATOM 6773 C CA . GLY B 1 152 ? 4.477 -1.333 -26.234 1 45.25 152 GLY B CA 1
ATOM 6774 C C . GLY B 1 152 ? 3.176 -1.61 -25.516 1 45.25 152 GLY B C 1
ATOM 6775 O O . GLY B 1 152 ? 2.096 -1.296 -26.016 1 45.25 152 GLY B O 1
ATOM 6776 N N . GLY B 1 153 ? 3.197 -2.135 -24.344 1 46.78 153 GLY B N 1
ATOM 6777 C CA . GLY B 1 153 ? 1.966 -2.52 -23.688 1 46.78 153 GLY B CA 1
ATOM 6778 C C . GLY B 1 153 ? 1.53 -1.53 -22.609 1 46.78 153 GLY B C 1
ATOM 6779 O O . GLY B 1 153 ? 0.663 -1.835 -21.797 1 46.78 153 GLY B O 1
ATOM 6780 N N . HIS B 1 154 ? 2.092 -0.323 -22.766 1 54 154 HIS B N 1
ATOM 6781 C CA . HIS B 1 154 ? 1.728 0.632 -21.719 1 54 154 HIS B CA 1
ATOM 6782 C C . HIS B 1 154 ? 0.324 1.184 -21.953 1 54 154 HIS B C 1
ATOM 6784 O O . HIS B 1 154 ? -0.018 1.591 -23.062 1 54 154 HIS B O 1
ATOM 6790 N N . PRO B 1 155 ? -0.554 1.051 -20.953 1 54.94 155 PRO B N 1
ATOM 6791 C CA . PRO B 1 155 ? -1.955 1.448 -21.109 1 54.94 155 PRO B CA 1
ATOM 6792 C C . PRO B 1 155 ? -2.109 2.852 -21.688 1 54.94 155 PRO B C 1
ATOM 6794 O O . PRO B 1 155 ? -3.084 3.127 -22.391 1 54.94 155 PRO B O 1
ATOM 6797 N N . LEU B 1 156 ? -1.126 3.648 -21.5 1 60 156 LEU B N 1
ATOM 6798 C CA . LEU B 1 156 ? -1.219 5.023 -21.969 1 60 156 LEU B CA 1
ATOM 6799 C C . LEU B 1 156 ? -1.114 5.078 -23.5 1 60 156 LEU B C 1
ATOM 6801 O O . LEU B 1 156 ? -1.602 6.023 -24.125 1 60 156 LEU B O 1
ATOM 6805 N N . LEU B 1 157 ? -0.496 4.055 -23.891 1 57.28 157 LEU B N 1
ATOM 6806 C CA . LEU B 1 157 ? -0.3 4.059 -25.328 1 57.28 157 LEU B CA 1
ATOM 6807 C C . LEU B 1 157 ? -1.632 3.922 -26.062 1 57.28 157 LEU B C 1
ATOM 6809 O O . LEU B 1 157 ? -1.752 4.316 -27.219 1 57.28 157 LEU B O 1
ATOM 6813 N N . LEU B 1 158 ? -2.504 3.246 -25.406 1 54.19 158 LEU B N 1
ATOM 6814 C CA . LEU B 1 158 ? -3.836 3.164 -26 1 54.19 158 LEU B CA 1
ATOM 6815 C C . LEU B 1 158 ? -4.496 4.535 -26.047 1 54.19 158 LEU B C 1
ATOM 6817 O O . LEU B 1 158 ? -5.387 4.777 -26.859 1 54.19 158 LEU B O 1
ATOM 6821 N N . LEU B 1 159 ? -3.918 5.328 -25.188 1 61.53 159 LEU B N 1
ATOM 6822 C CA . LEU B 1 159 ? -4.551 6.633 -25.047 1 61.53 159 LEU B CA 1
ATOM 6823 C C . LEU B 1 159 ? -3.74 7.711 -25.766 1 61.53 159 LEU B C 1
ATOM 6825 O O . LEU B 1 159 ? -4.277 8.758 -26.125 1 61.53 159 LEU B O 1
ATOM 6829 N N . LEU B 1 160 ? -2.432 7.289 -25.969 1 61.84 160 LEU B N 1
ATOM 6830 C CA . LEU B 1 160 ? -1.527 8.305 -26.5 1 61.84 160 LEU B CA 1
ATOM 6831 C C . LEU B 1 160 ? -1.328 8.117 -28 1 61.84 160 LEU B C 1
ATOM 6833 O O . LEU B 1 160 ? -1.355 6.992 -28.5 1 61.84 160 LEU B O 1
ATOM 6837 N N . ASP B 1 161 ? -1.305 9.25 -28.594 1 60.34 161 ASP B N 1
ATOM 6838 C CA . ASP B 1 161 ? -0.931 9.227 -30 1 60.34 161 ASP B CA 1
ATOM 6839 C C . ASP B 1 161 ? 0.52 8.789 -30.172 1 60.34 161 ASP B C 1
ATOM 6841 O O . ASP B 1 161 ? 1.427 9.359 -29.562 1 60.34 161 ASP B O 1
ATOM 6845 N N . PRO B 1 162 ? 0.758 7.711 -30.812 1 60.19 162 PRO B N 1
ATOM 6846 C CA . PRO B 1 162 ? 2.107 7.164 -30.969 1 60.19 162 PRO B CA 1
ATOM 6847 C C . PRO B 1 162 ? 3.088 8.18 -31.562 1 60.19 162 PRO B C 1
ATOM 6849 O O . PRO B 1 162 ? 4.297 8.062 -31.344 1 60.19 162 PRO B O 1
ATOM 6852 N N . GLY B 1 163 ? 2.717 9.164 -32.188 1 61.91 163 GLY B N 1
ATOM 6853 C CA . GLY B 1 163 ? 3.619 10.109 -32.812 1 61.91 163 GLY B CA 1
ATOM 6854 C C . GLY B 1 163 ? 4.086 11.203 -31.875 1 61.91 163 GLY B C 1
ATOM 6855 O O . GLY B 1 163 ? 5.012 11.953 -32.188 1 61.91 163 GLY B O 1
ATOM 6856 N N . VAL B 1 164 ? 3.629 11.258 -30.797 1 66.38 164 VAL B N 1
ATOM 6857 C CA . VAL B 1 164 ? 3.939 12.367 -29.906 1 66.38 164 VAL B CA 1
ATOM 6858 C C . VAL B 1 164 ? 5.125 12 -29 1 66.38 164 VAL B C 1
ATOM 6860 O O . VAL B 1 164 ? 5.148 10.914 -28.406 1 66.38 164 VAL B O 1
ATOM 6863 N N . ASN B 1 165 ? 6.207 12.844 -29.125 1 75.38 165 ASN B N 1
ATOM 6864 C CA . ASN B 1 165 ? 7.316 12.727 -28.188 1 75.38 165 ASN B CA 1
ATOM 6865 C C . ASN B 1 165 ? 6.973 13.352 -26.828 1 75.38 165 ASN B C 1
ATOM 6867 O O . ASN B 1 165 ? 7.113 14.562 -26.656 1 75.38 165 ASN B O 1
ATOM 6871 N N . ILE B 1 166 ? 6.652 12.594 -25.938 1 75.44 166 ILE B N 1
ATOM 6872 C CA . ILE B 1 166 ? 6.129 13.031 -24.656 1 75.44 166 ILE B CA 1
ATOM 6873 C C . ILE B 1 166 ? 7.23 13.727 -23.859 1 75.44 166 ILE B C 1
ATOM 6875 O O . ILE B 1 166 ? 6.977 14.719 -23.172 1 75.44 166 ILE B O 1
ATOM 6879 N N . ILE B 1 167 ? 8.461 13.305 -23.938 1 81.56 167 ILE B N 1
ATOM 6880 C CA . ILE B 1 167 ? 9.547 13.891 -23.172 1 81.56 167 ILE B CA 1
ATOM 6881 C C . ILE B 1 167 ? 9.836 15.305 -23.672 1 81.56 167 ILE B C 1
ATOM 6883 O O . ILE B 1 167 ? 10.047 16.219 -22.875 1 81.56 167 ILE B O 1
ATOM 6887 N N . ALA B 1 168 ? 9.852 15.406 -24.953 1 81.38 168 ALA B N 1
ATOM 6888 C CA . ALA B 1 168 ? 10.07 16.719 -25.531 1 81.38 168 ALA B CA 1
ATOM 6889 C C . ALA B 1 168 ? 8.977 17.703 -25.109 1 81.38 168 ALA B C 1
ATOM 6891 O O . ALA B 1 168 ? 9.25 18.875 -24.828 1 81.38 168 ALA B O 1
ATOM 6892 N N . ARG B 1 169 ? 7.797 17.203 -25.047 1 82.06 169 ARG B N 1
ATOM 6893 C CA . ARG B 1 169 ? 6.676 18.047 -24.625 1 82.06 169 ARG B CA 1
ATOM 6894 C C . ARG B 1 169 ? 6.812 18.453 -23.172 1 82.06 169 ARG B C 1
ATOM 6896 O O . ARG B 1 169 ? 6.508 19.594 -22.812 1 82.06 169 ARG B O 1
ATOM 6903 N N . LEU B 1 170 ? 7.254 17.562 -22.344 1 86.69 170 LEU B N 1
ATOM 6904 C CA . LEU B 1 170 ? 7.418 17.844 -20.922 1 86.69 170 LEU B CA 1
ATOM 6905 C C . LEU B 1 170 ? 8.547 18.844 -20.688 1 86.69 170 LEU B C 1
ATOM 6907 O O . LEU B 1 170 ? 8.398 19.781 -19.906 1 86.69 170 LEU B O 1
ATOM 6911 N N . VAL B 1 171 ? 9.586 18.672 -21.406 1 88.44 171 VAL B N 1
ATOM 6912 C CA . VAL B 1 171 ? 10.734 19.562 -21.25 1 88.44 171 VAL B CA 1
ATOM 6913 C C . VAL B 1 171 ? 10.391 20.969 -21.75 1 88.44 171 VAL B C 1
ATOM 6915 O O . VAL B 1 171 ? 10.852 21.953 -21.188 1 88.44 171 VAL B O 1
ATOM 6918 N N . ALA B 1 172 ? 9.523 21.016 -22.672 1 85.19 172 ALA B N 1
ATOM 6919 C CA . ALA B 1 172 ? 9.117 22.297 -23.234 1 85.19 172 ALA B CA 1
ATOM 6920 C C . ALA B 1 172 ? 8.281 23.094 -22.234 1 85.19 172 ALA B C 1
ATOM 6922 O O . ALA B 1 172 ? 8.188 24.328 -22.328 1 85.19 172 ALA B O 1
ATOM 6923 N N . MET B 1 173 ? 7.707 22.469 -21.281 1 87.44 173 MET B N 1
ATOM 6924 C CA . MET B 1 173 ? 6.855 23.125 -20.297 1 87.44 173 MET B CA 1
ATOM 6925 C C . MET B 1 173 ? 7.691 23.781 -19.203 1 87.44 173 MET B C 1
ATOM 6927 O O . MET B 1 173 ? 7.184 24.594 -18.422 1 87.44 173 MET B O 1
ATOM 6931 N N . LEU B 1 174 ? 8.953 23.5 -19.188 1 91.94 174 LEU B N 1
ATOM 6932 C CA . LEU B 1 174 ? 9.812 24.016 -18.125 1 91.94 174 LEU B CA 1
ATOM 6933 C C . LEU B 1 174 ? 10.023 25.516 -18.297 1 91.94 174 LEU B C 1
ATOM 6935 O O . LEU B 1 174 ? 10.148 26.016 -19.422 1 91.94 174 LEU B O 1
ATOM 6939 N N . PRO B 1 175 ? 9.992 26.203 -17.219 1 92.38 175 PRO B N 1
ATOM 6940 C CA . PRO B 1 175 ? 10.281 27.641 -17.312 1 92.38 175 PRO B CA 1
ATOM 6941 C C . PRO B 1 175 ? 11.727 27.922 -17.719 1 92.38 175 PRO B C 1
ATOM 6943 O O . PRO B 1 175 ? 12.539 27 -17.812 1 92.38 175 PRO B O 1
ATOM 6946 N N . ASP B 1 176 ? 11.961 29.203 -18.031 1 90.56 176 ASP B N 1
ATOM 6947 C CA . ASP B 1 176 ? 13.32 29.609 -18.375 1 90.56 176 ASP B CA 1
ATOM 6948 C C . ASP B 1 176 ? 14.25 29.5 -17.172 1 90.56 176 ASP B C 1
ATOM 6950 O O . ASP B 1 176 ? 13.797 29.281 -16.047 1 90.56 176 ASP B O 1
ATOM 6954 N N . GLU B 1 177 ? 15.523 29.625 -17.391 1 91.38 177 GLU B N 1
ATOM 6955 C CA . GLU B 1 177 ? 16.531 29.359 -16.375 1 91.38 177 GLU B CA 1
ATOM 6956 C C . GLU B 1 177 ? 16.422 30.328 -15.203 1 91.38 177 GLU B C 1
ATOM 6958 O O . GLU B 1 177 ? 16.578 29.953 -14.047 1 91.38 177 GLU B O 1
ATOM 6963 N N . MET B 1 178 ? 16.172 31.578 -15.484 1 91.56 178 MET B N 1
ATOM 6964 C CA . MET B 1 178 ? 16.062 32.594 -14.438 1 91.56 178 MET B CA 1
ATOM 6965 C C . MET B 1 178 ? 14.914 32.281 -13.5 1 91.56 178 MET B C 1
ATOM 6967 O O . MET B 1 178 ? 15.062 32.312 -12.273 1 91.56 178 MET B O 1
ATOM 6971 N N . ARG B 1 179 ? 13.781 32.031 -14.055 1 94.62 179 ARG B N 1
ATOM 6972 C CA . ARG B 1 179 ? 12.617 31.688 -13.258 1 94.62 179 ARG B CA 1
ATOM 6973 C C . ARG B 1 179 ? 12.844 30.391 -12.492 1 94.62 179 ARG B C 1
ATOM 6975 O O . ARG B 1 179 ? 12.438 30.266 -11.336 1 94.62 179 ARG B O 1
ATOM 6982 N N . THR B 1 180 ? 13.516 29.453 -13.133 1 94.38 180 THR B N 1
ATOM 6983 C CA . THR B 1 180 ? 13.859 28.188 -12.508 1 94.38 180 THR B CA 1
ATOM 6984 C C . THR B 1 180 ? 14.695 28.406 -11.25 1 94.38 180 THR B C 1
ATOM 6986 O O . THR B 1 180 ? 14.367 27.875 -10.18 1 94.38 180 THR B O 1
ATOM 6989 N N . ARG B 1 181 ? 15.68 29.109 -11.359 1 94.75 181 ARG B N 1
ATOM 6990 C CA . ARG B 1 181 ? 16.594 29.344 -10.242 1 94.75 181 ARG B CA 1
ATOM 6991 C C . ARG B 1 181 ? 15.891 30.094 -9.109 1 94.75 181 ARG B C 1
ATOM 6993 O O . ARG B 1 181 ? 16.125 29.812 -7.934 1 94.75 181 ARG B O 1
ATOM 7000 N N . ALA B 1 182 ? 15.031 31.016 -9.492 1 96.5 182 ALA B N 1
ATOM 7001 C CA . ALA B 1 182 ? 14.289 31.766 -8.477 1 96.5 182 ALA B CA 1
ATOM 7002 C C . ALA B 1 182 ? 13.344 30.859 -7.707 1 96.5 182 ALA B C 1
ATOM 7004 O O . ALA B 1 182 ? 13.258 30.938 -6.477 1 96.5 182 ALA B O 1
ATOM 7005 N N . LEU B 1 183 ? 12.633 30.047 -8.398 1 97.62 183 LEU B N 1
ATOM 7006 C CA . LEU B 1 183 ? 11.648 29.156 -7.773 1 97.62 183 LEU B CA 1
ATOM 7007 C C . LEU B 1 183 ? 12.336 28.078 -6.949 1 97.62 183 LEU B C 1
ATOM 7009 O O . LEU B 1 183 ? 11.875 27.734 -5.859 1 97.62 183 LEU B O 1
ATOM 7013 N N . VAL B 1 184 ? 13.422 27.531 -7.457 1 97.56 184 VAL B N 1
ATOM 7014 C CA . VAL B 1 184 ? 14.156 26.5 -6.75 1 97.56 184 VAL B CA 1
ATOM 7015 C C . VAL B 1 184 ? 14.781 27.078 -5.484 1 97.56 184 VAL B C 1
ATOM 7017 O O . VAL B 1 184 ? 14.773 26.438 -4.43 1 97.56 184 VAL B O 1
ATOM 7020 N N . GLN B 1 185 ? 15.312 28.234 -5.621 1 95.88 185 GLN B N 1
ATOM 7021 C CA . GLN B 1 185 ? 15.859 28.906 -4.449 1 95.88 185 GLN B CA 1
ATOM 7022 C C . GLN B 1 185 ? 14.789 29.141 -3.391 1 95.88 185 GLN B C 1
ATOM 7024 O O . GLN B 1 185 ? 15.008 28.891 -2.205 1 95.88 185 GLN B O 1
ATOM 7029 N N . PHE B 1 186 ? 13.672 29.625 -3.828 1 96 186 PHE B N 1
ATOM 7030 C CA . PHE B 1 186 ? 12.555 29.844 -2.92 1 96 186 PHE B CA 1
ATOM 7031 C C . PHE B 1 186 ? 12.156 28.547 -2.221 1 96 186 PHE B C 1
ATOM 7033 O O . PHE B 1 186 ? 11.922 28.531 -1.011 1 96 186 PHE B O 1
ATOM 7040 N N . TYR B 1 187 ? 12.109 27.453 -2.949 1 96.62 187 TYR B N 1
ATOM 7041 C CA . TYR B 1 187 ? 11.719 26.172 -2.387 1 96.62 187 TYR B CA 1
ATOM 7042 C C . TYR B 1 187 ? 12.656 25.75 -1.261 1 96.62 187 TYR B C 1
ATOM 7044 O O . TYR B 1 187 ? 12.211 25.406 -0.165 1 96.62 187 TYR B O 1
ATOM 7052 N N . PHE B 1 188 ? 13.938 25.766 -1.495 1 95.62 188 PHE B N 1
ATOM 7053 C CA . PHE B 1 188 ? 14.906 25.219 -0.548 1 95.62 188 PHE B CA 1
ATOM 7054 C C . PHE B 1 188 ? 15.094 26.172 0.631 1 95.62 188 PHE B C 1
ATOM 7056 O O . PHE B 1 188 ? 15.445 25.734 1.73 1 95.62 188 PHE B O 1
ATOM 7063 N N . GLU B 1 189 ? 14.703 27.375 0.437 1 92 189 GLU B N 1
ATOM 7064 C CA . GLU B 1 189 ? 14.898 28.344 1.516 1 92 189 GLU B CA 1
ATOM 7065 C C . GLU B 1 189 ? 13.656 28.438 2.396 1 92 189 GLU B C 1
ATOM 7067 O O . GLU B 1 189 ? 13.766 28.672 3.602 1 92 189 GLU B O 1
ATOM 7072 N N . ARG B 1 190 ? 12.547 28.203 1.727 1 91.12 190 ARG B N 1
ATOM 7073 C CA . ARG B 1 190 ? 11.344 28.594 2.455 1 91.12 190 ARG B CA 1
ATOM 7074 C C . ARG B 1 190 ? 10.398 27.406 2.625 1 91.12 190 ARG B C 1
ATOM 7076 O O . ARG B 1 190 ? 9.547 27.406 3.512 1 91.12 190 ARG B O 1
ATOM 7083 N N . LEU B 1 191 ? 10.539 26.391 1.808 1 93.31 191 LEU B N 1
ATOM 7084 C CA . LEU B 1 191 ? 9.5 25.375 1.806 1 93.31 191 LEU B CA 1
ATOM 7085 C C . LEU B 1 191 ? 10.078 24.016 2.172 1 93.31 191 LEU B C 1
ATOM 7087 O O . LEU B 1 191 ? 9.391 23.172 2.766 1 93.31 191 LEU B O 1
ATOM 7091 N N . GLU B 1 192 ? 11.273 23.734 1.878 1 94.31 192 GLU B N 1
ATOM 7092 C CA . GLU B 1 192 ? 11.875 22.391 1.925 1 94.31 192 GLU B CA 1
ATOM 7093 C C . GLU B 1 192 ? 11.836 21.828 3.34 1 94.31 192 GLU B C 1
ATOM 7095 O O . GLU B 1 192 ? 11.75 20.609 3.523 1 94.31 192 GLU B O 1
ATOM 7100 N N . TRP B 1 193 ? 11.836 22.688 4.316 1 91.81 193 TRP B N 1
ATOM 7101 C CA . TRP B 1 193 ? 11.922 22.266 5.711 1 91.81 193 TRP B CA 1
ATOM 7102 C C . TRP B 1 193 ? 10.742 21.359 6.078 1 91.81 193 TRP B C 1
ATOM 7104 O O . TRP B 1 193 ? 10.852 20.516 6.969 1 91.81 193 TRP B O 1
ATOM 7114 N N . TYR B 1 194 ? 9.695 21.438 5.406 1 92.5 194 TYR B N 1
ATOM 7115 C CA . TYR B 1 194 ? 8.477 20.719 5.758 1 92.5 194 TYR B CA 1
ATOM 7116 C C . TYR B 1 194 ? 8.602 19.234 5.383 1 92.5 194 TYR B C 1
ATOM 7118 O O . TYR B 1 194 ? 8.148 18.359 6.125 1 92.5 194 TYR B O 1
ATOM 7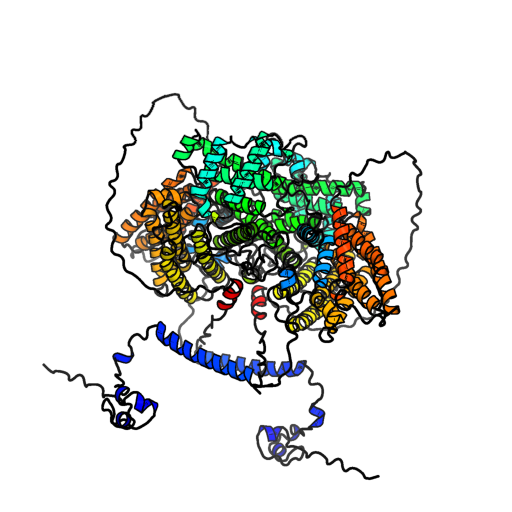126 N N . SER B 1 195 ? 9.18 18.875 4.277 1 90.94 195 SER B N 1
ATOM 7127 C CA . SER B 1 195 ? 9.203 17.484 3.824 1 90.94 195 SER B CA 1
ATOM 7128 C C . SER B 1 195 ? 10.602 16.891 3.986 1 90.94 195 SER B C 1
ATOM 7130 O O . SER B 1 195 ? 10.734 15.734 4.406 1 90.94 195 SER B O 1
ATOM 7132 N N . LYS B 1 196 ? 11.641 17.5 3.793 1 94.88 196 LYS B N 1
ATOM 7133 C CA . LYS B 1 196 ? 13.047 17.125 3.879 1 94.88 196 LYS B CA 1
ATOM 7134 C C . LYS B 1 196 ? 13.289 15.75 3.262 1 94.88 196 LYS B C 1
ATOM 7136 O O . LYS B 1 196 ? 13.898 14.883 3.887 1 94.88 196 LYS B O 1
ATOM 7141 N N . VAL B 1 197 ? 12.805 15.539 2.025 1 98 197 VAL B N 1
ATOM 7142 C CA . VAL B 1 197 ? 12.969 14.258 1.336 1 98 197 VAL B CA 1
ATOM 7143 C C . VAL B 1 197 ? 14.055 14.375 0.272 1 98 197 VAL B C 1
ATOM 7145 O O . VAL B 1 197 ? 14.391 13.398 -0.392 1 98 197 VAL B O 1
ATOM 7148 N N . LEU B 1 198 ? 14.586 15.57 0.107 1 98.06 198 LEU B N 1
ATOM 7149 C CA . LEU B 1 198 ? 15.617 15.82 -0.891 1 98.06 198 LEU B CA 1
ATOM 7150 C C . LEU B 1 198 ? 16.938 16.203 -0.224 1 98.06 198 LEU B C 1
ATOM 7152 O O . LEU B 1 198 ? 16.953 16.672 0.914 1 98.06 198 LEU B O 1
ATOM 7156 N N . HIS B 1 199 ? 17.984 15.875 -0.838 1 97.56 199 HIS B N 1
ATOM 7157 C CA . HIS B 1 199 ? 19.297 16.422 -0.552 1 97.56 199 HIS B CA 1
ATOM 7158 C C . HIS B 1 199 ? 19.625 17.594 -1.475 1 97.56 199 HIS B C 1
ATOM 7160 O O . HIS B 1 199 ? 19.875 17.406 -2.666 1 97.56 199 HIS B O 1
ATOM 7166 N N . ALA B 1 200 ? 19.734 18.766 -0.907 1 96.81 200 ALA B N 1
ATOM 7167 C CA . ALA B 1 200 ? 19.75 20 -1.684 1 96.81 200 ALA B CA 1
ATOM 7168 C C . ALA B 1 200 ? 20.938 20.031 -2.631 1 96.81 200 ALA B C 1
ATOM 7170 O O . ALA B 1 200 ? 20.797 20.297 -3.826 1 96.81 200 ALA B O 1
ATOM 7171 N N . PRO B 1 201 ? 22.125 19.703 -2.188 1 96.25 201 PRO B N 1
ATOM 7172 C CA . PRO B 1 201 ? 23.266 19.766 -3.109 1 96.25 201 PRO B CA 1
ATOM 7173 C C . PRO B 1 201 ? 23.141 18.797 -4.281 1 96.25 201 PRO B C 1
ATOM 7175 O O . PRO B 1 201 ? 23.469 19.141 -5.418 1 96.25 201 PRO B O 1
ATOM 7178 N N . THR B 1 202 ? 22.656 17.578 -4.012 1 95.69 202 THR B N 1
ATOM 7179 C CA . THR B 1 202 ? 22.469 16.594 -5.078 1 95.69 202 THR B CA 1
ATOM 7180 C C . THR B 1 202 ? 21.422 17.078 -6.078 1 95.69 202 THR B C 1
ATOM 7182 O O . THR B 1 202 ? 21.609 16.922 -7.289 1 95.69 202 THR B O 1
ATOM 7185 N N . PHE B 1 203 ? 20.375 17.641 -5.625 1 97.19 203 PHE B N 1
ATOM 7186 C CA . PHE B 1 203 ? 19.312 18.141 -6.496 1 97.19 203 PHE B CA 1
ATOM 7187 C C . PHE B 1 203 ? 19.828 19.234 -7.41 1 97.19 203 PHE B C 1
ATOM 7189 O O . PHE B 1 203 ? 19.547 19.234 -8.609 1 97.19 203 PHE B O 1
ATOM 7196 N N . ILE B 1 204 ? 20.531 20.188 -6.785 1 96.69 204 ILE B N 1
ATOM 7197 C CA . ILE B 1 204 ? 21.047 21.328 -7.543 1 96.69 204 ILE B CA 1
ATOM 7198 C C . ILE B 1 204 ? 22.016 20.844 -8.617 1 96.69 204 ILE B C 1
ATOM 7200 O O . ILE B 1 204 ? 22.016 21.344 -9.742 1 96.69 204 ILE B O 1
ATOM 7204 N N . SER B 1 205 ? 22.812 19.828 -8.258 1 95.56 205 SER B N 1
ATOM 7205 C CA . SER B 1 205 ? 23.734 19.25 -9.234 1 95.56 205 SER B CA 1
ATOM 7206 C C . SER B 1 205 ? 22.969 18.625 -10.398 1 95.56 205 SER B C 1
ATOM 7208 O O . SER B 1 205 ? 23.328 18.844 -11.562 1 95.56 205 SER B O 1
ATOM 7210 N N . GLU B 1 206 ? 21.938 17.859 -10.094 1 95.06 206 GLU B N 1
ATOM 7211 C CA . GLU B 1 206 ? 21.141 17.203 -11.125 1 95.06 206 GLU B CA 1
ATOM 7212 C C . GLU B 1 206 ? 20.375 18.234 -11.961 1 95.06 206 GLU B C 1
ATOM 7214 O O . GLU B 1 206 ? 20.172 18.031 -13.164 1 95.06 206 GLU B O 1
ATOM 7219 N N . LEU B 1 207 ? 19.906 19.281 -11.312 1 96.31 207 LEU B N 1
ATOM 7220 C CA . LEU B 1 207 ? 19.219 20.344 -12.031 1 96.31 207 LEU B CA 1
ATOM 7221 C C . LEU B 1 207 ? 20.141 21 -13.055 1 96.31 207 LEU B C 1
ATOM 7223 O O . LEU B 1 207 ? 19.719 21.297 -14.18 1 96.31 207 LEU B O 1
ATOM 7227 N N . ASN B 1 208 ? 21.391 21.219 -12.695 1 95.19 208 ASN B N 1
ATOM 7228 C CA . ASN B 1 208 ? 22.359 21.812 -13.617 1 95.19 208 ASN B CA 1
ATOM 7229 C C . ASN B 1 208 ? 22.578 20.922 -14.836 1 95.19 208 ASN B C 1
ATOM 7231 O O . ASN B 1 208 ? 22.703 21.422 -15.953 1 95.19 208 ASN B O 1
ATOM 7235 N N . VAL B 1 209 ? 22.578 19.672 -14.617 1 92.94 209 VAL B N 1
ATOM 7236 C CA . VAL B 1 209 ? 22.719 18.734 -15.719 1 92.94 209 VAL B CA 1
ATOM 7237 C C . VAL B 1 209 ? 21.5 18.812 -16.641 1 92.94 209 VAL B C 1
ATOM 7239 O O . VAL B 1 209 ? 21.641 18.828 -17.859 1 92.94 209 VAL B O 1
ATOM 7242 N N . LEU B 1 210 ? 20.344 18.875 -16.062 1 92.75 210 LEU B N 1
ATOM 7243 C CA . LEU B 1 210 ? 19.109 18.953 -16.828 1 92.75 210 LEU B CA 1
ATOM 7244 C C . LEU B 1 210 ? 19.078 20.234 -17.656 1 92.75 210 LEU B C 1
ATOM 7246 O O . LEU B 1 210 ? 18.672 20.219 -18.812 1 92.75 210 LEU B O 1
ATOM 7250 N N . LEU B 1 211 ? 19.469 21.344 -17.062 1 91.69 211 LEU B N 1
ATOM 7251 C CA . LEU B 1 211 ? 19.469 22.625 -17.75 1 91.69 211 LEU B CA 1
ATOM 7252 C C . LEU B 1 211 ? 20.453 22.625 -18.906 1 91.69 211 LEU B C 1
ATOM 7254 O O . LEU B 1 211 ? 20.188 23.203 -19.969 1 91.69 211 LEU B O 1
ATOM 7258 N N . MET B 1 212 ? 21.531 21.922 -18.703 1 90.62 212 MET B N 1
ATOM 7259 C CA . MET B 1 212 ? 22.516 21.781 -19.781 1 90.62 212 MET B CA 1
ATOM 7260 C C . MET B 1 212 ? 21.953 20.938 -20.906 1 90.62 212 MET B C 1
ATOM 7262 O O . MET B 1 212 ? 22.156 21.25 -22.078 1 90.62 212 MET B O 1
ATOM 7266 N N . GLN B 1 213 ? 21.25 19.922 -20.531 1 87.38 213 GLN B N 1
ATOM 7267 C CA . GLN B 1 213 ? 20.656 19.031 -21.531 1 87.38 213 GLN B CA 1
ATOM 7268 C C . GLN B 1 213 ? 19.562 19.75 -22.312 1 87.38 213 GLN B C 1
ATOM 7270 O O . GLN B 1 213 ? 19.406 19.531 -23.516 1 87.38 213 GLN B O 1
ATOM 7275 N N . LYS B 1 214 ? 18.797 20.469 -21.641 1 86.19 214 LYS B N 1
ATOM 7276 C CA . LYS B 1 214 ? 17.75 21.25 -22.297 1 86.19 214 LYS B CA 1
ATOM 7277 C C . LYS B 1 214 ? 18.344 22.25 -23.281 1 86.19 214 LYS B C 1
ATOM 7279 O O . LYS B 1 214 ? 17.844 22.406 -24.391 1 86.19 214 LYS B O 1
ATOM 7284 N N . SER B 1 215 ? 19.375 22.859 -22.891 1 85.25 215 SER B N 1
ATOM 7285 C CA . SER B 1 215 ? 20.016 23.875 -23.734 1 85.25 215 SER B CA 1
ATOM 7286 C C . SER B 1 215 ? 20.672 23.25 -24.953 1 85.25 215 SER B C 1
ATOM 7288 O O . SER B 1 215 ? 20.703 23.844 -26.031 1 85.25 215 SER B O 1
ATOM 7290 N N . SER B 1 216 ? 21.156 22 -24.75 1 83.25 216 SER B N 1
ATOM 7291 C CA . SER B 1 216 ? 21.828 21.328 -25.859 1 83.25 216 SER B CA 1
ATOM 7292 C C . SER B 1 216 ? 20.844 20.531 -26.703 1 83.25 216 SER B C 1
ATOM 7294 O O . SER B 1 216 ? 21.25 19.812 -27.625 1 83.25 216 SER B O 1
ATOM 7296 N N . GLU B 1 217 ? 19.609 20.594 -26.406 1 77.75 217 GLU B N 1
ATOM 7297 C CA . GLU B 1 217 ? 18.547 19.875 -27.109 1 77.75 217 GLU B CA 1
ATOM 7298 C C . GLU B 1 217 ? 18.781 18.375 -27.094 1 77.75 217 GLU B C 1
ATOM 7300 O O . GLU B 1 217 ? 18.453 17.688 -28.062 1 77.75 217 GLU B O 1
ATOM 7305 N N . SER B 1 218 ? 19.438 17.906 -26.094 1 79.12 218 SER B N 1
ATOM 7306 C CA . SER B 1 218 ? 19.641 16.484 -25.891 1 79.12 218 SER B CA 1
ATOM 7307 C C . SER B 1 218 ? 18.531 15.891 -25.016 1 79.12 218 SER B C 1
ATOM 7309 O O . SER B 1 218 ? 18.812 15.297 -23.969 1 79.12 218 SER B O 1
ATOM 7311 N N . VAL B 1 219 ? 17.359 15.938 -25.531 1 76.69 219 VAL B N 1
ATOM 7312 C CA . VAL B 1 219 ? 16.156 15.586 -24.781 1 76.69 219 VAL B CA 1
ATOM 7313 C C . VAL B 1 219 ? 16.141 14.086 -24.5 1 76.69 219 VAL B C 1
ATOM 7315 O O . VAL B 1 219 ? 15.602 13.641 -23.484 1 76.69 219 VAL B O 1
ATOM 7318 N N . GLY B 1 220 ? 16.75 13.391 -25.25 1 74.88 220 GLY B N 1
ATOM 7319 C CA . GLY B 1 220 ? 16.766 11.945 -25.109 1 74.88 220 GLY B CA 1
ATOM 7320 C C . GLY B 1 220 ? 17.547 11.469 -23.906 1 74.88 220 GLY B C 1
ATOM 7321 O O . GLY B 1 220 ? 17.375 10.336 -23.453 1 74.88 220 GLY B O 1
ATOM 7322 N N . MET B 1 221 ? 18.266 12.289 -23.281 1 77.62 221 MET B N 1
ATOM 7323 C CA . MET B 1 221 ? 19.125 11.891 -22.188 1 77.62 221 MET B CA 1
ATOM 7324 C C . MET B 1 221 ? 18.531 12.32 -20.844 1 77.62 221 MET B C 1
ATOM 7326 O O . MET B 1 221 ? 19.109 12.031 -19.797 1 77.62 221 MET B O 1
ATOM 7330 N N . VAL B 1 222 ? 17.406 12.828 -20.938 1 86.19 222 VAL B N 1
ATOM 7331 C CA . VAL B 1 222 ? 16.812 13.352 -19.719 1 86.19 222 VAL B CA 1
ATOM 7332 C C . VAL B 1 222 ? 16.281 12.203 -18.859 1 86.19 222 VAL B C 1
ATOM 7334 O O . VAL B 1 222 ? 15.633 11.289 -19.359 1 86.19 222 VAL B O 1
ATOM 7337 N N . ARG B 1 223 ? 16.641 12.211 -17.641 1 91 223 ARG B N 1
ATOM 7338 C CA . ARG B 1 223 ? 16.094 11.258 -16.688 1 91 223 ARG B CA 1
ATOM 7339 C C . ARG B 1 223 ? 14.688 11.672 -16.25 1 91 223 ARG B C 1
ATOM 7341 O O . ARG B 1 223 ? 14.523 12.609 -15.461 1 91 223 ARG B O 1
ATOM 7348 N N . VAL B 1 224 ? 13.727 10.953 -16.641 1 90.81 224 VAL B N 1
ATOM 7349 C CA . VAL B 1 224 ? 12.328 11.32 -16.469 1 90.81 224 VAL B CA 1
ATOM 7350 C C . VAL B 1 224 ? 11.945 11.266 -14.992 1 90.81 224 VAL B C 1
ATOM 7352 O O . VAL B 1 224 ? 11.109 12.047 -14.531 1 90.81 224 VAL B O 1
ATOM 7355 N N . SER B 1 225 ? 12.562 10.312 -14.258 1 93.81 225 SER B N 1
ATOM 7356 C CA . SER B 1 225 ? 12.281 10.227 -12.828 1 93.81 225 SER B CA 1
ATOM 7357 C C . SER B 1 225 ? 12.648 11.516 -12.109 1 93.81 225 SER B C 1
ATOM 7359 O O . SER B 1 225 ? 11.875 12.023 -11.289 1 93.81 225 SER B O 1
ATOM 7361 N N . PHE B 1 226 ? 13.82 12.078 -12.461 1 95.69 226 PHE B N 1
ATOM 7362 C CA . PHE B 1 226 ? 14.234 13.344 -11.867 1 95.69 226 PHE B CA 1
ATOM 7363 C C . PHE B 1 226 ? 13.352 14.484 -12.344 1 95.69 226 PHE B C 1
ATOM 7365 O O . PHE B 1 226 ? 13.023 15.391 -11.57 1 95.69 226 PHE B O 1
ATOM 7372 N N . LEU B 1 227 ? 12.992 14.461 -13.609 1 95.56 227 LEU B N 1
ATOM 7373 C CA . LEU B 1 227 ? 12.117 15.484 -14.172 1 95.56 227 LEU B CA 1
ATOM 7374 C C . LEU B 1 227 ? 10.812 15.578 -13.383 1 95.56 227 LEU B C 1
ATOM 7376 O O . LEU B 1 227 ? 10.297 16.672 -13.164 1 95.56 227 LEU B O 1
ATOM 7380 N N . GLY B 1 228 ? 10.234 14.438 -12.977 1 95.81 228 GLY B N 1
ATOM 7381 C CA . GLY B 1 228 ? 9.039 14.43 -12.148 1 95.81 228 GLY B CA 1
ATOM 7382 C C . GLY B 1 228 ? 9.227 15.141 -10.82 1 95.81 228 GLY B C 1
ATOM 7383 O O . GLY B 1 228 ? 8.367 15.914 -10.398 1 95.81 228 GLY B O 1
ATOM 7384 N N . VAL B 1 229 ? 10.352 14.898 -10.18 1 98.12 229 VAL B N 1
ATOM 7385 C CA . VAL B 1 229 ? 10.664 15.547 -8.914 1 98.12 229 VAL B CA 1
ATOM 7386 C C . VAL B 1 229 ? 10.789 17.062 -9.125 1 98.12 229 VAL B C 1
ATOM 7388 O O . VAL B 1 229 ? 10.273 17.844 -8.328 1 98.12 229 VAL B O 1
ATOM 7391 N N . TYR B 1 230 ? 11.5 17.438 -10.18 1 97.81 230 TYR B N 1
ATOM 7392 C CA . TYR B 1 230 ? 11.695 18.844 -10.492 1 97.81 230 TYR B CA 1
ATOM 7393 C C . TYR B 1 230 ? 10.359 19.531 -10.734 1 97.81 230 TYR B C 1
ATOM 7395 O O . TYR B 1 230 ? 10.117 20.641 -10.227 1 97.81 230 TYR B O 1
ATOM 7403 N N . PHE B 1 231 ? 9.461 18.938 -11.461 1 96.44 231 PHE B N 1
ATOM 7404 C CA . PHE B 1 231 ? 8.133 19.5 -11.695 1 96.44 231 PHE B CA 1
ATOM 7405 C C . PHE B 1 231 ? 7.398 19.703 -10.375 1 96.44 231 PHE B C 1
ATOM 7407 O O . PHE B 1 231 ? 6.668 20.688 -10.219 1 96.44 231 PHE B O 1
ATOM 7414 N N . MET B 1 232 ? 7.566 18.828 -9.438 1 97.62 232 MET B N 1
ATOM 7415 C CA . MET B 1 232 ? 6.867 18.984 -8.164 1 97.62 232 MET B CA 1
ATOM 7416 C C . MET B 1 232 ? 7.445 20.125 -7.355 1 97.62 232 MET B C 1
ATOM 7418 O O . MET B 1 232 ? 6.719 20.812 -6.637 1 97.62 232 MET B O 1
ATOM 7422 N N . ILE B 1 233 ? 8.773 20.297 -7.438 1 98.19 233 ILE B N 1
ATOM 7423 C CA . ILE B 1 233 ? 9.391 21.453 -6.773 1 98.19 233 ILE B CA 1
ATOM 7424 C C . ILE B 1 233 ? 8.812 22.75 -7.344 1 98.19 233 ILE B C 1
ATOM 7426 O O . ILE B 1 233 ? 8.484 23.672 -6.598 1 98.19 233 ILE B O 1
ATOM 7430 N N . LEU B 1 234 ? 8.688 22.766 -8.641 1 97.81 234 LEU B N 1
ATOM 7431 C CA . LEU B 1 234 ? 8.078 23.938 -9.281 1 97.81 234 LEU B CA 1
ATOM 7432 C C . LEU B 1 234 ? 6.625 24.094 -8.852 1 97.81 234 LEU B C 1
ATOM 7434 O O . LEU B 1 234 ? 6.18 25.203 -8.539 1 97.81 234 LEU B O 1
ATOM 7438 N N . CYS B 1 235 ? 5.918 23 -8.773 1 96.31 235 CYS B N 1
ATOM 7439 C CA . CYS B 1 235 ? 4.508 22.984 -8.398 1 96.31 235 CYS B CA 1
ATOM 7440 C C . CYS B 1 235 ? 4.316 23.562 -7 1 96.31 235 CYS B C 1
ATOM 7442 O O . CYS B 1 235 ? 3.516 24.484 -6.805 1 96.31 235 CYS B O 1
ATOM 7444 N N . LEU B 1 236 ? 5.055 23.078 -6.086 1 96.88 236 LEU B N 1
ATOM 7445 C CA . LEU B 1 236 ? 4.902 23.516 -4.699 1 96.88 236 LEU B CA 1
ATOM 7446 C C . LEU B 1 236 ? 5.352 24.953 -4.527 1 96.88 236 LEU B C 1
ATOM 7448 O O . LEU B 1 236 ? 4.742 25.719 -3.764 1 96.88 236 LEU B O 1
ATOM 7452 N N . SER B 1 237 ? 6.43 25.344 -5.215 1 97.31 237 SER B N 1
ATOM 7453 C CA . SER B 1 237 ? 6.906 26.719 -5.141 1 97.31 237 SER B CA 1
ATOM 7454 C C . SER B 1 237 ? 5.859 27.688 -5.668 1 97.31 237 SER B C 1
ATOM 7456 O O . SER B 1 237 ? 5.648 28.766 -5.086 1 97.31 237 SER B O 1
ATOM 7458 N N . LEU B 1 238 ? 5.223 27.312 -6.715 1 95.69 238 LEU B N 1
ATOM 7459 C CA . LEU B 1 238 ? 4.199 28.172 -7.312 1 95.69 238 LEU B CA 1
ATOM 7460 C C . LEU B 1 238 ? 2.943 28.188 -6.449 1 95.69 238 LEU B C 1
ATOM 7462 O O . LEU B 1 238 ? 2.307 29.234 -6.301 1 95.69 238 LEU B O 1
ATOM 7466 N N . HIS B 1 239 ? 2.613 27.078 -5.895 1 93.69 239 HIS B N 1
ATOM 7467 C CA . HIS B 1 239 ? 1.406 26.953 -5.086 1 93.69 239 HIS B CA 1
ATOM 7468 C C . HIS B 1 239 ? 1.515 27.781 -3.811 1 93.69 239 HIS B C 1
ATOM 7470 O O . HIS B 1 239 ? 0.538 28.406 -3.381 1 93.69 239 HIS B O 1
ATOM 7476 N N . LEU B 1 240 ? 2.701 27.75 -3.234 1 92.12 240 LEU B N 1
ATOM 7477 C CA . LEU B 1 240 ? 2.9 28.422 -1.96 1 92.12 240 LEU B CA 1
ATOM 7478 C C . LEU B 1 240 ? 3.707 29.703 -2.148 1 92.12 240 LEU B C 1
ATOM 7480 O O . LEU B 1 240 ? 4.352 30.188 -1.212 1 92.12 240 LEU B O 1
ATOM 7484 N N . ILE B 1 241 ? 3.627 30.25 -3.309 1 92.5 241 ILE B N 1
ATOM 7485 C CA . ILE B 1 241 ? 4.484 31.359 -3.703 1 92.5 241 ILE B CA 1
ATOM 7486 C C . ILE B 1 241 ? 4.172 32.594 -2.844 1 92.5 241 ILE B C 1
ATOM 7488 O O . ILE B 1 241 ? 3.051 32.75 -2.359 1 92.5 241 ILE B O 1
ATOM 7492 N N . GLU B 1 242 ? 5.184 33.375 -2.59 1 89.06 242 GLU B N 1
ATOM 7493 C CA . GLU B 1 242 ? 5.055 34.625 -1.846 1 89.06 242 GLU B CA 1
ATOM 7494 C C . GLU B 1 242 ? 5.117 35.812 -2.777 1 89.06 242 GLU B C 1
ATOM 7496 O O . GLU B 1 242 ? 5.625 35.719 -3.896 1 89.06 242 GLU B O 1
ATOM 7501 N N . PRO B 1 243 ? 4.617 36.938 -2.354 1 89.62 243 PRO B N 1
ATOM 7502 C CA . PRO B 1 243 ? 4.516 38.094 -3.219 1 89.62 243 PRO B CA 1
ATOM 7503 C C . PRO B 1 243 ? 5.867 38.531 -3.777 1 89.62 243 PRO B C 1
ATOM 7505 O O . PRO B 1 243 ? 5.957 38.938 -4.945 1 89.62 243 PRO B O 1
ATOM 7508 N N . TYR B 1 244 ? 6.91 38.5 -3 1 91.44 244 TYR B N 1
ATOM 7509 C CA . TYR B 1 244 ? 8.195 39 -3.479 1 91.44 244 TYR B CA 1
ATOM 7510 C C . TYR B 1 244 ? 8.734 38.094 -4.602 1 91.44 244 TYR B C 1
ATOM 7512 O O . TYR B 1 244 ? 9.406 38.594 -5.516 1 91.44 244 TYR B O 1
ATOM 7520 N N . VAL B 1 245 ? 8.445 36.812 -4.551 1 93.69 245 VAL B N 1
ATOM 7521 C CA . VAL B 1 245 ? 8.883 35.906 -5.602 1 93.69 245 VAL B CA 1
ATOM 7522 C C . VAL B 1 245 ? 8.086 36.156 -6.879 1 93.69 245 VAL B C 1
ATOM 7524 O O . VAL B 1 245 ? 8.633 36.125 -7.98 1 93.69 245 VAL B O 1
ATOM 7527 N N . CYS B 1 246 ? 6.832 36.438 -6.746 1 93.56 246 CYS B N 1
ATOM 7528 C CA . CYS B 1 246 ? 5.992 36.781 -7.883 1 93.56 246 CYS B CA 1
ATOM 7529 C C . CYS B 1 246 ? 6.566 38 -8.633 1 93.56 246 CYS B C 1
ATOM 7531 O O . CYS B 1 246 ? 6.625 38 -9.859 1 93.56 246 CYS B O 1
ATOM 7533 N N . GLU B 1 247 ? 6.98 38.938 -7.867 1 94.19 247 GLU B N 1
ATOM 7534 C CA . GLU B 1 247 ? 7.562 40.125 -8.453 1 94.19 247 GLU B CA 1
ATOM 7535 C C . GLU B 1 247 ? 8.867 39.812 -9.188 1 94.19 247 GLU B C 1
ATOM 7537 O O . GLU B 1 247 ? 9.109 40.312 -10.273 1 94.19 247 GLU B O 1
ATOM 7542 N N . ARG B 1 248 ? 9.578 39.031 -8.578 1 93.94 248 ARG B N 1
ATOM 7543 C CA . ARG B 1 248 ? 10.883 38.688 -9.125 1 93.94 248 ARG B CA 1
ATOM 7544 C C . ARG B 1 248 ? 10.742 37.938 -10.453 1 93.94 248 ARG B C 1
ATOM 7546 O O . ARG B 1 248 ? 11.523 38.156 -11.375 1 93.94 248 ARG B O 1
ATOM 7553 N N . ILE B 1 249 ? 9.734 37.062 -10.555 1 95.12 249 ILE B N 1
ATOM 7554 C CA . ILE B 1 249 ? 9.617 36.25 -11.758 1 95.12 249 ILE B CA 1
ATOM 7555 C C . ILE B 1 249 ? 8.578 36.875 -12.695 1 95.12 249 ILE B C 1
ATOM 7557 O O . ILE B 1 249 ? 8.352 36.344 -13.797 1 95.12 249 ILE B O 1
ATOM 7561 N N . GLY B 1 250 ? 7.863 37.938 -12.352 1 93.19 250 GLY B N 1
ATOM 7562 C CA . GLY B 1 250 ? 6.988 38.688 -13.211 1 93.19 250 GLY B CA 1
ATOM 7563 C C . GLY B 1 250 ? 5.648 38.031 -13.453 1 93.19 250 GLY B C 1
ATOM 7564 O O . GLY B 1 250 ? 5.137 38.062 -14.578 1 93.19 250 GLY B O 1
ATOM 7565 N N . ILE B 1 251 ? 5.098 37.344 -12.422 1 93.62 251 ILE B N 1
ATOM 7566 C CA . ILE B 1 251 ? 3.789 36.719 -12.586 1 93.62 251 ILE B CA 1
ATOM 7567 C C . ILE B 1 251 ? 2.887 37.094 -11.414 1 93.62 251 ILE B C 1
ATOM 7569 O O . ILE B 1 251 ? 3.369 37.562 -10.375 1 93.62 251 ILE B O 1
ATOM 7573 N N . ASP B 1 252 ? 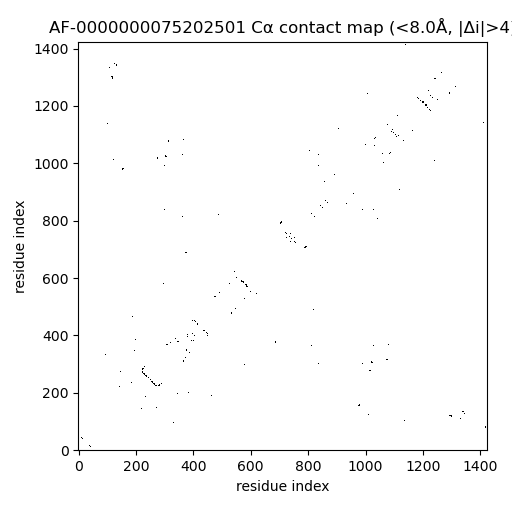1.584 36.938 -11.625 1 91.62 252 ASP B N 1
ATOM 7574 C CA . ASP B 1 252 ? 0.625 37.156 -10.547 1 91.62 252 ASP B CA 1
ATOM 7575 C C . ASP B 1 252 ? 0.194 35.844 -9.898 1 91.62 252 ASP B C 1
ATOM 7577 O O . ASP B 1 252 ? 0.591 34.781 -10.344 1 91.62 252 ASP B O 1
ATOM 7581 N N . PHE B 1 253 ? -0.558 35.938 -8.875 1 88.94 253 PHE B N 1
ATOM 7582 C CA . PHE B 1 253 ? -0.956 34.781 -8.086 1 88.94 253 PHE B CA 1
ATOM 7583 C C . PHE B 1 253 ? -1.855 33.844 -8.891 1 88.94 253 PHE B C 1
ATOM 7585 O O . PHE B 1 253 ? -1.783 32.625 -8.758 1 88.94 253 PHE B O 1
ATOM 7592 N N . SER B 1 254 ? -2.717 34.406 -9.672 1 87.38 254 SER B N 1
ATOM 7593 C CA . SER B 1 254 ? -3.617 33.625 -10.484 1 87.38 254 SER B CA 1
ATOM 7594 C C . SER B 1 254 ? -2.844 32.781 -11.5 1 87.38 254 SER B C 1
ATOM 7596 O O . SER B 1 254 ? -3.121 31.578 -11.664 1 87.38 254 SER B O 1
ATOM 7598 N N . THR B 1 255 ? -1.938 33.469 -12.102 1 91 255 THR B N 1
ATOM 7599 C CA . THR B 1 255 ? -1.088 32.75 -13.047 1 91 255 THR B CA 1
ATOM 7600 C C . THR B 1 255 ? -0.262 31.688 -12.344 1 91 255 THR B C 1
ATOM 7602 O O . THR B 1 255 ? -0.072 30.594 -12.867 1 91 255 THR B O 1
ATOM 7605 N N . ALA B 1 256 ? 0.214 32 -11.188 1 93.25 256 ALA B N 1
ATOM 7606 C CA . ALA B 1 256 ? 0.997 31.062 -10.406 1 93.25 256 ALA B CA 1
ATOM 7607 C C . ALA B 1 256 ? 0.178 29.812 -10.078 1 93.25 256 ALA B C 1
ATOM 7609 O O . ALA B 1 256 ? 0.687 28.688 -10.156 1 93.25 256 ALA B O 1
ATOM 7610 N N . SER B 1 257 ? -1.013 30 -9.758 1 88.38 257 SER B N 1
ATOM 7611 C CA . SER B 1 257 ? -1.901 28.891 -9.43 1 88.38 257 SER B CA 1
ATOM 7612 C C . SER B 1 257 ? -2.141 28 -10.641 1 88.38 257 SER B C 1
ATOM 7614 O O . SER B 1 257 ? -2.152 26.766 -10.523 1 88.38 257 SER B O 1
ATOM 7616 N N . GLU B 1 258 ? -2.309 28.594 -11.758 1 85.69 258 GLU B N 1
ATOM 7617 C CA . GLU B 1 258 ? -2.523 27.828 -12.984 1 85.69 258 GLU B CA 1
ATOM 7618 C C . GLU B 1 258 ? -1.271 27.062 -13.383 1 85.69 258 GLU B C 1
ATOM 7620 O O . GLU B 1 258 ? -1.359 25.906 -13.797 1 85.69 258 GLU B O 1
ATOM 7625 N N . LEU B 1 259 ? -0.204 27.766 -13.242 1 90.06 259 LEU B N 1
ATOM 7626 C CA . LEU B 1 259 ? 1.058 27.094 -13.562 1 90.06 259 LEU B CA 1
ATOM 7627 C C . LEU B 1 259 ? 1.322 25.938 -12.609 1 90.06 259 LEU B C 1
ATOM 7629 O O . LEU B 1 259 ? 1.875 24.922 -13.008 1 90.06 259 LEU B O 1
ATOM 7633 N N . SER B 1 260 ? 0.975 26.125 -11.367 1 92.56 260 SER B N 1
ATOM 7634 C CA . SER B 1 260 ? 1.142 25.078 -10.383 1 92.56 260 SER B CA 1
ATOM 7635 C C . SER B 1 260 ? 0.367 23.812 -10.781 1 92.56 260 SER B C 1
ATOM 7637 O O . SER B 1 260 ? 0.894 22.703 -10.703 1 92.56 260 SER B O 1
ATOM 7639 N N . LYS B 1 261 ? -0.835 23.984 -11.266 1 87.25 261 LYS B N 1
ATOM 7640 C CA . LYS B 1 261 ? -1.658 22.859 -11.711 1 87.25 261 LYS B CA 1
ATOM 7641 C C . LYS B 1 261 ? -1.021 22.156 -12.906 1 87.25 261 LYS B C 1
ATOM 7643 O O . LYS B 1 261 ? -1.049 20.938 -13 1 87.25 261 LYS B O 1
ATOM 7648 N N . ARG B 1 262 ? -0.474 22.938 -13.727 1 86.06 262 ARG B N 1
ATOM 7649 C CA . ARG B 1 262 ? 0.173 22.375 -14.906 1 86.06 262 ARG B CA 1
ATOM 7650 C C . ARG B 1 262 ? 1.416 21.578 -14.523 1 86.06 262 ARG B C 1
ATOM 7652 O O . ARG B 1 262 ? 1.682 20.516 -15.102 1 86.06 262 ARG B O 1
ATOM 7659 N N . MET B 1 263 ? 2.164 22.141 -13.633 1 91.94 263 MET B N 1
ATOM 7660 C CA . MET B 1 263 ? 3.354 21.438 -13.172 1 91.94 263 MET B CA 1
ATOM 7661 C C . MET B 1 263 ? 2.975 20.125 -12.477 1 91.94 263 MET B C 1
ATOM 7663 O O . MET B 1 263 ? 3.672 19.125 -12.617 1 91.94 263 MET B O 1
ATOM 7667 N N . TYR B 1 264 ? 1.853 20.156 -11.789 1 91.5 264 TYR B N 1
ATOM 7668 C CA . TYR B 1 264 ? 1.356 18.953 -11.125 1 91.5 264 TYR B CA 1
ATOM 7669 C C . TYR B 1 264 ? 0.988 17.875 -12.141 1 91.5 264 TYR B C 1
ATOM 7671 O O . TYR B 1 264 ? 1.373 16.719 -11.992 1 91.5 264 TYR B O 1
ATOM 7679 N N . SER B 1 265 ? 0.33 18.266 -13.133 1 85.81 265 SER B N 1
ATOM 7680 C CA . SER B 1 265 ? -0.064 17.344 -14.195 1 85.81 265 SER B CA 1
ATOM 7681 C C . SER B 1 265 ? 1.154 16.781 -14.914 1 85.81 265 SER B C 1
ATOM 7683 O O . SER B 1 265 ? 1.171 15.602 -15.289 1 85.81 265 SER B O 1
ATOM 7685 N N . ALA B 1 266 ? 2.115 17.625 -15.07 1 87.25 266 ALA B N 1
ATOM 7686 C CA . ALA B 1 266 ? 3.346 17.188 -15.727 1 87.25 266 ALA B CA 1
ATOM 7687 C C . ALA B 1 266 ? 4.082 16.156 -14.875 1 87.25 266 ALA B C 1
ATOM 7689 O O . ALA B 1 266 ? 4.648 15.188 -15.398 1 87.25 266 ALA B O 1
ATOM 7690 N N . ALA B 1 267 ? 4.109 16.391 -13.609 1 92.06 267 ALA B N 1
ATOM 7691 C CA . ALA B 1 267 ? 4.742 15.445 -12.703 1 92.06 267 ALA B CA 1
ATOM 7692 C C . ALA B 1 267 ? 4.051 14.086 -12.766 1 92.06 267 ALA B C 1
ATOM 7694 O O . ALA B 1 267 ? 4.711 13.047 -12.766 1 92.06 267 ALA B O 1
ATOM 7695 N N . GLN B 1 268 ? 2.762 14.078 -12.82 1 88.19 268 GLN B N 1
ATOM 7696 C CA . GLN B 1 268 ? 2.002 12.836 -12.945 1 88.19 268 GLN B CA 1
ATOM 7697 C C . GLN B 1 268 ? 2.326 12.125 -14.258 1 88.19 268 GLN B C 1
ATOM 7699 O O . GLN B 1 268 ? 2.469 10.906 -14.289 1 88.19 268 GLN B O 1
ATOM 7704 N N . ALA B 1 269 ? 2.408 12.914 -15.266 1 83.81 269 ALA B N 1
ATOM 7705 C CA . ALA B 1 269 ? 2.758 12.344 -16.562 1 83.81 269 ALA B CA 1
ATOM 7706 C C . ALA B 1 269 ? 4.129 11.68 -16.516 1 83.81 269 ALA B C 1
ATOM 7708 O O . ALA B 1 269 ? 4.332 10.617 -17.125 1 83.81 269 ALA B O 1
ATOM 7709 N N . CYS B 1 270 ? 5.055 12.281 -15.836 1 87.69 270 CYS B N 1
ATOM 7710 C CA . CYS B 1 270 ? 6.395 11.711 -15.711 1 87.69 270 CYS B CA 1
ATOM 7711 C C . CYS B 1 270 ? 6.348 10.375 -14.977 1 87.69 270 CYS B C 1
ATOM 7713 O O . CYS B 1 270 ? 7.012 9.422 -15.383 1 87.69 270 CYS B O 1
ATOM 7715 N N . LEU B 1 271 ? 5.57 10.297 -13.953 1 89.06 271 LEU B N 1
ATOM 7716 C CA . LEU B 1 271 ? 5.457 9.07 -13.172 1 89.06 271 LEU B CA 1
ATOM 7717 C C . LEU B 1 271 ? 4.918 7.93 -14.023 1 89.06 271 LEU B C 1
ATOM 7719 O O . LEU B 1 271 ? 5.449 6.816 -13.992 1 89.06 271 LEU B O 1
ATOM 7723 N N . HIS B 1 272 ? 3.934 8.227 -14.758 1 81.69 272 HIS B N 1
ATOM 7724 C CA . HIS B 1 272 ? 3.299 7.195 -15.57 1 81.69 272 HIS B CA 1
ATOM 7725 C C . HIS B 1 272 ? 4.176 6.809 -16.75 1 81.69 272 HIS B C 1
ATOM 7727 O O . HIS B 1 272 ? 4.281 5.629 -17.094 1 81.69 272 HIS B O 1
ATOM 7733 N N . TYR B 1 273 ? 4.75 7.82 -17.328 1 80.25 273 TYR B N 1
ATOM 7734 C CA . TYR B 1 273 ? 5.621 7.551 -18.469 1 80.25 273 TYR B CA 1
ATOM 7735 C C . TYR B 1 273 ? 6.812 6.695 -18.047 1 80.25 273 TYR B C 1
ATOM 7737 O O . TYR B 1 273 ? 7.254 5.828 -18.812 1 80.25 273 TYR B O 1
ATOM 7745 N N . ASP B 1 274 ? 7.285 6.973 -16.859 1 84.81 274 ASP B N 1
ATOM 7746 C CA . ASP B 1 274 ? 8.469 6.27 -16.375 1 84.81 274 ASP B CA 1
ATOM 7747 C C . ASP B 1 274 ? 8.086 4.938 -15.727 1 84.81 274 ASP B C 1
ATOM 7749 O O . ASP B 1 274 ? 8.922 4.281 -15.109 1 84.81 274 ASP B O 1
ATOM 7753 N N . ASP B 1 275 ? 6.832 4.48 -15.781 1 84 275 ASP B N 1
ATOM 7754 C CA . ASP B 1 275 ? 6.344 3.209 -15.258 1 84 275 ASP B CA 1
ATOM 7755 C C . ASP B 1 275 ? 6.754 3.02 -13.797 1 84 275 ASP B C 1
ATOM 7757 O O . ASP B 1 275 ? 7.379 2.018 -13.445 1 84 275 ASP B O 1
ATOM 7761 N N . PHE B 1 276 ? 6.367 3.98 -12.977 1 90.25 276 PHE B N 1
ATOM 7762 C CA . PHE B 1 276 ? 6.801 3.984 -11.586 1 90.25 276 PHE B CA 1
ATOM 7763 C C . PHE B 1 276 ? 6.316 2.732 -10.867 1 90.25 276 PHE B C 1
ATOM 7765 O O . PHE B 1 276 ? 6.891 2.338 -9.844 1 90.25 276 PHE B O 1
ATOM 7772 N N . LEU B 1 277 ? 5.363 2.041 -11.375 1 89.56 277 LEU B N 1
ATOM 7773 C CA . LEU B 1 277 ? 4.836 0.837 -10.742 1 89.56 277 LEU B CA 1
ATOM 7774 C C . LEU B 1 277 ? 5.746 -0.359 -11.008 1 89.56 277 LEU B C 1
ATOM 7776 O O . LEU B 1 277 ? 5.875 -1.246 -10.164 1 89.56 277 LEU B O 1
ATOM 7780 N N . GLY B 1 278 ? 6.328 -0.379 -12.211 1 85.12 278 GLY B N 1
ATOM 7781 C CA . GLY B 1 278 ? 7.148 -1.521 -12.578 1 85.12 278 GLY B CA 1
ATOM 7782 C C . GLY B 1 278 ? 8.633 -1.271 -12.391 1 85.12 278 GLY B C 1
ATOM 7783 O O . GLY B 1 278 ? 9.406 -2.209 -12.188 1 85.12 278 GLY B O 1
ATOM 7784 N N . ALA B 1 279 ? 8.984 -0.032 -12.531 1 87.69 279 ALA B N 1
ATOM 7785 C CA . ALA B 1 279 ? 10.375 0.368 -12.367 1 87.69 279 ALA B CA 1
ATOM 7786 C C . ALA B 1 279 ? 10.555 1.219 -11.117 1 87.69 279 ALA B C 1
ATOM 7788 O O . ALA B 1 279 ? 10.508 2.449 -11.18 1 87.69 279 ALA B O 1
ATOM 7789 N N . HIS B 1 280 ? 10.875 0.585 -10.055 1 91.56 280 HIS B N 1
ATOM 7790 C CA . HIS B 1 280 ? 10.922 1.227 -8.75 1 91.56 280 HIS B CA 1
ATOM 7791 C C . HIS B 1 280 ? 12.195 2.053 -8.578 1 91.56 280 HIS B C 1
ATOM 7793 O O . HIS B 1 280 ? 13.281 1.598 -8.93 1 91.56 280 HIS B O 1
ATOM 7799 N N . SER B 1 281 ? 12.078 3.285 -8.109 1 93.06 281 SER B N 1
ATOM 7800 C CA . SER B 1 281 ? 13.242 4.129 -7.867 1 93.06 281 SER B CA 1
ATOM 7801 C C . SER B 1 281 ? 13.008 5.078 -6.695 1 93.06 281 SER B C 1
ATOM 7803 O O . SER B 1 281 ? 11.859 5.344 -6.332 1 93.06 281 SER B O 1
ATOM 7805 N N . LEU B 1 282 ? 14.062 5.539 -6.129 1 96.25 282 LEU B N 1
ATOM 7806 C CA . LEU B 1 282 ? 14.008 6.504 -5.035 1 96.25 282 LEU B CA 1
ATOM 7807 C C . LEU B 1 282 ? 13.359 7.805 -5.492 1 96.25 282 LEU B C 1
ATOM 7809 O O . LEU B 1 282 ? 12.594 8.414 -4.746 1 96.25 282 LEU B O 1
ATOM 7813 N N . GLU B 1 283 ? 13.578 8.258 -6.676 1 96.75 283 GLU B N 1
ATOM 7814 C CA . GLU B 1 283 ? 13.055 9.508 -7.211 1 96.75 283 GLU B CA 1
ATOM 7815 C C . GLU B 1 283 ? 11.531 9.445 -7.355 1 96.75 283 GLU B C 1
ATOM 7817 O O . GLU B 1 283 ? 10.844 10.445 -7.133 1 96.75 283 GLU B O 1
ATOM 7822 N N . HIS B 1 284 ? 11.039 8.281 -7.746 1 96.75 284 HIS B N 1
ATOM 7823 C CA . HIS B 1 284 ? 9.586 8.125 -7.801 1 96.75 284 HIS B CA 1
ATOM 7824 C C . HIS B 1 284 ? 8.953 8.367 -6.438 1 96.75 284 HIS B C 1
ATOM 7826 O O . HIS B 1 284 ? 7.906 9.008 -6.336 1 96.75 284 HIS B O 1
ATOM 7832 N N . LEU B 1 285 ? 9.586 7.836 -5.445 1 98.5 285 LEU B N 1
ATOM 7833 C CA . LEU B 1 285 ? 9.07 7.984 -4.09 1 98.5 285 LEU B CA 1
ATOM 7834 C C . LEU B 1 285 ? 9.125 9.445 -3.648 1 98.5 285 LEU B C 1
ATOM 7836 O O . LEU B 1 285 ? 8.18 9.945 -3.025 1 98.5 285 LEU B O 1
ATOM 7840 N N . GLN B 1 286 ? 10.211 10.109 -3.949 1 98.5 286 GLN B N 1
ATOM 7841 C CA . GLN B 1 286 ? 10.32 11.531 -3.652 1 98.5 286 GLN B CA 1
ATOM 7842 C C . GLN B 1 286 ? 9.227 12.32 -4.352 1 98.5 286 GLN B C 1
ATOM 7844 O O . GLN B 1 286 ? 8.602 13.195 -3.746 1 98.5 286 GLN B O 1
ATOM 7849 N N . CYS B 1 287 ? 9 11.984 -5.555 1 97.88 287 CYS B N 1
ATOM 7850 C CA . CYS B 1 287 ? 7.965 12.648 -6.336 1 97.88 287 CYS B CA 1
ATOM 7851 C C . CYS B 1 287 ? 6.59 12.445 -5.707 1 97.88 287 CYS B C 1
ATOM 7853 O O . CYS B 1 287 ? 5.828 13.398 -5.547 1 97.88 287 CYS B O 1
ATOM 7855 N N . ILE B 1 288 ? 6.277 11.258 -5.309 1 97.94 288 ILE B N 1
ATOM 7856 C CA . ILE B 1 288 ? 4.977 10.914 -4.746 1 97.94 288 ILE B CA 1
ATOM 7857 C C . ILE B 1 288 ? 4.785 11.641 -3.416 1 97.94 288 ILE B C 1
ATOM 7859 O O . ILE B 1 288 ? 3.699 12.148 -3.131 1 97.94 288 ILE B O 1
ATOM 7863 N N . LEU B 1 289 ? 5.793 11.703 -2.627 1 98.06 289 LEU B N 1
ATOM 7864 C CA . LEU B 1 289 ? 5.703 12.383 -1.338 1 98.06 289 LEU B CA 1
ATOM 7865 C C . LEU B 1 289 ? 5.469 13.875 -1.521 1 98.06 289 LEU B C 1
ATOM 7867 O O . LEU B 1 289 ? 4.672 14.477 -0.798 1 98.06 289 LEU B O 1
ATOM 7871 N N . LEU B 1 290 ? 6.16 14.43 -2.453 1 97.81 290 LEU B N 1
ATOM 7872 C CA . LEU B 1 290 ? 5.949 15.844 -2.734 1 97.81 290 LEU B CA 1
ATOM 7873 C C . LEU B 1 290 ? 4.559 16.094 -3.305 1 97.81 290 LEU B C 1
ATOM 7875 O O . LEU B 1 290 ? 3.92 17.094 -2.992 1 97.81 290 LEU B O 1
ATOM 7879 N N . MET B 1 291 ? 4.094 15.188 -4.129 1 95.88 291 MET B N 1
ATOM 7880 C CA . MET B 1 291 ? 2.725 15.258 -4.625 1 95.88 291 MET B CA 1
ATOM 7881 C C . MET B 1 291 ? 1.725 15.227 -3.475 1 95.88 291 MET B C 1
ATOM 7883 O O . MET B 1 291 ? 0.697 15.906 -3.52 1 95.88 291 MET B O 1
ATOM 7887 N N . GLY B 1 292 ? 2.068 14.445 -2.484 1 94.56 292 GLY B N 1
ATOM 7888 C CA . GLY B 1 292 ? 1.201 14.359 -1.32 1 94.56 292 GLY B CA 1
ATOM 7889 C C . GLY B 1 292 ? 1 15.695 -0.626 1 94.56 292 GLY B C 1
ATOM 7890 O O . GLY B 1 292 ? -0.107 16 -0.184 1 94.56 292 GLY B O 1
ATOM 7891 N N . VAL B 1 293 ? 2.006 16.484 -0.566 1 92.88 293 VAL B N 1
ATOM 7892 C CA . VAL B 1 293 ? 1.92 17.797 0.052 1 92.88 293 VAL B CA 1
ATOM 7893 C C . VAL B 1 293 ? 0.929 18.656 -0.72 1 92.88 293 VAL B C 1
ATOM 7895 O O . VAL B 1 293 ? 0.105 19.359 -0.121 1 92.88 293 VAL B O 1
ATOM 7898 N N . TYR B 1 294 ? 1.033 18.625 -2.018 1 92.62 294 TYR B N 1
ATOM 7899 C CA . TYR B 1 294 ? 0.146 19.406 -2.875 1 92.62 294 TYR B CA 1
ATOM 7900 C C . TYR B 1 294 ? -1.281 18.875 -2.807 1 92.62 294 TYR B C 1
ATOM 7902 O O . TYR B 1 294 ? -2.232 19.641 -2.684 1 92.62 294 TYR B O 1
ATOM 7910 N N . GLN B 1 295 ? -1.484 17.562 -2.852 1 89.88 295 GLN B N 1
ATOM 7911 C CA . GLN B 1 295 ? -2.789 16.906 -2.867 1 89.88 295 GLN B CA 1
ATOM 7912 C C . GLN B 1 295 ? -3.561 17.188 -1.581 1 89.88 295 GLN B C 1
ATOM 7914 O O . GLN B 1 295 ? -4.777 17.391 -1.614 1 89.88 295 GLN B O 1
ATOM 7919 N N . GLN B 1 296 ? -2.879 17.188 -0.523 1 87.31 296 GLN B N 1
ATOM 7920 C CA . GLN B 1 296 ? -3.525 17.422 0.762 1 87.31 296 GLN B CA 1
ATOM 7921 C C . GLN B 1 296 ? -4.039 18.859 0.861 1 87.31 296 GLN B C 1
ATOM 7923 O O . GLN B 1 296 ? -5 19.125 1.584 1 87.31 296 GLN B O 1
ATOM 7928 N N . ASN B 1 297 ? -3.363 19.656 0.134 1 85.94 297 ASN B N 1
ATOM 7929 C CA . ASN B 1 297 ? -3.828 21.047 0.104 1 85.94 297 ASN B CA 1
ATOM 7930 C C . ASN B 1 297 ? -5.039 21.203 -0.807 1 85.94 297 ASN B C 1
ATOM 7932 O O . ASN B 1 297 ? -5.738 22.219 -0.744 1 85.94 297 ASN B O 1
ATOM 7936 N N . LEU B 1 298 ? -5.102 20.141 -1.514 1 82.19 298 LEU B N 1
ATOM 7937 C CA . LEU B 1 298 ? -6.258 20.125 -2.402 1 82.19 298 LEU B CA 1
ATOM 7938 C C . LEU B 1 298 ? -7.312 19.141 -1.914 1 82.19 298 LEU B C 1
ATOM 7940 O O . LEU B 1 298 ? -7.113 18.469 -0.9 1 82.19 298 LEU B O 1
ATOM 7944 N N . ASP B 1 299 ? -8.453 19.047 -2.254 1 76.75 299 ASP B N 1
ATOM 7945 C CA . ASP B 1 299 ? -9.508 18.109 -1.877 1 76.75 299 ASP B CA 1
ATOM 7946 C C . ASP B 1 299 ? -9.219 16.719 -2.434 1 76.75 299 ASP B C 1
ATOM 7948 O O . ASP B 1 299 ? -10.109 16.062 -2.975 1 76.75 299 ASP B O 1
ATOM 7952 N N . GLU B 1 300 ? -7.832 16.297 -2.33 1 85.69 300 GLU B N 1
ATOM 7953 C CA . GLU B 1 300 ? -7.461 15.016 -2.926 1 85.69 300 GLU B CA 1
ATOM 7954 C C . GLU B 1 300 ? -6.789 14.102 -1.902 1 85.69 300 GLU B C 1
ATOM 7956 O O . GLU B 1 300 ? -5.797 13.438 -2.213 1 85.69 300 GLU B O 1
ATOM 7961 N N . ALA B 1 301 ? -7.305 14.117 -0.753 1 86.5 301 ALA B N 1
ATOM 7962 C CA . ALA B 1 301 ? -6.723 13.336 0.337 1 86.5 301 ALA B CA 1
ATOM 7963 C C . ALA B 1 301 ? -6.812 11.844 0.053 1 86.5 301 ALA B C 1
ATOM 7965 O O . ALA B 1 301 ? -5.902 11.078 0.391 1 86.5 301 ALA B O 1
ATOM 7966 N N . ASP B 1 302 ? -7.875 11.398 -0.583 1 90.06 302 ASP B N 1
ATOM 7967 C CA . ASP B 1 302 ? -8.047 9.977 -0.873 1 90.06 302 ASP B CA 1
ATOM 7968 C C . ASP B 1 302 ? -7.043 9.5 -1.918 1 90.06 302 ASP B C 1
ATOM 7970 O O . ASP B 1 302 ? -6.535 8.383 -1.837 1 90.06 302 ASP B O 1
ATOM 7974 N N . THR B 1 303 ? -6.816 10.352 -2.861 1 89.94 303 THR B N 1
ATOM 7975 C CA . THR B 1 303 ? -5.812 10.031 -3.871 1 89.94 303 THR B CA 1
ATOM 7976 C C . THR B 1 303 ? -4.438 9.852 -3.232 1 89.94 303 THR B C 1
ATOM 7978 O O . THR B 1 303 ? -3.709 8.914 -3.566 1 89.94 303 THR B O 1
ATOM 7981 N N . HIS B 1 304 ? -4.172 10.773 -2.379 1 92.5 304 HIS B N 1
ATOM 7982 C CA . HIS B 1 304 ? -2.904 10.688 -1.664 1 92.5 304 HIS B CA 1
ATOM 7983 C C . HIS B 1 304 ? -2.791 9.375 -0.894 1 92.5 304 HIS B C 1
ATOM 7985 O O . HIS B 1 304 ? -1.756 8.711 -0.945 1 92.5 304 HIS B O 1
ATOM 7991 N N . TRP B 1 305 ? -3.824 9 -0.247 1 95 305 TRP B N 1
ATOM 7992 C CA . TRP B 1 305 ? -3.852 7.789 0.564 1 95 305 TRP B CA 1
ATOM 7993 C C . TRP B 1 305 ? -3.609 6.555 -0.297 1 95 305 TRP B C 1
ATOM 7995 O O . TRP B 1 305 ? -2.805 5.691 0.058 1 95 305 TRP B O 1
ATOM 8005 N N . ALA B 1 306 ? -4.254 6.496 -1.404 1 95.56 306 ALA B N 1
ATOM 8006 C CA . ALA B 1 306 ? -4.109 5.359 -2.307 1 95.56 306 ALA B CA 1
ATOM 8007 C C . ALA B 1 306 ? -2.693 5.285 -2.873 1 95.56 306 ALA B C 1
ATOM 8009 O O . ALA B 1 306 ? -2.084 4.215 -2.904 1 95.56 306 ALA B O 1
ATOM 8010 N N . LEU B 1 307 ? -2.184 6.379 -3.248 1 95.75 307 LEU B N 1
ATOM 8011 C CA . LEU B 1 307 ? -0.844 6.434 -3.824 1 95.75 307 LEU B CA 1
ATOM 8012 C C . LEU B 1 307 ? 0.212 6.086 -2.781 1 95.75 307 LEU B C 1
ATOM 8014 O O . LEU B 1 307 ? 1.238 5.484 -3.107 1 95.75 307 LEU B O 1
ATOM 8018 N N . LEU B 1 308 ? -0.041 6.473 -1.604 1 97.75 308 LEU B N 1
ATOM 8019 C CA . LEU B 1 308 ? 0.865 6.152 -0.507 1 97.75 308 LEU B CA 1
ATOM 8020 C C . LEU B 1 308 ? 1.051 4.645 -0.376 1 97.75 308 LEU B C 1
ATOM 8022 O O . LEU B 1 308 ? 2.148 4.176 -0.071 1 97.75 308 LEU B O 1
ATOM 8026 N N . GLY B 1 309 ? 0.013 3.92 -0.602 1 98.19 309 GLY B N 1
ATOM 8027 C CA . GLY B 1 309 ? 0.121 2.471 -0.566 1 98.19 309 GLY B CA 1
ATOM 8028 C C . GLY B 1 309 ? 1.133 1.923 -1.555 1 98.19 309 GLY B C 1
ATOM 8029 O O . GLY B 1 309 ? 1.979 1.103 -1.194 1 98.19 309 GLY B O 1
ATOM 8030 N N . SER B 1 310 ? 1.057 2.363 -2.748 1 97.81 310 SER B N 1
ATOM 8031 C CA . SER B 1 310 ? 2.02 1.95 -3.764 1 97.81 310 SER B CA 1
ATOM 8032 C C . SER B 1 310 ? 3.438 2.355 -3.381 1 97.81 310 SER B C 1
ATOM 8034 O O . SER B 1 310 ? 4.379 1.577 -3.547 1 97.81 310 SER B O 1
ATOM 8036 N N . ALA B 1 311 ? 3.531 3.555 -2.891 1 98.5 311 ALA B N 1
ATOM 8037 C CA . ALA B 1 311 ? 4.848 4.078 -2.535 1 98.5 311 ALA B CA 1
ATOM 8038 C C . ALA B 1 311 ? 5.5 3.223 -1.452 1 98.5 311 ALA B C 1
ATOM 8040 O O . ALA B 1 311 ? 6.699 2.941 -1.515 1 98.5 311 ALA B O 1
ATOM 8041 N N . ILE B 1 312 ? 4.742 2.836 -0.521 1 98.5 312 ILE B N 1
ATOM 8042 C CA . ILE B 1 312 ? 5.27 2.031 0.576 1 98.5 312 ILE B CA 1
ATOM 8043 C C . ILE B 1 312 ? 5.758 0.687 0.041 1 98.5 312 ILE B C 1
ATOM 8045 O O . ILE B 1 312 ? 6.855 0.241 0.376 1 98.5 312 ILE B O 1
ATOM 8049 N N . LYS B 1 313 ? 5.004 0.047 -0.806 1 98.12 313 LYS B N 1
ATOM 8050 C CA . LYS B 1 313 ? 5.398 -1.246 -1.357 1 98.12 313 LYS B CA 1
ATOM 8051 C C . LYS B 1 313 ? 6.641 -1.115 -2.236 1 98.12 313 LYS B C 1
ATOM 8053 O O . LYS B 1 313 ? 7.516 -1.983 -2.217 1 98.12 313 LYS B O 1
ATOM 8058 N N . ILE B 1 314 ? 6.715 -0.065 -2.967 1 97.19 314 ILE B N 1
ATOM 8059 C CA . ILE B 1 314 ? 7.883 0.203 -3.795 1 97.19 314 ILE B CA 1
ATOM 8060 C C . ILE B 1 314 ? 9.117 0.367 -2.91 1 97.19 314 ILE B C 1
ATOM 8062 O O . ILE B 1 314 ? 10.172 -0.218 -3.186 1 97.19 314 ILE B O 1
ATOM 8066 N N . ALA B 1 315 ? 8.969 1.16 -1.87 1 98 315 ALA B N 1
ATOM 8067 C CA . ALA B 1 315 ? 10.086 1.398 -0.961 1 98 315 ALA B CA 1
ATOM 8068 C C . ALA B 1 315 ? 10.555 0.097 -0.319 1 98 315 ALA B C 1
ATOM 8070 O O . ALA B 1 315 ? 11.758 -0.136 -0.187 1 98 315 ALA B O 1
ATOM 8071 N N . GLN B 1 316 ? 9.688 -0.711 0.052 1 95.31 316 GLN B N 1
ATOM 8072 C CA . GLN B 1 316 ? 10.031 -2 0.644 1 95.31 316 GLN B CA 1
ATOM 8073 C C . GLN B 1 316 ? 10.758 -2.893 -0.361 1 95.31 316 GLN B C 1
ATOM 8075 O O . GLN B 1 316 ? 11.711 -3.582 -0.009 1 95.31 316 GLN B O 1
ATOM 8080 N N . ASN B 1 317 ? 10.211 -2.887 -1.509 1 92.94 317 ASN B N 1
ATOM 8081 C CA . ASN B 1 317 ? 10.836 -3.688 -2.553 1 92.94 317 ASN B CA 1
ATOM 8082 C C . ASN B 1 317 ? 12.266 -3.229 -2.828 1 92.94 317 ASN B C 1
ATOM 8084 O O . ASN B 1 317 ? 13.125 -4.039 -3.186 1 92.94 317 ASN B O 1
ATOM 8088 N N . LEU B 1 318 ? 12.531 -1.95 -2.658 1 92.94 318 LEU B N 1
ATOM 8089 C CA . LEU B 1 318 ? 13.859 -1.386 -2.865 1 92.94 318 LEU B CA 1
ATOM 8090 C C . LEU B 1 318 ? 14.766 -1.668 -1.669 1 92.94 318 LEU B C 1
ATOM 8092 O O . LEU B 1 318 ? 15.953 -1.344 -1.694 1 92.94 318 LEU B O 1
ATOM 8096 N N . GLY B 1 319 ? 14.227 -2.213 -0.615 1 91.56 319 GLY B N 1
ATOM 8097 C CA . GLY B 1 319 ? 15 -2.559 0.569 1 91.56 319 GLY B CA 1
ATOM 8098 C C . GLY B 1 319 ? 15.109 -1.418 1.562 1 91.56 319 GLY B C 1
ATOM 8099 O O . GLY B 1 319 ? 15.938 -1.464 2.477 1 91.56 319 GLY B O 1
ATOM 8100 N N . MET B 1 320 ? 14.281 -0.419 1.456 1 95.19 320 MET B N 1
ATOM 8101 C CA . MET B 1 320 ? 14.406 0.787 2.27 1 95.19 320 MET B CA 1
ATOM 8102 C C . MET B 1 320 ? 13.914 0.54 3.691 1 95.19 320 MET B C 1
ATOM 8104 O O . MET B 1 320 ? 14.195 1.326 4.598 1 95.19 320 MET B O 1
ATOM 8108 N N . SER B 1 321 ? 13.227 -0.477 3.906 1 94.12 321 SER B N 1
ATOM 8109 C CA . SER B 1 321 ? 12.758 -0.818 5.242 1 94.12 321 SER B CA 1
ATOM 8110 C C . SER B 1 321 ? 13.836 -1.548 6.039 1 94.12 321 SER B C 1
ATOM 8112 O O . SER B 1 321 ? 13.633 -1.877 7.211 1 94.12 321 SER B O 1
ATOM 8114 N N . ARG B 1 322 ? 15.008 -1.751 5.352 1 91.25 322 ARG B N 1
ATOM 8115 C CA . ARG B 1 322 ? 16.047 -2.553 6.004 1 91.25 322 ARG B CA 1
ATOM 8116 C C . ARG B 1 322 ? 17.406 -1.874 5.902 1 91.25 322 ARG B C 1
ATOM 8118 O O . ARG B 1 322 ? 18.438 -2.547 5.816 1 91.25 322 ARG B O 1
ATOM 8125 N N . LEU B 1 323 ? 17.484 -0.669 5.918 1 90.44 323 LEU B N 1
ATOM 8126 C CA . LEU B 1 323 ? 18.734 0.058 5.762 1 90.44 323 LEU B CA 1
ATOM 8127 C C . LEU B 1 323 ? 19.5 0.103 7.074 1 90.44 323 LEU B C 1
ATOM 8129 O O . LEU B 1 323 ? 20.703 0.374 7.082 1 90.44 323 LEU B O 1
ATOM 8133 N N . GLY B 1 324 ? 18.875 -0.196 8.164 1 87.38 324 GLY B N 1
ATOM 8134 C CA . GLY B 1 324 ? 19.547 -0.14 9.445 1 87.38 324 GLY B CA 1
ATOM 8135 C C . GLY B 1 324 ? 20.062 1.244 9.789 1 87.38 324 GLY B C 1
ATOM 8136 O O . GLY B 1 324 ? 19.641 2.236 9.195 1 87.38 324 GLY B O 1
ATOM 8137 N N . SER B 1 325 ? 20.859 1.325 10.898 1 83.12 325 SER B N 1
ATOM 8138 C CA . SER B 1 325 ? 21.547 2.557 11.273 1 83.12 325 SER B CA 1
ATOM 8139 C C . SER B 1 325 ? 22.938 2.625 10.641 1 83.12 325 SER B C 1
ATOM 8141 O O . SER B 1 325 ? 23.5 1.597 10.266 1 83.12 325 SER B O 1
ATOM 8143 N N . GLU B 1 326 ? 23.328 3.852 10.477 1 77.81 326 GLU B N 1
ATOM 8144 C CA . GLU B 1 326 ? 24.672 3.99 9.922 1 77.81 326 GLU B CA 1
ATOM 8145 C C . GLU B 1 326 ? 25.719 3.467 10.898 1 77.81 326 GLU B C 1
ATOM 8147 O O . GLU B 1 326 ? 25.75 3.871 12.062 1 77.81 326 GLU B O 1
ATOM 8152 N N . SER B 1 327 ? 26.047 2.162 10.75 1 64 327 SER B N 1
ATOM 8153 C CA . SER B 1 327 ? 27.125 1.625 11.57 1 64 327 SER B CA 1
ATOM 8154 C C . SER B 1 327 ? 28.281 1.14 10.711 1 64 327 SER B C 1
ATOM 8156 O O . SER B 1 327 ? 28.094 0.788 9.539 1 64 327 SER B O 1
ATOM 8158 N N . ASP B 1 328 ? 29.359 1.315 11.18 1 54.88 328 ASP B N 1
ATOM 8159 C CA . ASP B 1 328 ? 30.609 1.003 10.5 1 54.88 328 ASP B CA 1
ATOM 8160 C C . ASP B 1 328 ? 30.672 -0.474 10.117 1 54.88 328 ASP B C 1
ATOM 8162 O O . ASP B 1 328 ? 31.391 -0.849 9.188 1 54.88 328 ASP B O 1
ATOM 8166 N N . GLU B 1 329 ? 29.797 -1.169 10.617 1 59.47 329 GLU B N 1
ATOM 8167 C CA . GLU B 1 329 ? 30.016 -2.598 10.406 1 59.47 329 GLU B CA 1
ATOM 8168 C C . GLU B 1 329 ? 29.031 -3.156 9.375 1 59.47 329 GLU B C 1
ATOM 8170 O O . GLU B 1 329 ? 29.188 -4.285 8.914 1 59.47 329 GLU B O 1
ATOM 8175 N N . ARG B 1 330 ? 28.297 -2.281 8.781 1 69.19 330 ARG B N 1
ATOM 8176 C CA . ARG B 1 330 ? 27.297 -2.855 7.887 1 69.19 330 ARG B CA 1
ATOM 8177 C C . ARG B 1 330 ? 27.75 -2.748 6.43 1 69.19 330 ARG B C 1
ATOM 8179 O O . ARG B 1 330 ? 28.328 -1.738 6.027 1 69.19 330 ARG B O 1
ATOM 8186 N N . THR B 1 331 ? 27.5 -3.889 5.773 1 73.56 331 THR B N 1
ATOM 8187 C CA . THR B 1 331 ? 27.734 -3.883 4.336 1 73.56 331 THR B CA 1
ATOM 8188 C C . THR B 1 331 ? 26.438 -3.605 3.578 1 73.56 331 THR B C 1
ATOM 8190 O O . THR B 1 331 ? 25.375 -4.117 3.943 1 73.56 331 THR B O 1
ATOM 8193 N N . TYR B 1 332 ? 26.609 -2.617 2.686 1 78 332 TYR B N 1
ATOM 8194 C CA . TYR B 1 332 ? 25.453 -2.225 1.898 1 78 332 TYR B CA 1
ATOM 8195 C C . TYR B 1 332 ? 25.578 -2.721 0.462 1 78 332 TYR B C 1
ATOM 8197 O O . TYR B 1 332 ? 26.688 -2.885 -0.053 1 78 332 TYR B O 1
ATOM 8205 N N . SER B 1 333 ? 24.469 -3.055 -0.096 1 75.31 333 SER B N 1
ATOM 8206 C CA . SER B 1 333 ? 24.422 -3.43 -1.506 1 75.31 333 SER B CA 1
ATOM 8207 C C . SER B 1 333 ? 24.938 -2.303 -2.393 1 75.31 333 SER B C 1
ATOM 8209 O O . SER B 1 333 ? 25.094 -1.166 -1.937 1 75.31 333 SER B O 1
ATOM 8211 N N . VAL B 1 334 ? 25.156 -2.58 -3.631 1 76.19 334 VAL B N 1
ATOM 8212 C CA . VAL B 1 334 ? 25.688 -1.622 -4.59 1 76.19 334 VAL B CA 1
ATOM 8213 C C . VAL B 1 334 ? 24.719 -0.448 -4.742 1 76.19 334 VAL B C 1
ATOM 8215 O O . VAL B 1 334 ? 25.156 0.697 -4.906 1 76.19 334 VAL B O 1
ATOM 8218 N N . THR B 1 335 ? 23.5 -0.676 -4.602 1 79.06 335 THR B N 1
ATOM 8219 C CA . THR B 1 335 ? 22.484 0.356 -4.758 1 79.06 335 THR B CA 1
ATOM 8220 C C . THR B 1 335 ? 22.578 1.384 -3.635 1 79.06 335 THR B C 1
ATOM 8222 O O . THR B 1 335 ? 22.297 2.566 -3.842 1 79.06 335 THR B O 1
ATOM 8225 N N . TRP B 1 336 ? 23 0.913 -2.434 1 86.25 336 TRP B N 1
ATOM 8226 C CA . TRP B 1 336 ? 22.984 1.792 -1.269 1 86.25 336 TRP B CA 1
ATOM 8227 C C . TRP B 1 336 ? 24.406 2.035 -0.752 1 86.25 336 TRP B C 1
ATOM 8229 O O . TRP B 1 336 ? 24.609 2.268 0.443 1 86.25 336 TRP B O 1
ATOM 8239 N N . LYS B 1 337 ? 25.344 1.988 -1.685 1 84.69 337 LYS B N 1
ATOM 8240 C CA . LYS B 1 337 ? 26.75 2.191 -1.314 1 84.69 337 LYS B CA 1
ATOM 8241 C C . LYS B 1 337 ? 27 3.646 -0.939 1 84.69 337 LYS B C 1
ATOM 8243 O O . LYS B 1 337 ? 27.781 3.928 -0.025 1 84.69 337 LYS B O 1
ATOM 8248 N N . SER B 1 338 ? 26.344 4.562 -1.623 1 90.44 338 SER B N 1
ATOM 8249 C CA . SER B 1 338 ? 26.516 5.988 -1.359 1 90.44 338 SER B CA 1
ATOM 8250 C C . SER B 1 338 ? 25.875 6.383 -0.032 1 90.44 338 SER B C 1
ATOM 8252 O O . SER B 1 338 ? 24.703 6.074 0.218 1 90.44 338 SER B O 1
ATOM 8254 N N . LEU B 1 339 ? 26.656 7.098 0.729 1 92.12 339 LEU B N 1
ATOM 8255 C CA . LEU B 1 339 ? 26.156 7.562 2.02 1 92.12 339 LEU B CA 1
ATOM 8256 C C . LEU B 1 339 ? 25.016 8.57 1.837 1 92.12 339 LEU B C 1
ATOM 8258 O O . LEU B 1 339 ? 24.016 8.516 2.549 1 92.12 339 LEU B O 1
ATOM 8262 N N . VAL B 1 340 ? 25.156 9.477 0.961 1 94.75 340 VAL B N 1
ATOM 8263 C CA . VAL B 1 340 ? 24.156 10.516 0.693 1 94.75 340 VAL B CA 1
ATOM 8264 C C . VAL B 1 340 ? 22.859 9.875 0.239 1 94.75 340 VAL B C 1
ATOM 8266 O O . VAL B 1 340 ? 21.781 10.242 0.713 1 94.75 340 VAL B O 1
ATOM 8269 N N . LYS B 1 341 ? 23 8.914 -0.644 1 94.31 341 LYS B N 1
ATOM 8270 C CA . LYS B 1 341 ? 21.812 8.234 -1.155 1 94.31 341 LYS B CA 1
ATOM 8271 C C . LYS B 1 341 ? 21.109 7.438 -0.054 1 94.31 341 LYS B C 1
ATOM 8273 O O . LYS B 1 341 ? 19.891 7.422 0.03 1 94.31 341 LYS B O 1
ATOM 8278 N N . ARG B 1 342 ? 21.859 6.801 0.792 1 93.94 342 ARG B N 1
ATOM 8279 C CA . ARG B 1 342 ? 21.297 6.004 1.883 1 93.94 342 ARG B CA 1
ATOM 8280 C C . ARG B 1 342 ? 20.578 6.887 2.895 1 93.94 342 ARG B C 1
ATOM 8282 O O . ARG B 1 342 ? 19.484 6.559 3.34 1 93.94 342 ARG B O 1
ATOM 8289 N N . GLU B 1 343 ? 21.203 7.973 3.215 1 95.62 343 GLU B N 1
ATOM 8290 C CA . GLU B 1 343 ? 20.578 8.883 4.164 1 95.62 343 GLU B CA 1
ATOM 8291 C C . GLU B 1 343 ? 19.312 9.5 3.574 1 95.62 343 GLU B C 1
ATOM 8293 O O . GLU B 1 343 ? 18.312 9.656 4.27 1 95.62 343 GLU B O 1
ATOM 8298 N N . THR B 1 344 ? 19.406 9.875 2.352 1 97.12 344 THR B N 1
ATOM 8299 C CA . THR B 1 344 ? 18.203 10.398 1.689 1 97.12 344 THR B CA 1
ATOM 8300 C C . THR B 1 344 ? 17.094 9.352 1.668 1 97.12 344 THR B C 1
ATOM 8302 O O . THR B 1 344 ? 15.93 9.672 1.86 1 97.12 344 THR B O 1
ATOM 8305 N N . ALA B 1 345 ? 17.531 8.078 1.428 1 97.12 345 ALA B N 1
ATOM 8306 C CA . ALA B 1 345 ? 16.562 6.984 1.437 1 97.12 345 ALA B CA 1
ATOM 8307 C C . ALA B 1 345 ? 15.938 6.82 2.816 1 97.12 345 ALA B C 1
ATOM 8309 O O . ALA B 1 345 ? 14.742 6.523 2.93 1 97.12 345 ALA B O 1
ATOM 8310 N N . ARG B 1 346 ? 16.688 6.988 3.857 1 96.81 346 ARG B N 1
ATOM 8311 C CA . ARG B 1 346 ? 16.156 6.918 5.211 1 96.81 346 ARG B CA 1
ATOM 8312 C C . ARG B 1 346 ? 15.133 8.023 5.453 1 96.81 346 ARG B C 1
ATOM 8314 O O . ARG B 1 346 ? 14.086 7.781 6.051 1 96.81 346 ARG B O 1
ATOM 8321 N N . ARG B 1 347 ? 15.422 9.211 5.008 1 98.06 347 ARG B N 1
ATOM 8322 C CA . ARG B 1 347 ? 14.5 10.336 5.145 1 98.06 347 ARG B CA 1
ATOM 8323 C C . ARG B 1 347 ? 13.188 10.062 4.422 1 98.06 347 ARG B C 1
ATOM 8325 O O . ARG B 1 347 ? 12.109 10.312 4.969 1 98.06 347 ARG B O 1
ATOM 8332 N N . VAL B 1 348 ? 13.328 9.555 3.238 1 98.56 348 VAL B N 1
ATOM 8333 C CA . VAL B 1 348 ? 12.148 9.25 2.426 1 98.56 348 VAL B CA 1
ATOM 8334 C C . VAL B 1 348 ? 11.32 8.164 3.102 1 98.56 348 VAL B C 1
ATOM 8336 O O . VAL B 1 348 ? 10.102 8.281 3.209 1 98.56 348 VAL B O 1
ATOM 8339 N N . TRP B 1 349 ? 11.953 7.113 3.559 1 98.19 349 TRP B N 1
ATOM 8340 C CA . TRP B 1 349 ? 11.266 6.008 4.219 1 98.19 349 TRP B CA 1
ATOM 8341 C C . TRP B 1 349 ? 10.5 6.5 5.441 1 98.19 349 TRP B C 1
ATOM 8343 O O . TRP B 1 349 ? 9.32 6.188 5.605 1 98.19 349 TRP B O 1
ATOM 8353 N N . TRP B 1 350 ? 11.109 7.316 6.191 1 98.19 350 TRP B N 1
ATOM 8354 C CA . TRP B 1 350 ? 10.477 7.797 7.414 1 98.19 350 TRP B CA 1
ATOM 8355 C C . TRP B 1 350 ? 9.398 8.828 7.098 1 98.19 350 TRP B C 1
ATOM 8357 O O . TRP B 1 350 ? 8.445 9 7.867 1 98.19 350 TRP B O 1
ATOM 8367 N N . SER B 1 351 ? 9.547 9.508 6.008 1 98.38 351 SER B N 1
ATOM 8368 C CA . SER B 1 351 ? 8.445 10.359 5.559 1 98.38 351 SER B CA 1
ATOM 8369 C C . SER B 1 351 ? 7.227 9.531 5.176 1 98.38 351 SER B C 1
ATOM 8371 O O . SER B 1 351 ? 6.09 9.945 5.402 1 98.38 351 SER B O 1
ATOM 8373 N N . LEU B 1 352 ? 7.488 8.391 4.59 1 98.5 352 LEU B N 1
ATOM 8374 C CA . LEU B 1 352 ? 6.395 7.477 4.285 1 98.5 352 LEU B CA 1
ATOM 8375 C C . LEU B 1 352 ? 5.723 6.992 5.566 1 98.5 352 LEU B C 1
ATOM 8377 O O . LEU B 1 352 ? 4.492 6.945 5.645 1 98.5 352 LEU B O 1
ATOM 8381 N N . ILE B 1 353 ? 6.508 6.68 6.504 1 98.19 353 ILE B N 1
ATOM 8382 C CA . ILE B 1 353 ? 5.992 6.234 7.793 1 98.19 353 ILE B CA 1
ATOM 8383 C C . ILE B 1 353 ? 5.141 7.344 8.422 1 98.19 353 ILE B C 1
ATOM 8385 O O . ILE B 1 353 ? 4.027 7.09 8.883 1 98.19 353 ILE B O 1
ATOM 8389 N N . PHE B 1 354 ? 5.668 8.539 8.359 1 97.31 354 PHE B N 1
ATOM 8390 C CA . PHE B 1 354 ? 4.941 9.672 8.922 1 97.31 354 PHE B CA 1
ATOM 8391 C C . PHE B 1 354 ? 3.562 9.805 8.297 1 97.31 354 PHE B C 1
ATOM 8393 O O . PHE B 1 354 ? 2.561 9.945 9 1 97.31 354 PHE B O 1
ATOM 8400 N N . ASN B 1 355 ? 3.5 9.812 7.02 1 97.06 355 ASN B N 1
ATOM 8401 C CA . ASN B 1 355 ? 2.23 9.961 6.32 1 97.06 355 ASN B CA 1
ATOM 8402 C C . ASN B 1 355 ? 1.3 8.781 6.582 1 97.06 355 ASN B C 1
ATOM 8404 O O . ASN B 1 355 ? 0.085 8.953 6.695 1 97.06 355 ASN B O 1
ATOM 8408 N N . ASP B 1 356 ? 1.857 7.625 6.676 1 97.5 356 ASP B N 1
ATOM 8409 C CA . ASP B 1 356 ? 1.077 6.414 6.91 1 97.5 356 ASP B CA 1
ATOM 8410 C C . ASP B 1 356 ? 0.443 6.43 8.297 1 97.5 356 ASP B C 1
ATOM 8412 O O . ASP B 1 356 ? -0.767 6.238 8.438 1 97.5 356 ASP B O 1
ATOM 8416 N N . TRP B 1 357 ? 1.202 6.73 9.25 1 96.94 357 TRP B N 1
ATOM 8417 C CA . TRP B 1 357 ? 0.757 6.68 10.641 1 96.94 357 TRP B CA 1
ATOM 8418 C C . TRP B 1 357 ? -0.116 7.887 10.969 1 96.94 357 TRP B C 1
ATOM 8420 O O . TRP B 1 357 ? -1.109 7.762 11.688 1 96.94 357 TRP B O 1
ATOM 8430 N N . SER B 1 358 ? 0.208 9.031 10.453 1 94.12 358 SER B N 1
ATOM 8431 C CA . SER B 1 358 ? -0.495 10.258 10.812 1 94.12 358 SER B CA 1
ATOM 8432 C C . SER B 1 358 ? -1.924 10.25 10.273 1 94.12 358 SER B C 1
ATOM 8434 O O . SER B 1 358 ? -2.816 10.859 10.867 1 94.12 358 SER B O 1
ATOM 8436 N N . HIS B 1 359 ? -2.131 9.547 9.242 1 92.69 359 HIS B N 1
ATOM 8437 C CA . HIS B 1 359 ? -3.445 9.586 8.609 1 92.69 359 HIS B CA 1
ATOM 8438 C C . HIS B 1 359 ? -4.258 8.336 8.953 1 92.69 359 HIS B C 1
ATOM 8440 O O . HIS B 1 359 ? -5.402 8.195 8.516 1 92.69 359 HIS B O 1
ATOM 8446 N N . ALA B 1 360 ? -3.721 7.492 9.711 1 92.44 360 ALA B N 1
ATOM 8447 C CA . ALA B 1 360 ? -4.324 6.191 9.984 1 92.44 360 ALA B CA 1
ATOM 8448 C C . ALA B 1 360 ? -5.699 6.344 10.625 1 92.44 360 ALA B C 1
ATOM 8450 O O . ALA B 1 360 ? -6.645 5.641 10.266 1 92.44 360 ALA B O 1
ATOM 8451 N N . ALA B 1 361 ? -5.855 7.301 11.469 1 86.94 361 ALA B N 1
ATOM 8452 C CA . ALA B 1 361 ? -7.109 7.465 12.203 1 86.94 361 ALA B CA 1
ATOM 8453 C C . ALA B 1 361 ? -8.258 7.816 11.258 1 86.94 361 ALA B C 1
ATOM 8455 O O . ALA B 1 361 ? -9.398 7.402 11.477 1 86.94 361 ALA B O 1
ATOM 8456 N N . ALA B 1 362 ? -7.906 8.578 10.289 1 85.5 362 ALA B N 1
ATOM 8457 C CA . ALA B 1 362 ? -8.93 9.023 9.344 1 85.5 362 ALA B CA 1
ATOM 8458 C C . ALA B 1 362 ? -9.312 7.902 8.383 1 85.5 362 ALA B C 1
ATOM 8460 O O . ALA B 1 362 ? -10.344 7.984 7.703 1 85.5 362 ALA B O 1
ATOM 8461 N N . HIS B 1 363 ? -8.508 6.898 8.398 1 89.44 363 HIS B N 1
ATOM 8462 C CA . HIS B 1 363 ? -8.742 5.793 7.477 1 89.44 363 HIS B CA 1
ATOM 8463 C C . HIS B 1 363 ? -8.961 4.484 8.227 1 89.44 363 HIS B C 1
ATOM 8465 O O . HIS B 1 363 ? -8.32 3.475 7.926 1 89.44 363 HIS B O 1
ATOM 8471 N N . ASN B 1 364 ? -9.828 4.566 9.133 1 86.44 364 ASN B N 1
ATOM 8472 C CA . ASN B 1 364 ? -10.328 3.424 9.891 1 86.44 364 ASN B CA 1
ATOM 8473 C C . ASN B 1 364 ? -9.258 2.848 10.812 1 86.44 364 ASN B C 1
ATOM 8475 O O . ASN B 1 364 ? -9.242 1.644 11.078 1 86.44 364 ASN B O 1
ATOM 8479 N N . GLY B 1 365 ? -8.312 3.666 11.156 1 89.12 365 GLY B N 1
ATOM 8480 C CA . GLY B 1 365 ? -7.309 3.273 12.133 1 89.12 365 GLY B CA 1
ATOM 8481 C C . GLY B 1 365 ? -6.305 2.273 11.594 1 89.12 365 GLY B C 1
ATOM 8482 O O . GLY B 1 365 ? -5.711 1.508 12.352 1 89.12 365 GLY B O 1
ATOM 8483 N N . THR B 1 366 ? -6.156 2.232 10.328 1 93.44 366 THR B N 1
ATOM 8484 C CA . THR B 1 366 ? -5.258 1.255 9.719 1 93.44 366 THR B CA 1
ATOM 8485 C C . THR B 1 366 ? -4.031 1.943 9.125 1 93.44 366 THR B C 1
ATOM 8487 O O . THR B 1 366 ? -4.125 3.068 8.633 1 93.44 366 THR B O 1
ATOM 8490 N N . TYR B 1 367 ? -2.891 1.341 9.305 1 96.06 367 TYR B N 1
ATOM 8491 C CA . TYR B 1 367 ? -1.653 1.767 8.656 1 96.06 367 TYR B CA 1
ATOM 8492 C C . TYR B 1 367 ? -0.899 0.573 8.086 1 96.06 367 TYR B C 1
ATOM 8494 O O . TYR B 1 367 ? -1.147 -0.571 8.469 1 96.06 367 TYR B O 1
ATOM 8502 N N . ALA B 1 368 ? -0.036 0.788 7.16 1 97.38 368 ALA B N 1
ATOM 8503 C CA . ALA B 1 368 ? 0.57 -0.288 6.379 1 97.38 368 ALA B CA 1
ATOM 8504 C C . ALA B 1 368 ? 1.918 -0.699 6.965 1 97.38 368 ALA B C 1
ATOM 8506 O O . ALA B 1 368 ? 2.283 -1.876 6.934 1 97.38 368 ALA B O 1
ATOM 8507 N N . ILE B 1 369 ? 2.67 0.239 7.441 1 97.56 369 ILE B N 1
ATOM 8508 C CA . ILE B 1 369 ? 4.02 -0.067 7.902 1 97.56 369 ILE B CA 1
ATOM 8509 C C . ILE B 1 369 ? 3.996 -0.397 9.391 1 97.56 369 ILE B C 1
ATOM 8511 O O . ILE B 1 369 ? 4.047 0.502 10.234 1 97.56 369 ILE B O 1
ATOM 8515 N N . HIS B 1 370 ? 4.004 -1.603 9.633 1 94.88 370 HIS B N 1
ATOM 8516 C CA . HIS B 1 370 ? 4.023 -2.008 11.039 1 94.88 370 HIS B CA 1
ATOM 8517 C C . HIS B 1 370 ? 5.426 -1.899 11.625 1 94.88 370 HIS B C 1
ATOM 8519 O O . HIS B 1 370 ? 6.41 -2.215 10.945 1 94.88 370 HIS B O 1
ATOM 8525 N N . PRO B 1 371 ? 5.492 -1.483 12.852 1 93.19 371 PRO B N 1
ATOM 8526 C CA . PRO B 1 371 ? 6.812 -1.291 13.453 1 93.19 371 PRO B CA 1
ATOM 8527 C C . PRO B 1 371 ? 7.652 -2.568 13.461 1 93.19 371 PRO B C 1
ATOM 8529 O O . PRO B 1 371 ? 8.875 -2.506 13.352 1 93.19 371 PRO B O 1
ATOM 8532 N N . SER B 1 372 ? 7.098 -3.764 13.508 1 89.38 372 SER B N 1
ATOM 8533 C CA . SER B 1 372 ? 7.824 -5.031 13.539 1 89.38 372 SER B CA 1
ATOM 8534 C C . SER B 1 372 ? 8.523 -5.305 12.211 1 89.38 372 SER B C 1
ATOM 8536 O O . SER B 1 372 ? 9.414 -6.148 12.141 1 89.38 372 SER B O 1
ATOM 8538 N N . GLN B 1 373 ? 8.133 -4.609 11.242 1 92.5 373 GLN B N 1
ATOM 8539 C CA . GLN B 1 373 ? 8.703 -4.848 9.922 1 92.5 373 GLN B CA 1
ATOM 8540 C C . GLN B 1 373 ? 9.594 -3.686 9.492 1 92.5 373 GLN B C 1
ATOM 8542 O O . GLN B 1 373 ? 9.961 -3.582 8.32 1 92.5 373 GLN B O 1
ATOM 8547 N N . ASN B 1 374 ? 9.812 -2.725 10.375 1 93.56 374 ASN B N 1
ATOM 8548 C CA . ASN B 1 374 ? 10.688 -1.587 10.094 1 93.56 374 ASN B CA 1
ATOM 8549 C C . ASN B 1 374 ? 12.055 -1.758 10.75 1 93.56 374 ASN B C 1
ATOM 8551 O O . ASN B 1 374 ? 12.195 -1.607 11.961 1 93.56 374 ASN B O 1
ATOM 8555 N N . HIS B 1 375 ? 13.102 -1.981 9.953 1 91.88 375 HIS B N 1
ATOM 8556 C CA . HIS B 1 375 ? 14.453 -2.203 10.453 1 91.88 375 HIS B CA 1
ATOM 8557 C C . HIS B 1 375 ? 15.391 -1.085 10.016 1 91.88 375 HIS B C 1
ATOM 8559 O O . HIS B 1 375 ? 16.609 -1.234 10.086 1 91.88 375 HIS B O 1
ATOM 8565 N N . THR B 1 376 ? 14.836 -0.072 9.562 1 94.31 376 THR B N 1
ATOM 8566 C CA . THR B 1 376 ? 15.617 1.083 9.141 1 94.31 376 THR B CA 1
ATOM 8567 C C . THR B 1 376 ? 15.773 2.078 10.289 1 94.31 376 THR B C 1
ATOM 8569 O O . THR B 1 376 ? 14.805 2.393 10.977 1 94.31 376 THR B O 1
ATOM 8572 N N . GLY B 1 377 ? 17 2.531 10.508 1 93 377 GLY B N 1
ATOM 8573 C CA . GLY B 1 377 ? 17.266 3.494 11.562 1 93 377 GLY B CA 1
ATOM 8574 C C . GLY B 1 377 ? 16.703 4.871 11.273 1 93 377 GLY B C 1
ATOM 8575 O O . GLY B 1 377 ? 16.281 5.152 10.148 1 93 377 GLY B O 1
ATOM 8576 N N . TRP B 1 378 ? 16.766 5.77 12.281 1 94.62 378 TRP B N 1
ATOM 8577 C CA . TRP B 1 378 ? 16.328 7.152 12.141 1 94.62 378 TRP B CA 1
ATOM 8578 C C . TRP B 1 378 ? 17.25 7.926 11.203 1 94.62 378 TRP B C 1
ATOM 8580 O O . TRP B 1 378 ? 18.438 7.621 11.102 1 94.62 378 TRP B O 1
ATOM 8590 N N . PRO B 1 379 ? 16.625 8.898 10.5 1 95.69 379 PRO B N 1
ATOM 8591 C CA . PRO B 1 379 ? 17.531 9.805 9.789 1 95.69 379 PRO B CA 1
ATOM 8592 C C . PRO B 1 379 ? 18.484 10.539 10.727 1 95.69 379 PRO B C 1
ATOM 8594 O O . PRO B 1 379 ? 18.156 10.773 11.898 1 95.69 379 PRO B O 1
ATOM 8597 N N . ALA B 1 380 ? 19.547 10.93 10.227 1 95 380 ALA B N 1
ATOM 8598 C CA . ALA B 1 380 ? 20.578 11.609 11.008 1 95 380 ALA B CA 1
ATOM 8599 C C . ALA B 1 380 ? 20.234 13.086 11.195 1 95 380 ALA B C 1
ATOM 8601 O O . ALA B 1 380 ? 19.625 13.703 10.312 1 95 380 ALA B O 1
ATOM 8602 N N . ASN B 1 381 ? 20.562 13.617 12.391 1 94.69 381 ASN B N 1
ATOM 8603 C CA . ASN B 1 381 ? 20.484 15.062 12.609 1 94.69 381 ASN B CA 1
ATOM 8604 C C . ASN B 1 381 ? 21.672 15.781 11.977 1 94.69 381 ASN B C 1
ATOM 8606 O O . ASN B 1 381 ? 22.672 16.047 12.641 1 94.69 381 ASN B O 1
ATOM 8610 N N . VAL B 1 382 ? 21.516 16.156 10.711 1 94.75 382 VAL B N 1
ATOM 8611 C CA . VAL B 1 382 ? 22.641 16.688 9.945 1 94.75 382 VAL B CA 1
ATOM 8612 C C . VAL B 1 382 ? 22.125 17.719 8.938 1 94.75 382 VAL B C 1
ATOM 8614 O O . VAL B 1 382 ? 20.969 17.656 8.516 1 94.75 382 VAL B O 1
ATOM 8617 N N . ASN B 1 383 ? 22.969 18.656 8.711 1 93.25 383 ASN B N 1
ATOM 8618 C CA . ASN B 1 383 ? 22.688 19.578 7.613 1 93.25 383 ASN B CA 1
ATOM 8619 C C . ASN B 1 383 ? 23.062 18.984 6.262 1 93.25 383 ASN B C 1
ATOM 8621 O O . ASN B 1 383 ? 24.031 18.219 6.164 1 93.25 383 ASN B O 1
ATOM 8625 N N . ASP B 1 384 ? 22.406 19.328 5.258 1 94.31 384 ASP B N 1
ATOM 8626 C CA . ASP B 1 384 ? 22.656 18.781 3.928 1 94.31 384 ASP B CA 1
ATOM 8627 C C . ASP B 1 384 ? 24.078 19.062 3.467 1 94.31 384 ASP B C 1
ATOM 8629 O O . ASP B 1 384 ? 24.688 18.25 2.762 1 94.31 384 ASP B O 1
ATOM 8633 N N . ARG B 1 385 ? 24.609 20.172 3.828 1 91.38 385 ARG B N 1
ATOM 8634 C CA . ARG B 1 385 ? 25.938 20.562 3.402 1 91.38 385 ARG B CA 1
ATOM 8635 C C . ARG B 1 385 ? 27 19.641 3.996 1 91.38 385 ARG B C 1
ATOM 8637 O O . ARG B 1 385 ? 28.062 19.438 3.412 1 91.38 385 ARG B O 1
ATOM 8644 N N . ASP B 1 386 ? 26.641 19.047 5.09 1 92.12 386 ASP B N 1
ATOM 8645 C CA . ASP B 1 386 ? 27.594 18.188 5.781 1 92.12 386 ASP B CA 1
ATOM 8646 C C . ASP B 1 386 ? 27.438 16.734 5.348 1 92.12 386 ASP B C 1
ATOM 8648 O O . ASP B 1 386 ? 28.266 15.883 5.691 1 92.12 386 ASP B O 1
ATOM 8652 N N . LEU B 1 387 ? 26.469 16.453 4.648 1 93.38 387 LEU B N 1
ATOM 8653 C CA . LEU B 1 387 ? 26.234 15.109 4.121 1 93.38 387 LEU B CA 1
ATOM 8654 C C . LEU B 1 387 ? 26.922 14.93 2.773 1 93.38 387 LEU B C 1
ATOM 8656 O O . LEU B 1 387 ? 26.359 15.266 1.731 1 93.38 387 LEU B O 1
ATOM 8660 N N . VAL B 1 388 ? 28.141 14.328 2.824 1 91.44 388 VAL B N 1
ATOM 8661 C CA . VAL B 1 388 ? 28.969 14.188 1.626 1 91.44 388 VAL B CA 1
ATOM 8662 C C . VAL B 1 388 ? 29.547 12.781 1.56 1 91.44 388 VAL B C 1
ATOM 8664 O O . VAL B 1 388 ? 29.766 12.141 2.594 1 91.44 388 VAL B O 1
ATOM 8667 N N . ASP B 1 389 ? 29.719 12.352 0.344 1 90.06 389 ASP B N 1
ATOM 8668 C CA . ASP B 1 389 ? 30.359 11.055 0.136 1 90.06 389 ASP B CA 1
ATOM 8669 C C . ASP B 1 389 ? 31.875 11.188 0.112 1 90.06 389 ASP B C 1
ATOM 8671 O O . ASP B 1 389 ? 32.5 11.109 -0.951 1 90.06 389 ASP B O 1
ATOM 8675 N N . ASP B 1 390 ? 32.469 11.359 1.18 1 84 390 ASP B N 1
ATOM 8676 C CA . ASP B 1 390 ? 33.938 11.555 1.224 1 84 390 ASP B CA 1
ATOM 8677 C C . ASP B 1 390 ? 34.625 10.398 1.95 1 84 390 ASP B C 1
ATOM 8679 O O . ASP B 1 390 ? 35.781 10.508 2.318 1 84 390 ASP B O 1
ATOM 8683 N N . GLY B 1 391 ? 33.844 9.32 2.141 1 78.62 391 GLY B N 1
ATOM 8684 C CA . GLY B 1 391 ? 34.438 8.148 2.771 1 78.62 391 GLY B CA 1
ATOM 8685 C C . GLY B 1 391 ? 34.406 8.219 4.289 1 78.62 391 GLY B C 1
ATOM 8686 O O . GLY B 1 391 ? 34.688 7.219 4.961 1 78.62 391 GLY B O 1
ATOM 8687 N N . ARG B 1 392 ? 34.125 9.43 4.84 1 80.62 392 ARG B N 1
ATOM 8688 C CA . ARG B 1 392 ? 34.031 9.555 6.293 1 80.62 392 ARG B CA 1
ATOM 8689 C C . ARG B 1 392 ? 32.688 9.086 6.809 1 80.62 392 ARG B C 1
ATOM 8691 O O . ARG B 1 392 ? 31.672 9.188 6.102 1 80.62 392 ARG B O 1
ATOM 8698 N N . PRO B 1 393 ? 32.75 8.562 7.973 1 82 393 PRO B N 1
ATOM 8699 C CA . PRO B 1 393 ? 31.453 8.133 8.523 1 82 393 PRO B CA 1
ATOM 8700 C C . PRO B 1 393 ? 30.516 9.305 8.82 1 82 393 PRO B C 1
ATOM 8702 O O . PRO B 1 393 ? 30.984 10.406 9.109 1 82 393 PRO B O 1
ATOM 8705 N N . LEU B 1 394 ? 29.328 9.055 8.734 1 87.19 394 LEU B N 1
ATOM 8706 C CA . LEU B 1 394 ? 28.312 10.062 9.031 1 87.19 394 LEU B CA 1
ATOM 8707 C C . LEU B 1 394 ? 28.297 10.383 10.523 1 87.19 394 LEU B C 1
ATOM 8709 O O . LEU B 1 394 ? 28.203 9.477 11.352 1 87.19 394 LEU B O 1
ATOM 8713 N N . ARG B 1 395 ? 28.5 11.625 10.789 1 83.75 395 ARG B N 1
ATOM 8714 C CA . ARG B 1 395 ? 28.406 12.055 12.18 1 83.75 395 ARG B CA 1
ATOM 8715 C C . ARG B 1 395 ? 27.109 12.836 12.43 1 83.75 395 ARG B C 1
ATOM 8717 O O . ARG B 1 395 ? 26.969 13.961 11.961 1 83.75 395 ARG B O 1
ATOM 8724 N N . SER B 1 396 ? 26.234 12.25 13.133 1 90.06 396 SER B N 1
ATOM 8725 C CA . SER B 1 396 ? 24.984 12.906 13.508 1 90.06 396 SER B CA 1
ATOM 8726 C C . SER B 1 396 ? 25.203 13.875 14.672 1 90.06 396 SER B C 1
ATOM 8728 O O . SER B 1 396 ? 25.891 13.547 15.633 1 90.06 396 SER B O 1
ATOM 8730 N N . ARG B 1 397 ? 24.625 15.023 14.562 1 89.81 397 ARG B N 1
ATOM 8731 C CA . ARG B 1 397 ? 24.703 15.984 15.656 1 89.81 397 ARG B CA 1
ATOM 8732 C C . ARG B 1 397 ? 23.75 15.594 16.797 1 89.81 397 ARG B C 1
ATOM 8734 O O . ARG B 1 397 ? 22.766 14.891 16.562 1 89.81 397 ARG B O 1
ATOM 8741 N N . PRO B 1 398 ? 24.125 16.016 17.906 1 87.19 398 PRO B N 1
ATOM 8742 C CA . PRO B 1 398 ? 23.219 15.727 19.016 1 87.19 398 PRO B CA 1
ATOM 8743 C C . PRO B 1 398 ? 21.844 16.359 18.844 1 87.19 398 PRO B C 1
ATOM 8745 O O . PRO B 1 398 ? 21.688 17.312 18.062 1 87.19 398 PRO B O 1
ATOM 8748 N N . THR B 1 399 ? 20.906 15.906 19.562 1 84.5 399 THR B N 1
ATOM 8749 C CA . THR B 1 399 ? 19.516 16.312 19.406 1 84.5 399 THR B CA 1
ATOM 8750 C C . THR B 1 399 ? 19.328 17.766 19.875 1 84.5 399 THR B C 1
ATOM 8752 O O . THR B 1 399 ? 18.406 18.438 19.438 1 84.5 399 THR B O 1
ATOM 8755 N N . GLU B 1 400 ? 20.234 18.234 20.672 1 83.44 400 GLU B N 1
ATOM 8756 C CA . GLU B 1 400 ? 20.141 19.578 21.234 1 83.44 400 GLU B CA 1
ATOM 8757 C C . GLU B 1 400 ? 20.672 20.625 20.266 1 83.44 400 GLU B C 1
ATOM 8759 O O . GLU B 1 400 ? 20.453 21.828 20.453 1 83.44 400 GLU B O 1
ATOM 8764 N N . GLU B 1 401 ? 21.297 20.125 19.281 1 88.38 401 GLU B N 1
ATOM 8765 C CA . GLU B 1 401 ? 21.812 21.047 18.281 1 88.38 401 GLU B CA 1
ATOM 8766 C C . GLU B 1 401 ? 20.859 21.125 17.078 1 88.38 401 GLU B C 1
ATOM 8768 O O . GLU B 1 401 ? 20.547 20.094 16.469 1 88.38 401 GLU B O 1
ATOM 8773 N N . TYR B 1 402 ? 20.516 22.328 16.812 1 91.62 402 TYR B N 1
ATOM 8774 C CA . TYR B 1 402 ? 19.562 22.562 15.727 1 91.62 402 TYR B CA 1
ATOM 8775 C C . TYR B 1 402 ? 20.219 22.312 14.375 1 91.62 402 TYR B C 1
ATOM 8777 O O . TYR B 1 402 ? 21.344 22.75 14.125 1 91.62 402 TYR B O 1
ATOM 8785 N N . THR B 1 403 ? 19.625 21.5 13.523 1 92.38 403 THR B N 1
ATOM 8786 C CA . THR B 1 403 ? 19.969 21.328 12.117 1 92.38 403 THR B CA 1
ATOM 8787 C C . THR B 1 403 ? 18.719 21.391 11.242 1 92.38 403 THR B C 1
ATOM 8789 O O . THR B 1 403 ? 17.594 21.547 11.758 1 92.38 403 THR B O 1
ATOM 8792 N N . GLU B 1 404 ? 18.906 21.281 10.008 1 92.12 404 GLU B N 1
ATOM 8793 C CA . GLU B 1 404 ? 17.797 21.312 9.062 1 92.12 404 GLU B CA 1
ATOM 8794 C C . GLU B 1 404 ? 16.891 20.109 9.258 1 92.12 404 GLU B C 1
ATOM 8796 O O . GLU B 1 404 ? 15.758 20.094 8.766 1 92.12 404 GLU B O 1
ATOM 8801 N N . MET B 1 405 ? 17.328 19.125 10.07 1 94.88 405 MET B N 1
ATOM 8802 C CA . MET B 1 405 ? 16.578 17.906 10.273 1 94.88 405 MET B CA 1
ATOM 8803 C C . MET B 1 405 ? 15.852 17.922 11.617 1 94.88 405 MET B C 1
ATOM 8805 O O . MET B 1 405 ? 15.07 17.016 11.922 1 94.88 405 MET B O 1
ATOM 8809 N N . THR B 1 406 ? 16 18.922 12.383 1 93.44 406 THR B N 1
ATOM 8810 C CA . THR B 1 406 ? 15.469 18.953 13.742 1 93.44 406 THR B CA 1
ATOM 8811 C C . THR B 1 406 ? 13.945 18.859 13.727 1 93.44 406 THR B C 1
ATOM 8813 O O . THR B 1 406 ? 13.367 18.078 14.484 1 93.44 406 THR B O 1
ATOM 8816 N N . PHE B 1 407 ? 13.328 19.625 12.875 1 95.06 407 PHE B N 1
ATOM 8817 C CA . PHE B 1 407 ? 11.875 19.578 12.789 1 95.06 407 PHE B CA 1
ATOM 8818 C C . PHE B 1 407 ? 11.398 18.188 12.383 1 95.06 407 PHE B C 1
ATOM 8820 O O . PHE B 1 407 ? 10.492 17.641 13.008 1 95.06 407 PHE B O 1
ATOM 8827 N N . SER B 1 408 ? 12 17.688 11.352 1 96.06 408 SER B N 1
ATOM 8828 C CA . SER B 1 408 ? 11.609 16.359 10.852 1 96.06 408 SER B CA 1
ATOM 8829 C C . SER B 1 408 ? 11.75 15.297 11.93 1 96.06 408 SER B C 1
ATOM 8831 O O . SER B 1 408 ? 10.875 14.445 12.078 1 96.06 408 SER B O 1
ATOM 8833 N N . LEU B 1 409 ? 12.773 15.344 12.617 1 96.19 409 LEU B N 1
ATOM 8834 C CA . LEU B 1 409 ? 13.016 14.359 13.664 1 96.19 409 LEU B CA 1
ATOM 8835 C C . LEU B 1 409 ? 12.008 14.508 14.797 1 96.19 409 LEU B C 1
ATOM 8837 O O . LEU B 1 409 ? 11.531 13.516 15.352 1 96.19 409 LEU B O 1
ATOM 8841 N N . THR B 1 410 ? 11.695 15.727 15.156 1 95.25 410 THR B N 1
ATOM 8842 C CA . THR B 1 410 ? 10.719 15.969 16.203 1 95.25 410 THR B CA 1
ATOM 8843 C C . THR B 1 410 ? 9.336 15.477 15.789 1 95.25 410 THR B C 1
ATOM 8845 O O . THR B 1 410 ? 8.633 14.852 16.578 1 95.25 410 THR B O 1
ATOM 8848 N N . ARG B 1 411 ? 9.023 15.82 14.609 1 95.5 411 ARG B N 1
ATOM 8849 C CA . ARG B 1 411 ? 7.742 15.383 14.07 1 95.5 411 ARG B CA 1
ATOM 8850 C C . ARG B 1 411 ? 7.629 13.859 14.086 1 95.5 411 ARG B C 1
ATOM 8852 O O . ARG B 1 411 ? 6.562 13.312 14.367 1 95.5 411 ARG B O 1
ATOM 8859 N N . LEU B 1 412 ? 8.688 13.211 13.789 1 95.94 412 LEU B N 1
ATOM 8860 C CA . LEU B 1 412 ? 8.703 11.75 13.789 1 95.94 412 LEU B CA 1
ATOM 8861 C C . LEU B 1 412 ? 8.516 11.203 15.195 1 95.94 412 LEU B C 1
ATOM 8863 O O . LEU B 1 412 ? 7.844 10.188 15.383 1 95.94 412 LEU B O 1
ATOM 8867 N N . ARG B 1 413 ? 9.031 11.828 16.141 1 94.5 413 ARG B N 1
ATOM 8868 C CA . ARG B 1 413 ? 8.852 11.398 17.516 1 94.5 413 ARG B CA 1
ATOM 8869 C C . ARG B 1 413 ? 7.387 11.492 17.938 1 94.5 413 ARG B C 1
ATOM 8871 O O . ARG B 1 413 ? 6.867 10.609 18.625 1 94.5 413 ARG B O 1
ATOM 8878 N N . PHE B 1 414 ? 6.758 12.508 17.516 1 95.5 414 PHE B N 1
ATOM 8879 C CA . PHE B 1 414 ? 5.348 12.688 17.828 1 95.5 414 PHE B CA 1
ATOM 8880 C C . PHE B 1 414 ? 4.504 11.617 17.156 1 95.5 414 PHE B C 1
ATOM 8882 O O . PHE B 1 414 ? 3.545 11.109 17.734 1 95.5 414 PHE B O 1
ATOM 8889 N N . VAL B 1 415 ? 4.863 11.281 15.945 1 96.06 415 VAL B N 1
ATOM 8890 C CA . VAL B 1 415 ? 4.008 10.375 15.188 1 96.06 415 VAL B CA 1
ATOM 8891 C C . VAL B 1 415 ? 4.141 8.953 15.742 1 96.06 415 VAL B C 1
ATOM 8893 O O . VAL B 1 415 ? 3.191 8.164 15.68 1 96.06 415 VAL B O 1
ATOM 8896 N N . VAL B 1 416 ? 5.258 8.641 16.281 1 95.62 416 VAL B N 1
ATOM 8897 C CA . VAL B 1 416 ? 5.438 7.34 16.922 1 95.62 416 VAL B CA 1
ATOM 8898 C C . VAL B 1 416 ? 4.438 7.184 18.062 1 95.62 416 VAL B C 1
ATOM 8900 O O . VAL B 1 416 ? 3.795 6.141 18.203 1 95.62 416 VAL B O 1
ATOM 8903 N N . LEU B 1 417 ? 4.262 8.227 18.797 1 95 417 LEU B N 1
ATOM 8904 C CA . LEU B 1 417 ? 3.291 8.195 19.891 1 95 417 LEU B CA 1
ATOM 8905 C C . LEU B 1 417 ? 1.866 8.156 19.344 1 95 417 LEU B C 1
ATOM 8907 O O . LEU B 1 417 ? 1.011 7.457 19.891 1 95 417 LEU B O 1
ATOM 8911 N N . TYR B 1 418 ? 1.672 8.875 18.375 1 94.75 418 TYR B N 1
ATOM 8912 C CA . TYR B 1 418 ? 0.34 8.906 17.766 1 94.75 418 TYR B CA 1
ATOM 8913 C C . TYR B 1 418 ? -0.057 7.527 17.266 1 94.75 418 TYR B C 1
ATOM 8915 O O . TYR B 1 418 ? -1.224 7.137 17.344 1 94.75 418 TYR B O 1
ATOM 8923 N N . ARG B 1 419 ? 0.845 6.871 16.688 1 95.62 419 ARG B N 1
ATOM 8924 C CA . ARG B 1 419 ? 0.582 5.516 16.203 1 95.62 419 ARG B CA 1
ATOM 8925 C C . ARG B 1 419 ? 0.104 4.621 17.344 1 95.62 419 ARG B C 1
ATOM 8927 O O . ARG B 1 419 ? -0.818 3.82 17.172 1 95.62 419 ARG B O 1
ATOM 8934 N N . GLU B 1 420 ? 0.643 4.727 18.453 1 94.25 420 GLU B N 1
ATOM 8935 C CA . GLU B 1 420 ? 0.215 3.951 19.609 1 94.25 420 GLU B CA 1
ATOM 8936 C C . GLU B 1 420 ? -1.223 4.285 20 1 94.25 420 GLU B C 1
ATOM 8938 O O . GLU B 1 420 ? -1.97 3.41 20.438 1 94.25 420 GLU B O 1
ATOM 8943 N N . ILE B 1 421 ? -1.496 5.527 19.844 1 92.81 421 ILE B N 1
ATOM 8944 C CA . ILE B 1 421 ? -2.873 5.938 20.109 1 92.81 421 ILE B CA 1
ATOM 8945 C C . ILE B 1 421 ? -3.807 5.25 19.109 1 92.81 421 ILE B C 1
ATOM 8947 O O . ILE B 1 421 ? -4.883 4.781 19.484 1 92.81 421 ILE B O 1
ATOM 8951 N N . VAL B 1 422 ? -3.383 5.141 17.922 1 92.44 422 VAL B N 1
ATOM 8952 C CA . VAL B 1 422 ? -4.172 4.473 16.891 1 92.44 422 VAL B CA 1
ATOM 8953 C C . VAL B 1 422 ? -4.316 2.988 17.234 1 92.44 422 VAL B C 1
ATOM 8955 O O . VAL B 1 422 ? -5.383 2.402 17.047 1 92.44 422 VAL B O 1
ATOM 8958 N N . ASP B 1 423 ? -3.24 2.43 17.672 1 91.25 423 ASP B N 1
ATOM 8959 C CA . ASP B 1 423 ? -3.285 1.028 18.078 1 91.25 423 ASP B CA 1
ATOM 8960 C C . ASP B 1 423 ? -4.301 0.813 19.203 1 91.25 423 ASP B C 1
ATOM 8962 O O . ASP B 1 423 ? -4.965 -0.222 19.25 1 91.25 423 ASP B O 1
ATOM 8966 N N . GLU B 1 424 ? -4.371 1.792 20.016 1 87.31 424 GLU B N 1
ATOM 8967 C CA . GLU B 1 424 ? -5.32 1.717 21.125 1 87.31 424 GLU B CA 1
ATOM 8968 C C . GLU B 1 424 ? -6.762 1.744 20.625 1 87.31 424 GLU B C 1
ATOM 8970 O O . GLU B 1 424 ? -7.66 1.2 21.266 1 87.31 424 GLU B O 1
ATOM 8975 N N . MET B 1 425 ? -6.949 2.332 19.516 1 82.31 425 MET B N 1
ATOM 8976 C CA . MET B 1 425 ? -8.273 2.373 18.906 1 82.31 425 MET B CA 1
ATOM 8977 C C . MET B 1 425 ? -8.688 0.99 18.406 1 82.31 425 MET B C 1
ATOM 8979 O O . MET B 1 425 ? -9.883 0.68 18.359 1 82.31 425 MET B O 1
ATOM 8983 N N . GLN B 1 426 ? -7.688 0.201 18.078 1 81.69 426 GLN B N 1
ATOM 8984 C CA . GLN B 1 426 ? -7.961 -1.133 17.562 1 81.69 426 GLN B CA 1
ATOM 8985 C C . GLN B 1 426 ? -8.344 -2.094 18.672 1 81.69 426 GLN B C 1
ATOM 8987 O O . GLN B 1 426 ? -9.227 -2.939 18.5 1 81.69 426 GLN B O 1
ATOM 8992 N N . ALA B 1 427 ? -7.688 -1.954 19.703 1 81 427 ALA B N 1
ATOM 8993 C CA . ALA B 1 427 ? -7.922 -2.768 20.891 1 81 427 ALA B CA 1
ATOM 8994 C C . ALA B 1 427 ? -7.754 -1.941 22.172 1 81 427 ALA B C 1
ATOM 8996 O O . ALA B 1 427 ? -6.695 -1.97 22.797 1 81 427 ALA B O 1
ATOM 8997 N N . PRO B 1 428 ? -8.844 -1.26 22.516 1 82.25 428 PRO B N 1
ATOM 8998 C CA . PRO B 1 428 ? -8.734 -0.339 23.656 1 82.25 428 PRO B CA 1
ATOM 8999 C C . PRO B 1 428 ? -8.391 -1.049 24.969 1 82.25 428 PRO B C 1
ATOM 9001 O O . PRO B 1 428 ? -8.914 -2.131 25.234 1 82.25 428 PRO B O 1
ATOM 9004 N N . THR B 1 429 ? -7.547 -0.596 25.766 1 81.62 429 THR B N 1
ATOM 9005 C CA . THR B 1 429 ? -7.086 -1.179 27.031 1 81.62 429 THR B CA 1
ATOM 9006 C C . THR B 1 429 ? -7.656 -0.413 28.219 1 81.62 429 THR B C 1
ATOM 9008 O O . THR B 1 429 ? -7.441 -0.799 29.375 1 81.62 429 THR B O 1
ATOM 9011 N N . GLY B 1 430 ? -8.352 0.684 27.984 1 82.06 430 GLY B N 1
ATOM 9012 C CA . GLY B 1 430 ? -9.008 1.4 29.062 1 82.06 430 GLY B CA 1
ATOM 9013 C C . GLY B 1 430 ? -8.531 2.834 29.203 1 82.06 430 GLY B C 1
ATOM 9014 O O . GLY B 1 430 ? -7.645 3.273 28.469 1 82.06 430 GLY B O 1
ATOM 9015 N N . TYR B 1 431 ? -9.023 3.547 30.234 1 89.44 431 TYR B N 1
ATOM 9016 C CA . TYR B 1 431 ? -8.773 4.973 30.438 1 89.44 431 TYR B CA 1
ATOM 9017 C C . TYR B 1 431 ? -7.391 5.211 31.016 1 89.44 431 TYR B C 1
ATOM 9019 O O . TYR B 1 431 ? -6.844 6.312 30.906 1 89.44 431 TYR B O 1
ATOM 9027 N N . SER B 1 432 ? -6.754 4.18 31.578 1 89.75 432 SER B N 1
ATOM 9028 C CA . SER B 1 432 ? -5.41 4.32 32.125 1 89.75 432 SER B CA 1
ATOM 9029 C C . SER B 1 432 ? -4.398 4.637 31.031 1 89.75 432 SER B C 1
ATOM 9031 O O . SER B 1 432 ? -3.404 5.328 31.281 1 89.75 432 SER B O 1
ATOM 9033 N N . PHE B 1 433 ? -4.664 4.16 29.891 1 92.25 433 PHE B N 1
ATOM 9034 C CA . PHE B 1 433 ? -3.799 4.438 28.75 1 92.25 433 PHE B CA 1
ATOM 9035 C C . PHE B 1 433 ? -3.732 5.934 28.469 1 92.25 433 PHE B C 1
ATOM 9037 O O . PHE B 1 433 ? -2.664 6.465 28.156 1 92.25 433 PHE B O 1
ATOM 9044 N N . VAL B 1 434 ? -4.836 6.617 28.656 1 94.56 434 VAL B N 1
ATOM 9045 C CA . VAL B 1 434 ? -4.941 8.039 28.344 1 94.56 434 VAL B CA 1
ATOM 9046 C C . VAL B 1 434 ? -4.047 8.844 29.297 1 94.56 434 VAL B C 1
ATOM 9048 O O . VAL B 1 434 ? -3.336 9.75 28.859 1 94.56 434 VAL B O 1
ATOM 9051 N N . GLY B 1 435 ? -4.094 8.5 30.516 1 93.75 435 GLY B N 1
ATOM 9052 C CA . GLY B 1 435 ? -3.262 9.203 31.484 1 93.75 435 GLY B CA 1
ATOM 9053 C C . GLY B 1 435 ? -1.776 9.023 31.234 1 93.75 435 GLY B C 1
ATOM 9054 O O . GLY B 1 435 ? -1.012 9.992 31.312 1 93.75 435 GLY B O 1
ATOM 9055 N N . GLU B 1 436 ? -1.411 7.797 30.938 1 95.06 436 GLU B N 1
ATOM 9056 C CA . GLU B 1 436 ? -0.005 7.5 30.672 1 95.06 436 GLU B CA 1
ATOM 9057 C C . GLU B 1 436 ? 0.483 8.203 29.422 1 95.06 436 GLU B C 1
ATOM 9059 O O . GLU B 1 436 ? 1.562 8.797 29.406 1 95.06 436 GLU B O 1
ATOM 9064 N N . MET B 1 437 ? -0.307 8.102 28.406 1 96.25 437 MET B N 1
ATOM 9065 C CA . MET B 1 437 ? 0.056 8.703 27.141 1 96.25 437 MET B CA 1
ATOM 9066 C C . MET B 1 437 ? 0.107 10.227 27.25 1 96.25 437 MET B C 1
ATOM 9068 O O . MET B 1 437 ? 0.967 10.867 26.641 1 96.25 437 MET B O 1
ATOM 9072 N N . ASP B 1 438 ? -0.769 10.812 27.953 1 96.94 438 ASP B N 1
ATOM 9073 C CA . ASP B 1 438 ? -0.774 12.258 28.141 1 96.94 438 ASP B CA 1
ATOM 9074 C C . ASP B 1 438 ? 0.51 12.734 28.828 1 96.94 438 ASP B C 1
ATOM 9076 O O . ASP B 1 438 ? 1.067 13.766 28.453 1 96.94 438 ASP B O 1
ATOM 9080 N N . LYS B 1 439 ? 0.93 11.977 29.812 1 96.12 439 LYS B N 1
ATOM 9081 C CA . LYS B 1 439 ? 2.168 12.328 30.5 1 96.12 439 LYS B CA 1
ATOM 9082 C C . LYS B 1 439 ? 3.359 12.289 29.547 1 96.12 439 LYS B C 1
ATOM 9084 O O . LYS B 1 439 ? 4.211 13.18 29.578 1 96.12 439 LYS B O 1
ATOM 9089 N N . ARG B 1 440 ? 3.383 11.297 28.75 1 96.31 440 ARG B N 1
ATOM 9090 C CA . ARG B 1 440 ? 4.473 11.156 27.781 1 96.31 440 ARG B CA 1
ATOM 9091 C C . ARG B 1 440 ? 4.457 12.297 26.781 1 96.31 440 ARG B C 1
ATOM 9093 O O . ARG B 1 440 ? 5.508 12.844 26.438 1 96.31 440 ARG B O 1
ATOM 9100 N N . LEU B 1 441 ? 3.307 12.656 26.312 1 97.25 441 LEU B N 1
ATOM 9101 C CA . LEU B 1 441 ? 3.166 13.75 25.359 1 97.25 441 LEU B CA 1
ATOM 9102 C C . LEU B 1 441 ? 3.547 15.078 25.984 1 97.25 441 LEU B C 1
ATOM 9104 O O . LEU B 1 441 ? 4.18 15.922 25.344 1 97.25 441 LEU B O 1
ATOM 9108 N N . GLU B 1 442 ? 3.148 15.258 27.219 1 96.31 442 GLU B N 1
ATOM 9109 C CA . GLU B 1 442 ? 3.486 16.484 27.938 1 96.31 442 GLU B CA 1
ATOM 9110 C C . GLU B 1 442 ? 4.996 16.625 28.109 1 96.31 442 GLU B C 1
ATOM 9112 O O . GLU B 1 442 ? 5.547 17.719 27.906 1 96.31 442 GLU B O 1
ATOM 9117 N N . GLU B 1 443 ? 5.578 15.547 28.438 1 94.56 443 GLU B N 1
ATOM 9118 C CA . GLU B 1 443 ? 7.031 15.562 28.609 1 94.56 443 GLU B CA 1
ATOM 9119 C C . GLU B 1 443 ? 7.734 15.875 27.281 1 94.56 443 GLU B C 1
ATOM 9121 O O . GLU B 1 443 ? 8.703 16.641 27.266 1 94.56 443 GLU B O 1
ATOM 9126 N N . MET B 1 444 ? 7.258 15.305 26.281 1 94.44 444 MET B N 1
ATOM 9127 C CA . MET B 1 444 ? 7.844 15.555 24.969 1 94.44 444 MET B CA 1
ATOM 9128 C C . MET B 1 444 ? 7.652 17.016 24.562 1 94.44 444 MET B C 1
ATOM 9130 O O . MET B 1 444 ? 8.562 17.625 24 1 94.44 444 MET B O 1
ATOM 9134 N N . LEU B 1 445 ? 6.52 17.516 24.797 1 94.88 445 LEU B N 1
ATOM 9135 C CA . LEU B 1 445 ? 6.188 18.891 24.438 1 94.88 445 LEU B CA 1
ATOM 9136 C C . LEU B 1 445 ? 7.055 19.875 25.203 1 94.88 445 LEU B C 1
ATOM 9138 O O . LEU B 1 445 ? 7.508 20.891 24.656 1 94.88 445 LEU B O 1
ATOM 9142 N N . LYS B 1 446 ? 7.305 19.609 26.391 1 91.56 446 LYS B N 1
ATOM 9143 C CA . LYS B 1 446 ? 8.125 20.469 27.234 1 91.56 446 LYS B CA 1
ATOM 9144 C C . LYS B 1 446 ? 9.57 20.516 26.75 1 91.56 446 LYS B C 1
ATOM 9146 O O . LYS B 1 446 ? 10.25 21.531 26.891 1 91.56 446 LYS B O 1
ATOM 9151 N N . GLY B 1 447 ? 9.945 19.469 26.109 1 89.94 447 GLY B N 1
ATOM 9152 C CA . GLY B 1 447 ? 11.32 19.375 25.672 1 89.94 447 GLY B CA 1
ATOM 9153 C C . GLY B 1 447 ? 11.539 19.938 24.281 1 89.94 447 GLY B C 1
ATOM 9154 O O . GLY B 1 447 ? 12.68 20.172 23.859 1 89.94 447 GLY B O 1
ATOM 9155 N N . VAL B 1 448 ? 10.539 20.328 23.531 1 91.38 448 VAL B N 1
ATOM 9156 C CA . VAL B 1 448 ? 10.617 20.688 22.125 1 91.38 448 VAL B CA 1
ATOM 9157 C C . VAL B 1 448 ? 11.445 21.969 21.969 1 91.38 448 VAL B C 1
ATOM 9159 O O . VAL B 1 448 ? 12.352 22.031 21.141 1 91.38 448 VAL B O 1
ATOM 9162 N N . PRO B 1 449 ? 11.227 23 22.766 1 85.56 449 PRO B N 1
ATOM 9163 C CA . PRO B 1 449 ? 11.953 24.25 22.547 1 85.56 449 PRO B CA 1
ATOM 9164 C C . PRO B 1 449 ? 13.461 24.094 22.734 1 85.56 449 PRO B C 1
ATOM 9166 O O . PRO B 1 449 ? 14.234 24.828 22.109 1 85.56 449 PRO B O 1
ATOM 9169 N N . GLU B 1 450 ? 13.844 23.109 23.438 1 83.81 450 GLU B N 1
ATOM 9170 C CA . GLU B 1 450 ? 15.266 22.891 23.688 1 83.81 450 GLU B CA 1
ATOM 9171 C C . GLU B 1 450 ? 15.984 22.453 22.406 1 83.81 450 GLU B C 1
ATOM 9173 O O . GLU B 1 450 ? 17.188 22.688 22.25 1 83.81 450 GLU B O 1
ATOM 9178 N N . HIS B 1 451 ? 15.273 21.922 21.578 1 84.12 451 HIS B N 1
ATOM 9179 C CA . HIS B 1 451 ? 15.875 21.438 20.344 1 84.12 451 HIS B CA 1
ATOM 9180 C C . HIS B 1 451 ? 16.078 22.578 19.344 1 84.12 451 HIS B C 1
ATOM 9182 O O . HIS B 1 451 ? 16.812 22.422 18.359 1 84.12 451 HIS B O 1
ATOM 9188 N N . PHE B 1 452 ? 15.438 23.703 19.594 1 84.25 452 PHE B N 1
ATOM 9189 C CA . PHE B 1 452 ? 15.461 24.797 18.625 1 84.25 452 PHE B CA 1
ATOM 9190 C C . PHE B 1 452 ? 16.281 25.969 19.141 1 84.25 452 PHE B C 1
ATOM 9192 O O . PHE B 1 452 ? 16.156 27.078 18.625 1 84.25 452 PHE B O 1
ATOM 9199 N N . ILE B 1 453 ? 17.031 25.734 20.219 1 70.25 453 ILE B N 1
ATOM 9200 C CA . ILE B 1 453 ? 17.922 26.766 20.734 1 70.25 453 ILE B CA 1
ATOM 9201 C C . ILE B 1 453 ? 19.203 26.812 19.906 1 70.25 453 ILE B C 1
ATOM 9203 O O . ILE B 1 453 ? 19.844 25.781 19.703 1 70.25 453 ILE B O 1
ATOM 9207 N N . THR B 1 454 ? 19.344 27.859 18.953 1 62.03 454 THR B N 1
ATOM 9208 C CA . THR B 1 454 ? 20.547 28 18.141 1 62.03 454 THR B CA 1
ATOM 9209 C C . THR B 1 454 ? 21.688 28.594 18.969 1 62.03 454 THR B C 1
ATOM 9211 O O . THR B 1 454 ? 21.469 29.453 19.812 1 62.03 454 THR B O 1
ATOM 9214 N N . ASP B 1 455 ? 22.812 27.984 19.016 1 53.03 455 ASP B N 1
ATOM 9215 C CA . ASP B 1 455 ? 24.016 28.672 19.484 1 53.03 455 ASP B CA 1
ATOM 9216 C C . ASP B 1 455 ? 24.281 29.922 18.656 1 53.03 455 ASP B C 1
ATOM 9218 O O . ASP B 1 455 ? 23.922 29.984 17.469 1 53.03 455 ASP B O 1
ATOM 9222 N N . ASP B 1 456 ? 24.5 31.125 19.234 1 46.25 456 ASP B N 1
ATOM 9223 C CA . ASP B 1 456 ? 24.891 32.406 18.688 1 46.25 456 ASP B CA 1
ATOM 9224 C C . ASP B 1 456 ? 25.625 32.25 17.359 1 46.25 456 ASP B C 1
ATOM 9226 O O . ASP B 1 456 ? 25.672 33.188 16.562 1 46.25 456 ASP B O 1
ATOM 9230 N N . ASN B 1 457 ? 26.625 31.469 17.203 1 40.62 457 ASN B N 1
ATOM 9231 C CA . ASN B 1 457 ? 27.594 31.547 16.109 1 40.62 457 ASN B CA 1
ATOM 9232 C C . ASN B 1 457 ? 27.016 30.984 14.812 1 40.62 457 ASN B C 1
ATOM 9234 O O . ASN B 1 457 ? 27.688 30.984 13.773 1 40.62 457 ASN B O 1
ATOM 9238 N N . SER B 1 458 ? 26.031 30.172 14.828 1 44.53 458 SER B N 1
ATOM 9239 C CA . SER B 1 458 ? 25.75 29.5 13.562 1 44.53 458 SER B CA 1
ATOM 9240 C C . SER B 1 458 ? 24.828 30.344 12.68 1 44.53 458 SER B C 1
ATOM 9242 O O . SER B 1 458 ? 23.672 30.594 13.031 1 44.53 458 SER B O 1
ATOM 9244 N N . LEU B 1 459 ? 25.281 31.266 11.992 1 42.88 459 LEU B N 1
ATOM 9245 C CA . LEU B 1 459 ? 24.891 32.281 11.023 1 42.88 459 LEU B CA 1
ATOM 9246 C C . LEU B 1 459 ? 23.688 31.812 10.188 1 42.88 459 LEU B C 1
ATOM 9248 O O . LEU B 1 459 ? 22.969 32.625 9.617 1 42.88 459 LEU B O 1
ATOM 9252 N N . ALA B 1 460 ? 23.578 30.547 9.484 1 46.84 460 ALA B N 1
ATOM 9253 C CA . ALA B 1 460 ? 23.031 30.281 8.164 1 46.84 460 ALA B CA 1
ATOM 9254 C C . ALA B 1 460 ? 21.547 29.938 8.242 1 46.84 460 ALA B C 1
ATOM 9256 O O . ALA B 1 460 ? 20.875 29.828 7.215 1 46.84 460 ALA B O 1
ATOM 9257 N N . VAL B 1 461 ? 20.984 29.625 9.414 1 53.75 461 VAL B N 1
ATOM 9258 C CA . VAL B 1 461 ? 19.625 29.125 9.25 1 53.75 461 VAL B CA 1
ATOM 9259 C C . VAL B 1 461 ? 18.625 30.266 9.391 1 53.75 461 VAL B C 1
ATOM 9261 O O . VAL B 1 461 ? 18.766 31.109 10.281 1 53.75 461 VAL B O 1
ATOM 9264 N N . ASP B 1 462 ? 17.812 30.609 8.398 1 63.31 462 ASP B N 1
ATOM 9265 C CA . ASP B 1 462 ? 16.734 31.594 8.398 1 63.31 462 ASP B CA 1
ATOM 9266 C C . ASP B 1 462 ? 15.891 31.484 9.664 1 63.31 462 ASP B C 1
ATOM 9268 O O . ASP B 1 462 ? 15.18 30.5 9.859 1 63.31 462 ASP B O 1
ATOM 9272 N N . GLU B 1 463 ? 16.203 32.375 10.562 1 69.12 463 GLU B N 1
ATOM 9273 C CA . GLU B 1 463 ? 15.508 32.438 11.844 1 69.12 463 GLU B CA 1
ATOM 9274 C C . GLU B 1 463 ? 13.992 32.312 11.648 1 69.12 463 GLU B C 1
ATOM 9276 O O . GLU B 1 463 ? 13.281 31.844 12.523 1 69.12 463 GLU B O 1
ATOM 9281 N N . ARG B 1 464 ? 13.555 32.688 10.594 1 76.94 464 ARG B N 1
ATOM 9282 C CA . ARG B 1 464 ? 12.117 32.656 10.312 1 76.94 464 ARG B CA 1
ATOM 9283 C C . ARG B 1 464 ? 11.617 31.234 10.203 1 76.94 464 ARG B C 1
ATOM 9285 O O . ARG B 1 464 ? 10.547 30.891 10.727 1 76.94 464 ARG B O 1
ATOM 9292 N N . VAL B 1 465 ? 12.461 30.516 9.656 1 86.12 465 VAL B N 1
ATOM 9293 C CA . VAL B 1 465 ? 12.062 29.125 9.445 1 86.12 465 VAL B CA 1
ATOM 9294 C C . VAL B 1 465 ? 12.109 28.375 10.773 1 86.12 465 VAL B C 1
ATOM 9296 O O . VAL B 1 465 ? 11.227 27.562 11.07 1 86.12 465 VAL B O 1
ATOM 9299 N N . LYS B 1 466 ? 13.016 28.672 11.523 1 88.12 466 LYS B N 1
ATOM 9300 C CA . LYS B 1 466 ? 13.133 28.047 12.836 1 88.12 466 LYS B CA 1
ATOM 9301 C C . LYS B 1 466 ? 11.906 28.328 13.695 1 88.12 466 LYS B C 1
ATOM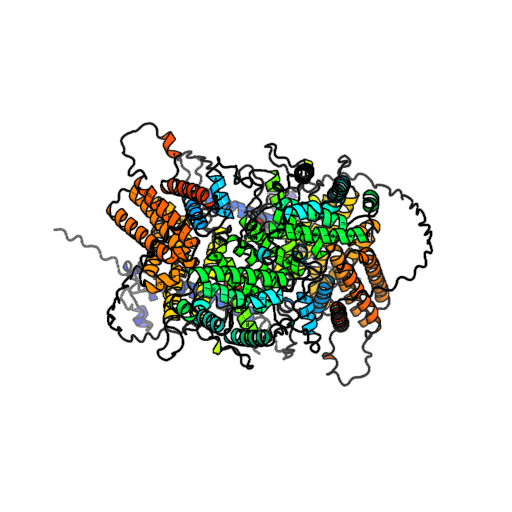 9303 O O . LYS B 1 466 ? 11.43 27.453 14.406 1 88.12 466 LYS B O 1
ATOM 9308 N N . GLY B 1 467 ? 11.469 29.547 13.625 1 88.44 467 GLY B N 1
ATOM 9309 C CA . GLY B 1 467 ? 10.258 29.922 14.352 1 88.44 467 GLY B CA 1
ATOM 9310 C C . GLY B 1 467 ? 9.031 29.156 13.891 1 88.44 467 GLY B C 1
ATOM 9311 O O . GLY B 1 467 ? 8.211 28.734 14.703 1 88.44 467 GLY B O 1
ATOM 9312 N N . LEU B 1 468 ? 8.922 29.047 12.578 1 91.5 468 LEU B N 1
ATOM 9313 C CA . LEU B 1 468 ? 7.809 28.281 12.008 1 91.5 468 LEU B CA 1
ATOM 9314 C C . LEU B 1 468 ? 7.848 26.828 12.477 1 91.5 468 LEU B C 1
ATOM 9316 O O . LEU B 1 468 ? 6.816 26.266 12.836 1 91.5 468 LEU B O 1
ATOM 9320 N N . GLU B 1 469 ? 9.023 26.25 12.453 1 93.06 469 GLU B N 1
ATOM 9321 C CA . GLU B 1 469 ? 9.219 24.875 12.859 1 93.06 469 GLU B CA 1
ATOM 9322 C C . GLU B 1 469 ? 8.812 24.656 14.312 1 93.06 469 GLU B C 1
ATOM 9324 O O . GLU B 1 469 ? 8.094 23.703 14.633 1 93.06 469 GLU B O 1
ATOM 9329 N N . LEU B 1 470 ? 9.281 25.547 15.141 1 92.19 470 LEU B N 1
ATOM 9330 C CA . LEU B 1 470 ? 8.984 25.438 16.562 1 92.19 470 LEU B CA 1
ATOM 9331 C C . LEU B 1 470 ? 7.48 25.516 16.812 1 92.19 470 LEU B C 1
ATOM 9333 O O . LEU B 1 470 ? 6.918 24.688 17.531 1 92.19 470 LEU B O 1
ATOM 9337 N N . THR B 1 471 ? 6.883 26.531 16.234 1 93.25 471 THR B N 1
ATOM 9338 C CA . THR B 1 471 ? 5.449 26.719 16.422 1 93.25 471 THR B CA 1
ATOM 9339 C C . THR B 1 471 ? 4.676 25.484 15.938 1 93.25 471 THR B C 1
ATOM 9341 O O . THR B 1 471 ? 3.74 25.047 16.609 1 93.25 471 THR B O 1
ATOM 9344 N N . LEU B 1 472 ? 5.059 24.984 14.844 1 94.75 472 LEU B N 1
ATOM 9345 C CA . LEU B 1 472 ? 4.363 23.828 14.297 1 94.75 472 LEU B CA 1
ATOM 9346 C C . LEU B 1 472 ? 4.547 22.609 15.203 1 94.75 472 LEU B C 1
ATOM 9348 O O . LEU B 1 472 ? 3.619 21.812 15.375 1 94.75 472 LEU B O 1
ATOM 9352 N N . CYS B 1 473 ? 5.684 22.453 15.766 1 95.12 473 CYS B N 1
ATOM 9353 C CA . CYS B 1 473 ? 5.918 21.344 16.688 1 95.12 473 CYS B CA 1
ATOM 9354 C C . CYS B 1 473 ? 5.016 21.438 17.906 1 95.12 473 CYS B C 1
ATOM 9356 O O . CYS B 1 473 ? 4.449 20.453 18.359 1 95.12 473 CYS B O 1
ATOM 9358 N N . LEU B 1 474 ? 4.918 22.641 18.359 1 94.88 474 LEU B N 1
ATOM 9359 C CA . LEU B 1 474 ? 4.078 22.844 19.547 1 94.88 474 LEU B CA 1
ATOM 9360 C C . LEU B 1 474 ? 2.615 22.562 19.219 1 94.88 474 LEU B C 1
ATOM 9362 O O . LEU B 1 474 ? 1.922 21.906 20 1 94.88 474 LEU B O 1
ATOM 9366 N N . ILE B 1 475 ? 2.236 23 18.094 1 95.75 475 ILE B N 1
ATOM 9367 C CA . ILE B 1 475 ? 0.867 22.75 17.656 1 95.75 475 ILE B CA 1
ATOM 9368 C C . ILE B 1 475 ? 0.647 21.25 17.484 1 95.75 475 ILE B C 1
ATOM 9370 O O . ILE B 1 475 ? -0.393 20.719 17.875 1 95.75 475 ILE B O 1
ATOM 9374 N N . MET B 1 476 ? 1.57 20.609 16.969 1 95.69 476 MET B N 1
ATOM 9375 C CA . MET B 1 476 ? 1.474 19.172 16.734 1 95.69 476 MET B CA 1
ATOM 9376 C C . MET B 1 476 ? 1.347 18.422 18.062 1 95.69 476 MET B C 1
ATOM 9378 O O . MET B 1 476 ? 0.532 17.516 18.188 1 95.69 476 MET B O 1
ATOM 9382 N N . GLY B 1 477 ? 2.158 18.812 19 1 95.75 477 GLY B N 1
ATOM 9383 C CA . GLY B 1 477 ? 2.074 18.203 20.312 1 95.75 477 GLY B CA 1
ATOM 9384 C C . GLY B 1 477 ? 0.72 18.375 20.969 1 95.75 477 GLY B C 1
ATOM 9385 O O . GLY B 1 477 ? 0.139 17.406 21.484 1 95.75 477 GLY B O 1
ATOM 9386 N N . GLU B 1 478 ? 0.219 19.547 20.859 1 97 478 GLU B N 1
ATOM 9387 C CA . GLU B 1 478 ? -1.078 19.828 21.469 1 97 478 GLU B CA 1
ATOM 9388 C C . GLU B 1 478 ? -2.201 19.094 20.734 1 97 478 GLU B C 1
ATOM 9390 O O . GLU B 1 478 ? -3.189 18.703 21.359 1 97 478 GLU B O 1
ATOM 9395 N N . THR B 1 479 ? -2.041 19 19.516 1 96 479 THR B N 1
ATOM 9396 C CA . THR B 1 479 ? -3.061 18.297 18.734 1 96 479 THR B CA 1
ATOM 9397 C C . THR B 1 479 ? -3.115 16.812 19.125 1 96 479 THR B C 1
ATOM 9399 O O . THR B 1 479 ? -4.191 16.219 19.156 1 96 479 THR B O 1
ATOM 9402 N N . ARG B 1 480 ? -2.016 16.25 19.344 1 95.88 480 ARG B N 1
ATOM 9403 C CA . ARG B 1 480 ? -1.996 14.859 19.766 1 95.88 480 ARG B CA 1
ATOM 9404 C C . ARG B 1 480 ? -2.66 14.68 21.125 1 95.88 480 ARG B C 1
ATOM 9406 O O . ARG B 1 480 ? -3.363 13.695 21.359 1 95.88 480 ARG B O 1
ATOM 9413 N N . ARG B 1 481 ? -2.422 15.641 21.938 1 96.44 481 ARG B N 1
ATOM 9414 C CA . ARG B 1 481 ? -3.09 15.609 23.234 1 96.44 481 ARG B CA 1
ATOM 9415 C C . ARG B 1 481 ? -4.598 15.781 23.078 1 96.44 481 ARG B C 1
ATOM 9417 O O . ARG B 1 481 ? -5.375 15.102 23.75 1 96.44 481 ARG B O 1
ATOM 9424 N N . LEU B 1 482 ? -4.938 16.656 22.25 1 96.25 482 LEU B N 1
ATOM 9425 C CA . LEU B 1 482 ? -6.352 16.891 21.953 1 96.25 482 LEU B CA 1
ATOM 9426 C C . LEU B 1 482 ? -7.012 15.602 21.469 1 96.25 482 LEU B C 1
ATOM 9428 O O . LEU B 1 482 ? -8.07 15.211 21.969 1 96.25 482 LEU B O 1
ATOM 9432 N N . ARG B 1 483 ? -6.359 14.906 20.578 1 92 483 ARG B N 1
ATOM 9433 C CA . ARG B 1 483 ? -6.898 13.688 19.984 1 92 483 ARG B CA 1
ATOM 9434 C C . ARG B 1 483 ? -6.957 12.555 21.016 1 92 483 ARG B C 1
ATOM 9436 O O . ARG B 1 483 ? -7.863 11.719 20.984 1 92 483 ARG B O 1
ATOM 9443 N N . LEU B 1 484 ? -6.031 12.539 21.844 1 94.31 484 LEU B N 1
ATOM 9444 C CA . LEU B 1 484 ? -5.977 11.531 22.906 1 94.31 484 LEU B CA 1
ATOM 9445 C C . LEU B 1 484 ? -7.191 11.641 23.828 1 94.31 484 LEU B C 1
ATOM 9447 O O . LEU B 1 484 ? -7.777 10.625 24.203 1 94.31 484 LEU B O 1
ATOM 9451 N N . HIS B 1 485 ? -7.629 12.836 24.125 1 94.19 485 HIS B N 1
ATOM 9452 C CA . HIS B 1 485 ? -8.656 13.07 25.125 1 94.19 485 HIS B CA 1
ATOM 9453 C C . HIS B 1 485 ? -10.031 13.234 24.484 1 94.19 485 HIS B C 1
ATOM 9455 O O . HIS B 1 485 ? -11.047 13.125 25.172 1 94.19 485 HIS B O 1
ATOM 9461 N N . ARG B 1 486 ? -10.07 13.445 23.297 1 90.81 486 ARG B N 1
ATOM 9462 C CA . ARG B 1 486 ? -11.305 13.805 22.609 1 90.81 486 ARG B CA 1
ATOM 9463 C C . ARG B 1 486 ? -12.359 12.719 22.781 1 90.81 486 ARG B C 1
ATOM 9465 O O . ARG B 1 486 ? -13.539 13.016 23 1 90.81 486 ARG B O 1
ATOM 9472 N N . PRO B 1 487 ? -11.992 11.477 22.688 1 85.88 487 PRO B N 1
ATOM 9473 C CA . PRO B 1 487 ? -13.016 10.445 22.844 1 85.88 487 PRO B CA 1
ATOM 9474 C C . PRO B 1 487 ? -13.734 10.531 24.188 1 85.88 487 PRO B C 1
ATOM 9476 O O . PRO B 1 487 ? -14.859 10.039 24.328 1 85.88 487 PRO B O 1
ATOM 9479 N N . TYR B 1 488 ? -13.211 11.195 25.156 1 89.88 488 TYR B N 1
ATOM 9480 C CA . TYR B 1 488 ? -13.789 11.266 26.484 1 89.88 488 TYR B CA 1
ATOM 9481 C C . TYR B 1 488 ? -14.359 12.656 26.766 1 89.88 488 TYR B C 1
ATOM 9483 O O . TYR B 1 488 ? -14.789 12.953 27.875 1 89.88 488 TYR B O 1
ATOM 9491 N N . LEU B 1 489 ? -14.312 13.492 25.781 1 91.38 489 LEU B N 1
ATOM 9492 C CA . LEU B 1 489 ? -14.789 14.867 25.938 1 91.38 489 LEU B CA 1
ATOM 9493 C C . LEU B 1 489 ? -16.266 14.891 26.328 1 91.38 489 LEU B C 1
ATOM 9495 O O . LEU B 1 489 ? -16.641 15.516 27.328 1 91.38 489 LEU B O 1
ATOM 9499 N N . PHE B 1 490 ? -17.062 14.164 25.609 1 85.31 490 PHE B N 1
ATOM 9500 C CA . PHE B 1 490 ? -18.5 14.172 25.844 1 85.31 490 PHE B CA 1
ATOM 9501 C C . PHE B 1 490 ? -18.828 13.492 27.172 1 85.31 490 PHE B C 1
ATOM 9503 O O . PHE B 1 490 ? -19.734 13.938 27.891 1 85.31 490 PHE B O 1
ATOM 9510 N N . ARG B 1 491 ? -18.141 12.453 27.422 1 86.56 491 ARG B N 1
ATOM 9511 C CA . ARG B 1 491 ? -18.344 11.758 28.688 1 86.56 491 ARG B CA 1
ATOM 9512 C C . ARG B 1 491 ? -17.953 12.648 29.875 1 86.56 491 ARG B C 1
ATOM 9514 O O . ARG B 1 491 ? -18.547 12.539 30.953 1 86.56 491 ARG B O 1
ATOM 9521 N N . GLY B 1 492 ? -17.078 13.477 29.609 1 91 492 GLY B N 1
ATOM 9522 C CA . GLY B 1 492 ? -16.594 14.359 30.656 1 91 492 GLY B CA 1
ATOM 9523 C C . GLY B 1 492 ? -17.625 15.383 31.078 1 91 492 GLY B C 1
ATOM 9524 O O . GLY B 1 492 ? -17.531 15.953 32.188 1 91 492 GLY B O 1
ATOM 9525 N N . TYR B 1 493 ? -18.625 15.625 30.297 1 87.06 493 TYR B N 1
ATOM 9526 C CA . TYR B 1 493 ? -19.688 16.547 30.672 1 87.06 493 TYR B CA 1
ATOM 9527 C C . TYR B 1 493 ? -20.719 15.867 31.578 1 87.06 493 TYR B C 1
ATOM 9529 O O . TYR B 1 493 ? -21.453 16.531 32.281 1 87.06 493 TYR B O 1
ATOM 9537 N N . LYS B 1 494 ? -20.719 14.492 31.531 1 85 494 LYS B N 1
ATOM 9538 C CA . LYS B 1 494 ? -21.734 13.734 32.25 1 85 494 LYS B CA 1
ATOM 9539 C C . LYS B 1 494 ? -21.141 12.992 33.438 1 85 494 LYS B C 1
ATOM 9541 O O . LYS B 1 494 ? -21.797 12.797 34.469 1 85 494 LYS B O 1
ATOM 9546 N N . ASP B 1 495 ? -19.953 12.547 33.25 1 90.19 495 ASP B N 1
ATOM 9547 C CA . ASP B 1 495 ? -19.297 11.711 34.25 1 90.19 495 ASP B CA 1
ATOM 9548 C C . ASP B 1 495 ? -18.047 12.398 34.812 1 90.19 495 ASP B C 1
ATOM 9550 O O . ASP B 1 495 ? -17.141 12.758 34.062 1 90.19 495 ASP B O 1
ATOM 9554 N N . ARG B 1 496 ? -17.953 12.508 36.094 1 91.12 496 ARG B N 1
ATOM 9555 C CA . ARG B 1 496 ? -16.859 13.195 36.781 1 91.12 496 ARG B CA 1
ATOM 9556 C C . ARG B 1 496 ? -15.547 12.461 36.562 1 91.12 496 ARG B C 1
ATOM 9558 O O . ARG B 1 496 ? -14.477 13.07 36.656 1 91.12 496 ARG B O 1
ATOM 9565 N N . LYS B 1 497 ? -15.594 11.18 36.281 1 91.31 497 LYS B N 1
ATOM 9566 C CA . LYS B 1 497 ? -14.398 10.375 36.062 1 91.31 497 LYS B CA 1
ATOM 9567 C C . LYS B 1 497 ? -13.586 10.922 34.875 1 91.31 497 LYS B C 1
ATOM 9569 O O . LYS B 1 497 ? -12.359 10.805 34.875 1 91.31 497 LYS B O 1
ATOM 9574 N N . TYR B 1 498 ? -14.258 11.594 33.969 1 93.69 498 TYR B N 1
ATOM 9575 C CA . TYR B 1 498 ? -13.602 11.969 32.719 1 93.69 498 TYR B CA 1
ATOM 9576 C C . TYR B 1 498 ? -13.453 13.477 32.625 1 93.69 498 TYR B C 1
ATOM 9578 O O . TYR B 1 498 ? -13.188 14.008 31.531 1 93.69 498 TYR B O 1
ATOM 9586 N N . VAL B 1 499 ? -13.586 14.188 33.75 1 94.44 499 VAL B N 1
ATOM 9587 C CA . VAL B 1 499 ? -13.539 15.648 33.75 1 94.44 499 VAL B CA 1
ATOM 9588 C C . VAL B 1 499 ? -12.133 16.109 33.344 1 94.44 499 VAL B C 1
ATOM 9590 O O . VAL B 1 499 ? -11.977 17.109 32.656 1 94.44 499 VAL B O 1
ATOM 9593 N N . LYS B 1 500 ? -11.141 15.398 33.781 1 94.62 500 LYS B N 1
ATOM 9594 C CA . LYS B 1 500 ? -9.766 15.766 33.469 1 94.62 500 LYS B CA 1
ATOM 9595 C C . LYS B 1 500 ? -9.523 15.719 31.969 1 94.62 500 LYS B C 1
ATOM 9597 O O . LYS B 1 500 ? -8.828 16.578 31.422 1 94.62 500 LYS B O 1
ATOM 9602 N N . SER B 1 501 ? -10.07 14.727 31.359 1 95.31 501 SER B N 1
ATOM 9603 C CA . SER B 1 501 ? -9.922 14.609 29.906 1 95.31 501 SER B CA 1
ATOM 9604 C C . SER B 1 501 ? -10.648 15.734 29.188 1 95.31 501 SER B C 1
ATOM 9606 O O . SER B 1 501 ? -10.164 16.25 28.172 1 95.31 501 SER B O 1
ATOM 9608 N N . ARG B 1 502 ? -11.82 16.062 29.688 1 95.31 502 ARG B N 1
ATOM 9609 C CA . ARG B 1 502 ? -12.562 17.172 29.078 1 95.31 502 ARG B CA 1
ATOM 9610 C C . ARG B 1 502 ? -11.773 18.484 29.188 1 95.31 502 ARG B C 1
ATOM 9612 O O . ARG B 1 502 ? -11.594 19.188 28.188 1 95.31 502 ARG B O 1
ATOM 9619 N N . GLU B 1 503 ? -11.25 18.719 30.328 1 96.31 503 GLU B N 1
ATOM 9620 C CA . GLU B 1 503 ? -10.516 19.969 30.562 1 96.31 503 GLU B CA 1
ATOM 9621 C C . GLU B 1 503 ? -9.25 20.016 29.734 1 96.31 503 GLU B C 1
ATOM 9623 O O . GLU B 1 503 ? -8.914 21.062 29.172 1 96.31 503 GLU B O 1
ATOM 9628 N N . GLN B 1 504 ? -8.578 18.891 29.688 1 97 504 GLN B N 1
ATOM 9629 C CA . GLN B 1 504 ? -7.348 18.844 28.906 1 97 504 GLN B CA 1
ATOM 9630 C C . GLN B 1 504 ? -7.633 19.016 27.406 1 97 504 GLN B C 1
ATOM 9632 O O . GLN B 1 504 ? -6.863 19.672 26.703 1 97 504 GLN B O 1
ATOM 9637 N N . CYS B 1 505 ? -8.648 18.375 26.938 1 96.62 505 CYS B N 1
ATOM 9638 C CA . CYS B 1 505 ? -9.031 18.484 25.547 1 96.62 505 CYS B CA 1
ATOM 9639 C C . CYS B 1 505 ? -9.312 19.938 25.172 1 96.62 505 CYS B C 1
ATOM 9641 O O . CYS B 1 505 ? -8.828 20.422 24.141 1 96.62 505 CYS B O 1
ATOM 9643 N N . ILE B 1 506 ? -10.023 20.672 26 1 96.56 506 ILE B N 1
ATOM 9644 C CA . ILE B 1 506 ? -10.367 22.062 25.766 1 96.56 506 ILE B CA 1
ATOM 9645 C C . ILE B 1 506 ? -9.117 22.938 25.875 1 96.56 506 ILE B C 1
ATOM 9647 O O . ILE B 1 506 ? -8.891 23.812 25.047 1 96.56 506 ILE B O 1
ATOM 9651 N N . ALA B 1 507 ? -8.328 22.641 26.844 1 97.44 507 ALA B N 1
ATOM 9652 C CA . ALA B 1 507 ? -7.098 23.391 27.031 1 97.44 507 ALA B CA 1
ATOM 9653 C C . ALA B 1 507 ? -6.176 23.25 25.828 1 97.44 507 ALA B C 1
ATOM 9655 O O . ALA B 1 507 ? -5.531 24.219 25.422 1 97.44 507 ALA B O 1
ATOM 9656 N N . SER B 1 508 ? -6.082 22.047 25.328 1 97.81 508 SER B N 1
ATOM 9657 C CA . SER B 1 508 ? -5.254 21.812 24.156 1 97.81 508 SER B CA 1
ATOM 9658 C C . SER B 1 508 ? -5.797 22.562 22.938 1 97.81 508 SER B C 1
ATOM 9660 O O . SER B 1 508 ? -5.027 23.094 22.141 1 97.81 508 SER B O 1
ATOM 9662 N N . ALA B 1 509 ? -7.109 22.547 22.781 1 97.56 509 ALA B N 1
ATOM 9663 C CA . ALA B 1 509 ? -7.727 23.266 21.672 1 97.56 509 ALA B CA 1
ATOM 9664 C C . ALA B 1 509 ? -7.395 24.766 21.75 1 97.56 509 ALA B C 1
ATOM 9666 O O . ALA B 1 509 ? -7.035 25.375 20.734 1 97.56 509 ALA B O 1
ATOM 9667 N N . GLN B 1 510 ? -7.457 25.281 22.906 1 97.06 510 GLN B N 1
ATOM 9668 C CA . GLN B 1 510 ? -7.145 26.703 23.125 1 97.06 510 GLN B CA 1
ATOM 9669 C C . GLN B 1 510 ? -5.668 26.969 22.859 1 97.06 510 GLN B C 1
ATOM 9671 O O . GLN B 1 510 ? -5.32 27.984 22.25 1 97.06 510 GLN B O 1
ATOM 9676 N N . ALA B 1 511 ? -4.859 26.062 23.312 1 96.5 511 ALA B N 1
ATOM 9677 C CA . ALA B 1 511 ? -3.42 26.234 23.125 1 96.5 511 ALA B CA 1
ATOM 9678 C C . ALA B 1 511 ? -3.064 26.266 21.641 1 96.5 511 ALA B C 1
ATOM 9680 O O . ALA B 1 511 ? -2.211 27.047 21.219 1 96.5 511 ALA B O 1
ATOM 9681 N N . ILE B 1 512 ? -3.639 25.406 20.844 1 96.56 512 ILE B N 1
ATOM 9682 C CA . ILE B 1 512 ? -3.402 25.344 19.406 1 96.56 512 ILE B CA 1
ATOM 9683 C C . ILE B 1 512 ? -3.734 26.688 18.766 1 96.56 512 ILE B C 1
ATOM 9685 O O . ILE B 1 512 ? -2.926 27.234 18.016 1 96.56 512 ILE B O 1
ATOM 9689 N N . LEU B 1 513 ? -4.871 27.219 19.125 1 95.56 513 LEU B N 1
ATOM 9690 C CA . LEU B 1 513 ? -5.305 28.484 18.547 1 95.56 513 LEU B CA 1
ATOM 9691 C C . LEU B 1 513 ? -4.457 29.641 19.062 1 95.56 513 LEU B C 1
ATOM 9693 O O . LEU B 1 513 ? -4.188 30.594 18.328 1 95.56 513 LEU B O 1
ATOM 9697 N N . ASP B 1 514 ? -4.043 29.547 20.266 1 94.94 514 ASP B N 1
ATOM 9698 C CA . ASP B 1 514 ? -3.189 30.578 20.844 1 94.94 514 ASP B CA 1
ATOM 9699 C C . ASP B 1 514 ? -1.835 30.625 20.141 1 94.94 514 ASP B C 1
ATOM 9701 O O . ASP B 1 514 ? -1.292 31.703 19.891 1 94.94 514 ASP B O 1
ATOM 9705 N N . HIS B 1 515 ? -1.297 29.453 19.875 1 93.62 515 HIS B N 1
ATOM 9706 C CA . HIS B 1 515 ? -0.038 29.391 19.141 1 93.62 515 HIS B CA 1
ATOM 9707 C C . HIS B 1 515 ? -0.19 30 17.75 1 93.62 515 HIS B C 1
ATOM 9709 O O . HIS B 1 515 ? 0.729 30.656 17.234 1 93.62 515 HIS B O 1
ATOM 9715 N N . LEU B 1 516 ? -1.272 29.797 17.156 1 92.56 516 LEU B N 1
ATOM 9716 C CA . LEU B 1 516 ? -1.512 30.328 15.812 1 92.56 516 LEU B CA 1
ATOM 9717 C C . LEU B 1 516 ? -1.718 31.828 15.844 1 92.56 516 LEU B C 1
ATOM 9719 O O . LEU B 1 516 ? -1.359 32.531 14.891 1 92.56 516 LEU B O 1
ATOM 9723 N N . LYS B 1 517 ? -2.182 32.375 16.922 1 88.88 517 LYS B N 1
ATOM 9724 C CA . LYS B 1 517 ? -2.479 33.781 17.062 1 88.88 517 LYS B CA 1
ATOM 9725 C C . LYS B 1 517 ? -1.24 34.562 17.484 1 88.88 517 LYS B C 1
ATOM 9727 O O . LYS B 1 517 ? -1.173 35.781 17.297 1 88.88 517 LYS B O 1
ATOM 9732 N N . SER B 1 518 ? -0.33 33.938 18.047 1 85.44 518 SER B N 1
ATOM 9733 C CA . SER B 1 518 ? 0.793 34.594 18.688 1 85.44 518 SER B CA 1
ATOM 9734 C C . SER B 1 518 ? 1.566 35.469 17.703 1 85.44 518 SER B C 1
ATOM 9736 O O . SER B 1 518 ? 2.068 36.531 18.062 1 85.44 518 SER B O 1
ATOM 9738 N N . ASP B 1 519 ? 1.76 34.969 16.5 1 83.94 519 ASP B N 1
ATOM 9739 C CA . ASP B 1 519 ? 2.467 35.719 15.461 1 83.94 519 ASP B CA 1
ATOM 9740 C C . ASP B 1 519 ? 1.687 35.688 14.148 1 83.94 519 ASP B C 1
ATOM 9742 O O . ASP B 1 519 ? 1.718 34.688 13.422 1 83.94 519 ASP B O 1
ATOM 9746 N N . ASP B 1 520 ? 1.197 36.844 13.805 1 79.88 520 ASP B N 1
ATOM 9747 C CA . ASP B 1 520 ? 0.303 36.938 12.656 1 79.88 520 ASP B CA 1
ATOM 9748 C C . ASP B 1 520 ? 1.032 36.562 11.367 1 79.88 520 ASP B C 1
ATOM 9750 O O . ASP B 1 520 ? 0.463 35.906 10.484 1 79.88 520 ASP B O 1
ATOM 9754 N N . GLU B 1 521 ? 2.191 37.031 11.312 1 80.12 521 GLU B N 1
ATOM 9755 C CA . GLU B 1 521 ? 2.943 36.75 10.094 1 80.12 521 GLU B CA 1
ATOM 9756 C C . GLU B 1 521 ? 3.246 35.281 9.953 1 80.12 521 GLU B C 1
ATOM 9758 O O . GLU B 1 521 ? 3.07 34.688 8.875 1 80.12 521 GLU B O 1
ATOM 9763 N N . GLN B 1 522 ? 3.646 34.719 11.039 1 83.94 522 GLN B N 1
ATOM 9764 C CA . GLN B 1 522 ? 3.961 33.281 11.031 1 83.94 522 GLN B CA 1
ATOM 9765 C C . GLN B 1 522 ? 2.705 32.438 10.82 1 83.94 522 GLN B C 1
ATOM 9767 O O . GLN B 1 522 ? 2.738 31.422 10.117 1 83.94 522 GLN B O 1
ATOM 9772 N N . SER B 1 523 ? 1.734 32.938 11.344 1 87.12 523 SER B N 1
ATOM 9773 C CA . SER B 1 523 ? 0.469 32.219 11.25 1 87.12 523 SER B CA 1
ATOM 9774 C C . SER B 1 523 ? -0.025 32.156 9.805 1 87.12 523 SER B C 1
ATOM 9776 O O . SER B 1 523 ? -0.518 31.141 9.344 1 87.12 523 SER B O 1
ATOM 9778 N N . ALA B 1 524 ? 0.106 33.281 9.203 1 82.88 524 ALA B N 1
ATOM 9779 C CA . ALA B 1 524 ? -0.348 33.344 7.812 1 82.88 524 ALA B CA 1
ATOM 9780 C C . ALA B 1 524 ? 0.423 32.375 6.934 1 82.88 524 ALA B C 1
ATOM 9782 O O . ALA B 1 524 ? -0.14 31.781 6.004 1 82.88 524 ALA B O 1
ATOM 9783 N N . ILE B 1 525 ? 1.634 32.219 7.254 1 85.81 525 ILE B N 1
ATOM 9784 C CA . ILE B 1 525 ? 2.477 31.297 6.484 1 85.81 525 ILE B CA 1
ATOM 9785 C C . ILE B 1 525 ? 2.119 29.859 6.816 1 85.81 525 ILE B C 1
ATOM 9787 O O . ILE B 1 525 ? 1.967 29.031 5.918 1 85.81 525 ILE B O 1
ATOM 9791 N N . LEU B 1 526 ? 1.935 29.578 8.07 1 90.31 526 LEU B N 1
ATOM 9792 C CA . LEU B 1 526 ? 1.671 28.219 8.523 1 90.31 526 LEU B CA 1
ATOM 9793 C C . LEU B 1 526 ? 0.308 27.734 8.047 1 90.31 526 LEU B C 1
ATOM 9795 O O . LEU B 1 526 ? 0.142 26.562 7.715 1 90.31 526 LEU B O 1
ATOM 9799 N N . LEU B 1 527 ? -0.604 28.625 7.961 1 90.25 527 LEU B N 1
ATOM 9800 C CA . LEU B 1 527 ? -1.975 28.25 7.617 1 90.25 527 LEU B CA 1
ATOM 9801 C C . LEU B 1 527 ? -2.088 27.906 6.137 1 90.25 527 LEU B C 1
ATOM 9803 O O . LEU B 1 527 ? -3.088 27.328 5.707 1 90.25 527 LEU B O 1
ATOM 9807 N N . LYS B 1 528 ? -1.039 28.172 5.426 1 86.88 528 LYS B N 1
ATOM 9808 C CA . LYS B 1 528 ? -1.021 27.75 4.027 1 86.88 528 LYS B CA 1
ATOM 9809 C C . LYS B 1 528 ? -0.846 26.234 3.924 1 86.88 528 LYS B C 1
ATOM 9811 O O . LYS B 1 528 ? -1.193 25.641 2.904 1 86.88 528 LYS B O 1
ATOM 9816 N N . TRP B 1 529 ? -0.371 25.75 4.973 1 87.88 529 TRP B N 1
ATOM 9817 C CA . TRP B 1 529 ? -0.185 24.297 5.027 1 87.88 529 TRP B CA 1
ATOM 9818 C C . TRP B 1 529 ? -1.447 23.609 5.527 1 87.88 529 TRP B C 1
ATOM 9820 O O . TRP B 1 529 ? -1.967 23.938 6.594 1 87.88 529 TRP B O 1
ATOM 9830 N N . TRP B 1 530 ? -1.854 22.641 4.828 1 85.75 530 TRP B N 1
ATOM 9831 C CA . TRP B 1 530 ? -3.115 21.953 5.09 1 85.75 530 TRP B CA 1
ATOM 9832 C C . TRP B 1 530 ? -3.162 21.438 6.52 1 85.75 530 TRP B C 1
ATOM 9834 O O . TRP B 1 530 ? -4.203 21.5 7.18 1 85.75 530 TRP B O 1
ATOM 9844 N N . ILE B 1 531 ? -2.129 20.891 6.969 1 87.69 531 ILE B N 1
ATOM 9845 C CA . ILE B 1 531 ? -2.1 20.172 8.242 1 87.69 531 ILE B CA 1
ATOM 9846 C C . ILE B 1 531 ? -2.359 21.156 9.383 1 87.69 531 ILE B C 1
ATOM 9848 O O . ILE B 1 531 ? -2.982 20.797 10.391 1 87.69 531 ILE B O 1
ATOM 9852 N N . VAL B 1 532 ? -1.847 22.344 9.25 1 91.38 532 VAL B N 1
ATOM 9853 C CA . VAL B 1 532 ? -2.051 23.359 10.289 1 91.38 532 VAL B CA 1
ATOM 9854 C C . VAL B 1 532 ? -3.514 23.797 10.305 1 91.38 532 VAL B C 1
ATOM 9856 O O . VAL B 1 532 ? -4.098 23.984 11.367 1 91.38 532 VAL B O 1
ATOM 9859 N N . LEU B 1 533 ? -3.986 23.953 9.156 1 88.94 533 LEU B N 1
ATOM 9860 C CA . LEU B 1 533 ? -5.406 24.281 9.047 1 88.94 533 LEU B CA 1
ATOM 9861 C C . LEU B 1 533 ? -6.262 23.188 9.672 1 88.94 533 LEU B C 1
ATOM 9863 O O . LEU B 1 533 ? -7.25 23.484 10.352 1 88.94 533 LEU B O 1
ATOM 9867 N N . PHE B 1 534 ? -5.887 22.031 9.492 1 88.5 534 PHE B N 1
ATOM 9868 C CA . PHE B 1 534 ? -6.59 20.891 10.07 1 88.5 534 PHE B CA 1
ATOM 9869 C C . PHE B 1 534 ? -6.535 20.938 11.586 1 88.5 534 PHE B C 1
ATOM 9871 O O . PHE B 1 534 ? -7.547 20.719 12.258 1 88.5 534 PHE B O 1
ATOM 9878 N N . TYR B 1 535 ? -5.426 21.188 12.055 1 92.5 535 TYR B N 1
ATOM 9879 C CA . TYR B 1 535 ? -5.27 21.266 13.508 1 92.5 535 TYR B CA 1
ATOM 9880 C C . TYR B 1 535 ? -6.125 22.391 14.086 1 92.5 535 TYR B C 1
ATOM 9882 O O . TYR B 1 535 ? -6.793 22.203 15.102 1 92.5 535 TYR B O 1
ATOM 9890 N N . GLY B 1 536 ? -6.055 23.516 13.43 1 93.88 536 GLY B N 1
ATOM 9891 C CA . GLY B 1 536 ? -6.871 24.641 13.867 1 93.88 536 GLY B CA 1
ATOM 9892 C C . GLY B 1 536 ? -8.359 24.344 13.82 1 93.88 536 GLY B C 1
ATOM 9893 O O . GLY B 1 536 ? -9.094 24.688 14.75 1 93.88 536 GLY B O 1
ATOM 9894 N N . PHE B 1 537 ? -8.75 23.734 12.828 1 93.19 537 PHE B N 1
ATOM 9895 C CA . PHE B 1 537 ? -10.164 23.406 12.672 1 93.19 537 PHE B CA 1
ATOM 9896 C C . PHE B 1 537 ? -10.609 22.406 13.727 1 93.19 537 PHE B C 1
ATOM 9898 O O . PHE B 1 537 ? -11.695 22.547 14.297 1 93.19 537 PHE B O 1
ATOM 9905 N N . ALA B 1 538 ? -9.82 21.375 13.859 1 92.56 538 ALA B N 1
ATOM 9906 C CA . ALA B 1 538 ? -10.133 20.406 14.898 1 92.56 538 ALA B CA 1
ATOM 9907 C C . ALA B 1 538 ? -10.289 21.078 16.266 1 92.56 538 ALA B C 1
ATOM 9909 O O . ALA B 1 538 ? -11.18 20.719 17.031 1 92.56 538 ALA B O 1
ATOM 9910 N N . ALA B 1 539 ? -9.43 21.984 16.516 1 96.12 539 ALA B N 1
ATOM 9911 C CA . ALA B 1 539 ? -9.516 22.75 17.766 1 96.12 539 ALA B CA 1
ATOM 9912 C C . ALA B 1 539 ? -10.805 23.547 17.828 1 96.12 539 ALA B C 1
ATOM 9914 O O . ALA B 1 539 ? -11.469 23.594 18.859 1 96.12 539 ALA B O 1
ATOM 9915 N N . ALA B 1 540 ? -11.125 24.156 16.734 1 95 540 ALA B N 1
ATOM 9916 C CA . ALA B 1 540 ? -12.352 24.953 16.672 1 95 540 ALA B CA 1
ATOM 9917 C C . ALA B 1 540 ? -13.578 24.078 16.922 1 95 540 ALA B C 1
ATOM 9919 O O . ALA B 1 540 ? -14.531 24.516 17.578 1 95 540 ALA B O 1
ATOM 9920 N N . VAL B 1 541 ? -13.562 22.938 16.375 1 92.69 541 VAL B N 1
ATOM 9921 C CA . VAL B 1 541 ? -14.68 22.016 16.562 1 92.69 541 VAL B CA 1
ATOM 9922 C C . VAL B 1 541 ? -14.836 21.672 18.047 1 92.69 541 VAL B C 1
ATOM 9924 O O . VAL B 1 541 ? -15.953 21.656 18.562 1 92.69 541 VAL B O 1
ATOM 9927 N N . VAL B 1 542 ? -13.766 21.391 18.688 1 94.31 542 VAL B N 1
ATOM 9928 C CA . VAL B 1 542 ? -13.797 21.078 20.109 1 94.31 542 VAL B CA 1
ATOM 9929 C C . VAL B 1 542 ? -14.383 22.266 20.891 1 94.31 542 VAL B C 1
ATOM 9931 O O . VAL B 1 542 ? -15.219 22.078 21.781 1 94.31 542 VAL B O 1
ATOM 9934 N N . LEU B 1 543 ? -13.953 23.469 20.609 1 95.12 543 LEU B N 1
ATOM 9935 C CA . LEU B 1 543 ? -14.453 24.656 21.281 1 95.12 543 LEU B CA 1
ATOM 9936 C C . LEU B 1 543 ? -15.93 24.875 21 1 95.12 543 LEU B C 1
ATOM 9938 O O . LEU B 1 543 ? -16.672 25.359 21.859 1 95.12 543 LEU B O 1
ATOM 9942 N N . PHE B 1 544 ? -16.297 24.562 19.828 1 93.44 544 PHE B N 1
ATOM 9943 C CA . PHE B 1 544 ? -17.719 24.688 19.5 1 93.44 544 PHE B CA 1
ATOM 9944 C C . PHE B 1 544 ? -18.547 23.688 20.281 1 93.44 544 PHE B C 1
ATOM 9946 O O . PHE B 1 544 ? -19.656 24 20.719 1 93.44 544 PHE B O 1
ATOM 9953 N N . ILE B 1 545 ? -18.078 22.438 20.391 1 90.19 545 ILE B N 1
ATOM 9954 C CA . ILE B 1 545 ? -18.75 21.422 21.203 1 90.19 545 ILE B CA 1
ATOM 9955 C C . ILE B 1 545 ? -18.922 21.953 22.641 1 90.19 545 ILE B C 1
ATOM 9957 O O . ILE B 1 545 ? -19.984 21.828 23.234 1 90.19 545 ILE B O 1
ATOM 9961 N N . ASP B 1 546 ? -17.875 22.531 23.125 1 91.31 546 ASP B N 1
ATOM 9962 C CA . ASP B 1 546 ? -17.922 23.094 24.484 1 91.31 546 ASP B CA 1
ATOM 9963 C C . ASP B 1 546 ? -18.922 24.234 24.547 1 91.31 546 ASP B C 1
ATOM 9965 O O . ASP B 1 546 ? -19.609 24.406 25.562 1 91.31 546 ASP B O 1
ATOM 9969 N N . LEU B 1 547 ? -18.953 25.047 23.531 1 91.31 547 LEU B N 1
ATOM 9970 C CA . LEU B 1 547 ? -19.906 26.141 23.453 1 91.31 547 LEU B CA 1
ATOM 9971 C C . LEU B 1 547 ? -21.344 25.625 23.547 1 91.31 547 LEU B C 1
ATOM 9973 O O . LEU B 1 547 ? -22.172 26.188 24.25 1 91.31 547 LEU B O 1
ATOM 9977 N N . CYS B 1 548 ? -21.625 24.547 22.828 1 86.56 548 CYS B N 1
ATOM 9978 C CA . CYS B 1 548 ? -22.969 23.938 22.844 1 86.56 548 CYS B CA 1
ATOM 9979 C C . CYS B 1 548 ? -23.328 23.469 24.25 1 86.56 548 CYS B C 1
ATOM 9981 O O . CYS B 1 548 ? -24.469 23.625 24.688 1 86.56 548 CYS B O 1
ATOM 9983 N N . HIS B 1 549 ? -22.422 22.938 24.953 1 85.62 549 HIS B N 1
ATOM 9984 C CA . HIS B 1 549 ? -22.688 22.438 26.297 1 85.62 549 HIS B CA 1
ATOM 9985 C C . HIS B 1 549 ? -22.828 23.578 27.297 1 85.62 549 HIS B C 1
ATOM 9987 O O . HIS B 1 549 ? -23.625 23.484 28.234 1 85.62 549 HIS B O 1
ATOM 9993 N N . GLN B 1 550 ? -22.062 24.609 27.094 1 84.56 550 GLN B N 1
ATOM 9994 C CA . GLN B 1 550 ? -22.172 25.766 27.969 1 84.56 550 GLN B CA 1
ATOM 9995 C C . GLN B 1 550 ? -23.5 26.484 27.766 1 84.56 550 GLN B C 1
ATOM 9997 O O . GLN B 1 550 ? -24.062 27.016 28.719 1 84.56 550 GLN B O 1
ATOM 10002 N N . LYS B 1 551 ? -23.844 26.5 26.609 1 83.88 551 LYS B N 1
ATOM 10003 C CA . LYS B 1 551 ? -25.141 27.109 26.312 1 83.88 551 LYS B CA 1
ATOM 10004 C C . LYS B 1 551 ? -26.281 26.344 26.984 1 83.88 551 LYS B C 1
ATOM 10006 O O . LYS B 1 551 ? -27.203 26.938 27.516 1 83.88 551 LYS B O 1
ATOM 10011 N N . ALA B 1 552 ? -26.172 25.062 26.859 1 78.12 552 ALA B N 1
ATOM 10012 C CA . ALA B 1 552 ? -27.188 24.219 27.516 1 78.12 552 ALA B CA 1
ATOM 10013 C C . ALA B 1 552 ? -27.141 24.406 29.031 1 78.12 552 ALA B C 1
ATOM 10015 O O . ALA B 1 552 ? -28.172 24.312 29.703 1 78.12 552 ALA B O 1
ATOM 10016 N N . ALA B 1 553 ? -25.984 24.688 29.578 1 75.62 553 ALA B N 1
ATOM 10017 C CA . ALA B 1 553 ? -25.812 24.844 31.016 1 75.62 553 ALA B CA 1
ATOM 10018 C C . ALA B 1 553 ? -26.094 26.297 31.438 1 75.62 553 ALA B C 1
ATOM 10020 O O . ALA B 1 553 ? -26.156 26.594 32.625 1 75.62 553 ALA B O 1
ATOM 10021 N N . ASP B 1 554 ? -26.438 27.25 30.562 1 69.25 554 ASP B N 1
ATOM 10022 C CA . ASP B 1 554 ? -26.797 28.656 30.766 1 69.25 554 ASP B CA 1
ATOM 10023 C C . ASP B 1 554 ? -25.688 29.406 31.484 1 69.25 554 ASP B C 1
ATOM 10025 O O . ASP B 1 554 ? -25.953 30.156 32.438 1 69.25 554 ASP B O 1
ATOM 10029 N N . ASP B 1 555 ? -24.547 29 31.297 1 69 555 ASP B N 1
ATOM 10030 C CA . ASP B 1 555 ? -23.406 29.75 31.828 1 69 555 ASP B CA 1
ATOM 10031 C C . ASP B 1 555 ? -23.016 30.891 30.891 1 69 555 ASP B C 1
ATOM 10033 O O . ASP B 1 555 ? -22.172 30.719 30 1 69 555 ASP B O 1
ATOM 10037 N N . GLY B 1 556 ? -23.578 32.062 31.016 1 65.38 556 GLY B N 1
ATOM 10038 C CA . GLY B 1 556 ? -23.516 33.219 30.109 1 65.38 556 GLY B CA 1
ATOM 10039 C C . GLY B 1 556 ? -22.094 33.688 29.844 1 65.38 556 GLY B C 1
ATOM 10040 O O . GLY B 1 556 ? -21.719 33.938 28.688 1 65.38 556 GLY B O 1
ATOM 10041 N N . ARG B 1 557 ? -21.25 33.938 30.781 1 67.75 557 ARG B N 1
ATOM 10042 C CA . ARG B 1 557 ? -19.922 34.531 30.625 1 67.75 557 ARG B CA 1
ATOM 10043 C C . ARG B 1 557 ? -19.031 33.594 29.797 1 67.75 557 ARG B C 1
ATOM 10045 O O . ARG B 1 557 ? -18.312 34.062 28.906 1 67.75 557 ARG B O 1
ATOM 10052 N N . CYS B 1 558 ? -19.047 32.438 29.953 1 80.44 558 CYS B N 1
ATOM 10053 C CA . CYS B 1 558 ? -18.219 31.469 29.266 1 80.44 558 CYS B CA 1
ATOM 10054 C C . CYS B 1 558 ? -18.641 31.328 27.797 1 80.44 558 CYS B C 1
ATOM 10056 O O . CYS B 1 558 ? -17.797 31.094 26.938 1 80.44 558 CYS B O 1
ATOM 10058 N N . LEU B 1 559 ? -19.828 31.688 27.562 1 87 559 LEU B N 1
ATOM 10059 C CA . LEU B 1 559 ? -20.375 31.594 26.219 1 87 559 LEU B CA 1
ATOM 10060 C C . LEU B 1 559 ? -19.766 32.656 25.312 1 87 559 LEU B C 1
ATOM 10062 O O . LEU B 1 559 ? -19.359 32.375 24.188 1 87 559 LEU B O 1
ATOM 10066 N N . ASP B 1 560 ? -19.672 33.875 25.844 1 88.44 560 ASP B N 1
ATOM 10067 C CA . ASP B 1 560 ? -19.156 35 25.031 1 88.44 560 ASP B CA 1
ATOM 10068 C C . ASP B 1 560 ? -17.672 34.812 24.734 1 88.44 560 ASP B C 1
ATOM 10070 O O . ASP B 1 560 ? -17.203 35.125 23.641 1 88.44 560 ASP B O 1
ATOM 10074 N N . GLN B 1 561 ? -16.969 34.344 25.672 1 90.69 561 GLN B N 1
ATOM 10075 C CA . GLN B 1 561 ? -15.547 34.094 25.469 1 90.69 561 GLN B CA 1
ATOM 10076 C C . GLN B 1 561 ? -15.328 33.031 24.391 1 90.69 561 GLN B C 1
ATOM 10078 O O . GLN B 1 561 ? -14.469 33.188 23.531 1 90.69 561 GLN B O 1
ATOM 10083 N N . ARG B 1 562 ? -16.156 32.031 24.484 1 91.81 562 ARG B N 1
ATOM 10084 C CA . ARG B 1 562 ? -16.031 30.938 23.516 1 91.81 562 ARG B CA 1
ATOM 10085 C C . ARG B 1 562 ? -16.406 31.422 22.109 1 91.81 562 ARG B C 1
ATOM 10087 O O . ARG B 1 562 ? -15.758 31.047 21.125 1 91.81 562 ARG B O 1
ATOM 10094 N N . ARG B 1 563 ? -17.391 32.219 22.016 1 92.38 563 ARG B N 1
ATOM 10095 C CA . ARG B 1 563 ? -17.797 32.781 20.734 1 92.38 563 ARG B CA 1
ATOM 10096 C C . ARG B 1 563 ? -16.672 33.625 20.125 1 92.38 563 ARG B C 1
ATOM 10098 O O . ARG B 1 563 ? -16.422 33.562 18.922 1 92.38 563 ARG B O 1
ATOM 10105 N N . ALA B 1 564 ? -16.062 34.344 20.984 1 93.5 564 ALA B N 1
ATOM 10106 C CA . ALA B 1 564 ? -14.977 35.188 20.516 1 93.5 564 ALA B CA 1
ATOM 10107 C C . ALA B 1 564 ? -13.797 34.375 20.016 1 93.5 564 ALA B C 1
ATOM 10109 O O . ALA B 1 564 ? -13.172 34.719 19.016 1 93.5 564 ALA B O 1
ATOM 10110 N N . GLU B 1 565 ? -13.492 33.312 20.703 1 93.62 565 GLU B N 1
ATOM 10111 C CA . GLU B 1 565 ? -12.398 32.438 20.297 1 93.62 565 GLU B CA 1
ATOM 10112 C C . GLU B 1 565 ? -12.68 31.797 18.938 1 93.62 565 GLU B C 1
ATOM 10114 O O . GLU B 1 565 ? -11.789 31.688 18.094 1 93.62 565 GLU B O 1
ATOM 10119 N N . LEU B 1 566 ? -13.883 31.391 18.734 1 95.19 566 LEU B N 1
ATOM 10120 C CA . LEU B 1 566 ? -14.273 30.75 17.484 1 95.19 566 LEU B CA 1
ATOM 10121 C C . LEU B 1 566 ? -14.266 31.75 16.344 1 95.19 566 LEU B C 1
ATOM 10123 O O . LEU B 1 566 ? -13.891 31.406 15.219 1 95.19 566 LEU B O 1
ATOM 10127 N N . ARG B 1 567 ? -14.648 32.969 16.609 1 94.56 567 ARG B N 1
ATOM 10128 C CA . ARG B 1 567 ? -14.609 34 15.578 1 94.56 567 ARG B CA 1
ATOM 10129 C C . ARG B 1 567 ? -13.172 34.312 15.195 1 94.56 567 ARG B C 1
ATOM 10131 O O . ARG B 1 567 ? -12.883 34.594 14.023 1 94.56 567 ARG B O 1
ATOM 10138 N N . GLN B 1 568 ? -12.375 34.312 16.188 1 92.88 568 GLN B N 1
ATOM 10139 C CA . GLN B 1 568 ? -10.961 34.531 15.906 1 92.88 568 GLN B CA 1
ATOM 10140 C C . GLN B 1 568 ? -10.375 33.438 15.047 1 92.88 568 GLN B C 1
ATOM 10142 O O . GLN B 1 568 ? -9.562 33.688 14.156 1 92.88 568 GLN B O 1
ATOM 10147 N N . ALA B 1 569 ? -10.734 32.25 15.367 1 93.38 569 ALA B N 1
ATOM 10148 C CA . ALA B 1 569 ? -10.281 31.094 14.57 1 93.38 569 ALA B CA 1
ATOM 10149 C C . ALA B 1 569 ? -10.758 31.234 13.117 1 93.38 569 ALA B C 1
ATOM 10151 O O . ALA B 1 569 ? -9.992 30.969 12.188 1 93.38 569 ALA B O 1
ATOM 10152 N N . LEU B 1 570 ? -11.969 31.625 12.945 1 93.75 570 LEU B N 1
ATOM 10153 C CA . LEU B 1 570 ? -12.539 31.828 11.609 1 93.75 570 LEU B CA 1
ATOM 10154 C C . LEU B 1 570 ? -11.742 32.875 10.836 1 93.75 570 LEU B C 1
ATOM 10156 O O . LEU B 1 570 ? -11.445 32.688 9.648 1 93.75 570 LEU B O 1
ATOM 10160 N N . ASP B 1 571 ? -11.375 33.906 11.477 1 92.12 571 ASP B N 1
ATOM 10161 C CA . ASP B 1 571 ? -10.602 34.969 10.836 1 92.12 571 ASP B CA 1
ATOM 10162 C C . ASP B 1 571 ? -9.219 34.438 10.43 1 92.12 571 ASP B C 1
ATOM 10164 O O . ASP B 1 571 ? -8.695 34.844 9.383 1 92.12 571 ASP B O 1
ATOM 10168 N N . LEU B 1 572 ? -8.672 33.656 11.266 1 91.69 572 LEU B N 1
ATOM 10169 C CA . LEU B 1 572 ? -7.379 33.062 10.945 1 91.69 572 LEU B CA 1
ATOM 10170 C C . LEU B 1 572 ? -7.477 32.188 9.688 1 91.69 572 LEU B C 1
ATOM 10172 O O . LEU B 1 572 ? -6.609 32.25 8.82 1 91.69 572 LEU B O 1
ATOM 10176 N N . PHE B 1 573 ? -8.523 31.391 9.602 1 91.19 573 PHE B N 1
ATOM 10177 C CA . PHE B 1 573 ? -8.688 30.5 8.461 1 91.19 573 PHE B CA 1
ATOM 10178 C C . PHE B 1 573 ? -8.875 31.297 7.172 1 91.19 573 PHE B C 1
ATOM 10180 O O . PHE B 1 573 ? -8.422 30.875 6.105 1 91.19 573 PHE B O 1
ATOM 10187 N N . LYS B 1 574 ? -9.5 32.406 7.211 1 89.88 574 LYS B N 1
ATOM 10188 C CA . LYS B 1 574 ? -9.789 33.25 6.047 1 89.88 574 LYS B CA 1
ATOM 10189 C C . LYS B 1 574 ? -8.508 33.812 5.441 1 89.88 574 LYS B C 1
ATOM 10191 O O . LYS B 1 574 ? -8.477 34.156 4.258 1 89.88 574 LYS B O 1
ATOM 10196 N N . THR B 1 575 ? -7.469 33.812 6.234 1 86.62 575 THR B N 1
ATOM 10197 C CA . THR B 1 575 ? -6.199 34.312 5.723 1 86.62 575 THR B CA 1
ATOM 10198 C C . THR B 1 575 ? -5.641 33.406 4.645 1 86.62 575 THR B C 1
ATOM 10200 O O . THR B 1 575 ? -4.867 33.844 3.787 1 86.62 575 THR B O 1
ATOM 10203 N N . ALA B 1 576 ? -6.023 32.156 4.676 1 85.75 576 ALA B N 1
ATOM 10204 C CA . ALA B 1 576 ? -5.5 31.188 3.723 1 85.75 576 ALA B CA 1
ATOM 10205 C C . ALA B 1 576 ? -6.582 30.734 2.742 1 85.75 576 ALA B C 1
ATOM 10207 O O . ALA B 1 576 ? -6.391 29.781 1.991 1 85.75 576 ALA B O 1
ATOM 10208 N N . GLU B 1 577 ? -7.715 31.391 2.662 1 85.38 577 GLU B N 1
ATOM 10209 C CA . GLU B 1 577 ? -8.883 31 1.874 1 85.38 577 GLU B CA 1
ATOM 10210 C C . GLU B 1 577 ? -8.547 30.938 0.385 1 85.38 577 GLU B C 1
ATOM 10212 O O . GLU B 1 577 ? -9.039 30.078 -0.339 1 85.38 577 GLU B O 1
ATOM 10217 N N . HIS B 1 578 ? -7.637 31.703 -0.051 1 78.44 578 HIS B N 1
ATOM 10218 C CA . HIS B 1 578 ? -7.367 31.844 -1.478 1 78.44 578 HIS B CA 1
ATOM 10219 C C . HIS B 1 578 ? -6.453 30.734 -1.979 1 78.44 578 HIS B C 1
ATOM 10221 O O . HIS B 1 578 ? -6.387 30.484 -3.184 1 78.44 578 HIS B O 1
ATOM 10227 N N . ILE B 1 579 ? -5.824 30.031 -1.145 1 78.44 579 ILE B N 1
ATOM 10228 C CA . ILE B 1 579 ? -4.805 29.078 -1.573 1 78.44 579 ILE B CA 1
ATOM 10229 C C . ILE B 1 579 ? -5.316 27.656 -1.381 1 78.44 579 ILE B C 1
ATOM 10231 O O . ILE B 1 579 ? -4.996 26.766 -2.17 1 78.44 579 ILE B O 1
ATOM 10235 N N . SER B 1 580 ? -6.035 27.422 -0.44 1 81.62 580 SER B N 1
ATOM 10236 C CA . SER B 1 580 ? -6.312 26.062 -0.009 1 81.62 580 SER B CA 1
ATOM 10237 C C . SER B 1 580 ? -7.809 25.766 -0.037 1 81.62 580 SER B C 1
ATOM 10239 O O . SER B 1 580 ? -8.602 26.516 0.538 1 81.62 580 SER B O 1
ATOM 10241 N N . VAL B 1 581 ? -8.211 24.719 -0.723 1 80.5 581 VAL B N 1
ATOM 10242 C CA . VAL B 1 581 ? -9.594 24.25 -0.714 1 80.5 581 VAL B CA 1
ATOM 10243 C C . VAL B 1 581 ? -9.984 23.812 0.693 1 80.5 581 VAL B C 1
ATOM 10245 O O . VAL B 1 581 ? -11.125 24 1.124 1 80.5 581 VAL B O 1
ATOM 10248 N N . VAL B 1 582 ? -9.07 23.312 1.383 1 81.06 582 VAL B N 1
ATOM 10249 C CA . VAL B 1 582 ? -9.297 22.859 2.75 1 81.06 582 VAL B CA 1
ATOM 10250 C C . VAL B 1 582 ? -9.695 24.047 3.629 1 81.06 582 VAL B C 1
ATOM 10252 O O . VAL B 1 582 ? -10.57 23.922 4.488 1 81.06 582 VAL B O 1
ATOM 10255 N N . SER B 1 583 ? -9.062 25.125 3.387 1 86 583 SER B N 1
ATOM 10256 C CA . SER B 1 583 ? -9.414 26.328 4.141 1 86 583 SER B CA 1
ATOM 10257 C C . SER B 1 583 ? -10.836 26.766 3.83 1 86 583 SER B C 1
ATOM 10259 O O . SER B 1 583 ? -11.586 27.156 4.734 1 86 583 SER B O 1
ATOM 10261 N N . ARG B 1 584 ? -11.195 26.672 2.631 1 86.94 584 ARG B N 1
ATOM 10262 C CA . ARG B 1 584 ? -12.547 27.062 2.242 1 86.94 584 ARG B CA 1
ATOM 10263 C C . ARG B 1 584 ? -13.586 26.141 2.873 1 86.94 584 ARG B C 1
ATOM 10265 O O . ARG B 1 584 ? -14.633 26.594 3.326 1 86.94 584 ARG B O 1
ATOM 10272 N N . ASN B 1 585 ? -13.289 24.906 2.891 1 85.06 585 ASN B N 1
ATOM 10273 C CA . ASN B 1 585 ? -14.18 23.953 3.545 1 85.06 585 ASN B CA 1
ATOM 10274 C C . ASN B 1 585 ? -14.312 24.234 5.035 1 85.06 585 ASN B C 1
ATOM 10276 O O . ASN B 1 585 ? -15.422 24.219 5.578 1 85.06 585 ASN B O 1
ATOM 10280 N N . ALA B 1 586 ? -13.195 24.484 5.656 1 87.5 586 ALA B N 1
ATOM 10281 C CA . ALA B 1 586 ? -13.18 24.766 7.094 1 87.5 586 ALA B CA 1
ATOM 10282 C C . ALA B 1 586 ? -13.977 26.016 7.422 1 87.5 586 ALA B C 1
ATOM 10284 O O . ALA B 1 586 ? -14.711 26.062 8.406 1 87.5 586 ALA B O 1
ATOM 10285 N N . ILE B 1 587 ? -13.781 27.016 6.574 1 89.94 587 ILE B N 1
ATOM 10286 C CA . ILE B 1 587 ? -14.484 28.281 6.766 1 89.94 587 ILE B CA 1
ATOM 10287 C C . ILE B 1 587 ? -15.984 28.078 6.621 1 89.94 587 ILE B C 1
ATOM 10289 O O . ILE B 1 587 ? -16.766 28.5 7.473 1 89.94 587 ILE B O 1
ATOM 10293 N N . ALA B 1 588 ? -16.359 27.391 5.59 1 86.94 588 ALA B N 1
ATOM 10294 C CA . ALA B 1 588 ? -17.766 27.141 5.324 1 86.94 588 ALA B CA 1
ATOM 10295 C C . ALA B 1 588 ? -18.422 26.375 6.473 1 86.94 588 ALA B C 1
ATOM 10297 O O . ALA B 1 588 ? -19.531 26.703 6.898 1 86.94 588 ALA B O 1
ATOM 10298 N N . LEU B 1 589 ? -17.766 25.422 6.969 1 87.94 589 LEU B N 1
ATOM 10299 C CA . LEU B 1 589 ? -18.297 24.594 8.039 1 87.94 589 LEU B CA 1
ATOM 10300 C C . LEU B 1 589 ? -18.391 25.375 9.344 1 87.94 589 LEU B C 1
ATOM 10302 O O . LEU B 1 589 ? -19.422 25.328 10.031 1 87.94 589 LEU B O 1
ATOM 10306 N N . LEU B 1 590 ? -17.328 26.078 9.633 1 90.31 590 LEU B N 1
ATOM 10307 C CA . LEU B 1 590 ? -17.312 26.812 10.891 1 90.31 590 LEU B CA 1
ATOM 10308 C C . LEU B 1 590 ? -18.312 27.953 10.875 1 90.31 590 LEU B C 1
ATOM 10310 O O . LEU B 1 590 ? -18.969 28.219 11.883 1 90.31 590 LEU B O 1
ATOM 10314 N N . GLU B 1 591 ? -18.406 28.594 9.773 1 90.88 591 GLU B N 1
ATOM 10315 C CA . GLU B 1 591 ? -19.422 29.625 9.625 1 90.88 591 GLU B CA 1
ATOM 10316 C C . GLU B 1 591 ? -20.828 29.047 9.766 1 90.88 591 GLU B C 1
ATOM 10318 O O . GLU B 1 591 ? -21.703 29.672 10.367 1 90.88 591 GLU B O 1
ATOM 10323 N N . GLY B 1 592 ? -21.031 27.938 9.148 1 87.62 592 GLY B N 1
ATOM 10324 C CA . GLY B 1 592 ? -22.312 27.281 9.289 1 87.62 592 GLY B CA 1
ATOM 10325 C C . GLY B 1 592 ? -22.656 26.938 10.727 1 87.62 592 GLY B C 1
ATOM 10326 O O . GLY B 1 592 ? -23.797 27.125 11.164 1 87.62 592 GLY B O 1
ATOM 10327 N N . LEU B 1 593 ? -21.688 26.484 11.453 1 88.5 593 LEU B N 1
ATOM 10328 C CA . LEU B 1 593 ? -21.891 26.109 12.852 1 88.5 593 LEU B CA 1
ATOM 10329 C C . LEU B 1 593 ? -22.219 27.344 13.695 1 88.5 593 LEU B C 1
ATOM 10331 O O . LEU B 1 593 ? -23.141 27.312 14.516 1 88.5 593 LEU B O 1
ATOM 10335 N N . LEU B 1 594 ? -21.5 28.406 13.453 1 90.31 594 LEU B N 1
ATOM 10336 C CA . LEU B 1 594 ? -21.688 29.625 14.227 1 90.31 594 LEU B CA 1
ATOM 10337 C C . LEU B 1 594 ? -23.031 30.266 13.914 1 90.31 594 LEU B C 1
ATOM 10339 O O . LEU B 1 594 ? -23.656 30.875 14.789 1 90.31 594 LEU B O 1
ATOM 10343 N N . THR B 1 595 ? -23.438 30.094 12.727 1 89.12 595 THR B N 1
ATOM 10344 C CA . THR B 1 595 ? -24.734 30.656 12.328 1 89.12 595 THR B CA 1
ATOM 10345 C C . THR B 1 595 ? -25.875 29.859 12.945 1 89.12 595 THR B C 1
ATOM 10347 O O . THR B 1 595 ? -26.922 30.422 13.258 1 89.12 595 THR B O 1
ATOM 10350 N N . ALA B 1 596 ? -25.688 28.578 13.102 1 84.62 596 ALA B N 1
ATOM 10351 C CA . ALA B 1 596 ? -26.734 27.703 13.609 1 84.62 596 ALA B CA 1
ATOM 10352 C C . ALA B 1 596 ? -26.766 27.734 15.141 1 84.62 596 ALA B C 1
ATOM 10354 O O . ALA B 1 596 ? -27.766 27.344 15.742 1 84.62 596 ALA B O 1
ATOM 10355 N N . GLU B 1 597 ? -25.797 28.234 15.805 1 85.38 597 GLU B N 1
ATOM 10356 C CA . GLU B 1 597 ? -25.641 28.172 17.25 1 85.38 597 GLU B CA 1
ATOM 10357 C C . GLU B 1 597 ? -26.781 28.906 17.969 1 85.38 597 GLU B C 1
ATOM 10359 O O . GLU B 1 597 ? -27.312 28.422 18.969 1 85.38 597 GLU B O 1
ATOM 10364 N N . PRO B 1 598 ? -27.188 30.031 17.516 1 81.44 598 PRO B N 1
ATOM 10365 C CA . PRO B 1 598 ? -28.25 30.75 18.219 1 81.44 598 PRO B CA 1
ATOM 10366 C C . PRO B 1 598 ? -29.578 30 18.219 1 81.44 598 PRO B C 1
ATOM 10368 O O . PRO B 1 598 ? -30.391 30.188 19.109 1 81.44 598 PRO B O 1
ATOM 10371 N N . ASP B 1 599 ? -29.75 29.141 17.25 1 77.81 599 ASP B N 1
ATOM 10372 C CA . ASP B 1 599 ? -31 28.391 17.141 1 77.81 599 ASP B CA 1
ATOM 10373 C C . ASP B 1 599 ? -31.031 27.203 18.094 1 77.81 599 ASP B C 1
ATOM 10375 O O . ASP B 1 599 ? -32.062 26.562 18.25 1 77.81 599 ASP B O 1
ATOM 10379 N N . LEU B 1 600 ? -29.984 26.953 18.703 1 76 600 LEU B N 1
ATOM 10380 C CA . LEU B 1 600 ? -29.953 25.859 19.672 1 76 600 LEU B CA 1
ATOM 10381 C C . LEU B 1 600 ? -30.703 26.234 20.953 1 76 600 LEU B C 1
ATOM 10383 O O . LEU B 1 600 ? -30.594 27.359 21.422 1 76 600 LEU B O 1
ATOM 10387 N N . PRO B 1 601 ? -31.703 25.266 21.281 1 64.19 601 PRO B N 1
ATOM 10388 C CA . PRO B 1 601 ? -32.469 25.594 22.484 1 64.19 601 PRO B CA 1
ATOM 10389 C C . PRO B 1 601 ? -31.594 25.781 23.719 1 64.19 601 PRO B C 1
ATOM 10391 O O . PRO B 1 601 ? -30.578 25.078 23.859 1 64.19 601 PRO B O 1
ATOM 10394 N N . SER B 1 602 ? -31.75 26.828 24.516 1 59.47 602 SER B N 1
ATOM 10395 C CA . SER B 1 602 ? -31.109 26.984 25.828 1 59.47 602 SER B CA 1
ATOM 10396 C C . SER B 1 602 ? -31.688 26 26.844 1 59.47 602 SER B C 1
ATOM 10398 O O . SER B 1 602 ? -32.594 25.219 26.516 1 59.47 602 SER B O 1
ATOM 10400 N N . LYS B 1 603 ? -31.781 25.984 28.344 1 53.72 603 LYS B N 1
ATOM 10401 C CA . LYS B 1 603 ? -32.25 25.109 29.391 1 53.72 603 LYS B CA 1
ATOM 10402 C C . LYS B 1 603 ? -33.688 24.625 29.109 1 53.72 603 LYS B C 1
ATOM 10404 O O . LYS B 1 603 ? -34.531 25.406 28.703 1 53.72 603 LYS B O 1
ATOM 10409 N N . PRO B 1 604 ? -33.875 23.25 29.188 1 47.72 604 PRO B N 1
ATOM 10410 C CA . PRO B 1 604 ? -35.25 22.828 29.188 1 47.72 604 PRO B CA 1
ATOM 10411 C C . PRO B 1 604 ? -36.062 23.484 30.297 1 47.72 604 PRO B C 1
ATOM 10413 O O . PRO B 1 604 ? -35.594 23.578 31.438 1 47.72 604 PRO B O 1
ATOM 10416 N N . SER B 1 605 ? -36.844 24.531 30.25 1 41.25 605 SER B N 1
ATOM 10417 C CA . SER B 1 605 ? -37.781 24.953 31.297 1 41.25 605 SER B CA 1
ATOM 10418 C C . SER B 1 605 ? -38.469 23.766 31.953 1 41.25 605 SER B C 1
ATOM 10420 O O . SER B 1 605 ? -38.812 22.797 31.281 1 41.25 605 SER B O 1
ATOM 10422 N N . ARG B 1 606 ? -38.344 23.547 33.438 1 41.56 606 ARG B N 1
ATOM 10423 C CA . ARG B 1 606 ? -38.969 22.531 34.281 1 41.56 606 ARG B CA 1
ATOM 10424 C C . ARG B 1 606 ? -40.438 22.328 33.906 1 41.56 606 ARG B C 1
ATOM 10426 O O . ARG B 1 606 ? -41.156 21.531 34.531 1 41.56 606 ARG B O 1
ATOM 10433 N N . LYS B 1 607 ? -41.281 23.188 33.531 1 35.19 607 LYS B N 1
ATOM 10434 C CA . LYS B 1 607 ? -42.688 22.938 33.781 1 35.19 607 LYS B CA 1
ATOM 10435 C C . LYS B 1 607 ? -43.156 21.656 33.125 1 35.19 607 LYS B C 1
ATOM 10437 O O . LYS B 1 607 ? -44.25 21.141 33.438 1 35.19 607 LYS B O 1
ATOM 10442 N N . ARG B 1 608 ? -43.156 21.391 31.719 1 35.97 608 ARG B N 1
ATOM 10443 C CA . ARG B 1 608 ? -44.219 20.453 31.312 1 35.97 608 ARG B CA 1
ATOM 10444 C C . ARG B 1 608 ? -43.781 19.016 31.578 1 35.97 608 ARG B C 1
ATOM 10446 O O . ARG B 1 608 ? -42.719 18.578 31.109 1 35.97 608 ARG B O 1
ATOM 10453 N N . GLY B 1 609 ? -44.188 18.25 32.781 1 35.53 609 GLY B N 1
ATOM 10454 C CA . GLY B 1 609 ? -44.219 16.875 33.25 1 35.53 609 GLY B CA 1
ATOM 10455 C C . GLY B 1 609 ? -44.219 15.844 32.125 1 35.53 609 GLY B C 1
ATOM 10456 O O . GLY B 1 609 ? -43.938 14.664 32.375 1 35.53 609 GLY B O 1
ATOM 10457 N N . ARG B 1 610 ? -45.25 15.992 31.266 1 35.5 610 ARG B N 1
ATOM 10458 C CA . ARG B 1 610 ? -45.844 14.781 30.703 1 35.5 610 ARG B CA 1
ATOM 10459 C C . ARG B 1 610 ? -44.844 14.07 29.781 1 35.5 610 ARG B C 1
ATOM 10461 O O . ARG B 1 610 ? -44.688 12.852 29.844 1 35.5 610 ARG B O 1
ATOM 10468 N N . ASP B 1 611 ? -44.906 14.375 28.359 1 33.94 611 ASP B N 1
ATOM 10469 C CA . ASP B 1 611 ? -44.594 13.32 27.406 1 33.94 611 ASP B CA 1
ATOM 10470 C C . ASP B 1 611 ? -43.062 13.117 27.281 1 33.94 611 ASP B C 1
ATOM 10472 O O . ASP B 1 611 ? -42.375 13.914 26.656 1 33.94 611 ASP B O 1
ATOM 10476 N N . LYS B 1 612 ? -42.344 12.672 28.156 1 37.44 612 LYS B N 1
ATOM 10477 C CA . LYS B 1 612 ? -41 12.125 28.312 1 37.44 612 LYS B CA 1
ATOM 10478 C C . LYS B 1 612 ? -40.562 11.359 27.062 1 37.44 612 LYS B C 1
ATOM 10480 O O . LYS B 1 612 ? -39.375 11.094 26.875 1 37.44 612 LYS B O 1
ATOM 10485 N N . LYS B 1 613 ? -41.562 10.68 26.469 1 37.34 613 LYS B N 1
ATOM 10486 C CA . LYS B 1 613 ? -41.094 9.648 25.547 1 37.34 613 LYS B CA 1
ATOM 10487 C C . LYS B 1 613 ? -40.406 10.273 24.344 1 37.34 613 LYS B C 1
ATOM 10489 O O . LYS B 1 613 ? -39.531 9.656 23.734 1 37.34 613 LYS B O 1
ATOM 10494 N N . ASP B 1 614 ? -40.969 11.328 23.75 1 35.5 614 ASP B N 1
ATOM 10495 C CA . ASP B 1 614 ? -40.562 11.711 22.391 1 35.5 614 ASP B CA 1
ATOM 10496 C C . ASP B 1 614 ? -39.25 12.477 22.406 1 35.5 614 ASP B C 1
ATOM 10498 O O . ASP B 1 614 ? -38.719 12.828 21.359 1 35.5 614 ASP B O 1
ATOM 10502 N N . HIS B 1 615 ? -38.781 13.031 23.438 1 37.53 615 HIS B N 1
ATOM 10503 C CA . HIS B 1 615 ? -37.594 13.883 23.406 1 37.53 615 HIS B CA 1
ATOM 10504 C C . HIS B 1 615 ? -36.312 13.047 23.391 1 37.53 615 HIS B C 1
ATOM 10506 O O . HIS B 1 615 ? -35.219 13.586 23.25 1 37.53 615 HIS B O 1
ATOM 10512 N N . GLU B 1 616 ? -36.344 11.891 23.922 1 39.94 616 GLU B N 1
ATOM 10513 C CA . GLU B 1 616 ? -35.188 11 23.938 1 39.94 616 GLU B CA 1
ATOM 10514 C C . GLU B 1 616 ? -34.656 10.742 22.531 1 39.94 616 GLU B C 1
ATOM 10516 O O . GLU B 1 616 ? -33.531 10.305 22.344 1 39.94 616 GLU B O 1
ATOM 10521 N N . SER B 1 617 ? -35.531 10.859 21.484 1 42.22 617 SER B N 1
ATOM 10522 C CA . SER B 1 617 ? -35.125 10.531 20.125 1 42.22 617 SER B CA 1
ATOM 10523 C C . SER B 1 617 ? -34.375 11.68 19.469 1 42.22 617 SER B C 1
ATOM 10525 O O . SER B 1 617 ? -33.906 11.562 18.328 1 42.22 617 SER B O 1
ATOM 10527 N N . GLU B 1 618 ? -34.438 12.945 19.938 1 47.31 618 GLU B N 1
ATOM 10528 C CA . GLU B 1 618 ? -33.781 14.047 19.234 1 47.31 618 GLU B CA 1
ATOM 10529 C C . GLU B 1 618 ? -32.312 14.156 19.594 1 47.31 618 GLU B C 1
ATOM 10531 O O . GLU B 1 618 ? -31.953 14.234 20.766 1 47.31 618 GLU B O 1
ATOM 10536 N N . GLY B 1 619 ? -31.281 13.727 18.906 1 56.94 619 GLY B N 1
ATOM 10537 C CA . GLY B 1 619 ? -29.844 13.734 19.062 1 56.94 619 GLY B CA 1
ATOM 10538 C C . GLY B 1 619 ? -29.328 14.945 19.828 1 56.94 619 GLY B C 1
ATOM 10539 O O . GLY B 1 619 ? -30.078 15.906 20.047 1 56.94 619 GLY B O 1
ATOM 10540 N N . GLU B 1 620 ? -28.156 14.984 20.594 1 68.62 620 GLU B N 1
ATOM 10541 C CA . GLU B 1 620 ? -27.484 16.078 21.297 1 68.62 620 GLU B CA 1
ATOM 10542 C C . GLU B 1 620 ? -27.375 17.312 20.406 1 68.62 620 GLU B C 1
ATOM 10544 O O . GLU B 1 620 ? -27.312 17.203 19.172 1 68.62 620 GLU B O 1
ATOM 10549 N N . PRO B 1 621 ? -27.688 18.5 20.969 1 75.44 621 PRO B N 1
ATOM 10550 C CA . PRO B 1 621 ? -27.688 19.734 20.188 1 75.44 621 PRO B CA 1
ATOM 10551 C C . PRO B 1 621 ? -26.531 19.797 19.188 1 75.44 621 PRO B C 1
ATOM 10553 O O . PRO B 1 621 ? -26.75 20.172 18.031 1 75.44 621 PRO B O 1
ATOM 10556 N N . PHE B 1 622 ? -25.406 19.469 19.547 1 81 622 PHE B N 1
ATOM 10557 C CA . PHE B 1 622 ? -24.266 19.5 18.641 1 81 622 PHE B CA 1
ATOM 10558 C C . PHE B 1 622 ? -24.484 18.562 17.469 1 81 622 PHE B C 1
ATOM 10560 O O . PHE B 1 622 ? -24.203 18.906 16.312 1 81 622 PHE B O 1
ATOM 10567 N N . GLU B 1 623 ? -24.953 17.391 17.812 1 79.44 623 GLU B N 1
ATOM 10568 C CA . GLU B 1 623 ? -25.156 16.375 16.781 1 79.44 623 GLU B CA 1
ATOM 10569 C C . GLU B 1 623 ? -26.141 16.875 15.719 1 79.44 623 GLU B C 1
ATOM 10571 O O . GLU B 1 623 ? -25.922 16.656 14.523 1 79.44 623 GLU B O 1
ATOM 10576 N N . ARG B 1 624 ? -27.141 17.531 16.141 1 79 624 ARG B N 1
ATOM 10577 C CA . ARG B 1 624 ? -28.172 18.016 15.227 1 79 624 ARG B CA 1
ATOM 10578 C C . ARG B 1 624 ? -27.609 19.078 14.289 1 79 624 ARG B C 1
ATOM 10580 O O . ARG B 1 624 ? -27.859 19.031 13.078 1 79 624 ARG B O 1
ATOM 10587 N N . ILE B 1 625 ? -26.859 19.938 14.852 1 81.94 625 ILE B N 1
ATOM 10588 C CA . ILE B 1 625 ? -26.328 21.016 14.047 1 81.94 625 ILE B CA 1
ATOM 10589 C C . ILE B 1 625 ? -25.281 20.484 13.078 1 81.94 625 ILE B C 1
ATOM 10591 O O . ILE B 1 625 ? -25.234 20.875 11.914 1 81.94 625 ILE B O 1
ATOM 10595 N N . ALA B 1 626 ? -24.422 19.656 13.625 1 81.94 626 ALA B N 1
ATOM 10596 C CA . ALA B 1 626 ? -23.359 19.109 12.805 1 81.94 626 ALA B CA 1
ATOM 10597 C C . ALA B 1 626 ? -23.922 18.297 11.633 1 81.94 626 ALA B C 1
ATOM 10599 O O . ALA B 1 626 ? -23.406 18.375 10.516 1 81.94 626 ALA B O 1
ATOM 10600 N N . LYS B 1 627 ? -24.953 17.531 11.906 1 78.5 627 LYS B N 1
ATOM 10601 C CA . LYS B 1 627 ? -25.609 16.75 10.852 1 78.5 627 LYS B CA 1
ATOM 10602 C C . LYS B 1 627 ? -26.172 17.656 9.766 1 78.5 627 LYS B C 1
ATOM 10604 O O . LYS B 1 627 ? -26.047 17.375 8.578 1 78.5 627 LYS B O 1
ATOM 10609 N N . ARG B 1 628 ? -26.766 18.688 10.164 1 79.69 628 ARG B N 1
ATOM 10610 C CA . ARG B 1 628 ? -27.312 19.641 9.219 1 79.69 628 ARG B CA 1
ATOM 10611 C C . ARG B 1 628 ? -26.219 20.266 8.359 1 79.69 628 ARG B C 1
ATOM 10613 O O . ARG B 1 628 ? -26.406 20.453 7.152 1 79.69 628 ARG B O 1
ATOM 10620 N N . MET B 1 629 ? -25.125 20.547 8.992 1 80.44 629 MET B N 1
ATOM 10621 C CA . MET B 1 629 ? -24.016 21.172 8.273 1 80.44 629 MET B CA 1
ATOM 10622 C C . MET B 1 629 ? -23.438 20.203 7.242 1 80.44 629 MET B C 1
ATOM 10624 O O . MET B 1 629 ? -23.047 20.625 6.152 1 80.44 629 MET B O 1
ATOM 10628 N N . ILE B 1 630 ? -23.359 19.016 7.605 1 77 630 ILE B N 1
ATOM 10629 C CA . ILE B 1 630 ? -22.812 17.984 6.727 1 77 630 ILE B CA 1
ATOM 10630 C C . ILE B 1 630 ? -23.719 17.797 5.512 1 77 630 ILE B C 1
ATOM 10632 O O . ILE B 1 630 ? -23.234 17.703 4.379 1 77 630 ILE B O 1
ATOM 10636 N N . ILE B 1 631 ? -24.984 17.812 5.742 1 75.81 631 ILE B N 1
ATOM 10637 C CA . ILE B 1 631 ? -25.938 17.656 4.656 1 75.81 631 ILE B CA 1
ATOM 10638 C C . ILE B 1 631 ? -25.859 18.875 3.729 1 75.81 631 ILE B C 1
ATOM 10640 O O . ILE B 1 631 ? -25.828 18.719 2.506 1 75.81 631 ILE B O 1
ATOM 10644 N N . ASP B 1 632 ? -25.719 20.047 4.309 1 76 632 ASP B N 1
ATOM 10645 C CA . ASP B 1 632 ? -25.656 21.266 3.525 1 76 632 ASP B CA 1
ATOM 10646 C C . ASP B 1 632 ? -24.359 21.328 2.717 1 76 632 ASP B C 1
ATOM 10648 O O . ASP B 1 632 ? -24.359 21.766 1.563 1 76 632 ASP B O 1
ATOM 10652 N N . ALA B 1 633 ? -23.312 20.953 3.383 1 74.44 633 ALA B N 1
ATOM 10653 C CA . ALA B 1 633 ? -22 20.969 2.721 1 74.44 633 ALA B CA 1
ATOM 10654 C C . ALA B 1 633 ? -21.969 19.969 1.56 1 74.44 633 ALA B C 1
ATOM 10656 O O . ALA B 1 633 ? -21.297 20.219 0.555 1 74.44 633 ALA B O 1
ATOM 10657 N N . SER B 1 634 ? -22.625 18.906 1.675 1 70.06 634 SER B N 1
ATOM 10658 C CA . SER B 1 634 ? -22.656 17.875 0.628 1 70.06 634 SER B CA 1
ATOM 10659 C C . SER B 1 634 ? -23.438 18.359 -0.592 1 70.06 634 SER B C 1
ATOM 10661 O O . SER B 1 634 ? -23.141 17.969 -1.722 1 70.06 634 SER B O 1
ATOM 10663 N N . LYS B 1 635 ? -24.484 19.047 -0.362 1 64.88 635 LYS B N 1
ATOM 10664 C CA . LYS B 1 635 ? -25.281 19.594 -1.453 1 64.88 635 LYS B CA 1
ATOM 10665 C C . LYS B 1 635 ? -24.516 20.656 -2.232 1 64.88 635 LYS B C 1
ATOM 10667 O O . LYS B 1 635 ? -24.656 20.766 -3.449 1 64.88 635 LYS B O 1
ATOM 10672 N N . ASN B 1 636 ? -23.703 21.359 -1.529 1 56.12 636 ASN B N 1
ATOM 10673 C CA . ASN B 1 636 ? -22.938 22.406 -2.182 1 56.12 636 ASN B CA 1
ATOM 10674 C C . ASN B 1 636 ? -21.719 21.844 -2.9 1 56.12 636 ASN B C 1
ATOM 10676 O O . ASN B 1 636 ? -21.188 22.469 -3.82 1 56.12 636 ASN B O 1
ATOM 10680 N N . SER B 1 637 ? -21.25 20.797 -2.391 1 53.38 637 SER B N 1
ATOM 10681 C CA . SER B 1 637 ? -20.078 20.203 -3.012 1 53.38 637 SER B CA 1
ATOM 10682 C C . SER B 1 637 ? -20.438 19.484 -4.309 1 53.38 637 SER B C 1
ATOM 10684 O O . SER B 1 637 ? -19.562 19.219 -5.145 1 53.38 637 SER B O 1
ATOM 10686 N N . SER B 1 638 ? -21.766 19.078 -4.543 1 43.84 638 SER B N 1
ATOM 10687 C CA . SER B 1 638 ? -22.141 18.406 -5.777 1 43.84 638 SER B CA 1
ATOM 10688 C C . SER B 1 638 ? -22.125 19.359 -6.965 1 43.84 638 SER B C 1
ATOM 10690 O O . SER B 1 638 ? -22.312 18.938 -8.109 1 43.84 638 SER B O 1
ATOM 10692 N N . SER B 1 639 ? -22.625 20.688 -6.906 1 32.44 639 SER B N 1
ATOM 10693 C CA . SER B 1 639 ? -22.719 21.484 -8.125 1 32.44 639 SER B CA 1
ATOM 10694 C C . SER B 1 639 ? -21.344 21.797 -8.703 1 32.44 639 SER B C 1
ATOM 10696 O O . SER B 1 639 ? -20.5 22.391 -8.031 1 32.44 639 SER B O 1
ATOM 10698 N N . PRO B 1 640 ? -20.922 21.125 -9.633 1 32.66 640 PRO B N 1
ATOM 10699 C CA . PRO B 1 640 ? -19.797 21.703 -10.352 1 32.66 640 PRO B CA 1
ATOM 10700 C C . PRO B 1 640 ? -20.016 23.172 -10.703 1 32.66 640 PRO B C 1
ATOM 10702 O O . PRO B 1 640 ? -21 23.516 -11.367 1 32.66 640 PRO B O 1
ATOM 10705 N N . GLY B 1 641 ? -19.969 24.172 -9.852 1 26.73 641 GLY B N 1
ATOM 10706 C CA . GLY B 1 641 ? -20.094 25.578 -10.227 1 26.73 641 GLY B CA 1
ATOM 10707 C C . GLY B 1 641 ? -19.609 25.859 -11.633 1 26.73 641 GLY B C 1
ATOM 10708 O O . GLY B 1 641 ? -18.469 25.562 -11.977 1 26.73 641 GLY B O 1
ATOM 10709 N N . SER B 1 642 ? -20.516 25.922 -12.547 1 25.55 642 SER B N 1
ATOM 10710 C CA . SER B 1 642 ? -20.422 26.703 -13.773 1 25.55 642 SER B CA 1
ATOM 10711 C C . SER B 1 642 ? -19.969 28.141 -13.469 1 25.55 642 SER B C 1
ATOM 10713 O O . SER B 1 642 ? -20.688 28.891 -12.82 1 25.55 642 SER B O 1
ATOM 10715 N N . VAL B 1 643 ? -18.812 28.453 -13.18 1 24.45 643 VAL B N 1
ATOM 10716 C CA . VAL B 1 643 ? -18.391 29.844 -13.328 1 24.45 643 VAL B CA 1
ATOM 10717 C C . VAL B 1 643 ? -18.969 30.422 -14.617 1 24.45 643 VAL B C 1
ATOM 10719 O O . VAL B 1 643 ? -18.625 29.969 -15.719 1 24.45 643 VAL B O 1
ATOM 10722 N N . SER B 1 644 ? -20.156 30.859 -14.625 1 22.25 644 SER B N 1
ATOM 10723 C CA . SER B 1 644 ? -20.688 31.797 -15.602 1 22.25 644 SER B CA 1
ATOM 10724 C C . SER B 1 644 ? -19.719 32.938 -15.844 1 22.25 644 SER B C 1
ATOM 10726 O O . SER B 1 644 ? -19.172 33.531 -14.891 1 22.25 644 SER B O 1
ATOM 10728 N N . ALA B 1 645 ? -19.141 33.094 -17.016 1 22.44 645 ALA B N 1
ATOM 10729 C CA . ALA B 1 645 ? -18.438 34.219 -17.625 1 22.44 645 ALA B CA 1
ATOM 10730 C C . ALA B 1 645 ? -19.219 35.5 -17.469 1 22.44 645 ALA B C 1
ATOM 10732 O O . ALA B 1 645 ? -20.281 35.688 -18.094 1 22.44 645 ALA B O 1
ATOM 10733 N N . GLY B 1 646 ? -19.438 36.094 -16.266 1 19.33 646 GLY B N 1
ATOM 10734 C CA . GLY B 1 646 ? -20.016 37.406 -16.281 1 19.33 646 GLY B CA 1
ATOM 10735 C C . GLY B 1 646 ? -19.406 38.312 -17.328 1 19.33 646 GLY B C 1
ATOM 10736 O O . GLY B 1 646 ? -18.266 38.125 -17.75 1 19.33 646 GLY B O 1
ATOM 10737 N N . SER B 1 647 ? -20.156 38.781 -18.281 1 21.33 647 SER B N 1
ATOM 10738 C CA . SER B 1 647 ? -19.859 39.906 -19.141 1 21.33 647 SER B CA 1
ATOM 10739 C C . SER B 1 647 ? -19.266 41.062 -18.344 1 21.33 647 SER B C 1
ATOM 10741 O O . SER B 1 647 ? -19.906 41.594 -17.422 1 21.33 647 SER B O 1
ATOM 10743 N N . GLY B 1 648 ? -17.891 40.969 -18.016 1 18.53 648 GLY B N 1
ATOM 10744 C CA . GLY B 1 648 ? -17.109 42.094 -17.5 1 18.53 648 GLY B CA 1
ATOM 10745 C C . GLY B 1 648 ? -17.391 43.406 -18.203 1 18.53 648 GLY B C 1
ATOM 10746 O O . GLY B 1 648 ? -17.156 43.531 -19.406 1 18.53 648 GLY B O 1
ATOM 10747 N N . SER B 1 649 ? -18.5 44.031 -17.891 1 20.56 649 SER B N 1
ATOM 10748 C CA . SER B 1 649 ? -18.516 45.438 -18.203 1 20.56 649 SER B CA 1
ATOM 10749 C C . SER B 1 649 ? -17.25 46.156 -17.688 1 20.56 649 SER B C 1
ATOM 10751 O O . SER B 1 649 ? -16.656 45.719 -16.703 1 20.56 649 SER B O 1
ATOM 10753 N N . GLY B 1 650 ? -16.469 47.031 -18.484 1 18.69 650 GLY B N 1
ATOM 10754 C CA . GLY B 1 650 ? -15.195 47.719 -18.625 1 18.69 650 GLY B CA 1
ATOM 10755 C C . GLY B 1 650 ? -14.875 48.656 -17.484 1 18.69 650 GLY B C 1
ATOM 10756 O O . GLY B 1 650 ? -13.891 49.406 -17.531 1 18.69 650 GLY B O 1
ATOM 10757 N N . SER B 1 651 ? -15.695 48.969 -16.438 1 19.17 651 SER B N 1
ATOM 10758 C CA . SER B 1 651 ? -15.297 50.25 -15.914 1 19.17 651 SER B CA 1
ATOM 10759 C C . SER B 1 651 ? -13.961 50.188 -15.188 1 19.17 651 SER B C 1
ATOM 10761 O O . SER B 1 651 ? -13.719 49.25 -14.422 1 19.17 651 SER B O 1
ATOM 10763 N N . SER B 1 652 ? -12.797 50.781 -15.664 1 19.19 652 SER B N 1
ATOM 10764 C CA . SER B 1 652 ? -11.359 50.938 -15.469 1 19.19 652 SER B CA 1
ATOM 10765 C C . SER B 1 652 ? -11.055 51.531 -14.109 1 19.19 652 SER B C 1
ATOM 10767 O O . SER B 1 652 ? -9.891 51.812 -13.789 1 19.19 652 SER B O 1
ATOM 10769 N N . ALA B 1 653 ? -11.906 51.781 -13.094 1 20.42 653 ALA B N 1
ATOM 10770 C CA . ALA B 1 653 ? -11.414 52.781 -12.164 1 20.42 653 ALA B CA 1
ATOM 10771 C C . ALA B 1 653 ? -10.234 52.281 -11.359 1 20.42 653 ALA B C 1
ATOM 10773 O O . ALA B 1 653 ? -10.211 51.094 -10.961 1 20.42 653 ALA B O 1
ATOM 10774 N N . SER B 1 654 ? -9 52.875 -11.414 1 19.67 654 SER B N 1
ATOM 10775 C CA . SER B 1 654 ? -7.613 52.719 -10.984 1 19.67 654 SER B CA 1
ATOM 10776 C C . SER B 1 654 ? -7.508 52.719 -9.461 1 19.67 654 SER B C 1
ATOM 10778 O O . SER B 1 654 ? -6.52 53.219 -8.906 1 19.67 654 SER B O 1
ATOM 10780 N N . PRO B 1 655 ? -8.188 51.906 -8.617 1 18.77 655 PRO B N 1
ATOM 10781 C CA . PRO B 1 655 ? -8.188 52.312 -7.211 1 18.77 655 PRO B CA 1
ATOM 10782 C C . PRO B 1 655 ? -6.789 52.375 -6.609 1 18.77 655 PRO B C 1
ATOM 10784 O O . PRO B 1 655 ? -5.961 51.5 -6.859 1 18.77 655 PRO B O 1
ATOM 10787 N N . THR B 1 656 ? -6.145 53.531 -6.301 1 19.92 656 THR B N 1
ATOM 10788 C CA . THR B 1 656 ? -4.863 53.969 -5.766 1 19.92 656 THR B CA 1
ATOM 10789 C C . THR B 1 656 ? -4.652 53.438 -4.355 1 19.92 656 THR B C 1
ATOM 10791 O O . THR B 1 656 ? -4.922 54.125 -3.373 1 19.92 656 THR B O 1
ATOM 10794 N N . ALA B 1 657 ? -4.973 52.156 -4.004 1 18.84 657 ALA B N 1
ATOM 10795 C CA . ALA B 1 657 ? -5.047 51.844 -2.582 1 18.84 657 ALA B CA 1
ATOM 10796 C C . ALA B 1 657 ? -3.709 52.094 -1.889 1 18.84 657 ALA B C 1
ATOM 10798 O O . ALA B 1 657 ? -2.66 51.656 -2.371 1 18.84 657 ALA B O 1
ATOM 10799 N N . ILE B 1 658 ? -3.547 53.125 -1.109 1 19.84 658 ILE B N 1
ATOM 10800 C CA . ILE B 1 658 ? -2.508 53.719 -0.286 1 19.84 658 ILE B CA 1
ATOM 10801 C C . ILE B 1 658 ? -2.094 52.75 0.82 1 19.84 658 ILE B C 1
ATOM 10803 O O . ILE B 1 658 ? -2.895 52.438 1.699 1 19.84 658 ILE B O 1
ATOM 10807 N N . LEU B 1 659 ? -1.554 51.688 0.56 1 19.44 659 LEU B N 1
ATOM 10808 C CA . LEU B 1 659 ? -1.25 50.75 1.647 1 19.44 659 LEU B CA 1
ATOM 10809 C C . LEU B 1 659 ? -0.313 51.406 2.664 1 19.44 659 LEU B C 1
ATOM 10811 O O . LEU B 1 659 ? 0.764 51.875 2.303 1 19.44 659 LEU B O 1
ATOM 10815 N N . PRO B 1 660 ? -0.839 52.031 3.713 1 19.16 660 PRO B N 1
ATOM 10816 C CA . PRO B 1 660 ? 0.017 52.75 4.652 1 19.16 660 PRO B CA 1
ATOM 10817 C C . PRO B 1 660 ? 1.129 51.875 5.234 1 19.16 660 PRO B C 1
ATOM 10819 O O . PRO B 1 660 ? 1.012 50.656 5.25 1 19.16 660 PRO B O 1
ATOM 10822 N N . SER B 1 661 ? 2.385 52.375 5.41 1 19.39 661 SER B N 1
ATOM 10823 C CA . SER B 1 661 ? 3.717 51.938 5.809 1 19.39 661 SER B CA 1
ATOM 10824 C C . SER B 1 661 ? 3.748 51.531 7.277 1 19.39 661 SER B C 1
ATOM 10826 O O . SER B 1 661 ? 3.689 52.406 8.164 1 19.39 661 SER B O 1
ATOM 10828 N N . PHE B 1 662 ? 2.867 50.656 7.793 1 19.53 662 PHE B N 1
ATOM 10829 C CA . PHE B 1 662 ? 2.807 50.531 9.242 1 19.53 662 PHE B CA 1
ATOM 10830 C C . PHE B 1 662 ? 4.18 50.188 9.812 1 19.53 662 PHE B C 1
ATOM 10832 O O . PHE B 1 662 ? 4.836 49.25 9.367 1 19.53 662 PHE B O 1
ATOM 10839 N N . GLN B 1 663 ? 4.969 51.156 10.344 1 19.3 663 GLN B N 1
ATOM 10840 C CA . GLN B 1 663 ? 6.262 51.188 11.016 1 19.3 663 GLN B CA 1
ATOM 10841 C C . GLN B 1 663 ? 6.219 50.438 12.344 1 19.3 663 GLN B C 1
ATOM 10843 O O . GLN B 1 663 ? 5.617 50.906 13.312 1 19.3 663 GLN B O 1
ATOM 10848 N N . MET B 1 664 ? 5.836 49.25 12.406 1 19.67 664 MET B N 1
ATOM 10849 C CA . MET B 1 664 ? 5.633 48.781 13.766 1 19.67 664 MET B CA 1
ATOM 10850 C C . MET B 1 664 ? 6.93 48.844 14.57 1 19.67 664 MET B C 1
ATOM 10852 O O . MET B 1 664 ? 7.988 48.438 14.078 1 19.67 664 MET B O 1
ATOM 10856 N N . PRO B 1 665 ? 6.992 49.562 15.602 1 19.25 665 PRO B N 1
ATOM 10857 C CA . PRO B 1 665 ? 8.156 49.812 16.453 1 19.25 665 PRO B CA 1
ATOM 10858 C C . PRO B 1 665 ? 8.664 48.531 17.141 1 19.25 665 PRO B C 1
ATOM 10860 O O . PRO B 1 665 ? 7.887 47.594 17.359 1 19.25 665 PRO B O 1
ATOM 10863 N N . ARG B 1 666 ? 9.93 48.25 17.062 1 19.91 666 ARG B N 1
ATOM 10864 C CA . ARG B 1 666 ? 10.789 47.125 17.453 1 19.91 666 ARG B CA 1
ATOM 10865 C C . ARG B 1 666 ? 10.805 46.969 18.969 1 19.91 666 ARG B C 1
ATOM 10867 O O . ARG B 1 666 ? 11.43 47.75 19.688 1 19.91 666 ARG B O 1
ATOM 10874 N N . PRO B 1 667 ? 9.641 46.625 19.578 1 18.88 667 PRO B N 1
ATOM 10875 C CA . PRO B 1 667 ? 9.883 46.75 21.016 1 18.88 667 PRO B CA 1
ATOM 10876 C C . PRO B 1 667 ? 11.07 45.906 21.484 1 18.88 667 PRO B C 1
ATOM 10878 O O . PRO B 1 667 ? 11.398 44.906 20.875 1 18.88 667 PRO B O 1
ATOM 10881 N N . SER B 1 668 ? 11.977 46.5 22.188 1 18.69 668 SER B N 1
ATOM 10882 C CA . SER B 1 668 ? 13.281 46.156 22.734 1 18.69 668 SER B CA 1
ATOM 10883 C C . SER B 1 668 ? 13.156 45.062 23.812 1 18.69 668 SER B C 1
ATOM 10885 O O . SER B 1 668 ? 12.68 45.344 24.906 1 18.69 668 SER B O 1
ATOM 10887 N N . TYR B 1 669 ? 12.57 43.969 23.484 1 18.08 669 TYR B N 1
ATOM 10888 C CA . TYR B 1 669 ? 12.352 43.062 24.625 1 18.08 669 TYR B CA 1
ATOM 10889 C C . TYR B 1 669 ? 13.672 42.719 25.281 1 18.08 669 TYR B C 1
ATOM 10891 O O . TYR B 1 669 ? 14.68 42.5 24.609 1 18.08 669 TYR B O 1
ATOM 10899 N N . LYS B 1 670 ? 13.898 43.125 26.484 1 19.39 670 LYS B N 1
ATOM 10900 C CA . LYS B 1 670 ? 15.016 42.969 27.406 1 19.39 670 LYS B CA 1
ATOM 10901 C C . LYS B 1 670 ? 15.312 41.5 27.672 1 19.39 670 LYS B C 1
ATOM 10903 O O . LYS B 1 670 ? 14.414 40.75 28.062 1 19.39 670 LYS B O 1
ATOM 10908 N N . LEU B 1 671 ? 16.359 40.969 27.047 1 17.91 671 LEU B N 1
ATOM 10909 C CA . LEU B 1 671 ? 17 39.688 27.031 1 17.91 671 LEU B CA 1
ATOM 10910 C C . LEU B 1 671 ? 17.344 39.219 28.453 1 17.91 671 LEU B C 1
ATOM 10912 O O . LEU B 1 671 ? 18.062 39.938 29.172 1 17.91 671 LEU B O 1
ATOM 10916 N N . TYR B 1 672 ? 16.375 38.688 29.172 1 18.33 672 TYR B N 1
ATOM 10917 C CA . TYR B 1 672 ? 16.75 38.312 30.531 1 18.33 672 TYR B CA 1
ATOM 10918 C C . TYR B 1 672 ? 18.031 37.469 30.531 1 18.33 672 TYR B C 1
ATOM 10920 O O . TYR B 1 672 ? 18.359 36.844 29.516 1 18.33 672 TYR B O 1
ATOM 10928 N N . PRO B 1 673 ? 18.781 37.469 31.641 1 18.28 673 PRO B N 1
ATOM 10929 C CA . PRO B 1 673 ? 20.156 37.031 31.906 1 18.28 673 PRO B CA 1
ATOM 10930 C C . PRO B 1 673 ? 20.375 35.562 31.641 1 18.28 673 PRO B C 1
ATOM 10932 O O . PRO B 1 673 ? 19.406 34.781 31.578 1 18.28 673 PRO B O 1
ATOM 10935 N N . ASP B 1 674 ? 21.656 35.094 31.594 1 19.09 674 ASP B N 1
ATOM 10936 C CA . ASP B 1 674 ? 22.594 34.062 31.203 1 19.09 674 ASP B CA 1
ATOM 10937 C C . ASP B 1 674 ? 22.406 32.781 32.031 1 19.09 674 ASP B C 1
ATOM 10939 O O . ASP B 1 674 ? 23.266 31.922 32.031 1 19.09 674 ASP B O 1
ATOM 10943 N N . VAL B 1 675 ? 21.234 32.375 32.469 1 19.16 675 VAL B N 1
ATOM 10944 C CA . VAL B 1 675 ? 21.469 31.359 33.5 1 19.16 675 VAL B CA 1
ATOM 10945 C C . VAL B 1 675 ? 22.094 30.125 32.875 1 19.16 675 VAL B C 1
ATOM 10947 O O . VAL B 1 675 ? 21.656 29.641 31.828 1 19.16 675 VAL B O 1
ATOM 10950 N N . THR B 1 676 ? 23.328 29.766 33.219 1 18.8 676 THR B N 1
ATOM 10951 C CA . THR B 1 676 ? 24.328 28.75 32.938 1 18.8 676 THR B CA 1
ATOM 10952 C C . THR B 1 676 ? 23.781 27.344 33.188 1 18.8 676 THR B C 1
ATOM 10954 O O . THR B 1 676 ? 24.516 26.359 33.125 1 18.8 676 THR B O 1
ATOM 10957 N N . LEU B 1 677 ? 22.531 27.062 32.75 1 17.59 677 LEU B N 1
ATOM 10958 C CA . LEU B 1 677 ? 22.203 25.781 33.375 1 17.59 677 LEU B CA 1
ATOM 10959 C C . LEU B 1 677 ? 23.016 24.641 32.781 1 17.59 677 LEU B C 1
ATOM 10961 O O . LEU B 1 677 ? 23.141 24.531 31.562 1 17.59 677 LEU B O 1
ATOM 10965 N N . ASP B 1 678 ? 23.906 23.984 33.469 1 18.92 678 ASP B N 1
ATOM 10966 C CA . ASP B 1 678 ? 24.875 22.891 33.375 1 18.92 678 ASP B CA 1
ATOM 10967 C C . ASP B 1 678 ? 24.172 21.578 33.062 1 18.92 678 ASP B C 1
ATOM 10969 O O . ASP B 1 678 ? 24.781 20.516 33.156 1 18.92 678 ASP B O 1
ATOM 10973 N N . GLY B 1 679 ? 22.938 21.562 32.562 1 18.56 679 GLY B N 1
ATOM 10974 C CA . GLY B 1 679 ? 22.344 20.266 32.844 1 18.56 679 GLY B CA 1
ATOM 10975 C C . GLY B 1 679 ? 22.938 19.156 32 1 18.56 679 GLY B C 1
ATOM 10976 O O . GLY B 1 679 ? 23.562 19.406 30.984 1 18.56 679 GLY B O 1
ATOM 10977 N N . PRO B 1 680 ? 23 17.891 32.531 1 20.66 680 PRO B N 1
ATOM 10978 C CA . PRO B 1 680 ? 23.688 16.672 32.125 1 20.66 680 PRO B CA 1
ATOM 10979 C C . PRO B 1 680 ? 23.109 16.094 30.828 1 20.66 680 PRO B C 1
ATOM 10981 O O . PRO B 1 680 ? 21.953 16.344 30.484 1 20.66 680 PRO B O 1
ATOM 10984 N N . GLY B 1 681 ? 23.828 15.898 29.844 1 18.86 681 GLY B N 1
ATOM 10985 C CA . GLY B 1 681 ? 23.797 15.445 28.469 1 18.86 681 GLY B CA 1
ATOM 10986 C C . GLY B 1 681 ? 23.141 14.094 28.297 1 18.86 681 GLY B C 1
ATOM 10987 O O . GLY B 1 681 ? 23.609 13.086 28.812 1 18.86 681 GLY B O 1
ATOM 10988 N N . PHE B 1 682 ? 21.812 13.977 28.359 1 19.69 682 PHE B N 1
ATOM 10989 C CA . PHE B 1 682 ? 21.125 12.695 28.188 1 19.69 682 PHE B CA 1
ATOM 10990 C C . PHE B 1 682 ? 21.453 12.086 26.828 1 19.69 682 PHE B C 1
ATOM 10992 O O . PHE B 1 682 ? 21.25 12.727 25.797 1 19.69 682 PHE B O 1
ATOM 10999 N N . THR B 1 683 ? 22.406 11.25 26.734 1 19.89 683 THR B N 1
ATOM 11000 C CA . THR B 1 683 ? 22.875 10.469 25.594 1 19.89 683 THR B CA 1
ATOM 11001 C C . THR B 1 683 ? 21.766 9.562 25.062 1 19.89 683 THR B C 1
ATOM 11003 O O . THR B 1 683 ? 21.219 8.758 25.812 1 19.89 683 THR B O 1
ATOM 11006 N N . PHE B 1 684 ? 20.984 10.031 24.25 1 22.89 684 PHE B N 1
ATOM 11007 C CA . PHE B 1 684 ? 19.953 9.281 23.562 1 22.89 684 PHE B CA 1
ATOM 11008 C C . PHE B 1 684 ? 20.531 8.047 22.875 1 22.89 684 PHE B C 1
ATOM 11010 O O . PHE B 1 684 ? 21.312 8.164 21.938 1 22.89 684 PHE B O 1
ATOM 11017 N N . GLY B 1 685 ? 20.703 7 23.609 1 22.75 685 GLY B N 1
ATOM 11018 C CA . GLY B 1 685 ? 21.156 5.707 23.125 1 22.75 685 GLY B CA 1
ATOM 11019 C C . GLY B 1 685 ? 20.391 5.215 21.922 1 22.75 685 GLY B C 1
ATOM 11020 O O . GLY B 1 685 ? 19.312 5.738 21.594 1 22.75 685 GLY B O 1
ATOM 11021 N N . GLU B 1 686 ? 21.031 4.422 21.078 1 26.92 686 GLU B N 1
ATOM 11022 C CA . GLU B 1 686 ? 20.906 3.812 19.75 1 26.92 686 GLU B CA 1
ATOM 11023 C C . GLU B 1 686 ? 19.688 2.893 19.688 1 26.92 686 GLU B C 1
ATOM 11025 O O . GLU B 1 686 ? 19.828 1.69 19.453 1 26.92 686 GLU B O 1
ATOM 11030 N N . THR B 1 687 ? 18.625 3.039 20.422 1 24.33 687 THR B N 1
ATOM 11031 C CA . THR B 1 687 ? 17.625 1.984 20.406 1 24.33 687 THR B CA 1
ATOM 11032 C C . THR B 1 687 ? 16.75 2.078 19.156 1 24.33 687 THR B C 1
ATOM 11034 O O . THR B 1 687 ? 16.281 3.162 18.812 1 24.33 687 THR B O 1
ATOM 11037 N N . THR B 1 688 ? 16.953 1.188 18.312 1 30.02 688 THR B N 1
ATOM 11038 C CA . THR B 1 688 ? 16.125 1.101 17.109 1 30.02 688 THR B CA 1
ATOM 11039 C C . THR B 1 688 ? 14.648 0.928 17.469 1 30.02 688 THR B C 1
ATOM 11041 O O . THR B 1 688 ? 14.328 0.525 18.594 1 30.02 688 THR B O 1
ATOM 11044 N N . MET B 1 689 ? 13.883 1.417 16.688 1 29.83 689 MET B N 1
ATOM 11045 C CA . MET B 1 689 ? 12.438 1.339 16.891 1 29.83 689 MET B CA 1
ATOM 11046 C C . MET B 1 689 ? 11.992 -0.104 17.109 1 29.83 689 MET B C 1
ATOM 11048 O O . MET B 1 689 ? 11.039 -0.359 17.844 1 29.83 689 MET B O 1
ATOM 11052 N N . ALA B 1 690 ? 12.547 -1.036 16.469 1 30.88 690 ALA B N 1
ATOM 11053 C CA . ALA B 1 690 ? 12.203 -2.438 16.703 1 30.88 690 ALA B CA 1
ATOM 11054 C C . ALA B 1 690 ? 12.414 -2.824 18.156 1 30.88 690 ALA B C 1
ATOM 11056 O O . ALA B 1 690 ? 11.617 -3.57 18.734 1 30.88 690 ALA B O 1
ATOM 11057 N N . GLU B 1 691 ? 13.453 -2.236 18.719 1 29.45 691 GLU B N 1
ATOM 11058 C CA . GLU B 1 691 ? 13.781 -2.455 20.125 1 29.45 691 GLU B CA 1
ATOM 11059 C C . GLU B 1 691 ? 12.773 -1.764 21.047 1 29.45 691 GLU B C 1
ATOM 11061 O O . GLU B 1 691 ? 12.453 -2.275 22.109 1 29.45 691 GLU B O 1
ATOM 11066 N N . LEU B 1 692 ? 12.273 -0.695 20.547 1 27.64 692 LEU B N 1
ATOM 11067 C CA . LEU B 1 692 ? 11.281 0.046 21.312 1 27.64 692 LEU B CA 1
ATOM 11068 C C . LEU B 1 692 ? 9.945 -0.692 21.328 1 27.64 692 LEU B C 1
ATOM 11070 O O . LEU B 1 692 ? 9.25 -0.7 22.344 1 27.64 692 LEU B O 1
ATOM 11074 N N . ALA B 1 693 ? 9.586 -1.218 20.375 1 26.55 693 ALA B N 1
ATOM 11075 C CA . ALA B 1 693 ? 8.297 -1.896 20.266 1 26.55 693 ALA B CA 1
ATOM 11076 C C . ALA B 1 693 ? 8.234 -3.102 21.203 1 26.55 693 ALA B C 1
ATOM 11078 O O . ALA B 1 693 ? 7.18 -3.41 21.75 1 26.55 693 ALA B O 1
ATOM 11079 N N . GLY B 1 694 ? 9.289 -3.76 21.5 1 26.56 694 GLY B N 1
ATOM 11080 C CA . GLY B 1 694 ? 9.297 -4.824 22.5 1 26.56 694 GLY B CA 1
ATOM 11081 C C . GLY B 1 694 ? 8.867 -4.359 23.875 1 26.56 694 GLY B C 1
ATOM 11082 O O . GLY B 1 694 ? 8.484 -5.176 24.719 1 26.56 694 GLY B O 1
ATOM 11083 N N . LEU B 1 695 ? 9.109 -3.076 24.188 1 25.17 695 LEU B N 1
ATOM 11084 C CA . LEU B 1 695 ? 8.883 -2.635 25.562 1 25.17 695 LEU B CA 1
ATOM 11085 C C . LEU B 1 695 ? 7.395 -2.475 25.844 1 25.17 695 LEU B C 1
ATOM 11087 O O . LEU B 1 695 ? 6.973 -2.518 27 1 25.17 695 LEU B O 1
ATOM 11091 N N . LEU B 1 696 ? 6.664 -2.023 24.906 1 23.42 696 LEU B N 1
ATOM 11092 C CA . LEU B 1 696 ? 5.309 -1.586 25.219 1 23.42 696 LEU B CA 1
ATOM 11093 C C . LEU B 1 696 ? 4.414 -2.777 25.547 1 23.42 696 LEU B C 1
ATOM 11095 O O . LEU B 1 696 ? 3.344 -2.611 26.141 1 23.42 696 LEU B O 1
ATOM 11099 N N . TYR B 1 697 ? 4.609 -3.867 25.016 1 23.53 697 TYR B N 1
ATOM 11100 C CA . TYR B 1 697 ? 3.584 -4.895 25.172 1 23.53 697 TYR B CA 1
ATOM 11101 C C . TYR B 1 697 ? 3.682 -5.562 26.531 1 23.53 697 TYR B C 1
ATOM 11103 O O . TYR B 1 697 ? 3.096 -6.625 26.75 1 23.53 697 TYR B O 1
ATOM 11111 N N . SER B 1 698 ? 4.422 -4.91 27.484 1 21.91 698 SER B N 1
ATOM 11112 C CA . SER B 1 698 ? 4.492 -5.719 28.703 1 21.91 698 SER B CA 1
ATOM 11113 C C . SER B 1 698 ? 3.164 -5.707 29.453 1 21.91 698 SER B C 1
ATOM 11115 O O . SER B 1 698 ? 2.668 -6.758 29.859 1 21.91 698 SER B O 1
ATOM 11117 N N . ASP B 1 699 ? 2.744 -4.598 30.156 1 21.31 699 ASP B N 1
ATOM 11118 C CA . ASP B 1 699 ? 2.227 -4.668 31.531 1 21.31 699 ASP B CA 1
ATOM 11119 C C . ASP B 1 699 ? 0.703 -4.773 31.531 1 21.31 699 ASP B C 1
ATOM 11121 O O . ASP B 1 699 ? 0.065 -4.59 32.562 1 21.31 699 ASP B O 1
ATOM 11125 N N . TYR B 1 700 ? -0.089 -4.531 30.562 1 18.95 700 TYR B N 1
ATOM 11126 C CA . TYR B 1 700 ? -1.429 -4.207 31.047 1 18.95 700 TYR B CA 1
ATOM 11127 C C . TYR B 1 700 ? -2.064 -5.406 31.734 1 18.95 700 TYR B C 1
ATOM 11129 O O . TYR B 1 700 ? -2.268 -6.453 31.125 1 18.95 700 TYR B O 1
ATOM 11137 N N . GLY B 1 701 ? -1.814 -5.566 33.031 1 19.36 701 GLY B N 1
ATOM 11138 C CA . GLY B 1 701 ? -2.359 -6.477 34.031 1 19.36 701 GLY B CA 1
ATOM 11139 C C . GLY B 1 701 ? -3.854 -6.309 34.219 1 19.36 701 GLY B C 1
ATOM 11140 O O . GLY B 1 701 ? -4.297 -5.293 34.781 1 19.36 701 GLY B O 1
ATOM 11141 N N . TRP B 1 702 ? -4.695 -6.488 33.281 1 18.84 702 TRP B N 1
ATOM 11142 C CA . TRP B 1 702 ? -6.113 -6.367 33.594 1 18.84 702 TRP B CA 1
ATOM 11143 C C . TRP B 1 702 ? -6.465 -7.176 34.844 1 18.84 702 TRP B C 1
ATOM 11145 O O . TRP B 1 702 ? -6.07 -8.336 34.969 1 18.84 702 TRP B O 1
ATOM 11155 N N . ALA B 1 703 ? -6.676 -6.434 35.875 1 17.83 703 ALA B N 1
ATOM 11156 C CA . ALA B 1 703 ? -7.258 -6.746 37.188 1 17.83 703 ALA B CA 1
ATOM 11157 C C . ALA B 1 703 ? -8.633 -7.387 37.031 1 17.83 703 ALA B C 1
ATOM 11159 O O . ALA B 1 703 ? -9.508 -6.84 36.344 1 17.83 703 ALA B O 1
ATOM 11160 N N . MET B 1 704 ? -8.797 -8.656 37.031 1 18.98 704 MET B N 1
ATOM 11161 C CA . MET B 1 704 ? -9.961 -9.539 37.062 1 18.98 704 MET B CA 1
ATOM 11162 C C . MET B 1 704 ? -10.797 -9.305 38.312 1 18.98 704 MET B C 1
ATOM 11164 O O . MET B 1 704 ? -10.422 -9.727 39.406 1 18.98 704 MET B O 1
ATOM 11168 N N . ASP B 1 705 ? -11.242 -8.086 38.625 1 18.06 705 ASP B N 1
ATOM 11169 C CA . ASP B 1 705 ? -12.094 -7.898 39.781 1 18.06 705 ASP B CA 1
ATOM 11170 C C . ASP B 1 705 ? -13.383 -8.711 39.656 1 18.06 705 ASP B C 1
ATOM 11172 O O . ASP B 1 705 ? -14.039 -8.695 38.625 1 18.06 705 ASP B O 1
ATOM 11176 N N . GLY B 1 706 ? -13.586 -9.82 40.469 1 18.81 706 GLY B N 1
ATOM 11177 C CA . GLY B 1 706 ? -14.523 -10.867 40.844 1 18.81 706 GLY B CA 1
ATOM 11178 C C . GLY B 1 706 ? -15.844 -10.336 41.375 1 18.81 706 GLY B C 1
ATOM 11179 O O . GLY B 1 706 ? -15.867 -9.664 42.406 1 18.81 706 GLY B O 1
ATOM 11180 N N . PHE B 1 707 ? -16.719 -9.703 40.656 1 18.09 707 PHE B N 1
ATOM 11181 C CA . PHE B 1 707 ? -18.016 -9.305 41.219 1 18.09 707 PHE B CA 1
ATOM 11182 C C . PHE B 1 707 ? -18.719 -10.508 41.844 1 18.09 707 PHE B C 1
ATOM 11184 O O . PHE B 1 707 ? -18.703 -11.602 41.281 1 18.09 707 PHE B O 1
ATOM 11191 N N . GLY B 1 708 ? -18.922 -10.594 43.188 1 18.75 708 GLY B N 1
ATOM 11192 C CA . GLY B 1 708 ? -19.562 -11.312 44.281 1 18.75 708 GLY B CA 1
ATOM 11193 C C . GLY B 1 708 ? -21.047 -11.539 44.062 1 18.75 708 GLY B C 1
ATOM 11194 O O . GLY B 1 708 ? -21.812 -10.586 43.938 1 18.75 708 GLY B O 1
ATOM 11195 N N . VAL B 1 709 ? -21.484 -12.523 43.281 1 19.34 709 VAL B N 1
ATOM 11196 C CA . VAL B 1 709 ? -22.875 -12.969 43.188 1 19.34 709 VAL B CA 1
ATOM 11197 C C . VAL B 1 709 ? -23.328 -13.555 44.531 1 19.34 709 VAL B C 1
ATOM 11199 O O . VAL B 1 709 ? -22.719 -14.516 45.031 1 19.34 709 VAL B O 1
ATOM 11202 N N . HIS B 1 710 ? -23.641 -12.688 45.531 1 18.2 710 HIS B N 1
ATOM 11203 C CA . HIS B 1 710 ? -24.359 -13.039 46.75 1 18.2 710 HIS B CA 1
ATOM 11204 C C . HIS B 1 710 ? -25.703 -13.695 46.406 1 18.2 710 HIS B C 1
ATOM 11206 O O . HIS B 1 710 ? -26.484 -13.156 45.656 1 18.2 710 HIS B O 1
ATOM 11212 N N . TYR B 1 711 ? -25.688 -15.039 46.344 1 20.09 711 TYR B N 1
ATOM 11213 C CA . TYR B 1 711 ? -26.844 -15.93 46.469 1 20.09 711 TYR B CA 1
ATOM 11214 C C . TYR B 1 711 ? -27.531 -15.75 47.812 1 20.09 711 TYR B C 1
ATOM 11216 O O . TYR B 1 711 ? -26.938 -15.984 48.875 1 20.09 711 TYR B O 1
ATOM 11224 N N . GLN B 1 712 ? -28.031 -14.562 48.219 1 18.08 712 GLN B N 1
ATOM 11225 C CA . GLN B 1 712 ? -29.141 -14.719 49.125 1 18.08 712 GLN B CA 1
ATOM 11226 C C . GLN B 1 712 ? -30.375 -15.273 48.406 1 18.08 712 GLN B C 1
ATOM 11228 O O . GLN B 1 712 ? -30.672 -14.875 47.281 1 18.08 712 GLN B O 1
#

InterPro domains:
  IPR001138 Zn(2)Cys(6) fungal-type DNA-binding domain [PF00172] (12-43)
  IPR001138 Zn(2)Cys(6) fungal-type DNA-binding domain [PS00463] (13-42)
  IPR001138 Zn(2)Cys(6) fungal-type DNA-binding domain [PS50048] (13-42)
  IPR001138 Zn(2)Cys(6) fungal-type DNA-binding domain [SM00066] (8-54)
  IPR001138 Zn(2)Cys(6) fungal-type DNA-binding domain [cd00067] (9-42)
  IPR007219 Xylanolytic transcriptional activator, regulatory domain [PF04082] (185-411)
  IPR007219 Xylanolytic transcriptional activator, regulatory domain [SM00906] (304-385)
  IPR036864 Zn(2)-C6 fungal-type DNA-binding domain superfamily [G3DSA:4.10.240.10] (11-101)
  IPR036864 Zn(2)-C6 fungal-type DNA-binding domain superfamily [SSF57701] (7-38)

Foldseek 3Di:
DDPPPPPDPDFDAWPVCVVVVHDFPSDQQTPVCVVVVNRVRTHTPDDPCPVPPCDPPVVVVVVVVVVVVVVVVVVVVVPPDDDDDDDDPPDPLDDQDQCVCCVVPPRDPVVLVVVLVVCVVVVVPLSVVLVCVQPVVPCPPPLPQPLPQPDPPQPCPVVDDPPDDLLVVLLVLDDDPQLLVLLLVCCVQPPCLVQVLDQSVVLVVLVVVSNVCVVVVVSNRDRLLSSLLSLLSLLVSLLLPDPVSCVSNVHDNVVSNVSSVVSLVSSVVSCSRSVCQRDPDSSSLSSLLSNCQVCLLAVNNVVNVVVLVSSLVSLVSNVLLALADQDPSHRHGPVCPAQLVNLSSLSSNLSSVLSQQVCCVVVVLDGDDDLLSRRYFHRAQDESVQRDRPVDGDDGDDQLEDYSCNLVVLSSVLSVLSNVLSVCVVPPLDCVVLVVSLVVLVVSLVCSVSSLDHDPPPPPRDPLVSLLSSLVSNLSSLLSNLVSLVVCLVVLLVDVVSVVSVVSNLVSLLVLLCSLPVDVVSNLSNLLGSVSLVSNLSSLLSLLVVLLSCQQVVVPPSNVVSLVSLVSSLVSLVSNCVSGPSSVLSNQLSVQSSVCSVVQDGYPPPPDPPDVPPVVPPDRSSVVSNVVSVVVSVVVVPPPDPPPPPDPDDDPDPPPPCPDPPPPDDPPPDDPDDPPPPDDDPPPDRQGSSNVVVPPPPDSPPDPPDPDDDDD/DPPPPPPDDDFDAWPVCVVVVHDFPSDQQTPVCVVVVNNVRGDTPDDPVVVPPPDPPVVVVVVVVVVVVVVVVVVVVVPPDDDDDDDDPDDDLDDFDQCVNVVVVPPDPVVLVVVLVVCVVVVVPLSVVLVCVQPVVPCPPPLPQPLPQPDPPQPCPVVDDPPDDLLVVLLVLDDDPQLLVLLLVCCVQPPCLVQVLDQSVVLVVLVVVSNVCSVVVVSNRDRLLSSLLSLLSLLVSLLLPDPVSCVSNVHDNVVSNVSSVVSLVSSVVSCSSSVCLRDPDSSSLSSLLSNCQVCLLAVNNVVNVVVLVSSLVSLVSNVLLALADQDPSHRHGPVCPAQLVNLSSLSSNLSSVLSQQVCCVVVVLDGDDDLLSRRYFHRAQDESVQRDRPVDGDDGDDQLEDYSCNLVVLSSVLSVLSNVLSVCVVPPLDPVVLVVSLVVLVVSLVCSVSSLDHDPPPPPRDVLVSLLSSLVSNLSSLLSNLVSLVVCLVVLLVDVVSVVSVVSNLVSLLVLLCSLVVDVVSNLSNLLGSVSLVSNLSSLLSLLVVLLSCQQVVVPPSNVVSLVSLVSSLVSLVSNCVSGPSSVLSNQLSVQSSVCSVVQDHYDPPPDPDDVPPPVPDDRSSVVSNVVSVVVSVVVVPPPPPPDPPPPDDDPDPPPPCPDPPPPDPPPPDDDDDPPPPDDDPPPDDQGSSNVVVPPPPDSPPDPPDPDPPPD

Secondary structure (DSSP, 8-state):
-----------BPPHHHHHTT----SSSS-HHHHHTT-GGG---B-SGGGGS---TTHHHHHHHHHHHHHHHHHHHHHHSS-----------------HHHHHTSS--HHHHHHHHHHHHHHT-HHHHHHHHHHH-SS-----TT------TT-HHHHHS-TT--HHHHHHHTSPPHHHHHHHHHHIIIIIGGGT--S-HHHHHHHHHHHHHHHHTT-GGG--HHHHHHHHHHHHHHHHT--HHHHHHHT--HHHHHHHHHHHHHHHHHHHHHTTTTTS--HHHHHHHHHHHHHHHHTT-HHHHHHHHHHHHHHHHHTTGGG-B---TT----GGG--HHHHHHHHHHHHHHHHHHHHTGGGGTT--S--GGG--BPPPP---GGG---SSSPP-PPPTTS--TTHHHHHHHHHHHHHHHHHHHHHS---THHHHHHHHHHHHHHHHGGGGG---TT---S-HHHHHHHHHHHHHHHHHHHHHHHGGGTTHHHH-GGGHHHHHHHHHHHHHHHHHHHH-HHHHHHHTTSHHHHHHHHHHHHHHHHHHHHHHHHT-HHHHHHHHHHHHHHHHHHHTTTTT-HHHHHHHHHHHHHHHHGGGS--S--S---S--STTTTS--HHHHHHHHHHHHHHHHHSS-------------------------------------------------HHHHHHHHTS--------------/-----------PPPHHHHHTT----SSSS-HHHHHTT-GGG-----SGGGGS---TTHHHHHHHHHHHHHHHHHHHHHH-S-----------------HHHHHTS---HHHHHHHHHHHHHHT-HHHHHHHHHHH-SS-----TT------TT-HHHHHS-TT--HHHHHHHTSPPHHHHHHHHHHIIIIIGGGT--S-HHHHHHHHHHHHHHHHTT-GGG--HHHHHHHHHHHHHHHHT--HHHHHHHT--HHHHHHHHHHHHHHHHHHHHHTTTTTS--HHHHHHHHHHHHHHHHTT-HHHHHHHHHHHHHHHHHTTGGG-B---TT----GGG--HHHHHHHHHHHHHHHHHHHHTGGGGTT--S--GGG--BPPPP---GGG---SSPPP-PPPTTS--TTHHHHHHHHHHHHHHHHHHHHHS---THHHHHHHHHHHHHHHHHHHHT---TT---S-HHHHHHHHHHHHHHHHHHHHHHHGGGHHHHHH-GGGHHHHHHHHHHHHHHHHHHHH-HHHHHHHTTSHHHHHHHHHHHHHHHHHHHHHHHHT-HHHHHHHHHHHHHHHHHHHTTTTT-HHHHHHHHHHHHHHHHGGGS--S--S---S--SSSTTS--HHHHHHHHHHHHHHHHHSS-------------------------------------------------HHHHHHHHTS--------------

Sequence (1424 aa):
MAELRTSSRPIQSCFQCRKRKIKCNRAYPCAPCMLRGEGGQCKEVDRNAVASGKTAAETLDDVLGRLAILEQTVSKLVSSGNQGKEKEKVKDKEKGRSAIRSSFGVTSTDEDVAMMLEDFAMGHRVNRNRATQDFDTTNNNEDPYTSASPSGGHPLLLLLDPGVNIIARLVAMLPDEMRTRALVQFYFERLEWYSKVLHAPTFISELNVLLMQKSSESVGMVRVSFLGVYFMILCLSLHLIEPYVCERIGIDFSTASELSKRMYSAAQACLHYDDFLGAHSLEHLQCILLMGVYQQNLDEADTHWALLGSAIKIAQNLGMSRLGSESDERTYSVTWKSLVKRETARRVWWSLIFNDWSHAAAHNGTYAIHPSQNHTGWPANVNDRDLVDDGRPLRSRPTEEYTEMTFSLTRLRFVVLYREIVDEMQAPTGYSFVGEMDKRLEEMLKGVPEHFITDDNSLAVDERVKGLELTLCLIMGETRRLRLHRPYLFRGYKDRKYVKSREQCIASAQAILDHLKSDDEQSAILLKWWIVLFYGFAAAVVLFIDLCHQKAADDGRCLDQRRAELRQALDLFKTAEHISVVSRNAIALLEGLLTAEPDLPSKPSRKRGRDKKDHESEGEPFERIAKRMIIDASKNSSSPGSVSAGSGSGSSASPTAILPSFQMPRPSYKLYPDVTLDGPGFTFGETTMAELAGLLYSDYGWAMDGFGVHYQMAELRTSSRPIQSCFQCRKRKIKCNRAYPCAPCMLRGEGGQCKEVDRNAVASGKTAAETLDDVLGRLAILEQTVSKLVSSGNQGKEKEKVKDKEKGRSAIRSSFGVTSTDEDVAMMLEDFAMGHRVNRNRATQDFDTTNNNEDPYTSASPSGGHPLLLLLDPGVNIIARLVAMLPDEMRTRALVQFYFERLEWYSKVLHAPTFISELNVLLMQKSSESVGMVRVSFLGVYFMILCLSLHLIEPYVCERIGIDFSTASELSKRMYSAAQACLHYDDFLGAHSLEHLQCILLMGVYQQNLDEADTHWALLGSAIKIAQNLGMSRLGSESDERTYSVTWKSLVKRETARRVWWSLIFNDWSHAAAHNGTYAIHPSQNHTGWPANVNDRDLVDDGRPLRSRPTEEYTEMTFSLTRLRFVVLYREIVDEMQAPTGYSFVGEMDKRLEEMLKGVPEHFITDDNSLAVDERVKGLELTLCLIMGETRRLRLHRPYLFRGYKDRKYVKSREQCIASAQAILDHLKSDDEQSAILLKWWIVLFYGFAAAVVLFIDLCHQKAADDGRCLDQRRAELRQALDLFKTAEHISVVSRNAIALLEGLLTAEPDLPSKPSRKRGRDKKDHESEGEPFERIAKRMIIDASKNSSSPGSVSAGSGSGSSASPTAILPSFQMPRPSYKLYPDVTLDGPGFTFGETTMAELAGLLYSDYGWAMDGFGVHYQ